Protein AF-0000000086150011 (afdb_homodimer)

Secondary structure (DSSP, 8-state):
-----------SS--HHHHHTT------SSS-HHHHHTT------------------------TT-EE-HHHHHHHHS----------------TT--S----TTT----TTSHHHHHHHHHHT-TT---------------------SS---TTTTTTTGGGS-HHHHHHHHHHTHHHH---S-HHHHHHHHTTSSPPTTTHHHHHHHHHHHHHHHHHH-SS--SHHHHHHHHHHTT--GGGGGEE-HHHHHHHHHHHHHHHHTT-HHHHHHHHHHHHHHHHHTTTTB--TT----HHHHHHHHHHHHHHHHHHHHHHHHHTPPP-S-SSS-B-PPPP---GGGS-TT-SSPPPPPSS--TTHHHHHHHHHHHHHHHHHHHHTSSSPPPHHHHHHHIIIIIHHHHHHHHHT-S---GGGHHHHHHHHHHHHHHHHHHHHHHHHHHHHHHHHH-------HHHHHHHHHHHHHHHHHHHHHHHHHHHS---HHHHHHHHHHHHHHHHHHHHHHHH-TTSTTHHHHHHHHHHHHHHHHHHTTT-HHHHHHHHHHHHHHHHHHS--TTS-GGG-------HHHHHHHHHHHHSTT--STTHHHHTTSTHHHHHHT--TT--------GGG-/--------PPPSS--HHHHHTT------SSS-HHHHHTT------------------------TT-EE-HHHHHHHHS---S------------TT--S----TTT----TTSHHHHHHHHHHT-TT---------------------SS---TTTTTTTGGGS-HHHHHHHHHHTHHHH---S-HHHHHHHHTTSSPPTTTHHHHHHHHHHHHHHHHHH-SS--SHHHHHHHHHHTT--GGGGGEE-HHHHHHHHHHHHHHHHTT-HHHHHHHHHHHHHHHHHTTTTB--TT----HHHHHHHHHHHHHHHHHHHHHHHHHTPPP-S-SSS-B-PPPP---GGGS-TT-SSPPPPPSS--TTHHHHHHHHHHHHHHHHHHHHTSSSPPPHHHHHHHIIIIIHHHHHHHHHS-S---GGGHHHHHHHHHHHHHHHHHHHHHHHHHHHHHHHHH-------HHHHHHHHHHHHHHHHHHHHHHHHHHHS---HHHHHHHHHHHHHHHHHHHHHHHH-TTSTTHHHHHHHHHHHHHHHHHHTTT-HHHHHHHHHHHHHHHHHHS--TTS-GGG-------HHHHHHHHHHHHSTT--STTHHHHTTSTHHHHHHT--TT--------GGG-

Nearest PDB structures (foldseek):
  6y3o-assembly1_A-2  TM=3.328E-01  e=9.537E+00  Homo sapiens
  5k3h-assembly1_A  TM=1.588E-01  e=3.510E+00  Caenorhabditis elegans
  5k3j-assembly1_A  TM=1.550E-01  e=3.957E+00  Caenorhabditis elegans
  5k3j-assembly1_A  TM=1.527E-01  e=5.441E+00  Caenorhabditis elegans
  5k3h-assembly1_A  TM=1.619E-01  e=7.469E+00  Caenorhabditis elegans

Organism: NCBI:txid717836

InterPro domains:
  IPR001138 Zn(2)Cys(6) fungal-type DNA-binding domain [PF00172] (13-49)
  IPR001138 Zn(2)Cys(6) fungal-type DNA-binding domain [PS00463] (14-42)
  IPR001138 Zn(2)Cys(6) fungal-type DNA-binding domain [PS50048] (14-44)
  IPR001138 Zn(2)Cys(6) fungal-type DNA-binding domain [SM00066] (9-53)
  IPR001138 Zn(2)Cys(6) fungal-type DNA-binding domain [cd00067] (13-44)
  IPR007219 Xylanolytic transcriptional activator, regulatory domain [PF04082] (170-414)
  IPR007219 Xylanolytic transcriptional activator, regulatory domain [SM00906] (271-344)
  IPR036864 Zn(2)-C6 fungal-type DNA-binding domain superfamily [G3DSA:4.10.240.10] (9-60)
  IPR036864 Zn(2)-C6 fungal-type DNA-binding domain superfamily [SSF57701] (12-48)
  IPR051127 Fungal secondary metabolite regulators [PTHR47424] (10-601)

Sequence (1258 aa):
MDQQLPLPAPTDQACNECKRRKGRCDKLIPECTSCAKNKRHCLYERHAKTPLTRKHLTMPPADDFSWNEQAVMRSQLRPHHLGGGDERSSTVIDGMASLSVVDAGTGYLGVASGASMLKLILNGDADGNPFKPRPGVPRNTRVHSEQRGWVPTPVYWEKNIGMIDLDAAIDAYFSCYHLAYPILHEPTFRAQYSQVVERPDGSSWNALAYIVGAIGIFSTATSPIAQDLDLFEAARSNISIASLESGNLTLVQTLTLMSNYLQKKDLPNSGYNYLGLALHMAISLGLHKEFSNWRIAPLAMEVRRRTWWTLYIFFSGAMITFGRPVTWPSHGVEVALPLNIDDRDLTHASTTLPPPKRSLTPYSAVASQARFHLAANDIYARVISSDFPSARELLQLDEERIASWHSIWSDETVEIPERYRLPRMIMDWRYRNFRIIMFRFHLIKHVLRSREIGPQPISDPAMQEVIDRCLSEAEASIASIHAYWQTAEHTVMASWYGLYFIFQASMIPTIMLRNNPNASQADTWRAQLQLVLNVLESMHSINAASKECHELIIRLCGRFIMPNTGIEEASLHPVEESPETQLSGLQEMMWPGVHGTENDTFMQDNNWLAFLNMEPGSLDLQFHHDQLDMDQQLPLPAPTDQACNECKRRKGRCDKLIPECTSCAKNKRHCLYERHAKTPLTRKHLTMPPADDFSWNEQAVMRSQLRPHHLGGGDERSSTVIDGMASLSVVDAGTGYLGVASGASMLKLILNGDADGNPFKPRPGVPRNTRVHSEQRGWVPTPVYWEKNIGMIDLDAAIDAYFSCYHLAYPILHEPTFRAQYSQVVERPDGSSWNALAYIVGAIGIFSTATSPIAQDLDLFEAARSNISIASLESGNLTLVQTLTLMSNYLQKKDLPNSGYNYLGLALHMAISLGLHKEFSNWRIAPLAMEVRRRTWWTLYIFFSGAMITFGRPVTWPSHGVEVALPLNIDDRDLTHASTTLPPPKRSLTPYSAVASQARFHLAANDIYARVISSDFPSARELLQLDEERIASWHSIWSDETVEIPERYRLPRMIMDWRYRNFRIIMFRFHLIKHVLRSREIGPQPISDPAMQEVIDRCLSEAEASIASIHAYWQTAEHTVMASWYGLYFIFQASMIPTIMLRNNPNASQADTWRAQLQLVLNVLESMHSINAASKECHELIIRLCGRFIMPNTGIEEASLHPVEESPETQLSGLQEMMWPGVHGTENDTFMQDNNWLAFLNMEPGSLDLQFHHDQLD

Foldseek 3Di:
DPPPDPQQDQDPDFFLVCVLVVHDFPSGPPATPVCVVVVHPGHDDPPPVPVPCVDPVVVFPPLQLWAACLVVVVVVVDPPPPDDPPPPPCCPCPPLNQRNLASGRQFDDDCPRNSVVVVVVVVPVVPDDPPPRPPHPPQCCCVVPPPPSALDFPCCPVLVVVVDPLVQLLVLLCLAVLLQQVLDLVVVLVCCRSPVDPQGNRLLSSLLSLLSSLCSCQFFDQFDDCVSVSSNVRSVRSDDPSNLNIADLSNLQSLLSNLVVCVLVVNNVSSLVSLVSSVVSLVRSVLQDDDPPDSGAPVVLLSSQSSNLSSVLSNLVSCLLVVHADPDDPPDGDHDHHAQDESVQGDSPDRDDDHGDLAHDSRLNSRLSSLQSNLQNVLSNQCLDPQHDDLVVLVVSCVVRLVVSVVVVVVSDDDDPQSNVLSVLLSLLVSLLSLLSNQVVLLLLQLLVCLAPNRDDDPDPSSVVSNVSNLVSLLVSLVSLLVCLVPHDNHSNSLSSSLSSNLSSLVSLLSCCLSCLPDPCNVVSLVSVVSLLVSLVVCVRHDVVSVVSNVVSCVSCVCSNCVPPPDPSVPDDRPPDNSLVVVVVVCLVSVVPDDPDVSPVVVVDCVSVVVSVVDRPPCPVCPVPPVVD/DPPPDPQQDQDPDFFLVCVLVVHDFPSGPPATPVCVVVVHPGHDDDPPPPVVPVPCPVVFPALQLWAACLVVVVVVVDPPPPDDPPPPPCCPCPPLNQRNLASARQFDDDCPGNSVVVVVVVVPVVVDDPPPRPPHDPQCCCVVPPPPSALDFPCCPVLVVVVDPLVQLLVLLCLAVCLQQVLDLVVVLVCCRSPVDPQGNRLLSSLLSLLSSLCSCQFFDQFDDCVSVSSNVRSVRSDDPSNLNIADLSNLQSLLSNLVVCVLVVNNVSSLVSLVSSVVSLVRSVLQDDDPPDSGAPVVLLSSQSSVLSSVLSNLVSCLLVVHADPDDPPDGDHDHHAQDESVQGDSPDRDDDHGDLAHDSRNNSRLSSLQSNLQNVLSNQCLDPQHDDLVVLVVSCVVGLVVSVVVVVVRYDDDPQSNVLSVLLSLLVSLLSLLSNQVVLLLLQLLVCLAPNRDDDPDVSSVVSNVSNLVSLLVSLVSLLVCLVPHDNHSNSCSSSLSSNLSSLVSLLSVCLSCLPDPCNVVSLVSVVSLLVSLVVCVRHDVVSVVSNVVSCVSCVCSNCVPVPDPSVPDDRPPDNSLVVVVVVCCVSVVPDDPDVSPPVVVDCVSVVVSVVDRPPCPVCPVPVVVD

Structure (mmCIF, N/CA/C/O backbone):
data_AF-0000000086150011-model_v1
#
loop_
_entity.id
_entity.type
_entity.pdbx_description
1 polymer 'Zn(2)-C6 fungal-type domain-containing protein'
#
loop_
_atom_site.group_PDB
_atom_site.id
_atom_site.type_symbol
_atom_site.label_atom_id
_atom_site.label_alt_id
_atom_site.label_comp_id
_atom_site.label_asym_id
_atom_site.label_entity_id
_atom_site.label_seq_id
_atom_site.pdbx_PDB_ins_code
_atom_site.Cartn_x
_atom_site.Cartn_y
_atom_site.Cartn_z
_atom_site.occupancy
_atom_site.B_iso_or_equiv
_atom_site.auth_seq_id
_atom_site.auth_comp_id
_atom_site.auth_asym_id
_atom_site.auth_atom_id
_atom_site.pdbx_PDB_model_num
ATOM 1 N N . MET A 1 1 ? -61.344 -28.469 -37.938 1 26.56 1 MET A N 1
ATOM 2 C CA . MET A 1 1 ? -61.094 -27.062 -38.25 1 26.56 1 MET A CA 1
ATOM 3 C C . MET A 1 1 ? -59.75 -26.594 -37.688 1 26.56 1 MET A C 1
ATOM 5 O O . MET A 1 1 ? -59.531 -26.641 -36.5 1 26.56 1 MET A O 1
ATOM 9 N N . ASP A 1 2 ? -58.719 -26.734 -38.531 1 28.66 2 ASP A N 1
ATOM 10 C CA . ASP A 1 2 ? -57.281 -26.594 -38.344 1 28.66 2 ASP A CA 1
ATOM 11 C C . ASP A 1 2 ? -56.906 -25.156 -37.938 1 28.66 2 ASP A C 1
ATOM 13 O O . ASP A 1 2 ? -57.062 -24.234 -38.719 1 28.66 2 ASP A O 1
ATOM 17 N N . GLN A 1 3 ? -57.25 -24.75 -36.75 1 30.42 3 GLN A N 1
ATOM 18 C CA . GLN A 1 3 ? -57.031 -23.406 -36.25 1 30.42 3 GLN A CA 1
ATOM 19 C C . GLN A 1 3 ? -55.562 -22.984 -36.469 1 30.42 3 GLN A C 1
ATOM 21 O O . GLN A 1 3 ? -54.656 -23.609 -35.938 1 30.42 3 GLN A O 1
ATOM 26 N N . GLN A 1 4 ? -55.312 -22.469 -37.656 1 30.44 4 GLN A N 1
ATOM 27 C CA . GLN A 1 4 ? -54.031 -21.891 -38.094 1 30.44 4 GLN A CA 1
ATOM 28 C C . GLN A 1 4 ? -53.469 -20.938 -37.062 1 30.44 4 GLN A C 1
ATOM 30 O O . GLN A 1 4 ? -54.156 -20 -36.625 1 30.44 4 GLN A O 1
ATOM 35 N N . LEU A 1 5 ? -52.625 -21.438 -36.25 1 37.59 5 LEU A N 1
ATOM 36 C CA . LEU A 1 5 ? -51.906 -20.625 -35.25 1 37.59 5 LEU A CA 1
ATOM 37 C C . LEU A 1 5 ? -51.375 -19.344 -35.875 1 37.59 5 LEU A C 1
ATOM 39 O O . LEU A 1 5 ? -50.812 -19.375 -36.969 1 37.59 5 LEU A O 1
ATOM 43 N N . PRO A 1 6 ? -51.938 -18.172 -35.625 1 36.69 6 PRO A N 1
ATOM 44 C CA . PRO A 1 6 ? -51.531 -16.906 -36.219 1 36.69 6 PRO A CA 1
ATOM 45 C C . PRO A 1 6 ? -50 -16.734 -36.25 1 36.69 6 PRO A C 1
ATOM 47 O O . PRO A 1 6 ? -49.312 -17.297 -35.406 1 36.69 6 PRO A O 1
ATOM 50 N N . LEU A 1 7 ? -49.375 -16.594 -37.438 1 41.56 7 LEU A N 1
ATOM 51 C CA . LEU A 1 7 ? -48 -16.297 -37.719 1 41.56 7 LEU A CA 1
ATOM 52 C C . LEU A 1 7 ? -47.469 -15.203 -36.812 1 41.56 7 LEU A C 1
ATOM 54 O O . LEU A 1 7 ? -48.125 -14.18 -36.625 1 41.56 7 LEU A O 1
ATOM 58 N N . PRO A 1 8 ? -46.562 -15.531 -35.906 1 43.72 8 PRO A N 1
ATOM 59 C CA . PRO A 1 8 ? -46.062 -14.531 -34.969 1 43.72 8 PRO A CA 1
ATOM 60 C C . PRO A 1 8 ? -45.625 -13.234 -35.656 1 43.72 8 PRO A C 1
ATOM 62 O O . PRO A 1 8 ? -45.094 -13.273 -36.75 1 43.72 8 PRO A O 1
ATOM 65 N N . ALA A 1 9 ? -46.406 -12.188 -35.625 1 47.66 9 ALA A N 1
ATOM 66 C CA . ALA A 1 9 ? -46.219 -10.859 -36.188 1 47.66 9 ALA A CA 1
ATOM 67 C C . ALA A 1 9 ? -44.812 -10.32 -35.875 1 47.66 9 ALA A C 1
ATOM 69 O O . ALA A 1 9 ? -44.312 -10.461 -34.781 1 47.66 9 ALA A O 1
ATOM 70 N N . PRO A 1 10 ? -43.969 -10.125 -36.938 1 51.44 10 PRO A N 1
ATOM 71 C CA . PRO A 1 10 ? -42.625 -9.547 -36.812 1 51.44 10 PRO A CA 1
ATOM 72 C C . PRO A 1 10 ? -42.625 -8.234 -36.031 1 51.44 10 PRO A C 1
ATOM 74 O O . PRO A 1 10 ? -43.594 -7.492 -36.062 1 51.44 10 PRO A O 1
ATOM 77 N N . THR A 1 11 ? -42 -8.219 -35 1 59.12 11 THR A N 1
ATOM 78 C CA . THR A 1 11 ? -41.844 -6.941 -34.312 1 59.12 11 THR A CA 1
ATOM 79 C C . THR A 1 11 ? -41.031 -5.961 -35.156 1 59.12 11 THR A C 1
ATOM 81 O O . THR A 1 11 ? -40.344 -6.359 -36.094 1 59.12 11 THR A O 1
ATOM 84 N N . ASP A 1 12 ? -41.219 -4.68 -35.156 1 65.75 12 ASP A N 1
ATOM 85 C CA . ASP A 1 12 ? -40.625 -3.633 -35.969 1 65.75 12 ASP A CA 1
ATOM 86 C C . ASP A 1 12 ? -39.156 -3.453 -35.625 1 65.75 12 ASP A C 1
ATOM 88 O O . ASP A 1 12 ? -38.406 -2.756 -36.344 1 65.75 12 ASP A O 1
ATOM 92 N N . GLN A 1 13 ? -38.688 -4.039 -34.5 1 68 13 GLN A N 1
ATOM 93 C CA . GLN A 1 13 ? -37.281 -3.758 -34.125 1 68 13 GLN A CA 1
ATOM 94 C C . GLN A 1 13 ? -36.469 -5.039 -34.062 1 68 13 GLN A C 1
ATOM 96 O O . GLN A 1 13 ? -37 -6.109 -33.781 1 68 13 GLN A O 1
ATOM 101 N N . ALA A 1 14 ? -35.219 -4.969 -34.438 1 75.06 14 ALA A N 1
ATOM 102 C CA . ALA A 1 14 ? -34.281 -6.082 -34.344 1 75.06 14 ALA A CA 1
ATOM 103 C C . ALA A 1 14 ? -34 -6.434 -32.875 1 75.06 14 ALA A C 1
ATOM 105 O O . ALA A 1 14 ? -34.125 -5.574 -32 1 75.06 14 ALA A O 1
ATOM 106 N N . CYS A 1 15 ? -33.781 -7.68 -32.531 1 71.44 15 CYS A N 1
ATOM 107 C CA . CYS A 1 15 ? -33.469 -8.109 -31.172 1 71.44 15 CYS A CA 1
ATOM 108 C C . CYS A 1 15 ? -32.125 -7.527 -30.719 1 71.44 15 CYS A C 1
ATOM 110 O O . CYS A 1 15 ? -31.281 -7.184 -31.531 1 71.44 15 CYS A O 1
ATOM 112 N N . ASN A 1 16 ? -31.875 -7.332 -29.422 1 68.31 16 ASN A N 1
ATOM 113 C CA . ASN A 1 16 ? -30.688 -6.699 -28.859 1 68.31 16 ASN A CA 1
ATOM 114 C C . ASN A 1 16 ? -29.406 -7.445 -29.25 1 68.31 16 ASN A C 1
ATOM 116 O O . ASN A 1 16 ? -28.375 -6.828 -29.469 1 68.31 16 ASN A O 1
ATOM 120 N N . GLU A 1 17 ? -29.5 -8.711 -29.406 1 71.81 17 GLU A N 1
ATOM 121 C CA . GLU A 1 17 ? -28.359 -9.539 -29.766 1 71.81 17 GLU A CA 1
ATOM 122 C C . GLU A 1 17 ? -27.953 -9.312 -31.219 1 71.81 17 GLU A C 1
ATOM 124 O O . GLU A 1 17 ? -26.766 -9.188 -31.531 1 71.81 17 GLU A O 1
ATOM 129 N N . CYS A 1 18 ? -28.859 -9.281 -32.062 1 72.44 18 CYS A N 1
ATOM 130 C CA . CYS A 1 18 ? -28.625 -9.07 -33.5 1 72.44 18 CYS A CA 1
ATOM 131 C C . CYS A 1 18 ? -28.203 -7.629 -33.75 1 72.44 18 CYS A C 1
ATOM 133 O O . CYS A 1 18 ? -27.359 -7.375 -34.625 1 72.44 18 CYS A O 1
ATOM 135 N N . LYS A 1 19 ? -28.609 -6.719 -32.906 1 70.31 19 LYS A N 1
ATOM 136 C CA . LYS A 1 19 ? -28.172 -5.328 -32.969 1 70.31 19 LYS A CA 1
ATOM 137 C C . LYS A 1 19 ? -26.703 -5.195 -32.594 1 70.31 19 LYS A C 1
ATOM 139 O O . LYS A 1 19 ? -25.938 -4.508 -33.25 1 70.31 19 LYS A O 1
ATOM 144 N N . ARG A 1 20 ? -26.391 -5.824 -31.547 1 66.62 20 ARG A N 1
ATOM 145 C CA . ARG A 1 20 ? -25.031 -5.766 -31 1 66.62 20 ARG A CA 1
ATOM 146 C C . ARG A 1 20 ? -24.016 -6.355 -31.953 1 66.62 20 ARG A C 1
ATOM 148 O O . ARG A 1 20 ? -22.906 -5.836 -32.094 1 66.62 20 ARG A O 1
ATOM 155 N N . ARG A 1 21 ? -24.531 -7.355 -32.688 1 65.25 21 ARG A N 1
ATOM 156 C CA . ARG A 1 21 ? -23.625 -8.078 -33.562 1 65.25 21 ARG A CA 1
ATOM 157 C C . ARG A 1 21 ? -23.766 -7.598 -35 1 65.25 21 ARG A C 1
ATOM 159 O O . ARG A 1 21 ? -23.188 -8.188 -35.938 1 65.25 21 ARG A O 1
ATOM 166 N N . LYS A 1 22 ? -24.547 -6.609 -35.188 1 66.5 22 LYS A N 1
ATOM 167 C CA . LYS A 1 22 ? -24.875 -6.07 -36.5 1 66.5 22 LYS A CA 1
ATOM 168 C C . LYS A 1 22 ? -25.25 -7.184 -37.469 1 66.5 22 LYS A C 1
ATOM 170 O O . LYS A 1 22 ? -24.828 -7.164 -38.625 1 66.5 22 LYS A O 1
ATOM 175 N N . GLY A 1 23 ? -25.906 -8.258 -36.938 1 67.81 23 GLY A N 1
ATOM 176 C CA . GLY A 1 23 ? -26.375 -9.352 -37.781 1 67.81 23 GLY A CA 1
ATOM 177 C C . GLY A 1 23 ? -27.766 -9.117 -38.344 1 67.81 23 GLY A C 1
ATOM 178 O O . GLY A 1 23 ? -28.453 -8.164 -37.969 1 67.81 23 GLY A O 1
ATOM 179 N N . ARG A 1 24 ? -28.188 -9.906 -39.375 1 73.69 24 ARG A N 1
ATOM 180 C CA . ARG A 1 24 ? -29.516 -9.844 -39.969 1 73.69 24 ARG A CA 1
ATOM 181 C C . ARG A 1 24 ? -30.547 -10.5 -39.094 1 73.69 24 ARG A C 1
ATOM 183 O O . ARG A 1 24 ? -30.453 -11.688 -38.781 1 73.69 24 ARG A O 1
ATOM 190 N N . CYS A 1 25 ? -31.391 -9.703 -38.406 1 73.44 25 CYS A N 1
ATOM 191 C CA . CYS A 1 25 ? -32.5 -10.164 -37.562 1 73.44 25 CYS A CA 1
ATOM 192 C C . CYS A 1 25 ? -33.781 -10.25 -38.375 1 73.44 25 CYS A C 1
ATOM 194 O O . CYS A 1 25 ? -34.156 -9.312 -39.094 1 73.44 25 CYS A O 1
ATOM 196 N N . ASP A 1 26 ? -34.531 -11.32 -38.469 1 76.62 26 ASP A N 1
ATOM 197 C CA . ASP A 1 26 ? -35.781 -11.438 -39.188 1 76.62 26 ASP A CA 1
ATOM 198 C C . ASP A 1 26 ? -36.969 -10.984 -38.375 1 76.62 26 ASP A C 1
ATOM 200 O O . ASP A 1 26 ? -38.125 -11.141 -38.781 1 76.62 26 ASP A O 1
ATOM 204 N N . LYS A 1 27 ? -36.719 -10.391 -37.031 1 73.38 27 LYS A N 1
ATOM 205 C CA . LYS A 1 27 ? -37.688 -9.742 -36.125 1 73.38 27 LYS A CA 1
ATOM 206 C C . LYS A 1 27 ? -38.812 -10.688 -35.75 1 73.38 27 LYS A C 1
ATOM 208 O O . LYS A 1 27 ? -39.938 -10.242 -35.438 1 73.38 27 LYS A O 1
ATOM 213 N N . LEU A 1 28 ? -38.5 -12.008 -35.844 1 75.12 28 LEU A N 1
ATOM 214 C CA . LEU A 1 28 ? -39.531 -12.969 -35.438 1 75.12 28 LEU A CA 1
ATOM 215 C C . LEU A 1 28 ? -39.594 -13.125 -33.938 1 75.12 28 LEU A C 1
ATOM 217 O O . LEU A 1 28 ? -38.562 -13.109 -33.25 1 75.12 28 LEU A O 1
ATOM 221 N N . ILE A 1 29 ? -40.719 -13.055 -33.188 1 72.44 29 ILE A N 1
ATOM 222 C CA . ILE A 1 29 ? -40.969 -13.336 -31.766 1 72.44 29 ILE A CA 1
ATOM 223 C C . ILE A 1 29 ? -41.375 -14.797 -31.578 1 72.44 29 ILE A C 1
ATOM 225 O O . ILE A 1 29 ? -42.094 -15.352 -32.406 1 72.44 29 ILE A O 1
ATOM 229 N N . PRO A 1 30 ? -40.844 -15.414 -30.453 1 72.38 30 PRO A N 1
ATOM 230 C CA . PRO A 1 30 ? -40.062 -14.883 -29.328 1 72.38 30 PRO A CA 1
ATOM 231 C C . PRO A 1 30 ? -38.562 -14.875 -29.609 1 72.38 30 PRO A C 1
ATOM 233 O O . PRO A 1 30 ? -37.812 -14.188 -28.906 1 72.38 30 PRO A O 1
ATOM 236 N N . GLU A 1 31 ? -38.125 -15.555 -30.625 1 75.56 31 GLU A N 1
ATOM 237 C CA . GLU A 1 31 ? -36.719 -15.695 -30.953 1 75.56 31 GLU A CA 1
ATOM 238 C C . GLU A 1 31 ? -36.469 -15.586 -32.469 1 75.56 31 GLU A C 1
ATOM 240 O O . GLU A 1 31 ? -37.188 -16.203 -33.25 1 75.56 31 GLU A O 1
ATOM 245 N N . CYS A 1 32 ? -35.531 -14.68 -32.719 1 75.62 32 CYS A N 1
ATOM 246 C CA . CYS A 1 32 ? -35.25 -14.555 -34.156 1 75.62 32 CYS A CA 1
ATOM 247 C C . CYS A 1 32 ? -34.469 -15.75 -34.656 1 75.62 32 CYS A C 1
ATOM 249 O O . CYS A 1 32 ? -33.812 -16.453 -33.906 1 75.62 32 CYS A O 1
ATOM 251 N N . THR A 1 33 ? -34.656 -16.078 -35.938 1 78 33 THR A N 1
ATOM 252 C CA . THR A 1 33 ? -34.062 -17.25 -36.562 1 78 33 THR A CA 1
ATOM 253 C C . THR A 1 33 ? -32.531 -17.219 -36.406 1 78 33 THR A C 1
ATOM 255 O O . THR A 1 33 ? -31.906 -18.266 -36.219 1 78 33 THR A O 1
ATOM 258 N N . SER A 1 34 ? -31.953 -16.031 -36.438 1 74.94 34 SER A N 1
ATOM 259 C CA . SER A 1 34 ? -30.5 -15.883 -36.344 1 74.94 34 SER A CA 1
ATOM 260 C C . SER A 1 34 ? -30.031 -16.203 -34.906 1 74.94 34 SER A C 1
ATOM 262 O O . SER A 1 34 ? -29.047 -16.922 -34.719 1 74.94 34 SER A O 1
ATOM 264 N N . CYS A 1 35 ? -30.688 -15.781 -33.969 1 73.5 35 CYS A N 1
ATOM 265 C CA . CYS A 1 35 ? -30.375 -16.062 -32.562 1 73.5 35 CYS A CA 1
ATOM 266 C C . CYS A 1 35 ? -30.625 -17.531 -32.25 1 73.5 35 CYS A C 1
ATOM 268 O O . CYS A 1 35 ? -29.828 -18.156 -31.531 1 73.5 35 CYS A O 1
ATOM 270 N N . ALA A 1 36 ? -31.688 -18.125 -32.719 1 73.62 36 ALA A N 1
ATOM 271 C CA . ALA A 1 36 ? -32.062 -19.531 -32.5 1 73.62 36 ALA A CA 1
ATOM 272 C C . ALA A 1 36 ? -31 -20.453 -33.094 1 73.62 36 ALA A C 1
ATOM 274 O O . ALA A 1 36 ? -30.609 -21.453 -32.5 1 73.62 36 ALA A O 1
ATOM 275 N N . LYS A 1 37 ? -30.609 -20.141 -34.25 1 72.88 37 LYS A N 1
ATOM 276 C CA . LYS A 1 37 ? -29.641 -20.969 -34.969 1 72.88 37 LYS A CA 1
ATOM 277 C C . LYS A 1 37 ? -28.297 -20.953 -34.25 1 72.88 37 LYS A C 1
ATOM 279 O O . LYS A 1 37 ? -27.594 -21.969 -34.188 1 72.88 37 LYS A O 1
ATOM 284 N N . ASN A 1 38 ? -28.016 -19.812 -33.719 1 68.88 38 ASN A N 1
ATOM 285 C CA . ASN A 1 38 ? -26.703 -19.641 -33.125 1 68.88 38 ASN A CA 1
ATOM 286 C C . ASN A 1 38 ? -26.734 -19.766 -31.609 1 68.88 38 ASN A C 1
ATOM 288 O O . ASN A 1 38 ? -25.766 -19.438 -30.922 1 68.88 38 ASN A O 1
ATOM 292 N N . LYS A 1 39 ? -27.922 -20.203 -30.969 1 65.69 39 LYS A N 1
ATOM 293 C CA . LYS A 1 39 ? -28.188 -20.453 -29.562 1 65.69 39 LYS A CA 1
ATOM 294 C C . LYS A 1 39 ? -27.828 -19.234 -28.703 1 65.69 39 LYS A C 1
ATOM 296 O O . LYS A 1 39 ? -27.141 -19.359 -27.688 1 65.69 39 LYS A O 1
ATOM 301 N N . ARG A 1 40 ? -28.297 -18.141 -29.266 1 64 40 ARG A N 1
ATOM 302 C CA . ARG A 1 40 ? -28.016 -16.891 -28.578 1 64 40 ARG A CA 1
ATOM 303 C C . ARG A 1 40 ? -29.266 -16.375 -27.859 1 64 40 ARG A C 1
ATOM 305 O O . ARG A 1 40 ? -30.375 -16.797 -28.156 1 64 40 ARG A O 1
ATOM 312 N N . HIS A 1 41 ? -29.078 -15.625 -26.844 1 61.53 41 HIS A N 1
ATOM 313 C CA . HIS A 1 41 ? -30.203 -15.047 -26.109 1 61.53 41 HIS A CA 1
ATOM 314 C C . HIS A 1 41 ? -30.859 -13.938 -26.922 1 61.53 41 HIS A C 1
ATOM 316 O O . HIS A 1 41 ? -30.406 -12.789 -26.906 1 61.53 41 HIS A O 1
ATOM 322 N N . CYS A 1 42 ? -31.906 -14.289 -27.578 1 64.94 42 CYS A N 1
ATOM 323 C CA . CYS A 1 42 ? -32.688 -13.367 -28.406 1 64.94 42 CYS A CA 1
ATOM 324 C C . CYS A 1 42 ? -33.625 -12.516 -27.547 1 64.94 42 CYS A C 1
ATOM 326 O O . CYS A 1 42 ? -34.5 -13.039 -26.875 1 64.94 42 CYS A O 1
ATOM 328 N N . LEU A 1 43 ? -33.312 -11.273 -27.281 1 63.34 43 LEU A N 1
ATOM 329 C CA . LEU A 1 43 ? -34.188 -10.398 -26.5 1 63.34 43 LEU A CA 1
ATOM 330 C C . LEU A 1 43 ? -34.75 -9.273 -27.375 1 63.34 43 LEU A C 1
ATOM 332 O O . LEU A 1 43 ? -34 -8.609 -28.094 1 63.34 43 LEU A O 1
ATOM 336 N N . TYR A 1 44 ? -36.125 -9.281 -27.672 1 63.62 44 TYR A N 1
ATOM 337 C CA . TYR A 1 44 ? -36.812 -8.188 -28.375 1 63.62 44 TYR A CA 1
ATOM 338 C C . TYR A 1 44 ? -37.219 -7.102 -27.391 1 63.62 44 TYR A C 1
ATOM 340 O O . TYR A 1 44 ? -37.656 -7.402 -26.266 1 63.62 44 TYR A O 1
ATOM 348 N N . GLU A 1 45 ? -37.031 -5.781 -27.766 1 49.38 45 GLU A N 1
ATOM 349 C CA . GLU A 1 45 ? -37.562 -4.691 -26.953 1 49.38 45 GLU A CA 1
ATOM 350 C C . GLU A 1 45 ? -39.062 -4.504 -27.188 1 49.38 45 GLU A C 1
ATOM 352 O O . GLU A 1 45 ? -39.5 -4.305 -28.328 1 49.38 45 GLU A O 1
ATOM 357 N N . ARG A 1 46 ? -40.062 -5.141 -26.594 1 42.47 46 ARG A N 1
ATOM 358 C CA . ARG A 1 46 ? -41.469 -4.676 -26.625 1 42.47 46 ARG A CA 1
ATOM 359 C C . ARG A 1 46 ? -41.562 -3.223 -26.172 1 42.47 46 ARG A C 1
ATOM 361 O O . ARG A 1 46 ? -41 -2.846 -25.141 1 42.47 46 ARG A O 1
ATOM 368 N N . HIS A 1 47 ? -42.031 -2.27 -27.078 1 34.28 47 HIS A N 1
ATOM 369 C CA . HIS A 1 47 ? -42.469 -0.95 -26.641 1 34.28 47 HIS A CA 1
ATOM 370 C C . HIS A 1 47 ? -43.719 -1.05 -25.766 1 34.28 47 HIS A C 1
ATOM 372 O O . HIS A 1 47 ? -44.438 -0.069 -25.594 1 34.28 47 HIS A O 1
ATOM 378 N N . ALA A 1 48 ? -44.469 -2.064 -25.359 1 30.19 48 ALA A N 1
ATOM 379 C CA . ALA A 1 48 ? -45.625 -1.691 -24.562 1 30.19 48 ALA A CA 1
ATOM 380 C C . ALA A 1 48 ? -45.281 -0.558 -23.594 1 30.19 48 ALA A C 1
ATOM 382 O O . ALA A 1 48 ? -44.188 -0.545 -23 1 30.19 48 ALA A O 1
ATOM 383 N N . LYS A 1 49 ? -46.062 0.61 -23.766 1 30.78 49 LYS A N 1
ATOM 384 C CA . LYS A 1 49 ? -46.25 1.576 -22.688 1 30.78 49 LYS A CA 1
ATOM 385 C C . LYS A 1 49 ? -46.531 0.874 -21.359 1 30.78 49 LYS A C 1
ATOM 387 O O . LYS A 1 49 ? -47.688 0.684 -20.984 1 30.78 49 LYS A O 1
ATOM 392 N N . THR A 1 50 ? -46.5 -0.381 -21.25 1 28.06 50 THR A N 1
ATOM 393 C CA . THR A 1 50 ? -46.906 -0.706 -19.891 1 28.06 50 THR A CA 1
ATOM 394 C C . THR A 1 50 ? -46.375 0.327 -18.906 1 28.06 50 THR A C 1
ATOM 396 O O . THR A 1 50 ? -45.25 0.807 -19.047 1 28.06 50 THR A O 1
ATOM 399 N N . PRO A 1 51 ? -47.438 1.045 -18.172 1 25.86 51 PRO A N 1
ATOM 400 C CA . PRO A 1 51 ? -46.938 1.996 -17.188 1 25.86 51 PRO A CA 1
ATOM 401 C C . PRO A 1 51 ? -45.625 1.529 -16.516 1 25.86 51 PRO A C 1
ATOM 403 O O . PRO A 1 51 ? -45.562 0.409 -16 1 25.86 51 PRO A O 1
ATOM 406 N N . LEU A 1 52 ? -44.688 1.57 -17.234 1 27.14 52 LEU A N 1
ATOM 407 C CA . LEU A 1 52 ? -43.344 1.397 -16.734 1 27.14 52 LEU A CA 1
ATOM 408 C C . LEU A 1 52 ? -43.25 1.8 -15.266 1 27.14 52 LEU A C 1
ATOM 410 O O . LEU A 1 52 ? -43.344 2.986 -14.938 1 27.14 52 LEU A O 1
ATOM 414 N N . THR A 1 53 ? -44.188 1.176 -14.477 1 25.02 53 THR A N 1
ATOM 415 C CA . THR A 1 53 ? -43.969 1.424 -13.055 1 25.02 53 THR A CA 1
ATOM 416 C C . THR A 1 53 ? -42.469 1.577 -12.75 1 25.02 53 THR A C 1
ATOM 418 O O . THR A 1 53 ? -41.719 0.612 -12.844 1 25.02 53 THR A O 1
ATOM 421 N N . ARG A 1 54 ? -41.781 2.42 -13.195 1 27.91 54 ARG A N 1
ATOM 422 C CA . ARG A 1 54 ? -40.656 3.301 -13.016 1 27.91 54 ARG A CA 1
ATOM 423 C C . ARG A 1 54 ? -40.094 3.188 -11.602 1 27.91 54 ARG A C 1
ATOM 425 O O . ARG A 1 54 ? -39.344 4.066 -11.148 1 27.91 54 ARG A O 1
ATOM 432 N N . LYS A 1 55 ? -41 2.582 -10.797 1 25.66 55 LYS A N 1
ATOM 433 C CA . LYS A 1 55 ? -40.656 2.863 -9.398 1 25.66 55 LYS A CA 1
ATOM 434 C C . LYS A 1 55 ? -39.188 2.666 -9.141 1 25.66 55 LYS A C 1
ATOM 436 O O . LYS A 1 55 ? -38.469 2.107 -9.977 1 25.66 55 LYS A O 1
ATOM 441 N N . HIS A 1 56 ? -38.938 2.162 -7.879 1 24.83 56 HIS A N 1
ATOM 442 C CA . HIS A 1 56 ? -37.812 2.25 -6.941 1 24.83 56 HIS A CA 1
ATOM 443 C C . HIS A 1 56 ? -36.656 1.354 -7.367 1 24.83 56 HIS A C 1
ATOM 445 O O . HIS A 1 56 ? -36.375 0.334 -6.73 1 24.83 56 HIS A O 1
ATOM 451 N N . LEU A 1 57 ? -36.812 0.891 -8.539 1 29.09 57 LEU A N 1
ATOM 452 C CA . LEU A 1 57 ? -35.531 0.22 -8.531 1 29.09 57 LEU A CA 1
ATOM 453 C C . LEU A 1 57 ? -34.438 1.165 -8.055 1 29.09 57 LEU A C 1
ATOM 455 O O . LEU A 1 57 ? -33.875 1.929 -8.852 1 29.09 57 LEU A O 1
ATOM 459 N N . THR A 1 58 ? -34.75 1.842 -7.09 1 30.16 58 THR A N 1
ATOM 460 C CA . THR A 1 58 ? -33.688 2.523 -6.348 1 30.16 58 THR A CA 1
ATOM 461 C C . THR A 1 58 ? -32.375 1.811 -6.527 1 30.16 58 THR A C 1
ATOM 463 O O . THR A 1 58 ? -32.25 0.615 -6.25 1 30.16 58 THR A O 1
ATOM 466 N N . MET A 1 59 ? -31.859 2.027 -7.703 1 33.12 59 MET A N 1
ATOM 467 C CA . MET A 1 59 ? -30.453 1.648 -7.688 1 33.12 59 MET A CA 1
ATOM 468 C C . MET A 1 59 ? -29.953 1.498 -6.254 1 33.12 59 MET A C 1
ATOM 470 O O . MET A 1 59 ? -30.188 2.369 -5.414 1 33.12 59 MET A O 1
ATOM 474 N N . PRO A 1 60 ? -29.938 0.203 -5.91 1 35.66 60 PRO A N 1
ATOM 475 C CA . PRO A 1 60 ? -29.422 0.155 -4.535 1 35.66 60 PRO A CA 1
ATOM 476 C C . PRO A 1 60 ? -28.484 1.312 -4.211 1 35.66 60 PRO A C 1
ATOM 478 O O . PRO A 1 60 ? -27.859 1.877 -5.117 1 35.66 60 PRO A O 1
ATOM 481 N N . PRO A 1 61 ? -28.719 2.02 -3.232 1 35.22 61 PRO A N 1
ATOM 482 C CA . PRO A 1 61 ? -27.781 3.072 -2.811 1 35.22 61 PRO A CA 1
ATOM 483 C C . PRO A 1 61 ? -26.344 2.801 -3.25 1 35.22 61 PRO A C 1
ATOM 485 O O . PRO A 1 61 ? -25.859 1.675 -3.117 1 35.22 61 PRO A O 1
ATOM 488 N N . ALA A 1 62 ? -26 3.256 -4.492 1 38.44 62 ALA A N 1
ATOM 489 C CA . ALA A 1 62 ? -24.625 3.367 -5.012 1 38.44 62 ALA A CA 1
ATOM 490 C C . ALA A 1 62 ? -23.609 3.246 -3.891 1 38.44 62 ALA A C 1
ATOM 492 O O . ALA A 1 62 ? -23.875 3.641 -2.752 1 38.44 62 ALA A O 1
ATOM 493 N N . ASP A 1 63 ? -22.703 2.375 -4.113 1 48.91 63 ASP A N 1
ATOM 494 C CA . ASP A 1 63 ? -21.531 2.168 -3.27 1 48.91 63 ASP A CA 1
ATOM 495 C C . ASP A 1 63 ? -20.984 3.494 -2.74 1 48.91 63 ASP A C 1
ATOM 497 O O . ASP A 1 63 ? -20.453 4.305 -3.504 1 48.91 63 ASP A O 1
ATOM 501 N N . ASP A 1 64 ? -21.438 3.977 -1.656 1 59.75 64 ASP A N 1
ATOM 502 C CA . ASP A 1 64 ? -21.438 5.227 -0.905 1 59.75 64 ASP A CA 1
ATOM 503 C C . ASP A 1 64 ? -20.016 5.742 -0.692 1 59.75 64 ASP A C 1
ATOM 505 O O . ASP A 1 64 ? -19.797 6.949 -0.584 1 59.75 64 ASP A O 1
ATOM 509 N N . PHE A 1 65 ? -18.953 4.895 -1.225 1 69.69 65 PHE A N 1
ATOM 510 C CA . PHE A 1 65 ? -17.656 5.469 -0.865 1 69.69 65 PHE A CA 1
ATOM 511 C C . PHE A 1 65 ? -16.859 5.82 -2.111 1 69.69 65 PHE A C 1
ATOM 513 O O . PHE A 1 65 ? -15.68 6.195 -2.018 1 69.69 65 PHE A O 1
ATOM 520 N N . SER A 1 66 ? -17.578 5.727 -3.324 1 73.25 66 SER A N 1
ATOM 521 C CA . SER A 1 66 ? -16.891 6.133 -4.539 1 73.25 66 SER A CA 1
ATOM 522 C C . SER A 1 66 ? -16.547 7.621 -4.52 1 73.25 66 SER A C 1
ATOM 524 O O . SER A 1 66 ? -17.234 8.406 -3.859 1 73.25 66 SER A O 1
ATOM 526 N N . TRP A 1 67 ? -15.469 7.992 -5.121 1 72.88 67 TRP A N 1
ATOM 527 C CA . TRP A 1 67 ? -15.023 9.383 -5.125 1 72.88 67 TRP A CA 1
ATOM 528 C C . TRP A 1 67 ? -14.312 9.719 -6.43 1 72.88 67 TRP A C 1
ATOM 530 O O . TRP A 1 67 ? -13.828 8.828 -7.133 1 72.88 67 TRP A O 1
ATOM 540 N N . ASN A 1 68 ? -14.414 10.953 -6.871 1 72.38 68 ASN A N 1
ATOM 541 C CA . ASN A 1 68 ? -13.734 11.516 -8.031 1 72.38 68 ASN A CA 1
ATOM 542 C C . ASN A 1 68 ? -13.148 12.891 -7.73 1 72.38 68 ASN A C 1
ATOM 544 O O . ASN A 1 68 ? -13.891 13.867 -7.594 1 72.38 68 ASN A O 1
ATOM 548 N N . GLU A 1 69 ? -11.953 13.07 -7.543 1 79.31 69 GLU A N 1
ATOM 549 C CA . GLU A 1 69 ? -11.289 14.312 -7.156 1 79.31 69 GLU A CA 1
ATOM 550 C C . GLU A 1 69 ? -10.711 15.031 -8.375 1 79.31 69 GLU A C 1
ATOM 552 O O . GLU A 1 69 ? -10.055 16.062 -8.234 1 79.31 69 GLU A O 1
ATOM 557 N N . GLN A 1 70 ? -10.953 14.508 -9.578 1 74.31 70 GLN A N 1
ATOM 558 C CA . GLN A 1 70 ? -10.492 15.148 -10.805 1 74.31 70 GLN A CA 1
ATOM 559 C C . GLN A 1 70 ? -11.18 16.5 -11.016 1 74.31 70 GLN A C 1
ATOM 561 O O . GLN A 1 70 ? -10.555 17.453 -11.461 1 74.31 70 GLN A O 1
ATOM 566 N N . ALA A 1 71 ? -12.383 16.453 -10.602 1 64.69 71 ALA A N 1
ATOM 567 C CA . ALA A 1 71 ? -13.172 17.672 -10.789 1 64.69 71 ALA A CA 1
ATOM 568 C C . ALA A 1 71 ? -12.727 18.766 -9.836 1 64.69 71 ALA A C 1
ATOM 570 O O . ALA A 1 71 ? -12.742 19.953 -10.195 1 64.69 71 ALA A O 1
ATOM 571 N N . VAL A 1 72 ? -12.328 18.406 -8.719 1 64.44 72 VAL A N 1
ATOM 572 C CA . VAL A 1 72 ? -11.883 19.359 -7.727 1 64.44 72 VAL A CA 1
ATOM 573 C C . VAL A 1 72 ? -10.625 20.078 -8.227 1 64.44 72 VAL A C 1
ATOM 575 O O . VAL A 1 72 ? -10.523 21.297 -8.133 1 64.44 72 VAL A O 1
ATOM 578 N N . MET A 1 73 ? -9.781 19.344 -8.773 1 63.22 73 MET A N 1
ATOM 579 C CA . MET A 1 73 ? -8.531 19.891 -9.289 1 63.22 73 MET A CA 1
ATOM 580 C C . MET A 1 73 ? -8.797 20.859 -10.445 1 63.22 73 MET A C 1
ATOM 582 O O . MET A 1 73 ? -8.164 21.922 -10.523 1 63.22 73 MET A O 1
ATOM 586 N N . ARG A 1 74 ? -9.719 20.562 -11.227 1 61.97 74 ARG A N 1
ATOM 587 C CA . ARG A 1 74 ? -10.062 21.406 -12.375 1 61.97 74 ARG A CA 1
ATOM 588 C C . ARG A 1 74 ? -10.695 22.719 -11.93 1 61.97 74 ARG A C 1
ATOM 590 O O . ARG A 1 74 ? -10.453 23.766 -12.531 1 61.97 74 ARG A O 1
ATOM 597 N N . SER A 1 75 ? -11.5 22.516 -10.875 1 60.56 75 SER A N 1
ATOM 598 C CA . SER A 1 75 ? -12.156 23.703 -10.336 1 60.56 75 SER A CA 1
ATOM 599 C C . SER A 1 75 ? -11.141 24.688 -9.734 1 60.56 75 SER A C 1
ATOM 601 O O . SER A 1 75 ? -11.305 25.891 -9.844 1 60.56 75 SER A O 1
ATOM 603 N N . GLN A 1 76 ? -10.133 24.141 -9.281 1 59.94 76 GLN A N 1
ATOM 604 C CA . GLN A 1 76 ? -9.094 24.969 -8.68 1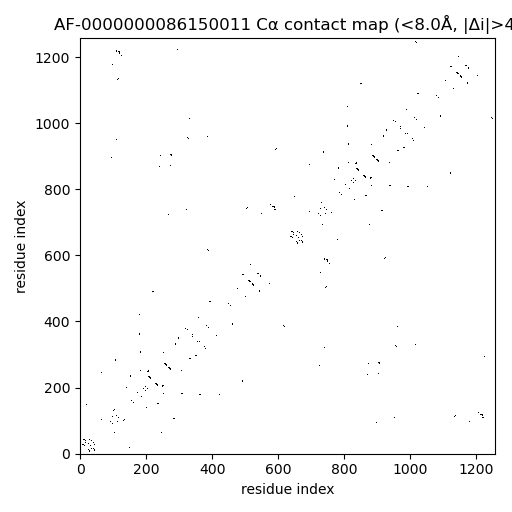 59.94 76 GLN A CA 1
ATOM 605 C C . GLN A 1 76 ? -8.242 25.641 -9.758 1 59.94 76 GLN A C 1
ATOM 607 O O . GLN A 1 76 ? -7.648 26.688 -9.516 1 59.94 76 GLN A O 1
ATOM 612 N N . LEU A 1 77 ? -8.258 24.969 -10.875 1 53.25 77 LEU A N 1
ATOM 613 C CA . LEU A 1 77 ? -7.465 25.484 -11.992 1 53.25 77 LEU A CA 1
ATOM 614 C C . LEU A 1 77 ? -8.242 26.531 -12.766 1 53.25 77 LEU A C 1
ATOM 616 O O . LEU A 1 77 ? -7.66 27.281 -13.562 1 53.25 77 LEU A O 1
ATOM 620 N N . ARG A 1 78 ? -9.672 26.578 -12.648 1 48.41 78 ARG A N 1
ATOM 621 C CA . ARG A 1 78 ? -10.461 27.578 -13.352 1 48.41 78 ARG A CA 1
ATOM 622 C C . ARG A 1 78 ? -10.258 28.969 -12.742 1 48.41 78 ARG A C 1
ATOM 624 O O . ARG A 1 78 ? -10.258 29.109 -11.516 1 48.41 78 ARG A O 1
ATOM 631 N N . PRO A 1 79 ? -9.852 29.844 -13.656 1 43.25 79 PRO A N 1
ATOM 632 C CA . PRO A 1 79 ? -9.773 31.219 -13.148 1 43.25 79 PRO A CA 1
ATOM 633 C C . PRO A 1 79 ? -11.055 31.656 -12.43 1 43.25 79 PRO A C 1
ATOM 635 O O . PRO A 1 79 ? -12.148 31.219 -12.805 1 43.25 79 PRO A O 1
ATOM 638 N N . HIS A 1 80 ? -10.977 32.125 -11.188 1 37.56 80 HIS A N 1
ATOM 639 C CA . HIS A 1 80 ? -12.078 32.812 -10.523 1 37.56 80 HIS A CA 1
ATOM 640 C C . HIS A 1 80 ? -12.75 33.812 -11.461 1 37.56 80 HIS A C 1
ATOM 642 O O . HIS A 1 80 ? -12.258 34.938 -11.641 1 37.56 80 HIS A O 1
ATOM 648 N N . HIS A 1 81 ? -13.328 33.688 -12.578 1 31.83 81 HIS A N 1
ATOM 649 C CA . HIS A 1 81 ? -14.273 34.719 -12.977 1 31.83 81 HIS A CA 1
ATOM 650 C C . HIS A 1 81 ? -15.156 35.125 -11.805 1 31.83 81 HIS A C 1
ATOM 652 O O . HIS A 1 81 ? -15.594 34.281 -11.023 1 31.83 81 HIS A O 1
ATOM 658 N N . LEU A 1 82 ? -15.203 36.562 -11.438 1 33.44 82 LEU A N 1
ATOM 659 C CA . LEU A 1 82 ? -15.969 37.375 -10.492 1 33.44 82 LEU A CA 1
ATOM 660 C C . LEU A 1 82 ? -17.438 36.938 -10.477 1 33.44 82 LEU A C 1
ATOM 662 O O . LEU A 1 82 ? -18.266 37.594 -9.828 1 33.44 82 LEU A O 1
ATOM 666 N N . GLY A 1 83 ? -18.125 36.656 -11.656 1 31.98 83 GLY A N 1
ATOM 667 C CA . GLY A 1 83 ? -19.562 36.906 -11.586 1 31.98 83 GLY A CA 1
ATOM 668 C C . GLY A 1 83 ? -20.234 36.156 -10.445 1 31.98 83 GLY A C 1
ATOM 669 O O . GLY A 1 83 ? -20.344 36.688 -9.336 1 31.98 83 GLY A O 1
ATOM 670 N N . GLY A 1 84 ? -21.375 35.312 -10.891 1 31.8 84 GLY A N 1
ATOM 671 C CA . GLY A 1 84 ? -22.594 35.031 -10.133 1 31.8 84 GLY A CA 1
ATOM 672 C C . GLY A 1 84 ? -22.328 34.312 -8.828 1 31.8 84 GLY A C 1
ATOM 673 O O . GLY A 1 84 ? -21.281 33.719 -8.648 1 31.8 84 GLY A O 1
ATOM 674 N N . GLY A 1 85 ? -23.125 34.719 -7.699 1 31.94 85 GLY A N 1
ATOM 675 C CA . GLY A 1 85 ? -23.547 34.469 -6.332 1 31.94 85 GLY A CA 1
ATOM 676 C C . GLY A 1 85 ? -23.734 33 -6.031 1 31.94 85 GLY A C 1
ATOM 677 O O . GLY A 1 85 ? -24.391 32.625 -5.062 1 31.94 85 GLY A O 1
ATOM 678 N N . ASP A 1 86 ? -23.969 32.188 -7.055 1 34.19 86 ASP A N 1
ATOM 679 C CA . ASP A 1 86 ? -24.453 31.031 -6.324 1 34.19 86 ASP A CA 1
ATOM 680 C C . ASP A 1 86 ? -23.438 30.578 -5.281 1 34.19 86 ASP A C 1
ATOM 682 O O . ASP A 1 86 ? -22.328 30.172 -5.625 1 34.19 86 ASP A O 1
ATOM 686 N N . GLU A 1 87 ? -23.438 31.172 -4.121 1 34.84 87 GLU A N 1
ATOM 687 C CA . GLU A 1 87 ? -22.984 30.812 -2.777 1 34.84 87 GLU A CA 1
ATOM 688 C C . GLU A 1 87 ? -22.969 29.297 -2.586 1 34.84 87 GLU A C 1
ATOM 690 O O . GLU A 1 87 ? -23.859 28.734 -1.946 1 34.84 87 GLU A O 1
ATOM 695 N N . ARG A 1 88 ? -23.016 28.547 -3.59 1 34.47 88 ARG A N 1
ATOM 696 C CA . ARG A 1 88 ? -22.969 27.156 -3.168 1 34.47 88 ARG A CA 1
ATOM 697 C C . ARG A 1 88 ? -21.875 26.938 -2.129 1 34.47 88 ARG A C 1
ATOM 699 O O . ARG A 1 88 ? -20.75 27.406 -2.295 1 34.47 88 ARG A O 1
ATOM 706 N N . SER A 1 89 ? -22.312 26.828 -0.933 1 34.31 89 SER A N 1
ATOM 707 C CA . SER A 1 89 ? -21.641 26.375 0.279 1 34.31 89 SER A CA 1
ATOM 708 C C . SER A 1 89 ? -20.594 25.312 -0.04 1 34.31 89 SER A C 1
ATOM 710 O O . SER A 1 89 ? -20.906 24.25 -0.558 1 34.31 89 SER A O 1
ATOM 712 N N . SER A 1 90 ? -19.547 25.688 -0.646 1 36.53 90 SER A N 1
ATOM 713 C CA . SER A 1 90 ? -18.328 24.891 -0.757 1 36.53 90 SER A CA 1
ATOM 714 C C . SER A 1 90 ? -18.156 23.984 0.457 1 36.53 90 SER A C 1
ATOM 716 O O . SER A 1 90 ? -17.938 24.469 1.57 1 36.53 90 SER A O 1
ATOM 718 N N . THR A 1 91 ? -19 23.047 0.555 1 39.09 91 THR A N 1
ATOM 719 C CA . THR A 1 91 ? -18.609 22.016 1.499 1 39.09 91 THR A CA 1
ATOM 720 C C . THR A 1 91 ? -17.125 21.719 1.401 1 39.09 91 THR A C 1
ATOM 722 O O . THR A 1 91 ? -16.641 21.203 0.386 1 39.09 91 THR A O 1
ATOM 725 N N . VAL A 1 92 ? -16.344 22.656 1.626 1 39.94 92 VAL A N 1
ATOM 726 C CA . VAL A 1 92 ? -14.891 22.688 1.555 1 39.94 92 VAL A CA 1
ATOM 727 C C . VAL A 1 92 ? -14.312 21.406 2.143 1 39.94 92 VAL A C 1
ATOM 729 O O . VAL A 1 92 ? -14.531 21.109 3.318 1 39.94 92 VAL A O 1
ATOM 732 N N . ILE A 1 93 ? -14.164 20.359 1.418 1 43.22 93 ILE A N 1
ATOM 733 C CA . ILE A 1 93 ? -13.328 19.188 1.667 1 43.22 93 ILE A CA 1
ATOM 734 C C . ILE A 1 93 ? -11.898 19.625 1.96 1 43.22 93 ILE A C 1
ATOM 736 O O . ILE A 1 93 ? -11.219 20.188 1.093 1 43.22 93 ILE A O 1
ATOM 740 N N . ASP A 1 94 ? -11.57 20.172 3.041 1 44.22 94 ASP A N 1
ATOM 741 C CA . ASP A 1 94 ? -10.172 20.484 3.328 1 44.22 94 ASP A CA 1
ATOM 742 C C . ASP A 1 94 ? -9.289 19.234 3.203 1 44.22 94 ASP A C 1
ATOM 744 O O . ASP A 1 94 ? -9.781 18.109 3.322 1 44.22 94 ASP A O 1
ATOM 748 N N . GLY A 1 95 ? -8.477 19.266 2.408 1 46.56 95 GLY A N 1
ATOM 749 C CA . GLY A 1 95 ? -7.383 18.328 2.234 1 46.56 95 GLY A CA 1
ATOM 750 C C . GLY A 1 95 ? -6.977 17.641 3.523 1 46.56 95 GLY A C 1
ATOM 751 O O . GLY A 1 95 ? -6.137 16.734 3.516 1 46.56 95 GLY A O 1
ATOM 752 N N . MET A 1 96 ? -7.5 18.25 4.582 1 53.62 96 MET A N 1
ATOM 753 C CA . MET A 1 96 ? -7.312 17.703 5.922 1 53.62 96 MET A CA 1
ATOM 754 C C . MET A 1 96 ? -8.508 16.844 6.324 1 53.62 96 MET A C 1
ATOM 756 O O . MET A 1 96 ? -8.625 16.453 7.488 1 53.62 96 MET A O 1
ATOM 760 N N . ALA A 1 97 ? -9.422 16.438 5.191 1 47.62 97 ALA A N 1
ATOM 761 C CA . ALA A 1 97 ? -10.641 15.648 5.336 1 47.62 97 ALA A CA 1
ATOM 762 C C . ALA A 1 97 ? -11.383 16.016 6.621 1 47.62 97 ALA A C 1
ATOM 764 O O . ALA A 1 97 ? -12.227 15.25 7.098 1 47.62 97 ALA A O 1
ATOM 765 N N . SER A 1 98 ? -11 17.062 7.305 1 45.19 98 SER A N 1
ATOM 766 C CA . SER A 1 98 ? -11.5 17.375 8.641 1 45.19 98 SER A CA 1
ATOM 767 C C . SER A 1 98 ? -12.977 17.766 8.602 1 45.19 98 SER A C 1
ATOM 769 O O . SER A 1 98 ? -13.742 17.391 9.5 1 45.19 98 SER A O 1
ATOM 771 N N . LEU A 1 99 ? -13.43 18.578 7.504 1 47.94 99 LEU A N 1
ATOM 772 C CA . LEU A 1 99 ? -14.742 19.188 7.727 1 47.94 99 LEU A CA 1
ATOM 773 C C . LEU A 1 99 ? -15.789 18.547 6.82 1 47.94 99 LEU A C 1
ATOM 775 O O . LEU A 1 99 ? -16.953 18.938 6.852 1 47.94 99 LEU A O 1
ATOM 779 N N . SER A 1 100 ? -15.336 17.609 5.902 1 47.75 100 SER A N 1
ATOM 780 C CA . SER A 1 100 ? -16.422 17.125 5.059 1 47.75 100 SER A CA 1
ATOM 781 C C . SER A 1 100 ? -17.312 16.141 5.816 1 47.75 100 SER A C 1
ATOM 783 O O . SER A 1 100 ? -16.859 15.086 6.234 1 47.75 100 SER A O 1
ATOM 785 N N . VAL A 1 101 ? -18.359 16.688 6.309 1 49.19 101 VAL A N 1
ATOM 786 C CA . VAL A 1 101 ? -19.328 15.891 7.047 1 49.19 101 VAL A CA 1
ATOM 787 C C . VAL A 1 101 ? -20.188 15.078 6.066 1 49.19 101 VAL A C 1
ATOM 789 O O . VAL A 1 101 ? -20.922 14.172 6.473 1 49.19 101 VAL A O 1
ATOM 792 N N . VAL A 1 102 ? -19.953 15.43 4.711 1 43.81 102 VAL A N 1
ATOM 793 C CA . VAL A 1 102 ? -20.781 14.68 3.77 1 43.81 102 VAL A CA 1
ATOM 794 C C . VAL A 1 102 ? -20.031 13.445 3.289 1 43.81 102 VAL A C 1
ATOM 796 O O . VAL A 1 102 ? -18.891 13.547 2.816 1 43.81 102 VAL A O 1
ATOM 799 N N . ASP A 1 103 ? -20.562 12.305 3.604 1 51.28 103 ASP A N 1
ATOM 800 C CA . ASP A 1 103 ? -19.953 11.016 3.283 1 51.28 103 ASP A CA 1
ATOM 801 C C . ASP A 1 103 ? -19.844 10.82 1.772 1 51.28 103 ASP A C 1
ATOM 803 O O . ASP A 1 103 ? -18.828 10.305 1.279 1 51.28 103 ASP A O 1
ATOM 807 N N . ALA A 1 104 ? -20.812 11.367 1.107 1 49.44 104 ALA A N 1
ATOM 808 C CA . ALA A 1 104 ? -20.891 10.945 -0.29 1 49.44 104 ALA A CA 1
ATOM 809 C C . ALA A 1 104 ? -19.766 11.578 -1.111 1 49.44 104 ALA A C 1
ATOM 811 O O . ALA A 1 104 ? -19.562 12.797 -1.055 1 49.44 104 ALA A O 1
ATOM 812 N N . GLY A 1 105 ? -18.906 10.766 -1.609 1 61.03 105 GLY A N 1
ATOM 813 C CA . GLY A 1 105 ? -17.906 11.211 -2.57 1 61.03 105 GLY A CA 1
ATOM 814 C C . GLY A 1 105 ? -16.578 11.578 -1.928 1 61.03 105 GLY A C 1
ATOM 815 O O . GLY A 1 105 ? -15.664 12.055 -2.605 1 61.03 105 GLY A O 1
ATOM 816 N N . THR A 1 106 ? -16.531 11.359 -0.55 1 67.19 106 THR A N 1
ATOM 817 C CA . THR A 1 106 ? -15.328 11.828 0.115 1 67.19 106 THR A CA 1
ATOM 818 C C . THR A 1 106 ? -14.406 10.656 0.457 1 67.19 106 THR A C 1
ATOM 820 O O . THR A 1 106 ? -13.289 10.859 0.934 1 67.19 106 THR A O 1
ATOM 823 N N . GLY A 1 107 ? -14.797 9.453 0.076 1 75.62 107 GLY A N 1
ATOM 824 C CA . GLY A 1 107 ? -13.977 8.312 0.454 1 75.62 107 GLY A CA 1
ATOM 825 C C . GLY A 1 107 ? -14.133 7.922 1.913 1 75.62 107 GLY A C 1
ATOM 826 O O . GLY A 1 107 ? -14.836 8.594 2.668 1 75.62 107 GLY A O 1
ATOM 827 N N . TYR A 1 108 ? -13.508 6.922 2.373 1 77.62 108 TYR A N 1
ATOM 828 C CA . TYR A 1 108 ? -13.617 6.395 3.729 1 77.62 108 TYR A CA 1
ATOM 829 C C . TYR A 1 108 ? -12.758 7.191 4.699 1 77.62 108 TYR A C 1
ATOM 831 O O . TYR A 1 108 ? -11.57 7.406 4.449 1 77.62 108 TYR A O 1
ATOM 839 N N . LEU A 1 109 ? -13.32 7.602 5.73 1 72.06 109 LEU A N 1
ATOM 840 C CA . LEU A 1 109 ? -12.664 8.203 6.883 1 72.06 109 LEU A CA 1
ATOM 841 C C . LEU A 1 109 ? -12.961 7.418 8.156 1 72.06 109 LEU A C 1
ATOM 843 O O . LEU A 1 109 ? -14.125 7.176 8.484 1 72.06 109 LEU A O 1
ATOM 847 N N . GLY A 1 110 ? -11.953 7.039 8.961 1 76.06 110 GLY A N 1
ATOM 848 C CA . GLY A 1 110 ? -12.109 6.141 10.094 1 76.06 110 GLY A CA 1
ATOM 849 C C . GLY A 1 110 ? -12.375 6.867 11.398 1 76.06 110 GLY A C 1
ATOM 850 O O . GLY A 1 110 ? -12.367 8.102 11.438 1 76.06 110 GLY A O 1
ATOM 851 N N . VAL A 1 111 ? -12.492 6.137 12.391 1 70.38 111 VAL A N 1
ATOM 852 C CA . VAL A 1 111 ? -12.969 6.598 13.695 1 70.38 111 VAL A CA 1
ATOM 853 C C . VAL A 1 111 ? -11.945 7.547 14.312 1 70.38 111 VAL A C 1
ATOM 855 O O . VAL A 1 111 ? -12.305 8.445 15.078 1 70.38 111 VAL A O 1
ATOM 858 N N . ALA A 1 112 ? -10.773 7.402 13.938 1 74.31 112 ALA A N 1
ATOM 859 C CA . ALA A 1 112 ? -9.727 8.219 14.562 1 74.31 112 ALA A CA 1
ATOM 860 C C . ALA A 1 112 ? -9.594 9.562 13.859 1 74.31 112 ALA A C 1
ATOM 862 O O . ALA A 1 112 ? -8.898 10.461 14.344 1 74.31 112 ALA A O 1
ATOM 863 N N . SER A 1 113 ? -10.328 9.703 12.742 1 72.81 113 SER A N 1
ATOM 864 C CA . SER A 1 113 ? -10.195 10.93 11.969 1 72.81 113 SER A CA 1
ATOM 865 C C . SER A 1 113 ? -10.93 12.086 12.633 1 72.81 113 SER A C 1
ATOM 867 O O . SER A 1 113 ? -11.844 11.875 13.438 1 72.81 113 SER A O 1
ATOM 869 N N . GLY A 1 114 ? -10.461 13.289 12.336 1 75.75 114 GLY A N 1
ATOM 870 C CA . GLY A 1 114 ? -11.148 14.477 12.812 1 75.75 114 GLY A CA 1
ATOM 871 C C . GLY A 1 114 ? -12.547 14.617 12.242 1 75.75 114 GLY A C 1
ATOM 872 O O . GLY A 1 114 ? -13.453 15.102 12.922 1 75.75 114 GLY A O 1
ATOM 873 N N . ALA A 1 115 ? -12.695 14.109 11.047 1 73.44 115 ALA A N 1
ATOM 874 C CA . ALA A 1 115 ? -14 14.172 10.398 1 73.44 115 ALA A CA 1
ATOM 875 C C . ALA A 1 115 ? -15.023 13.328 11.156 1 73.44 115 ALA A C 1
ATOM 877 O O . ALA A 1 115 ? -16.188 13.711 11.281 1 73.44 115 ALA A O 1
ATOM 878 N N . SER A 1 116 ? -14.594 12.234 11.602 1 73.88 116 SER A N 1
ATOM 879 C CA . SER A 1 116 ? -15.484 11.367 12.367 1 73.88 116 SER A CA 1
ATOM 880 C C . SER A 1 116 ? -15.898 12.023 13.68 1 73.88 116 SER A C 1
ATOM 882 O O . SER A 1 116 ? -17.047 11.891 14.109 1 73.88 116 SER A O 1
ATOM 884 N N . MET A 1 117 ? -15 12.766 14.227 1 75.12 117 MET A N 1
ATOM 885 C CA . MET A 1 117 ? -15.289 13.492 15.453 1 75.12 117 MET A CA 1
ATOM 886 C C . MET A 1 117 ? -16.297 14.617 15.195 1 75.12 117 MET A C 1
ATOM 888 O O . MET A 1 117 ? -17.219 14.82 15.984 1 75.12 117 MET A O 1
ATOM 892 N N . LEU A 1 118 ? -16.016 15.242 14.18 1 75.25 118 LEU A N 1
ATOM 893 C CA . LEU A 1 118 ? -16.922 16.328 13.82 1 75.25 118 LEU A CA 1
ATOM 894 C C . LEU A 1 118 ? -18.328 15.812 13.57 1 75.25 118 LEU A C 1
ATOM 896 O O . LEU A 1 118 ? -19.312 16.453 13.984 1 75.25 118 LEU A O 1
ATOM 900 N N . LYS A 1 119 ? -18.391 14.711 12.898 1 70.12 119 LYS A N 1
ATOM 901 C CA . LYS A 1 119 ? -19.703 14.109 12.641 1 70.12 119 LYS A CA 1
ATOM 902 C C . LYS A 1 119 ? -20.422 13.781 13.945 1 70.12 119 LYS A C 1
ATOM 904 O O . LYS A 1 119 ? -21.641 13.945 14.047 1 70.12 119 LYS A O 1
ATOM 909 N N . LEU A 1 120 ? -19.688 13.422 14.891 1 67.62 120 LEU A N 1
ATOM 910 C CA . LEU A 1 120 ? -20.25 13.109 16.203 1 67.62 120 LEU A CA 1
ATOM 911 C C . LEU A 1 120 ? -20.828 14.359 16.859 1 67.62 120 LEU A C 1
ATOM 913 O O . LEU A 1 120 ? -21.906 14.305 17.469 1 67.62 120 LEU A O 1
ATOM 917 N N . ILE A 1 121 ? -20.141 15.438 16.688 1 70.38 121 ILE A N 1
ATOM 918 C CA . ILE A 1 121 ? -20.547 16.688 17.312 1 70.38 121 ILE A CA 1
ATOM 919 C C . ILE A 1 121 ? -21.781 17.234 16.578 1 70.38 121 ILE A C 1
ATOM 921 O O . ILE A 1 121 ? -22.719 17.719 17.219 1 70.38 121 ILE A O 1
ATOM 925 N N . LEU A 1 122 ? -21.734 17.062 15.258 1 66.88 122 LEU A N 1
ATOM 926 C CA . LEU A 1 122 ? -22.797 17.641 14.438 1 66.88 122 LEU A CA 1
ATOM 927 C C . LEU A 1 122 ? -24.078 16.828 14.555 1 66.88 122 LEU A C 1
ATOM 929 O O . LEU A 1 122 ? -25.188 17.375 14.461 1 66.88 122 LEU A O 1
ATOM 933 N N . ASN A 1 123 ? -23.922 15.555 14.523 1 60.19 123 ASN A N 1
ATOM 934 C CA . ASN A 1 123 ? -25.094 14.719 14.695 1 60.19 123 ASN A CA 1
ATOM 935 C C . ASN A 1 123 ? -25.828 15.023 16 1 60.19 123 ASN A C 1
ATOM 937 O O . ASN A 1 123 ? -27.031 14.82 16.109 1 60.19 123 ASN A O 1
ATOM 941 N N . GLY A 1 124 ? -25.188 15.602 16.906 1 51.72 124 GLY A N 1
ATOM 942 C CA . GLY A 1 124 ? -25.797 16.031 18.156 1 51.72 124 GLY A CA 1
ATOM 943 C C . GLY A 1 124 ? -26.469 17.391 18.047 1 51.72 124 GLY A C 1
ATOM 944 O O . GLY A 1 124 ? -27.219 17.797 18.938 1 51.72 124 GLY A O 1
ATOM 945 N N . ASP A 1 125 ? -26.234 18.078 16.969 1 52.81 125 ASP A N 1
ATOM 946 C CA . ASP A 1 125 ? -26.781 19.406 16.797 1 52.81 125 ASP A CA 1
ATOM 947 C C . ASP A 1 125 ? -28.172 19.359 16.156 1 52.81 125 ASP A C 1
ATOM 949 O O . ASP A 1 125 ? -28.328 18.797 15.07 1 52.81 125 ASP A O 1
ATOM 953 N N . ALA A 1 126 ? -29.312 19.219 16.859 1 45.75 126 ALA A N 1
ATOM 954 C CA . ALA A 1 126 ? -30.719 19.156 16.469 1 45.75 126 ALA A CA 1
ATOM 955 C C . ALA A 1 126 ? -31.016 20.062 15.281 1 45.75 126 ALA A C 1
ATOM 957 O O . ALA A 1 126 ? -31.891 19.766 14.469 1 45.75 126 ALA A O 1
ATOM 958 N N . ASP A 1 127 ? -30.656 21.25 15.305 1 41.62 127 ASP A N 1
ATOM 959 C CA . ASP A 1 127 ? -31.109 22.266 14.359 1 41.62 127 ASP A CA 1
ATOM 960 C C . ASP A 1 127 ? -30.484 22.062 12.984 1 41.62 127 ASP A C 1
ATOM 962 O O . ASP A 1 127 ? -30.656 22.891 12.086 1 41.62 127 ASP A O 1
ATOM 966 N N . GLY A 1 128 ? -29.531 21.188 12.859 1 41.78 128 GLY A N 1
ATOM 967 C CA . GLY A 1 128 ? -28.719 21.328 11.656 1 41.78 128 GLY A CA 1
ATOM 968 C C . GLY A 1 128 ? -29.312 20.641 10.445 1 41.78 128 GLY A C 1
ATOM 969 O O . GLY A 1 128 ? -30.047 19.641 10.586 1 41.78 128 GLY A O 1
ATOM 970 N N . ASN A 1 129 ? -29.734 21.375 9.531 1 38.56 129 ASN A N 1
ATOM 971 C CA . ASN A 1 129 ? -30.016 20.969 8.164 1 38.56 129 ASN A CA 1
ATOM 972 C C . ASN A 1 129 ? -29.156 19.766 7.742 1 38.56 129 ASN A C 1
ATOM 974 O O . ASN A 1 129 ? -27.938 19.797 7.891 1 38.56 129 ASN A O 1
ATOM 978 N N . PRO A 1 130 ? -29.859 18.688 7.719 1 40.69 130 PRO A N 1
ATOM 979 C CA . PRO A 1 130 ? -29.094 17.562 7.203 1 40.69 130 PRO A CA 1
ATOM 980 C C . PRO A 1 130 ? -28.078 17.969 6.137 1 40.69 130 PRO A C 1
ATOM 982 O O . PRO A 1 130 ? -28.406 18.781 5.258 1 40.69 130 PRO A O 1
ATOM 985 N N . PHE A 1 131 ? -26.938 18.172 6.527 1 40.38 131 PHE A N 1
ATOM 986 C CA . PHE A 1 131 ? -25.938 18.438 5.496 1 40.38 131 PHE A CA 1
ATOM 987 C C . PHE A 1 131 ? -26.281 17.703 4.203 1 40.38 131 PHE A C 1
ATOM 989 O O . PHE A 1 131 ? -26.672 16.531 4.227 1 40.38 131 PHE A O 1
ATOM 996 N N . LYS A 1 132 ? -26.812 18.469 3.322 1 37.41 132 LYS A N 1
ATOM 997 C CA . LYS A 1 132 ? -27.188 17.953 2.01 1 37.41 132 LYS A CA 1
ATOM 998 C C . LYS A 1 132 ? -26.125 16.984 1.489 1 37.41 132 LYS A C 1
ATOM 1000 O O . LYS A 1 132 ? -24.938 17.312 1.478 1 37.41 132 LYS A O 1
ATOM 1005 N N . PRO A 1 133 ? -26.422 15.789 1.373 1 37.56 133 PRO A N 1
ATOM 1006 C CA . PRO A 1 133 ? -25.5 14.883 0.696 1 37.56 133 PRO A CA 1
ATOM 1007 C C . PRO A 1 133 ? -24.891 15.5 -0.561 1 37.56 133 PRO A C 1
ATOM 1009 O O . PRO A 1 133 ? -25.547 16.25 -1.271 1 37.56 133 PRO A O 1
ATOM 1012 N N . ARG A 1 134 ? -23.578 15.836 -0.656 1 35.84 134 ARG A N 1
ATOM 1013 C CA . ARG A 1 134 ? -23.031 16.203 -1.956 1 35.84 134 ARG A CA 1
ATOM 1014 C C . ARG A 1 134 ? -23.609 15.32 -3.062 1 35.84 134 ARG A C 1
ATOM 1016 O O . ARG A 1 134 ? -23.859 14.133 -2.846 1 35.84 134 ARG A O 1
ATOM 1023 N N . PRO A 1 135 ? -24.078 15.938 -4.09 1 37.72 135 PRO A N 1
ATOM 1024 C CA . PRO A 1 135 ? -24.406 15.047 -5.199 1 37.72 135 PRO A CA 1
ATOM 1025 C C . PRO A 1 135 ? -23.297 14.055 -5.516 1 37.72 135 PRO A C 1
ATOM 1027 O O . PRO A 1 135 ? -22.109 14.375 -5.332 1 37.72 135 PRO A O 1
ATOM 1030 N N . GLY A 1 136 ? -23.531 12.852 -5.18 1 40.03 136 GLY A N 1
ATOM 1031 C CA . GLY A 1 136 ? -22.609 11.797 -5.594 1 40.03 136 GLY A CA 1
ATOM 1032 C C . GLY A 1 136 ? -21.766 12.188 -6.793 1 40.03 136 GLY A C 1
ATOM 1033 O O . GLY A 1 136 ? -22.109 13.109 -7.535 1 40.03 136 GLY A O 1
ATOM 1034 N N . VAL A 1 137 ? -20.422 12.141 -6.699 1 44.09 137 VAL A N 1
ATOM 1035 C CA . VAL A 1 137 ? -19.547 12.344 -7.852 1 44.09 137 VAL A CA 1
ATOM 1036 C C . VAL A 1 137 ? -20.281 11.984 -9.133 1 44.09 137 VAL A C 1
ATOM 1038 O O . VAL A 1 137 ? -20.875 10.898 -9.234 1 44.09 137 VAL A O 1
ATOM 1041 N N . PRO A 1 138 ? -20.578 13.039 -9.945 1 40.69 138 PRO A N 1
ATOM 1042 C CA . PRO A 1 138 ? -21.125 12.586 -11.219 1 40.69 138 PRO A CA 1
ATOM 1043 C C . PRO A 1 138 ? -20.391 11.383 -11.789 1 40.69 138 PRO A C 1
ATOM 1045 O O . PRO A 1 138 ? -19.156 11.367 -11.844 1 40.69 138 PRO A O 1
ATOM 1048 N N . ARG A 1 139 ? -20.922 10.312 -11.547 1 41.34 139 ARG A N 1
ATOM 1049 C CA . ARG A 1 139 ? -20.406 9.188 -12.312 1 41.34 139 ARG A CA 1
ATOM 1050 C C . ARG A 1 139 ? -20.031 9.609 -13.727 1 41.34 139 ARG A C 1
ATOM 1052 O O . ARG A 1 139 ? -20.844 10.188 -14.445 1 41.34 139 ARG A O 1
ATOM 1059 N N . ASN A 1 140 ? -18.812 10.156 -13.914 1 38.84 140 ASN A N 1
ATOM 1060 C CA . ASN A 1 140 ? -18.453 10.406 -15.305 1 38.84 140 ASN A CA 1
ATOM 1061 C C . ASN A 1 140 ? -19.125 9.406 -16.25 1 38.84 140 ASN A C 1
ATOM 1063 O O . ASN A 1 140 ? -18.562 8.336 -16.516 1 38.84 140 ASN A O 1
ATOM 1067 N N . THR A 1 141 ? -20.344 9.391 -16.141 1 37.75 141 THR A N 1
ATOM 1068 C CA . THR A 1 141 ? -21.047 8.641 -17.172 1 37.75 141 THR A CA 1
ATOM 1069 C C . THR A 1 141 ? -20.844 9.273 -18.547 1 37.75 141 THR A C 1
ATOM 1071 O O . THR A 1 141 ? -21.797 9.719 -19.172 1 37.75 141 THR A O 1
ATOM 1074 N N . ARG A 1 142 ? -19.812 10.109 -18.641 1 35.44 142 ARG A N 1
ATOM 1075 C CA . ARG A 1 142 ? -19.797 10.453 -20.062 1 35.44 142 ARG A CA 1
ATOM 1076 C C . ARG A 1 142 ? -19.859 9.203 -20.938 1 35.44 142 ARG A C 1
ATOM 1078 O O . ARG A 1 142 ? -18.859 8.477 -21.047 1 35.44 142 ARG A O 1
ATOM 1085 N N . VAL A 1 143 ? -20.953 8.633 -20.922 1 37.81 143 VAL A N 1
ATOM 1086 C CA . VAL A 1 143 ? -21.234 7.707 -22.031 1 37.81 143 VAL A CA 1
ATOM 1087 C C . VAL A 1 143 ? -20.797 8.328 -23.344 1 37.81 143 VAL A C 1
ATOM 1089 O O . VAL A 1 143 ? -21.359 9.328 -23.797 1 37.81 143 VAL A O 1
ATOM 1092 N N . HIS A 1 144 ? -19.594 8.656 -23.531 1 39.09 144 HIS A N 1
ATOM 1093 C CA . HIS A 1 144 ? -19.438 8.914 -24.953 1 39.09 144 HIS A CA 1
ATOM 1094 C C . HIS A 1 144 ? -20.391 8.062 -25.781 1 39.09 144 HIS A C 1
ATOM 1096 O O . HIS A 1 144 ? -20.344 6.832 -25.703 1 39.09 144 HIS A O 1
ATOM 1102 N N . SER A 1 145 ? -21.531 8.539 -25.922 1 39.38 145 SER A N 1
ATOM 1103 C CA . SER A 1 145 ? -22.688 8.102 -26.703 1 39.38 145 SER A CA 1
ATOM 1104 C C . SER A 1 145 ? -22.25 7.34 -27.953 1 39.38 145 SER A C 1
ATOM 1106 O O . SER A 1 145 ? -23.078 6.941 -28.766 1 39.38 145 SER A O 1
ATOM 1108 N N . GLU A 1 146 ? -21.109 7.691 -28.547 1 41.5 146 GLU A N 1
ATOM 1109 C CA . GLU A 1 146 ? -21.281 7.02 -29.844 1 41.5 146 GLU A CA 1
ATOM 1110 C C . GLU A 1 146 ? -21.453 5.516 -29.656 1 41.5 146 GLU A C 1
ATOM 1112 O O . GLU A 1 146 ? -20.609 4.852 -29.062 1 41.5 146 GLU A O 1
ATOM 1117 N N . GLN A 1 147 ? -22.656 5.086 -29.375 1 46.78 147 GLN A N 1
ATOM 1118 C CA . GLN A 1 147 ? -23.188 3.729 -29.328 1 46.78 147 GLN A CA 1
ATOM 1119 C C . GLN A 1 147 ? -22.391 2.799 -30.234 1 46.78 147 GLN A C 1
ATOM 1121 O O . GLN A 1 147 ? -22.734 2.594 -31.406 1 46.78 147 GLN A O 1
ATOM 1126 N N . ARG A 1 148 ? -21.109 2.816 -30.109 1 50.84 148 ARG A N 1
ATOM 1127 C CA . ARG A 1 148 ? -20.438 1.845 -30.953 1 50.84 148 ARG A CA 1
ATOM 1128 C C . ARG A 1 148 ? -20.641 0.425 -30.438 1 50.84 148 ARG A C 1
ATOM 1130 O O . ARG A 1 148 ? -20.797 0.213 -29.234 1 50.84 148 ARG A O 1
ATOM 1137 N N . GLY A 1 149 ? -21.5 -0.394 -30.984 1 57.94 149 GLY A N 1
ATOM 1138 C CA . GLY A 1 149 ? -21.766 -1.8 -30.719 1 57.94 149 GLY A CA 1
ATOM 1139 C C . GLY A 1 149 ? -20.625 -2.502 -30.016 1 57.94 149 GLY A C 1
ATOM 1140 O O . GLY A 1 149 ? -20.812 -3.562 -29.422 1 57.94 149 GLY A O 1
ATOM 1141 N N . TRP A 1 150 ? -19.406 -1.877 -29.922 1 80.5 150 TRP A N 1
ATOM 1142 C CA . TRP A 1 150 ? -18.25 -2.543 -29.328 1 80.5 150 TRP A CA 1
ATOM 1143 C C . TRP A 1 150 ? -17.766 -1.797 -28.094 1 80.5 150 TRP A C 1
ATOM 1145 O O . TRP A 1 150 ? -18.062 -0.612 -27.922 1 80.5 150 TRP A O 1
ATOM 1155 N N . VAL A 1 151 ? -17.109 -2.479 -27.125 1 90.62 151 VAL A N 1
ATOM 1156 C CA . VAL A 1 151 ? -16.484 -1.869 -25.969 1 90.62 151 VAL A CA 1
ATOM 1157 C C . VAL A 1 151 ? -15.375 -0.917 -26.406 1 90.62 151 VAL A C 1
ATOM 1159 O O . VAL A 1 151 ? -14.453 -1.317 -27.125 1 90.62 151 VAL A O 1
ATOM 1162 N N . PRO A 1 152 ? -15.445 0.363 -26.109 1 92 152 PRO A N 1
ATOM 1163 C CA . PRO A 1 152 ? -14.492 1.354 -26.609 1 92 152 PRO A CA 1
ATOM 1164 C C . PRO A 1 152 ? -13.086 1.155 -26.031 1 92 152 PRO A C 1
ATOM 1166 O O . PRO A 1 152 ? -12.938 0.736 -24.891 1 92 152 PRO A O 1
ATOM 1169 N N . THR A 1 153 ? -12.023 1.44 -26.859 1 94.75 153 THR A N 1
ATOM 1170 C CA . THR A 1 153 ? -10.625 1.521 -26.484 1 94.75 153 THR A CA 1
ATOM 1171 C C . THR A 1 153 ? -9.828 2.354 -27.484 1 94.75 153 THR A C 1
ATOM 1173 O O . THR A 1 153 ? -10.094 2.295 -28.688 1 94.75 153 THR A O 1
ATOM 1176 N N . PRO A 1 154 ? -8.883 3.15 -27 1 91.88 154 PRO A N 1
ATOM 1177 C CA . PRO A 1 154 ? -8.078 3.998 -27.875 1 91.88 154 PRO A CA 1
ATOM 1178 C C . PRO A 1 154 ? -7.262 3.193 -28.891 1 91.88 154 PRO A C 1
ATOM 1180 O O . PRO A 1 154 ? -6.902 3.709 -29.953 1 91.88 154 PRO A O 1
ATOM 1183 N N . VAL A 1 155 ? -7.023 1.928 -28.656 1 94 155 VAL A N 1
ATOM 1184 C CA . VAL A 1 155 ? -6.109 1.161 -29.5 1 94 155 VAL A CA 1
ATOM 1185 C C . VAL A 1 155 ? -6.898 0.154 -30.344 1 94 155 VAL A C 1
ATOM 1187 O O . VAL A 1 155 ? -6.355 -0.865 -30.766 1 94 155 VAL A O 1
ATOM 1190 N N . TYR A 1 156 ? -8.156 0.374 -30.547 1 93.12 156 TYR A N 1
ATOM 1191 C CA . TYR A 1 156 ? -9.062 -0.565 -31.203 1 93.12 156 TYR A CA 1
ATOM 1192 C C . TYR A 1 156 ? -8.531 -0.951 -32.594 1 93.12 156 TYR A C 1
ATOM 1194 O O . TYR A 1 156 ? -8.492 -2.133 -32.938 1 93.12 156 TYR A O 1
ATOM 1202 N N . TRP A 1 157 ? -8.109 0.003 -33.344 1 92.56 157 TRP A N 1
ATOM 1203 C CA . TRP A 1 157 ? -7.656 -0.241 -34.719 1 92.56 157 TRP A CA 1
ATOM 1204 C C . TRP A 1 157 ? -6.195 -0.67 -34.75 1 92.56 157 TRP A C 1
ATOM 1206 O O . TRP A 1 157 ? -5.828 -1.601 -35.469 1 92.56 157 TRP A O 1
ATOM 1216 N N . GLU A 1 158 ? -5.41 -0.018 -33.906 1 92.38 158 GLU A N 1
ATOM 1217 C CA . GLU A 1 158 ? -3.975 -0.286 -33.875 1 92.38 158 GLU A CA 1
ATOM 1218 C C . GLU A 1 158 ? -3.697 -1.749 -33.531 1 92.38 158 GLU A C 1
ATOM 1220 O O . GLU A 1 158 ? -2.764 -2.348 -34.062 1 92.38 158 GLU A O 1
ATOM 1225 N N . LYS A 1 159 ? -4.5 -2.334 -32.625 1 92 159 LYS A N 1
ATOM 1226 C CA . LYS A 1 159 ? -4.254 -3.693 -32.156 1 92 159 LYS A CA 1
ATOM 1227 C C . LYS A 1 159 ? -5.242 -4.68 -32.781 1 92 159 LYS A C 1
ATOM 1229 O O . LYS A 1 159 ? -5.332 -5.828 -32.344 1 92 159 LYS A O 1
ATOM 1234 N N . ASN A 1 160 ? -6.016 -4.25 -33.75 1 91.5 160 ASN A N 1
ATOM 1235 C CA . ASN A 1 160 ? -6.988 -5.082 -34.438 1 91.5 160 ASN A CA 1
ATOM 1236 C C . ASN A 1 160 ? -7.914 -5.801 -33.469 1 91.5 160 ASN A C 1
ATOM 1238 O O . ASN A 1 160 ? -8.078 -7.02 -33.531 1 91.5 160 ASN A O 1
ATOM 1242 N N . ILE A 1 161 ? -8.453 -5.102 -32.5 1 94.12 161 ILE A N 1
ATOM 1243 C CA . ILE A 1 161 ? -9.297 -5.645 -31.453 1 94.12 161 ILE A CA 1
ATOM 1244 C C . ILE A 1 161 ? -10.555 -6.254 -32.062 1 94.12 161 ILE A C 1
ATOM 1246 O O . ILE A 1 161 ? -11.086 -7.242 -31.531 1 94.12 161 ILE A O 1
ATOM 1250 N N . GLY A 1 162 ? -11.008 -5.773 -33.156 1 91.75 162 GLY A N 1
ATOM 1251 C CA . GLY A 1 162 ? -12.211 -6.258 -33.812 1 91.75 162 GLY A CA 1
ATOM 1252 C C . GLY A 1 162 ? -12.086 -7.691 -34.312 1 91.75 162 GLY A C 1
ATOM 1253 O O . GLY A 1 162 ? -13.094 -8.367 -34.531 1 91.75 162 GLY A O 1
ATOM 1254 N N . MET A 1 163 ? -10.922 -8.188 -34.438 1 93.06 163 MET A N 1
ATOM 1255 C CA . MET A 1 163 ? -10.688 -9.539 -34.938 1 93.06 163 MET A CA 1
ATOM 1256 C C . MET A 1 163 ? -10.719 -10.547 -33.812 1 93.06 163 MET A C 1
ATOM 1258 O O . MET A 1 163 ? -10.742 -11.758 -34.031 1 93.06 163 MET A O 1
ATOM 1262 N N . ILE A 1 164 ? -10.711 -10.023 -32.594 1 94.69 164 ILE A N 1
ATOM 1263 C CA . ILE A 1 164 ? -10.727 -10.906 -31.438 1 94.69 164 ILE A CA 1
ATOM 1264 C C . ILE A 1 164 ? -12.164 -11.156 -31 1 94.69 164 ILE A C 1
ATOM 1266 O O . ILE A 1 164 ? -12.945 -10.211 -30.844 1 94.69 164 ILE A O 1
ATOM 1270 N N . ASP A 1 165 ? -12.555 -12.398 -30.891 1 95.06 165 ASP A N 1
ATOM 1271 C CA . ASP A 1 165 ? -13.867 -12.766 -30.359 1 95.06 165 ASP A CA 1
ATOM 1272 C C . ASP A 1 165 ? -13.945 -12.523 -28.859 1 95.06 165 ASP A C 1
ATOM 1274 O O . ASP A 1 165 ? -13.734 -13.445 -28.062 1 95.06 165 ASP A O 1
ATOM 1278 N N . LEU A 1 166 ? -14.305 -11.312 -28.453 1 96.31 166 LEU A N 1
ATOM 1279 C CA . LEU A 1 166 ? -14.32 -10.906 -27.062 1 96.31 166 LEU A CA 1
ATOM 1280 C C . LEU A 1 166 ? -15.359 -11.703 -26.266 1 96.31 166 LEU A C 1
ATOM 1282 O O . LEU A 1 166 ? -15.164 -11.984 -25.094 1 96.31 166 LEU A O 1
ATOM 1286 N N . ASP A 1 167 ? -16.5 -12.172 -26.938 1 95.44 167 ASP A N 1
ATOM 1287 C CA . ASP A 1 167 ? -17.5 -13 -26.266 1 95.44 167 ASP A CA 1
ATOM 1288 C C . ASP A 1 167 ? -16.906 -14.336 -25.828 1 95.44 167 ASP A C 1
ATOM 1290 O O . ASP A 1 167 ? -17.109 -14.766 -24.688 1 95.44 167 ASP A O 1
ATOM 1294 N N . ALA A 1 168 ? -16.281 -14.914 -26.75 1 97.06 168 ALA A N 1
ATOM 1295 C CA . ALA A 1 168 ? -15.648 -16.188 -26.438 1 97.06 168 ALA A CA 1
ATOM 1296 C C . ALA A 1 168 ? -14.586 -16.031 -25.344 1 97.06 168 ALA A C 1
ATOM 1298 O O . ALA A 1 168 ? -14.414 -16.922 -24.5 1 97.06 168 ALA A O 1
ATOM 1299 N N . ALA A 1 169 ? -13.836 -14.945 -25.438 1 98 169 ALA A N 1
ATOM 1300 C CA . ALA A 1 169 ? -12.812 -14.672 -24.422 1 98 169 ALA A CA 1
ATOM 1301 C C . ALA A 1 169 ? -13.43 -14.523 -23.047 1 98 169 ALA A C 1
ATOM 1303 O O . ALA A 1 169 ? -12.891 -15.031 -22.062 1 98 169 ALA A O 1
ATOM 1304 N N . ILE A 1 170 ? -14.516 -13.82 -22.938 1 98.25 170 ILE A N 1
ATOM 1305 C CA . ILE A 1 170 ? -15.219 -13.609 -21.688 1 98.25 170 ILE A CA 1
ATOM 1306 C C . ILE A 1 170 ? -15.773 -14.93 -21.172 1 98.25 170 ILE A C 1
ATOM 1308 O O . ILE A 1 170 ? -15.688 -15.227 -19.969 1 98.25 170 ILE A O 1
ATOM 1312 N N . ASP A 1 171 ? -16.328 -15.75 -22.062 1 98.25 171 ASP A N 1
ATOM 1313 C CA . ASP A 1 171 ? -16.797 -17.078 -21.688 1 98.25 171 ASP A CA 1
ATOM 1314 C C . ASP A 1 171 ? -15.664 -17.922 -21.109 1 98.25 171 ASP A C 1
ATOM 1316 O O . ASP A 1 171 ? -15.859 -18.641 -20.125 1 98.25 171 ASP A O 1
ATOM 1320 N N . ALA A 1 172 ? -14.562 -17.797 -21.75 1 98.31 172 ALA A N 1
ATOM 1321 C CA . ALA A 1 172 ? -13.391 -18.547 -21.297 1 98.31 172 ALA A CA 1
ATOM 1322 C C . ALA A 1 172 ? -12.977 -18.109 -19.891 1 98.31 172 ALA A C 1
ATOM 1324 O O . ALA A 1 172 ? -12.625 -18.953 -19.062 1 98.31 172 ALA A O 1
ATOM 1325 N N . TYR A 1 173 ? -13 -16.844 -19.656 1 98.62 173 TYR A N 1
ATOM 1326 C CA . TYR A 1 173 ? -12.68 -16.312 -18.328 1 98.62 173 TYR A CA 1
ATOM 1327 C C . TYR A 1 173 ? -13.547 -16.938 -17.266 1 98.62 173 TYR A C 1
ATOM 1329 O O . TYR A 1 173 ? -13.047 -17.422 -16.25 1 98.62 173 TYR A O 1
ATOM 1337 N N . PHE A 1 174 ? -14.852 -16.938 -17.438 1 98.38 174 PHE A N 1
ATOM 1338 C CA . PHE A 1 174 ? -15.797 -17.375 -16.422 1 98.38 174 PHE A CA 1
ATOM 1339 C C . PHE A 1 174 ? -15.797 -18.891 -16.297 1 98.38 174 PHE A C 1
ATOM 1341 O O . PHE A 1 174 ? -16.188 -19.438 -15.266 1 98.38 174 PHE A O 1
ATOM 1348 N N . SER A 1 175 ? -15.266 -19.625 -17.281 1 97.44 175 SER A N 1
ATOM 1349 C CA . SER A 1 175 ? -15.258 -21.078 -17.25 1 97.44 175 SER A CA 1
ATOM 1350 C C . SER A 1 175 ? -14.016 -21.625 -16.562 1 97.44 175 SER A C 1
ATOM 1352 O O . SER A 1 175 ? -13.969 -22.797 -16.172 1 97.44 175 SER A O 1
ATOM 1354 N N . CYS A 1 176 ? -13.055 -20.734 -16.375 1 97.69 176 CYS A N 1
ATOM 1355 C CA . CYS A 1 176 ? -11.781 -21.25 -15.867 1 97.69 176 CYS A CA 1
ATOM 1356 C C . CYS A 1 176 ? -11.242 -20.375 -14.75 1 97.69 176 CYS A C 1
ATOM 1358 O O . CYS A 1 176 ? -11.367 -20.703 -13.57 1 97.69 176 CYS A O 1
ATOM 1360 N N . TYR A 1 177 ? -10.758 -19.172 -15.109 1 98.56 177 TYR A N 1
ATOM 1361 C CA . TYR A 1 177 ? -10.094 -18.281 -14.164 1 98.56 177 TYR A CA 1
ATOM 1362 C C . TYR A 1 177 ? -11.031 -17.906 -13.023 1 98.56 177 TYR A C 1
ATOM 1364 O O . TYR A 1 177 ? -10.625 -17.906 -11.859 1 98.56 177 TYR A O 1
ATOM 1372 N N . HIS A 1 178 ? -12.227 -17.594 -13.344 1 98.56 178 HIS A N 1
ATOM 1373 C CA . HIS A 1 178 ? -13.25 -17.156 -12.398 1 98.56 178 HIS A CA 1
ATOM 1374 C C . HIS A 1 178 ? -13.492 -18.203 -11.32 1 98.56 178 HIS A C 1
ATOM 1376 O O . HIS A 1 178 ? -13.812 -17.859 -10.18 1 98.56 178 HIS A O 1
ATOM 1382 N N . LEU A 1 179 ? -13.281 -19.406 -11.625 1 97.69 179 LEU A N 1
ATOM 1383 C CA . LEU A 1 179 ? -13.57 -20.484 -10.688 1 97.69 179 LEU A CA 1
ATOM 1384 C C . LEU A 1 179 ? -12.523 -20.531 -9.578 1 97.69 179 LEU A C 1
ATOM 1386 O O . LEU A 1 179 ? -12.781 -21.094 -8.508 1 97.69 179 LEU A O 1
ATOM 1390 N N . ALA A 1 180 ? -11.359 -19.938 -9.844 1 97.94 180 ALA A N 1
ATOM 1391 C CA . ALA A 1 180 ? -10.312 -19.859 -8.828 1 97.94 180 ALA A CA 1
ATOM 1392 C C . ALA A 1 180 ? -10.367 -18.516 -8.102 1 97.94 180 ALA A C 1
ATOM 1394 O O . ALA A 1 180 ? -10.07 -18.438 -6.906 1 97.94 180 ALA A O 1
ATOM 1395 N N . TYR A 1 181 ? -10.734 -17.484 -8.844 1 98.56 181 TYR A N 1
ATOM 1396 C CA . TYR A 1 181 ? -10.688 -16.125 -8.312 1 98.56 181 TYR A CA 1
ATOM 1397 C C . TYR A 1 181 ? -11.906 -15.32 -8.766 1 98.56 181 TYR A C 1
ATOM 1399 O O . TYR A 1 181 ? -11.781 -14.391 -9.562 1 98.56 181 TYR A O 1
ATOM 1407 N N . PRO A 1 182 ? -13 -15.586 -8.172 1 98.44 182 PRO A N 1
ATOM 1408 C CA . PRO A 1 182 ? -14.258 -14.969 -8.594 1 98.44 182 PRO A CA 1
ATOM 1409 C C . PRO A 1 182 ? -14.445 -13.562 -8.031 1 98.44 182 PRO A C 1
ATOM 1411 O O . PRO A 1 182 ? -15.336 -13.336 -7.207 1 98.44 182 PRO A O 1
ATOM 1414 N N . ILE A 1 183 ? -13.703 -12.633 -8.555 1 98.69 183 ILE A N 1
ATOM 1415 C CA . ILE A 1 183 ? -13.773 -11.242 -8.094 1 98.69 183 ILE A CA 1
ATOM 1416 C C . ILE A 1 183 ? -15.008 -10.562 -8.68 1 98.69 183 ILE A C 1
ATOM 1418 O O . ILE A 1 183 ? -15.555 -9.633 -8.078 1 98.69 183 ILE A O 1
ATOM 1422 N N . LEU A 1 184 ? -15.57 -11.086 -9.797 1 98.38 184 LEU A N 1
ATOM 1423 C CA . LEU A 1 184 ? -16.719 -10.492 -10.484 1 98.38 184 LEU A CA 1
ATOM 1424 C C . LEU A 1 184 ? -17.984 -11.312 -10.258 1 98.38 184 LEU A C 1
ATOM 1426 O O . LEU A 1 184 ? -17.906 -12.539 -10.109 1 98.38 184 LEU A O 1
ATOM 1430 N N . HIS A 1 185 ? -19.047 -10.633 -10.141 1 97.62 185 HIS A N 1
ATOM 1431 C CA . HIS A 1 185 ? -20.359 -11.266 -10.258 1 97.62 185 HIS A CA 1
ATOM 1432 C C . HIS A 1 185 ? -20.75 -11.453 -11.719 1 97.62 185 HIS A C 1
ATOM 1434 O O . HIS A 1 185 ? -21.047 -10.484 -12.414 1 97.62 185 HIS A O 1
ATOM 1440 N N . GLU A 1 186 ? -20.812 -12.664 -12.18 1 97.94 186 GLU A N 1
ATOM 1441 C CA . GLU A 1 186 ? -20.922 -12.969 -13.602 1 97.94 186 GLU A CA 1
ATOM 1442 C C . GLU A 1 186 ? -22.234 -12.43 -14.18 1 97.94 186 GLU A C 1
ATOM 1444 O O . GLU A 1 186 ? -22.234 -11.766 -15.219 1 97.94 186 GLU A O 1
ATOM 1449 N N . PRO A 1 187 ? -23.391 -12.648 -13.516 1 96.25 187 PRO A N 1
ATOM 1450 C CA . PRO A 1 187 ? -24.625 -12.156 -14.117 1 96.25 187 PRO A CA 1
ATOM 1451 C C . PRO A 1 187 ? -24.625 -10.641 -14.297 1 96.25 187 PRO A C 1
ATOM 1453 O O . PRO A 1 187 ? -25.078 -10.133 -15.328 1 96.25 187 PRO A O 1
ATOM 1456 N N . THR A 1 188 ? -24.094 -9.938 -13.32 1 95.94 188 THR A N 1
ATOM 1457 C CA . THR A 1 188 ? -24.047 -8.484 -13.43 1 95.94 188 THR A CA 1
ATOM 1458 C C . THR A 1 188 ? -23.109 -8.055 -14.555 1 95.94 188 THR A C 1
ATOM 1460 O O . THR A 1 188 ? -23.453 -7.16 -15.336 1 95.94 188 THR A O 1
ATOM 1463 N N . PHE A 1 189 ? -21.984 -8.68 -14.672 1 97.56 189 PHE A N 1
ATOM 1464 C CA . PHE A 1 189 ? -21 -8.352 -15.695 1 97.56 189 PHE A CA 1
ATOM 1465 C C . PHE A 1 189 ? -21.578 -8.562 -17.094 1 97.56 189 PHE A C 1
ATOM 1467 O O . PHE A 1 189 ? -21.438 -7.711 -17.969 1 97.56 189 PHE A O 1
ATOM 1474 N N . ARG A 1 190 ? -22.188 -9.711 -17.234 1 96 190 ARG A N 1
ATOM 1475 C CA . ARG A 1 190 ? -22.75 -10.055 -18.547 1 96 190 ARG A CA 1
ATOM 1476 C C . ARG A 1 190 ? -23.906 -9.125 -18.906 1 96 190 ARG A C 1
ATOM 1478 O O . ARG A 1 190 ? -24.062 -8.766 -20.078 1 96 190 ARG A O 1
ATOM 1485 N N . ALA A 1 191 ? -24.703 -8.742 -17.906 1 94.19 191 ALA A N 1
ATOM 1486 C CA . ALA A 1 191 ? -25.781 -7.789 -18.156 1 94.19 191 ALA A CA 1
ATOM 1487 C C . ALA A 1 191 ? -25.234 -6.434 -18.578 1 94.19 191 ALA A C 1
ATOM 1489 O O . ALA A 1 191 ? -25.797 -5.77 -19.453 1 94.19 191 ALA A O 1
ATOM 1490 N N . GLN A 1 192 ? -24.141 -6.031 -17.969 1 93.25 192 GLN A N 1
ATOM 1491 C CA . GLN A 1 192 ? -23.484 -4.777 -18.328 1 93.25 192 GLN A CA 1
ATOM 1492 C C . GLN A 1 192 ? -22.828 -4.871 -19.703 1 93.25 192 GLN A C 1
ATOM 1494 O O . GLN A 1 192 ? -22.922 -3.941 -20.516 1 93.25 192 GLN A O 1
ATOM 1499 N N . TYR A 1 193 ? -22.219 -6.023 -19.984 1 94.5 193 TYR A N 1
ATOM 1500 C CA . TYR A 1 193 ? -21.531 -6.246 -21.25 1 94.5 193 TYR A CA 1
ATOM 1501 C C . TYR A 1 193 ? -22.516 -6.195 -22.422 1 94.5 193 TYR A C 1
ATOM 1503 O O . TYR A 1 193 ? -22.203 -5.633 -23.469 1 94.5 193 TYR A O 1
ATOM 1511 N N . SER A 1 194 ? -23.703 -6.734 -22.156 1 91.06 194 SER A N 1
ATOM 1512 C CA . SER A 1 194 ? -24.734 -6.766 -23.188 1 91.06 194 SER A CA 1
ATOM 1513 C C . SER A 1 194 ? -25.547 -5.473 -23.203 1 91.06 194 SER A C 1
ATOM 1515 O O . SER A 1 194 ? -26.438 -5.301 -24.047 1 91.06 194 SER A O 1
ATOM 1517 N N . GLN A 1 195 ? -25.281 -4.598 -22.219 1 87.25 195 GLN A N 1
ATOM 1518 C CA . GLN A 1 195 ? -25.906 -3.291 -22.094 1 87.25 195 GLN A CA 1
ATOM 1519 C C . GLN A 1 195 ? -27.391 -3.432 -21.766 1 87.25 195 GLN A C 1
ATOM 1521 O O . GLN A 1 195 ? -28.219 -2.617 -22.219 1 87.25 195 GLN A O 1
ATOM 1526 N N . VAL A 1 196 ? -27.688 -4.555 -21.172 1 84.44 196 VAL A N 1
ATOM 1527 C CA . VAL A 1 196 ? -29 -4.684 -20.562 1 84.44 196 VAL A CA 1
ATOM 1528 C C . VAL A 1 196 ? -29.109 -3.746 -19.359 1 84.44 196 VAL A C 1
ATOM 1530 O O . VAL A 1 196 ? -30.172 -3.203 -19.078 1 84.44 196 VAL A O 1
ATOM 1533 N N . VAL A 1 197 ? -28.016 -3.699 -18.625 1 86.5 197 VAL A N 1
ATOM 1534 C CA . VAL A 1 197 ? -27.844 -2.711 -17.562 1 86.5 197 VAL A CA 1
ATOM 1535 C C . VAL A 1 197 ? -26.688 -1.767 -17.922 1 86.5 197 VAL A C 1
ATOM 1537 O O . VAL A 1 197 ? -25.797 -2.125 -18.688 1 86.5 197 VAL A O 1
ATOM 1540 N N . GLU A 1 198 ? -26.703 -0.62 -17.438 1 87.75 198 GLU A N 1
ATOM 1541 C CA . GLU A 1 198 ? -25.719 0.402 -17.734 1 87.75 198 GLU A CA 1
ATOM 1542 C C . GLU A 1 198 ? -24.328 -0.018 -17.266 1 87.75 198 GLU A C 1
ATOM 1544 O O . GLU A 1 198 ? -24.188 -0.604 -16.188 1 87.75 198 GLU A O 1
ATOM 1549 N N . ARG A 1 199 ? -23.359 0.282 -18.109 1 89.5 199 ARG A N 1
ATOM 1550 C CA . ARG A 1 199 ? -21.969 0.085 -17.719 1 89.5 199 ARG A CA 1
ATOM 1551 C C . ARG A 1 199 ? -21.516 1.163 -16.734 1 89.5 199 ARG A C 1
ATOM 1553 O O . ARG A 1 199 ? -21.594 2.355 -17.031 1 89.5 199 ARG A O 1
ATOM 1560 N N . PRO A 1 200 ? -21.031 0.74 -15.664 1 87.31 200 PRO A N 1
ATOM 1561 C CA . PRO A 1 200 ? -20.625 1.754 -14.688 1 87.31 200 PRO A CA 1
ATOM 1562 C C . PRO A 1 200 ? -19.25 2.334 -14.977 1 87.31 200 PRO A C 1
ATOM 1564 O O . PRO A 1 200 ? -18.484 1.752 -15.742 1 87.31 200 PRO A O 1
ATOM 1567 N N . ASP A 1 201 ? -18.891 3.559 -14.539 1 85.75 201 ASP A N 1
ATOM 1568 C CA . ASP A 1 201 ? -17.578 4.145 -14.344 1 85.75 201 ASP A CA 1
ATOM 1569 C C . ASP A 1 201 ? -16.844 4.32 -15.68 1 85.75 201 ASP A C 1
ATOM 1571 O O . ASP A 1 201 ? -15.617 4.285 -15.734 1 85.75 201 ASP A O 1
ATOM 1575 N N . GLY A 1 202 ? -17.469 4.25 -16.766 1 87.94 202 GLY A N 1
ATOM 1576 C CA . GLY A 1 202 ? -16.938 4.652 -18.062 1 87.94 202 GLY A CA 1
ATOM 1577 C C . GLY A 1 202 ? -15.75 3.822 -18.5 1 87.94 202 GLY A C 1
ATOM 1578 O O . GLY A 1 202 ? -15.852 2.602 -18.625 1 87.94 202 GLY A O 1
ATOM 1579 N N . SER A 1 203 ? -14.602 4.508 -18.578 1 91.5 203 SER A N 1
ATOM 1580 C CA . SER A 1 203 ? -13.391 3.889 -19.109 1 91.5 203 SER A CA 1
ATOM 1581 C C . SER A 1 203 ? -12.891 2.775 -18.188 1 91.5 203 SER A C 1
ATOM 1583 O O . SER A 1 203 ? -12.266 1.821 -18.656 1 91.5 203 SER A O 1
ATOM 1585 N N . SER A 1 204 ? -13.164 2.889 -16.938 1 92.75 204 SER A N 1
ATOM 1586 C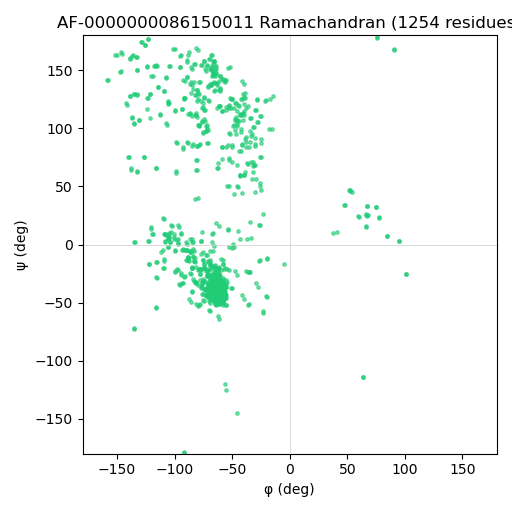 CA . SER A 1 204 ? -12.766 1.829 -16.016 1 92.75 204 SER A CA 1
ATOM 1587 C C . SER A 1 204 ? -13.461 0.512 -16.359 1 92.75 204 SER A C 1
ATOM 1589 O O . SER A 1 204 ? -12.844 -0.554 -16.281 1 92.75 204 SER A O 1
ATOM 1591 N N . TRP A 1 205 ? -14.719 0.602 -16.703 1 96.06 205 TRP A N 1
ATOM 1592 C CA . TRP A 1 205 ? -15.438 -0.618 -17.062 1 96.06 205 TRP A CA 1
ATOM 1593 C C . TRP A 1 205 ? -14.938 -1.171 -18.391 1 96.06 205 TRP A C 1
ATOM 1595 O O . TRP A 1 205 ? -14.859 -2.387 -18.578 1 96.06 205 TRP A O 1
ATOM 1605 N N . ASN A 1 206 ? -14.648 -0.258 -19.312 1 96.62 206 ASN A N 1
ATOM 1606 C CA . ASN A 1 206 ? -14.062 -0.717 -20.578 1 96.62 206 ASN A CA 1
ATOM 1607 C C . ASN A 1 206 ? -12.773 -1.5 -20.328 1 96.62 206 ASN A C 1
ATOM 1609 O O . ASN A 1 206 ? -12.562 -2.553 -20.938 1 96.62 206 ASN A O 1
ATOM 1613 N N . ALA A 1 207 ? -11.945 -0.906 -19.453 1 97.88 207 ALA A N 1
ATOM 1614 C CA . ALA A 1 207 ? -10.703 -1.592 -19.094 1 97.88 207 ALA A CA 1
ATOM 1615 C C . ALA A 1 207 ? -10.992 -2.961 -18.484 1 97.88 207 ALA A C 1
ATOM 1617 O O . ALA A 1 207 ? -10.305 -3.938 -18.781 1 97.88 207 ALA A O 1
ATOM 1618 N N . LEU A 1 208 ? -11.992 -3.037 -17.672 1 98.5 208 LEU A N 1
ATOM 1619 C CA . LEU A 1 208 ? -12.375 -4.285 -17.016 1 98.5 208 LEU A CA 1
ATOM 1620 C C . LEU A 1 208 ? -12.758 -5.344 -18.047 1 98.5 208 LEU A C 1
ATOM 1622 O O . LEU A 1 208 ? -12.32 -6.492 -17.953 1 98.5 208 LEU A O 1
ATOM 1626 N N . ALA A 1 209 ? -13.562 -4.965 -19 1 98.38 209 ALA A N 1
ATOM 1627 C CA . ALA A 1 209 ? -14.008 -5.906 -20.031 1 98.38 209 ALA A CA 1
ATOM 1628 C C . ALA A 1 209 ? -12.828 -6.5 -20.781 1 98.38 209 ALA A C 1
ATOM 1630 O O . ALA A 1 209 ? -12.781 -7.707 -21.031 1 98.38 209 ALA A O 1
ATOM 1631 N N . TYR A 1 210 ? -11.922 -5.703 -21.094 1 98.5 210 TYR A N 1
ATOM 1632 C CA . TYR A 1 210 ? -10.789 -6.152 -21.906 1 98.5 210 TYR A CA 1
ATOM 1633 C C . TYR A 1 210 ? -9.836 -7.008 -21.078 1 98.5 210 TYR A C 1
ATOM 1635 O O . TYR A 1 210 ? -9.266 -7.977 -21.578 1 98.5 210 TYR A O 1
ATOM 1643 N N . ILE A 1 211 ? -9.609 -6.652 -19.797 1 98.81 211 ILE A N 1
ATOM 1644 C CA . ILE A 1 211 ? -8.711 -7.473 -19 1 98.81 211 ILE A CA 1
ATOM 1645 C C . ILE A 1 211 ? -9.359 -8.828 -18.719 1 98.81 211 ILE A C 1
ATOM 1647 O O . ILE A 1 211 ? -8.672 -9.852 -18.641 1 98.81 211 ILE A O 1
ATOM 1651 N N . VAL A 1 212 ? -10.688 -8.836 -18.562 1 98.81 212 VAL A N 1
ATOM 1652 C CA . VAL A 1 212 ? -11.414 -10.094 -18.422 1 98.81 212 VAL A CA 1
ATOM 1653 C C . VAL A 1 212 ? -11.203 -10.961 -19.656 1 98.81 212 VAL A C 1
ATOM 1655 O O . VAL A 1 212 ? -10.922 -12.156 -19.562 1 98.81 212 VAL A O 1
ATOM 1658 N N . GLY A 1 213 ? -11.344 -10.344 -20.828 1 98.69 213 GLY A N 1
ATOM 1659 C CA . GLY A 1 213 ? -11.07 -11.062 -22.062 1 98.69 213 GLY A CA 1
ATOM 1660 C C . GLY A 1 213 ? -9.648 -11.57 -22.156 1 98.69 213 GLY A C 1
ATOM 1661 O O . GLY A 1 213 ? -9.414 -12.711 -22.562 1 98.69 213 GLY A O 1
ATOM 1662 N N . ALA A 1 214 ? -8.672 -10.711 -21.781 1 98.5 214 ALA A N 1
ATOM 1663 C CA . ALA A 1 214 ? -7.262 -11.086 -21.844 1 98.5 214 ALA A CA 1
ATOM 1664 C C . ALA A 1 214 ? -6.984 -12.305 -20.969 1 98.5 214 ALA A C 1
ATOM 1666 O O . ALA A 1 214 ? -6.336 -13.258 -21.406 1 98.5 214 ALA A O 1
ATOM 1667 N N . ILE A 1 215 ? -7.488 -12.305 -19.797 1 98.69 215 ILE A N 1
ATOM 1668 C CA . ILE A 1 215 ? -7.266 -13.398 -18.844 1 98.69 215 ILE A CA 1
ATOM 1669 C C . ILE A 1 215 ? -7.988 -14.656 -19.328 1 98.69 215 ILE A C 1
ATOM 1671 O O . ILE A 1 215 ? -7.484 -15.766 -19.172 1 98.69 215 ILE A O 1
ATOM 1675 N N . GLY A 1 216 ? -9.211 -14.445 -19.938 1 98.69 216 GLY A N 1
ATOM 1676 C CA . GLY A 1 216 ? -9.93 -15.578 -20.484 1 98.69 216 GLY A CA 1
ATOM 1677 C C . GLY A 1 216 ? -9.141 -16.344 -21.531 1 98.69 216 GLY A C 1
ATOM 1678 O O . GLY A 1 216 ? -8.984 -17.562 -21.453 1 98.69 216 GLY A O 1
ATOM 1679 N N . ILE A 1 217 ? -8.594 -15.609 -22.453 1 97.81 217 ILE A N 1
ATOM 1680 C CA . ILE A 1 217 ? -7.801 -16.219 -23.516 1 97.81 217 ILE A CA 1
ATOM 1681 C C . ILE A 1 217 ? -6.547 -16.859 -22.922 1 97.81 217 ILE A C 1
ATOM 1683 O O . ILE A 1 217 ? -6.23 -18.016 -23.219 1 97.81 217 ILE A O 1
ATOM 1687 N N . PHE A 1 218 ? -5.902 -16.172 -22.094 1 96.56 218 PHE A N 1
ATOM 1688 C CA . PHE A 1 218 ? -4.652 -16.625 -21.5 1 96.56 218 PHE A CA 1
ATOM 1689 C C . PHE A 1 218 ? -4.867 -17.906 -20.688 1 96.56 218 PHE A C 1
ATOM 1691 O O . PHE A 1 218 ? -4.121 -18.875 -20.844 1 96.56 218 PHE A O 1
ATOM 1698 N N . SER A 1 219 ? -5.844 -17.938 -19.859 1 97.06 219 SER A N 1
ATOM 1699 C CA . SER A 1 219 ? -6.008 -19 -18.875 1 97.06 219 SER A CA 1
ATOM 1700 C C . SER A 1 219 ? -6.43 -20.312 -19.531 1 97.06 219 SER A C 1
ATOM 1702 O O . SER A 1 219 ? -6.105 -21.391 -19.031 1 97.06 219 SER A O 1
ATOM 1704 N N . THR A 1 220 ? -7.121 -20.25 -20.703 1 96.94 220 THR A N 1
ATOM 1705 C CA . THR A 1 220 ? -7.672 -21.469 -21.297 1 96.94 220 THR A CA 1
ATOM 1706 C C . THR A 1 220 ? -6.844 -21.891 -22.5 1 96.94 220 THR A C 1
ATOM 1708 O O . THR A 1 220 ? -7.086 -22.953 -23.094 1 96.94 220 THR A O 1
ATOM 1711 N N . ALA A 1 221 ? -5.859 -21.125 -22.828 1 95.25 221 ALA A N 1
ATOM 1712 C CA . ALA A 1 221 ? -5.047 -21.453 -23.984 1 95.25 221 ALA A CA 1
ATOM 1713 C C . ALA A 1 221 ? -4.301 -22.766 -23.781 1 95.25 221 ALA A C 1
ATOM 1715 O O . ALA A 1 221 ? -3.949 -23.125 -22.656 1 95.25 221 ALA A O 1
ATOM 1716 N N . THR A 1 222 ? -4.043 -23.453 -24.859 1 93.5 222 THR A N 1
ATOM 1717 C CA . THR A 1 222 ? -3.283 -24.703 -24.844 1 93.5 222 THR A CA 1
ATOM 1718 C C . THR A 1 222 ? -2.072 -24.609 -25.766 1 93.5 222 THR A C 1
ATOM 1720 O O . THR A 1 222 ? -1.399 -25.609 -26.031 1 93.5 222 THR A O 1
ATOM 1723 N N . SER A 1 223 ? -1.911 -23.469 -26.312 1 88.38 223 SER A N 1
ATOM 1724 C CA . SER A 1 223 ? -0.771 -23.094 -27.141 1 88.38 223 SER A CA 1
ATOM 1725 C C . SER A 1 223 ? -0.409 -21.625 -26.969 1 88.38 223 SER A C 1
ATOM 1727 O O . SER A 1 223 ? -1.17 -20.859 -26.375 1 88.38 223 SER A O 1
ATOM 1729 N N . PRO A 1 224 ? 0.724 -21.234 -27.406 1 80.12 224 PRO A N 1
ATOM 1730 C CA . PRO A 1 224 ? 1.083 -19.812 -27.266 1 80.12 224 PRO A CA 1
ATOM 1731 C C . PRO A 1 224 ? 0.132 -18.891 -28.016 1 80.12 224 PRO A C 1
ATOM 1733 O O . PRO A 1 224 ? -0.277 -19.203 -29.141 1 80.12 224 PRO A O 1
ATOM 1736 N N . ILE A 1 225 ? -0.28 -17.875 -27.344 1 81.62 225 ILE A N 1
ATOM 1737 C CA . ILE A 1 225 ? -1.241 -16.953 -27.922 1 81.62 225 ILE A CA 1
ATOM 1738 C C . ILE A 1 225 ? -0.773 -15.516 -27.703 1 81.62 225 ILE A C 1
ATOM 1740 O O . ILE A 1 225 ? -0.118 -15.219 -26.703 1 81.62 225 ILE A O 1
ATOM 1744 N N . ALA A 1 226 ? -1.139 -14.664 -28.625 1 85.94 226 ALA A N 1
ATOM 1745 C CA . ALA A 1 226 ? -0.716 -13.273 -28.531 1 85.94 226 ALA A CA 1
ATOM 1746 C C . ALA A 1 226 ? -1.916 -12.344 -28.344 1 85.94 226 ALA A C 1
ATOM 1748 O O . ALA A 1 226 ? -1.766 -11.211 -27.891 1 85.94 226 ALA A O 1
ATOM 1749 N N . GLN A 1 227 ? -3.074 -12.867 -28.609 1 93.19 227 GLN A N 1
ATOM 1750 C CA . GLN A 1 227 ? -4.27 -12.039 -28.578 1 93.19 227 GLN A CA 1
ATOM 1751 C C . GLN A 1 227 ? -4.551 -11.539 -27.156 1 93.19 227 GLN A C 1
ATOM 1753 O O . GLN A 1 227 ? -5.172 -10.492 -26.969 1 93.19 227 GLN A O 1
ATOM 1758 N N . ASP A 1 228 ? -4.148 -12.297 -26.172 1 95.62 228 ASP A N 1
ATOM 1759 C CA . ASP A 1 228 ? -4.328 -11.859 -24.797 1 95.62 228 ASP A CA 1
ATOM 1760 C C . ASP A 1 228 ? -3.572 -10.555 -24.531 1 95.62 228 ASP A C 1
ATOM 1762 O O . ASP A 1 228 ? -4.07 -9.672 -23.828 1 95.62 228 ASP A O 1
ATOM 1766 N N . LEU A 1 229 ? -2.41 -10.352 -25.156 1 94.06 229 LEU A N 1
ATOM 1767 C CA . LEU A 1 229 ? -1.611 -9.148 -24.984 1 94.06 229 LEU A CA 1
ATOM 1768 C C . LEU A 1 229 ? -2.297 -7.949 -25.641 1 94.06 229 LEU A C 1
ATOM 1770 O O . LEU A 1 229 ? -2.244 -6.836 -25.109 1 94.06 229 LEU A O 1
ATOM 1774 N N . ASP A 1 230 ? -2.875 -8.227 -26.781 1 95 230 ASP A N 1
ATOM 1775 C CA . ASP A 1 230 ? -3.613 -7.16 -27.453 1 95 230 ASP A CA 1
ATOM 1776 C C . ASP A 1 230 ? -4.781 -6.676 -26.594 1 95 230 ASP A C 1
ATOM 1778 O O . ASP A 1 230 ? -5.027 -5.469 -26.5 1 95 230 ASP A O 1
ATOM 1782 N N . LEU A 1 231 ? -5.488 -7.59 -26.016 1 97.38 231 LEU A N 1
ATOM 1783 C CA . LEU A 1 231 ? -6.609 -7.223 -25.156 1 97.38 231 LEU A CA 1
ATOM 1784 C C . LEU A 1 231 ? -6.117 -6.52 -23.906 1 97.38 231 LEU A C 1
ATOM 1786 O O . LEU A 1 231 ? -6.789 -5.629 -23.375 1 97.38 231 LEU A O 1
ATOM 1790 N N . PHE A 1 232 ? -4.961 -6.926 -23.453 1 96.5 232 PHE A N 1
ATOM 1791 C CA . PHE A 1 232 ? -4.391 -6.223 -22.312 1 96.5 232 PHE A CA 1
ATOM 1792 C C . PHE A 1 232 ? -4.059 -4.781 -22.672 1 96.5 232 PHE A C 1
ATOM 1794 O O . PHE A 1 232 ? -4.316 -3.863 -21.891 1 96.5 232 PHE A O 1
ATOM 1801 N N . GLU A 1 233 ? -3.488 -4.578 -23.766 1 95.06 233 GLU A N 1
ATOM 1802 C CA . GLU A 1 233 ? -3.193 -3.223 -24.219 1 95.06 233 GLU A CA 1
ATOM 1803 C C . GLU A 1 233 ? -4.469 -2.395 -24.344 1 95.06 233 GLU A C 1
ATOM 1805 O O . GLU A 1 233 ? -4.465 -1.193 -24.062 1 95.06 233 GLU A O 1
ATOM 1810 N N . ALA A 1 234 ? -5.453 -3.055 -24.797 1 96.5 234 ALA A N 1
ATOM 1811 C CA . ALA A 1 234 ? -6.746 -2.383 -24.875 1 96.5 234 ALA A CA 1
ATOM 1812 C C . ALA A 1 234 ? -7.23 -1.96 -23.484 1 96.5 234 ALA A C 1
ATOM 1814 O O . ALA A 1 234 ? -7.785 -0.872 -23.312 1 96.5 234 ALA A O 1
ATOM 1815 N N . ALA A 1 235 ? -7.078 -2.838 -22.484 1 97.31 235 ALA A N 1
ATOM 1816 C CA . ALA A 1 235 ? -7.43 -2.51 -21.109 1 97.31 235 ALA A CA 1
ATOM 1817 C C . ALA A 1 235 ? -6.566 -1.366 -20.578 1 97.31 235 ALA A C 1
ATOM 1819 O O . ALA A 1 235 ? -7.086 -0.387 -20.031 1 97.31 235 ALA A O 1
ATOM 1820 N N . ARG A 1 236 ? -5.285 -1.473 -20.797 1 95.5 236 ARG A N 1
ATOM 1821 C CA . ARG A 1 236 ? -4.301 -0.515 -20.297 1 95.5 236 ARG A CA 1
ATOM 1822 C C . ARG A 1 236 ? -4.547 0.872 -20.875 1 95.5 236 ARG A C 1
ATOM 1824 O O . ARG A 1 236 ? -4.391 1.88 -20.188 1 95.5 236 ARG A O 1
ATOM 1831 N N . SER A 1 237 ? -4.926 0.954 -22.094 1 94.44 237 SER A N 1
ATOM 1832 C CA . SER A 1 237 ? -5.137 2.219 -22.781 1 94.44 237 SER A CA 1
ATOM 1833 C C . SER A 1 237 ? -6.371 2.941 -22.266 1 94.44 237 SER A C 1
ATOM 1835 O O . SER A 1 237 ? -6.559 4.133 -22.516 1 94.44 237 SER A O 1
ATOM 1837 N N . ASN A 1 238 ? -7.195 2.219 -21.531 1 94.81 238 ASN A N 1
ATOM 1838 C CA . ASN A 1 238 ? -8.375 2.83 -20.938 1 94.81 238 ASN A CA 1
ATOM 1839 C C . ASN A 1 238 ? -8.07 3.395 -19.547 1 94.81 238 ASN A C 1
ATOM 1841 O O . ASN A 1 238 ? -8.922 4.031 -18.938 1 94.81 238 ASN A O 1
ATOM 1845 N N . ILE A 1 239 ? -6.867 3.182 -19.047 1 93.62 239 ILE A N 1
ATOM 1846 C CA . ILE A 1 239 ? -6.453 3.68 -17.734 1 93.62 239 ILE A CA 1
ATOM 1847 C C . ILE A 1 239 ? -5.438 4.805 -17.922 1 93.62 239 ILE A C 1
ATOM 1849 O O . ILE A 1 239 ? -4.516 4.699 -18.734 1 93.62 239 ILE A O 1
ATOM 1853 N N . SER A 1 240 ? -5.633 5.898 -17.234 1 89.44 240 SER A N 1
ATOM 1854 C CA . SER A 1 240 ? -4.738 7.051 -17.281 1 89.44 240 SER A CA 1
ATOM 1855 C C . SER A 1 240 ? -4.324 7.492 -15.891 1 89.44 240 SER A C 1
ATOM 1857 O O . SER A 1 240 ? -4.809 6.949 -14.891 1 89.44 240 SER A O 1
ATOM 1859 N N . ILE A 1 241 ? -3.443 8.43 -15.781 1 87.12 241 ILE A N 1
ATOM 1860 C CA . ILE A 1 241 ? -3.014 8.977 -14.5 1 87.12 241 ILE A CA 1
ATOM 1861 C C . ILE A 1 241 ? -4.203 9.625 -13.789 1 87.12 241 ILE A C 1
ATOM 1863 O O . ILE A 1 241 ? -4.285 9.602 -12.555 1 87.12 241 ILE A O 1
ATOM 1867 N N . ALA A 1 242 ? -5.102 10.125 -14.594 1 86.62 242 ALA A N 1
ATOM 1868 C CA . ALA A 1 242 ? -6.32 10.703 -14.031 1 86.62 242 ALA A CA 1
ATOM 1869 C C . ALA A 1 242 ? -7.137 9.641 -13.289 1 86.62 242 ALA A C 1
ATOM 1871 O O . ALA A 1 242 ? -7.824 9.945 -12.32 1 86.62 242 ALA A O 1
ATOM 1872 N N . SER A 1 243 ? -7 8.398 -13.703 1 88.75 243 SER A N 1
ATOM 1873 C CA . SER A 1 243 ? -7.715 7.301 -13.047 1 88.75 243 SER A CA 1
ATOM 1874 C C . SER A 1 243 ? -7.25 7.121 -11.609 1 88.75 243 SER A C 1
ATOM 1876 O O . SER A 1 243 ? -8.016 6.664 -10.758 1 88.75 243 SER A O 1
ATOM 1878 N N . LEU A 1 244 ? -6.035 7.555 -11.328 1 90.44 244 LEU A N 1
ATOM 1879 C CA . LEU A 1 244 ? -5.5 7.422 -9.977 1 90.44 244 LEU A CA 1
ATOM 1880 C C . LEU A 1 244 ? -6.125 8.453 -9.039 1 90.44 244 LEU A C 1
ATOM 1882 O O . LEU A 1 244 ? -6.012 8.336 -7.816 1 90.44 244 LEU A O 1
A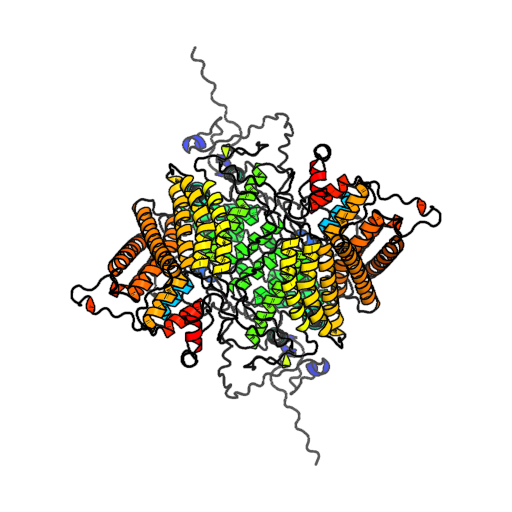TOM 1886 N N . GLU A 1 245 ? -6.777 9.398 -9.602 1 90 245 GLU A N 1
ATOM 1887 C CA . GLU A 1 245 ? -7.383 10.469 -8.82 1 90 245 GLU A CA 1
ATOM 1888 C C . GLU A 1 245 ? -8.891 10.266 -8.672 1 90 245 GLU A C 1
ATOM 1890 O O . GLU A 1 245 ? -9.617 11.203 -8.352 1 90 245 GLU A O 1
ATOM 1895 N N . SER A 1 246 ? -9.328 9.055 -8.961 1 87.62 246 SER A N 1
ATOM 1896 C CA . SER A 1 246 ? -10.68 8.586 -8.68 1 87.62 246 SER A CA 1
ATOM 1897 C C . SER A 1 246 ? -10.664 7.211 -8.016 1 87.62 246 SER A C 1
ATOM 1899 O O . SER A 1 246 ? -9.641 6.527 -8.016 1 87.62 246 SER A O 1
ATOM 1901 N N . GLY A 1 247 ? -11.758 6.902 -7.398 1 90.31 247 GLY A N 1
ATOM 1902 C CA . GLY A 1 247 ? -11.867 5.613 -6.734 1 90.31 247 GLY A CA 1
ATOM 1903 C C . GLY A 1 247 ? -13.242 4.988 -6.871 1 90.31 247 GLY A C 1
ATOM 1904 O O . GLY A 1 247 ? -14.25 5.609 -6.527 1 90.31 247 GLY A O 1
ATOM 1905 N N . ASN A 1 248 ? -13.281 3.869 -7.438 1 91.75 248 ASN A N 1
ATOM 1906 C CA . ASN A 1 248 ? -14.516 3.1 -7.582 1 91.75 248 ASN A CA 1
ATOM 1907 C C . ASN A 1 248 ? -14.234 1.6 -7.609 1 91.75 248 ASN A C 1
ATOM 1909 O O . ASN A 1 248 ? -13.109 1.177 -7.852 1 91.75 248 ASN A O 1
ATOM 1913 N N . LEU A 1 249 ? -15.242 0.85 -7.395 1 94.81 249 LEU A N 1
ATOM 1914 C CA . LEU A 1 249 ? -15.125 -0.598 -7.254 1 94.81 249 LEU A CA 1
ATOM 1915 C C . LEU A 1 249 ? -14.625 -1.23 -8.547 1 94.81 249 LEU A C 1
ATOM 1917 O O . LEU A 1 249 ? -13.805 -2.15 -8.523 1 94.81 249 LEU A O 1
ATOM 1921 N N . THR A 1 250 ? -15.117 -0.783 -9.664 1 96.5 250 THR A N 1
ATOM 1922 C CA . THR A 1 250 ? -14.742 -1.316 -10.969 1 96.5 250 THR A CA 1
ATOM 1923 C C . THR A 1 250 ? -13.242 -1.18 -11.203 1 96.5 250 THR A C 1
ATOM 1925 O O . THR A 1 250 ? -12.594 -2.113 -11.68 1 96.5 250 THR A O 1
ATOM 1928 N N . LEU A 1 251 ? -12.773 -0.024 -10.859 1 96.69 251 LEU A N 1
ATOM 1929 C CA . LEU A 1 251 ? -11.344 0.214 -11.055 1 96.69 251 LEU A CA 1
ATOM 1930 C C . LEU A 1 251 ? -10.516 -0.684 -10.141 1 96.69 251 LEU A C 1
ATOM 1932 O O . LEU A 1 251 ? -9.469 -1.192 -10.547 1 96.69 251 LEU A O 1
ATOM 1936 N N . VAL A 1 252 ? -10.914 -0.864 -8.875 1 98 252 VAL A N 1
ATOM 1937 C CA . VAL A 1 252 ? -10.219 -1.771 -7.969 1 98 252 VAL A CA 1
ATOM 1938 C C . VAL A 1 252 ? -10.188 -3.176 -8.57 1 98 252 VAL A C 1
ATOM 1940 O O . VAL A 1 252 ? -9.141 -3.832 -8.57 1 98 252 VAL A O 1
ATOM 1943 N N . GLN A 1 253 ? -11.312 -3.664 -9.078 1 98.56 253 GLN A N 1
ATOM 1944 C CA . GLN A 1 253 ? -11.391 -4.984 -9.688 1 98.56 253 GLN A CA 1
ATOM 1945 C C . GLN A 1 253 ? -10.484 -5.086 -10.914 1 98.56 253 GLN A C 1
ATOM 1947 O O . GLN A 1 253 ? -9.797 -6.09 -11.094 1 98.56 253 GLN A O 1
ATOM 1952 N N . THR A 1 254 ? -10.508 -4.02 -11.664 1 98.44 254 THR A N 1
ATOM 1953 C CA . THR A 1 254 ? -9.703 -3.979 -12.883 1 98.44 254 THR A CA 1
ATOM 1954 C C . THR A 1 254 ? -8.211 -4.055 -12.539 1 98.44 254 THR A C 1
ATOM 1956 O O . THR A 1 254 ? -7.484 -4.875 -13.102 1 98.44 254 THR A O 1
ATOM 1959 N N . LEU A 1 255 ? -7.758 -3.219 -11.625 1 98.06 255 LEU A N 1
ATOM 1960 C CA . LEU A 1 255 ? -6.355 -3.184 -11.227 1 98.06 255 LEU A CA 1
ATOM 1961 C C . LEU A 1 255 ? -5.93 -4.512 -10.609 1 98.06 255 LEU A C 1
ATOM 1963 O O . LEU A 1 255 ? -4.809 -4.973 -10.828 1 98.06 255 LEU A O 1
ATOM 1967 N N . THR A 1 256 ? -6.781 -5.105 -9.859 1 98.75 256 THR A N 1
ATOM 1968 C CA . THR A 1 256 ? -6.504 -6.391 -9.234 1 98.75 256 THR A CA 1
ATOM 1969 C C . THR A 1 256 ? -6.27 -7.469 -10.289 1 98.75 256 THR A C 1
ATOM 1971 O O . THR A 1 256 ? -5.293 -8.219 -10.219 1 98.75 256 THR A O 1
ATOM 1974 N N . LEU A 1 257 ? -7.148 -7.488 -11.25 1 98.81 257 LEU A N 1
ATOM 1975 C CA . LEU A 1 257 ? -7.02 -8.469 -12.32 1 98.81 257 LEU A CA 1
ATOM 1976 C C . LEU A 1 257 ? -5.781 -8.195 -13.164 1 98.81 257 LEU A C 1
ATOM 1978 O O . LEU A 1 257 ? -5.055 -9.125 -13.531 1 98.81 257 LEU A O 1
ATOM 1982 N N . MET A 1 258 ? -5.547 -6.941 -13.453 1 97.88 258 MET A N 1
ATOM 1983 C CA . MET A 1 258 ? -4.363 -6.582 -14.234 1 97.88 258 MET A CA 1
ATOM 1984 C C . MET A 1 258 ? -3.09 -6.988 -13.5 1 97.88 258 MET A C 1
ATOM 1986 O O . MET A 1 258 ? -2.129 -7.441 -14.125 1 97.88 258 MET A O 1
ATOM 1990 N N . SER A 1 259 ? -3.064 -6.828 -12.211 1 97.5 259 SER A N 1
ATOM 1991 C CA . SER A 1 259 ? -1.887 -7.176 -11.422 1 97.5 259 SER A CA 1
ATOM 1992 C C . SER A 1 259 ? -1.549 -8.656 -11.562 1 97.5 259 SER A C 1
ATOM 1994 O O . SER A 1 259 ? -0.39 -9.016 -11.773 1 97.5 259 SER A O 1
ATOM 1996 N N . ASN A 1 260 ? -2.549 -9.484 -11.438 1 97.31 260 ASN A N 1
ATOM 1997 C CA . ASN A 1 260 ? -2.314 -10.922 -11.516 1 97.31 260 ASN A CA 1
ATOM 1998 C C . ASN A 1 260 ? -1.89 -11.336 -12.922 1 97.31 260 ASN A C 1
ATOM 2000 O O . ASN A 1 260 ? -1.057 -12.234 -13.086 1 97.31 260 ASN A O 1
ATOM 2004 N N . TYR A 1 261 ? -2.566 -10.734 -13.922 1 96.56 261 TYR A N 1
ATOM 2005 C CA . TYR A 1 261 ? -2.188 -11 -15.305 1 96.56 261 TYR A CA 1
ATOM 2006 C C . TYR A 1 261 ? -0.728 -10.641 -15.555 1 96.56 261 TYR A C 1
ATOM 2008 O O . TYR A 1 261 ? 0.015 -11.414 -16.156 1 96.56 261 TYR A O 1
ATOM 2016 N N . LEU A 1 262 ? -0.299 -9.5 -15.047 1 93.25 262 LEU A N 1
ATOM 2017 C CA . LEU A 1 262 ? 1.067 -9.023 -15.242 1 93.25 262 LEU A CA 1
ATOM 2018 C C . LEU A 1 262 ? 2.066 -9.961 -14.562 1 93.25 262 LEU A C 1
ATOM 2020 O O . LEU A 1 262 ? 3.125 -10.25 -15.125 1 93.25 262 LEU A O 1
ATOM 2024 N N . GLN A 1 263 ? 1.752 -10.367 -13.383 1 91.5 263 GLN A N 1
ATOM 2025 C CA . GLN A 1 263 ? 2.617 -11.328 -12.703 1 91.5 263 GLN A CA 1
ATOM 2026 C C . GLN A 1 263 ? 2.795 -12.594 -13.547 1 91.5 263 GLN A C 1
ATOM 2028 O O . GLN A 1 263 ? 3.9 -13.133 -13.641 1 91.5 263 GLN A O 1
ATOM 2033 N N . LYS A 1 264 ? 1.732 -13.039 -14.203 1 91.31 264 LYS A N 1
ATOM 2034 C CA . LYS A 1 264 ? 1.779 -14.273 -14.984 1 91.31 264 LYS A CA 1
ATOM 2035 C C . LYS A 1 264 ? 2.52 -14.055 -16.297 1 91.31 264 LYS A C 1
ATOM 2037 O O . LYS A 1 264 ? 2.992 -15.016 -16.922 1 91.31 264 LYS A O 1
ATOM 2042 N N . LYS A 1 265 ? 2.586 -12.758 -16.672 1 88.06 265 LYS A N 1
ATOM 2043 C CA . LYS A 1 265 ? 3.318 -12.414 -17.891 1 88.06 265 LYS A CA 1
ATOM 2044 C C . LYS A 1 265 ? 4.758 -12.016 -17.562 1 88.06 265 LYS A C 1
ATOM 2046 O O . LYS A 1 265 ? 5.422 -11.375 -18.375 1 88.06 265 LYS A O 1
ATOM 2051 N N . ASP A 1 266 ? 5.188 -12.234 -16.312 1 81.31 266 ASP A N 1
ATOM 2052 C CA . ASP A 1 266 ? 6.562 -12.047 -15.852 1 81.31 266 ASP A CA 1
ATOM 2053 C C . ASP A 1 266 ? 6.887 -10.562 -15.695 1 81.31 266 ASP A C 1
ATOM 2055 O O . ASP A 1 266 ? 7.969 -10.117 -16.078 1 81.31 266 ASP A O 1
ATOM 2059 N N . LEU A 1 267 ? 5.953 -9.859 -15.359 1 87.94 267 LEU A N 1
ATOM 2060 C CA . LEU A 1 267 ? 6.105 -8.469 -14.961 1 87.94 267 LEU A CA 1
ATOM 2061 C C . LEU A 1 267 ? 5.707 -8.281 -13.5 1 87.94 267 LEU A C 1
ATOM 2063 O O . LEU A 1 267 ? 4.762 -7.547 -13.195 1 87.94 267 LEU A O 1
ATOM 2067 N N . PRO A 1 268 ? 6.48 -8.891 -12.609 1 87.19 268 PRO A N 1
ATOM 2068 C CA . PRO A 1 268 ? 6.074 -8.977 -11.203 1 87.19 268 PRO A CA 1
ATOM 2069 C C . PRO A 1 268 ? 6.066 -7.617 -10.508 1 87.19 268 PRO A C 1
ATOM 2071 O O . PRO A 1 268 ? 5.199 -7.352 -9.672 1 87.19 268 PRO A O 1
ATOM 2074 N N . ASN A 1 269 ? 7.047 -6.715 -10.805 1 89.38 269 ASN A N 1
ATOM 2075 C CA . ASN A 1 269 ? 7.105 -5.414 -10.148 1 89.38 269 ASN A CA 1
ATOM 2076 C C . ASN A 1 269 ? 5.926 -4.531 -10.547 1 89.38 269 ASN A C 1
ATOM 2078 O O . ASN A 1 269 ? 5.344 -3.848 -9.703 1 89.38 269 ASN A O 1
ATOM 2082 N N . SER A 1 270 ? 5.641 -4.598 -11.883 1 92.06 270 SER A N 1
ATOM 2083 C CA . SER A 1 270 ? 4.48 -3.85 -12.359 1 92.06 270 SER A CA 1
ATOM 2084 C C . SER A 1 270 ? 3.199 -4.332 -11.688 1 92.06 270 SER A C 1
ATOM 2086 O O . SER A 1 270 ? 2.377 -3.521 -11.25 1 92.06 270 SER A O 1
ATOM 2088 N N . GLY A 1 271 ? 3.066 -5.676 -11.695 1 94.62 271 GLY A N 1
ATOM 2089 C CA . GLY A 1 271 ? 1.909 -6.23 -11.008 1 94.62 271 GLY A CA 1
ATOM 2090 C C . GLY A 1 271 ? 1.828 -5.828 -9.547 1 94.62 271 GLY A C 1
ATOM 2091 O O . GLY A 1 271 ? 0.75 -5.508 -9.047 1 94.62 271 GLY A O 1
ATOM 2092 N N . TYR A 1 272 ? 2.953 -5.828 -8.875 1 94.5 272 TYR A N 1
ATOM 2093 C CA . TYR A 1 272 ? 3.021 -5.465 -7.465 1 94.5 272 TYR A CA 1
ATOM 2094 C C . TYR A 1 272 ? 2.648 -4.004 -7.254 1 94.5 272 TYR A C 1
ATOM 2096 O O . TYR A 1 272 ? 1.97 -3.66 -6.285 1 94.5 272 TYR A O 1
ATOM 2104 N N . ASN A 1 273 ? 3.092 -3.105 -8.156 1 96 273 ASN A N 1
ATOM 2105 C CA . ASN A 1 273 ? 2.693 -1.702 -8.109 1 96 273 ASN A CA 1
ATOM 2106 C C . ASN A 1 273 ? 1.18 -1.546 -8.219 1 96 273 ASN A C 1
ATOM 2108 O O . ASN A 1 273 ? 0.579 -0.759 -7.484 1 96 273 ASN A O 1
ATOM 2112 N N . TYR A 1 274 ? 0.585 -2.303 -9.164 1 96.81 274 TYR A N 1
ATOM 2113 C CA . TYR A 1 274 ? -0.861 -2.24 -9.344 1 96.81 274 TYR A CA 1
ATOM 2114 C C . TYR A 1 274 ? -1.587 -2.713 -8.094 1 96.81 274 TYR A C 1
ATOM 2116 O O . TYR A 1 274 ? -2.639 -2.176 -7.738 1 96.81 274 TYR A O 1
ATOM 2124 N N . LEU A 1 275 ? -1.057 -3.693 -7.414 1 97.88 275 LEU A N 1
ATOM 2125 C CA . LEU A 1 275 ? -1.656 -4.172 -6.172 1 97.88 275 LEU A CA 1
ATOM 2126 C C . LEU A 1 275 ? -1.623 -3.09 -5.102 1 97.88 275 LEU A C 1
ATOM 2128 O O . LEU A 1 275 ? -2.598 -2.906 -4.367 1 97.88 275 LEU A O 1
ATOM 2132 N N . GLY A 1 276 ? -0.458 -2.436 -5.012 1 97.5 276 GLY A N 1
ATOM 2133 C CA . GLY A 1 276 ? -0.365 -1.349 -4.051 1 97.5 276 GLY A CA 1
ATOM 2134 C C . GLY A 1 276 ? -1.401 -0.264 -4.273 1 97.5 276 GLY A C 1
ATOM 2135 O O . GLY A 1 276 ? -2.029 0.207 -3.322 1 97.5 276 GLY A O 1
ATOM 2136 N N . LEU A 1 277 ? -1.518 0.105 -5.531 1 96.88 277 LEU A N 1
ATOM 2137 C CA . LEU A 1 277 ? -2.518 1.104 -5.891 1 96.88 277 LEU A CA 1
ATOM 2138 C C . LEU A 1 277 ? -3.924 0.601 -5.586 1 96.88 277 LEU A C 1
ATOM 2140 O O . LEU A 1 277 ? -4.738 1.327 -5.008 1 96.88 277 LEU A O 1
ATOM 2144 N N . ALA A 1 278 ? -4.238 -0.64 -5.938 1 97.94 278 ALA A N 1
ATOM 2145 C CA . ALA A 1 278 ? -5.559 -1.229 -5.727 1 97.94 278 ALA A CA 1
ATOM 2146 C C . ALA A 1 278 ? -5.902 -1.287 -4.238 1 97.94 278 ALA A C 1
ATOM 2148 O O . ALA A 1 278 ? -7.035 -1.002 -3.846 1 97.94 278 ALA A O 1
ATOM 2149 N N . LEU A 1 279 ? -4.961 -1.665 -3.41 1 98.25 279 LEU A N 1
ATOM 2150 C CA . LEU A 1 279 ? -5.199 -1.781 -1.975 1 98.25 279 LEU A CA 1
ATOM 2151 C C . LEU A 1 279 ? -5.609 -0.438 -1.381 1 98.25 279 LEU A C 1
ATOM 2153 O O . LEU A 1 279 ? -6.594 -0.355 -0.644 1 98.25 279 LEU A O 1
ATOM 2157 N N . HIS A 1 280 ? -4.918 0.576 -1.668 1 97.69 280 HIS A N 1
ATOM 2158 C CA . HIS A 1 280 ? -5.172 1.859 -1.025 1 97.69 280 HIS A CA 1
ATOM 2159 C C . HIS A 1 280 ? -6.426 2.521 -1.593 1 97.69 280 HIS A C 1
ATOM 2161 O O . HIS A 1 280 ? -7.145 3.217 -0.873 1 97.69 280 HIS A O 1
ATOM 2167 N N . MET A 1 281 ? -6.688 2.268 -2.857 1 96.19 281 MET A N 1
ATOM 2168 C CA . MET A 1 281 ? -7.984 2.678 -3.391 1 96.19 281 MET A CA 1
ATOM 2169 C C . MET A 1 281 ? -9.117 1.939 -2.688 1 96.19 281 MET A C 1
ATOM 2171 O O . MET A 1 281 ? -10.148 2.537 -2.363 1 96.19 281 MET A O 1
ATOM 2175 N N . ALA A 1 282 ? -8.953 0.626 -2.475 1 97.5 282 ALA A N 1
ATOM 2176 C CA . ALA A 1 282 ? -9.961 -0.171 -1.78 1 97.5 282 ALA A CA 1
ATOM 2177 C C . ALA A 1 282 ? -10.203 0.364 -0.373 1 97.5 282 ALA A C 1
ATOM 2179 O O . ALA A 1 282 ? -11.352 0.441 0.074 1 97.5 282 ALA A O 1
ATOM 2180 N N . ILE A 1 283 ? -9.156 0.744 0.331 1 95.56 283 ILE A N 1
ATOM 2181 C CA . ILE A 1 283 ? -9.281 1.286 1.68 1 95.56 283 ILE A CA 1
ATOM 2182 C C . ILE A 1 283 ? -10.023 2.621 1.634 1 95.56 283 ILE A C 1
ATOM 2184 O O . ILE A 1 283 ? -10.898 2.883 2.463 1 95.56 283 ILE A O 1
ATOM 2188 N N . SER A 1 284 ? -9.664 3.441 0.611 1 92.19 284 SER A N 1
ATOM 2189 C CA . SER A 1 284 ? -10.328 4.738 0.472 1 92.19 284 SER A CA 1
ATOM 2190 C C . SER A 1 284 ? -11.805 4.57 0.153 1 92.19 284 SER A C 1
ATOM 2192 O O . SER A 1 284 ? -12.602 5.488 0.377 1 92.19 284 SER A O 1
ATOM 2194 N N . LEU A 1 285 ? -12.164 3.381 -0.348 1 91.25 285 LEU A N 1
ATOM 2195 C CA . LEU A 1 285 ? -13.555 3.088 -0.666 1 91.25 285 LEU A CA 1
ATOM 2196 C C . LEU A 1 285 ? -14.25 2.408 0.511 1 91.25 285 LEU A C 1
ATOM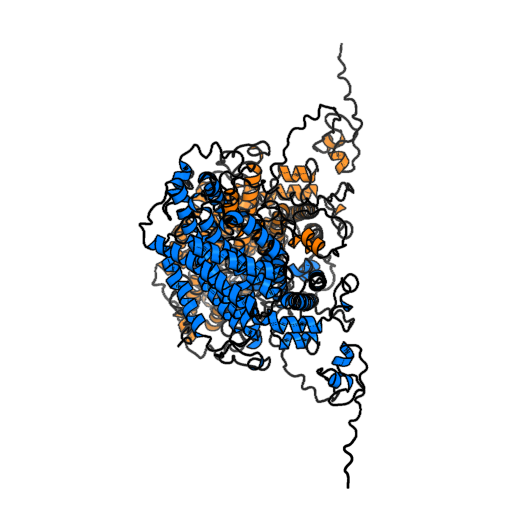 2198 O O . LEU A 1 285 ? -15.453 2.15 0.462 1 91.25 285 LEU A O 1
ATOM 2202 N N . GLY A 1 286 ? -13.508 2.111 1.532 1 90.81 286 GLY A N 1
ATOM 2203 C CA . GLY A 1 286 ? -14.078 1.487 2.715 1 90.81 286 GLY A CA 1
ATOM 2204 C C . GLY A 1 286 ? -14.344 0.003 2.543 1 90.81 286 GLY A C 1
ATOM 2205 O O . GLY A 1 286 ? -15.172 -0.573 3.244 1 90.81 286 GLY A O 1
ATOM 2206 N N . LEU A 1 287 ? -13.648 -0.711 1.614 1 95.25 287 LEU A N 1
ATOM 2207 C CA . LEU A 1 287 ? -13.883 -2.129 1.361 1 95.25 287 LEU A CA 1
ATOM 2208 C C . LEU A 1 287 ? -13.43 -2.975 2.545 1 95.25 287 LEU A C 1
ATOM 2210 O O . LEU A 1 287 ? -13.812 -4.141 2.664 1 95.25 287 LEU A O 1
ATOM 2214 N N . HIS A 1 288 ? -12.609 -2.475 3.443 1 93.81 288 HIS A N 1
ATOM 2215 C CA . HIS A 1 288 ? -12.078 -3.217 4.582 1 93.81 288 HIS A CA 1
ATOM 2216 C C . HIS A 1 288 ? -13.055 -3.191 5.754 1 93.81 288 HIS A C 1
ATOM 2218 O O . HIS A 1 288 ? -12.766 -3.746 6.82 1 93.81 288 HIS A O 1
ATOM 2224 N N . LYS A 1 289 ? -14.188 -2.572 5.527 1 87.62 289 LYS A N 1
ATOM 2225 C CA . LYS A 1 289 ? -15.094 -2.375 6.656 1 87.62 289 LYS A CA 1
ATOM 2226 C C . LYS A 1 289 ? -16.531 -2.711 6.273 1 87.62 289 LYS A C 1
ATOM 2228 O O . LYS A 1 289 ? -16.984 -2.373 5.18 1 87.62 289 LYS A O 1
ATOM 2233 N N . GLU A 1 290 ? -17.188 -3.533 7.074 1 84.25 290 GLU A N 1
ATOM 2234 C CA . GLU A 1 290 ? -18.641 -3.691 7.066 1 84.25 290 GLU A CA 1
ATOM 2235 C C . GLU A 1 290 ? -19.281 -3.012 8.273 1 84.25 290 GLU A C 1
ATOM 2237 O O . GLU A 1 290 ? -18.844 -3.215 9.406 1 84.25 290 GLU A O 1
ATOM 2242 N N . PHE A 1 291 ? -20.125 -2.178 7.969 1 71.62 291 PHE A N 1
ATOM 2243 C CA . PHE A 1 291 ? -20.719 -1.354 9.023 1 71.62 291 PHE A CA 1
ATOM 2244 C C . PHE A 1 291 ? -21.953 -2.016 9.602 1 71.62 291 PHE A C 1
ATOM 2246 O O . PHE A 1 291 ? -22.672 -2.727 8.898 1 71.62 291 PHE A O 1
ATOM 2253 N N . SER A 1 292 ? -22.078 -1.82 10.805 1 65 292 SER A N 1
ATOM 2254 C CA . SER A 1 292 ? -23.297 -2.314 11.445 1 65 292 SER A CA 1
ATOM 2255 C C . SER A 1 292 ? -24.531 -1.591 10.922 1 65 292 SER A C 1
ATOM 2257 O O . SER A 1 292 ? -24.5 -0.375 10.719 1 65 292 SER A O 1
ATOM 2259 N N . ASN A 1 293 ? -25.531 -2.229 10.586 1 60.97 293 ASN A N 1
ATOM 2260 C CA . ASN A 1 293 ? -26.812 -1.695 10.109 1 60.97 293 ASN A CA 1
ATOM 2261 C C . ASN A 1 293 ? -26.656 -1.004 8.758 1 60.97 293 ASN A C 1
ATOM 2263 O O . ASN A 1 293 ? -27.344 -0.025 8.477 1 60.97 293 ASN A O 1
ATOM 2267 N N . TRP A 1 294 ? -25.719 -1.412 8.117 1 73.75 294 TRP A N 1
ATOM 2268 C CA . TRP A 1 294 ? -25.469 -0.896 6.773 1 73.75 294 TRP A CA 1
ATOM 2269 C C . TRP A 1 294 ? -26.641 -1.193 5.844 1 73.75 294 TRP A C 1
ATOM 2271 O O . TRP A 1 294 ? -27.047 -2.348 5.703 1 73.75 294 TRP A O 1
ATOM 2281 N N . ARG A 1 295 ? -27.281 -0.121 5.281 1 75.94 295 ARG A N 1
ATOM 2282 C CA . ARG A 1 295 ? -28.359 -0.323 4.316 1 75.94 295 ARG A CA 1
ATOM 2283 C C . ARG A 1 295 ? -27.797 -0.602 2.924 1 75.94 295 ARG A C 1
ATOM 2285 O O . ARG A 1 295 ? -27.906 0.238 2.027 1 75.94 295 ARG A O 1
ATOM 2292 N N . ILE A 1 296 ? -27.172 -1.631 2.855 1 85.25 296 ILE A N 1
ATOM 2293 C CA . ILE A 1 296 ? -26.578 -2.068 1.593 1 85.25 296 ILE A CA 1
ATOM 2294 C C . ILE A 1 296 ? -27.25 -3.359 1.133 1 85.25 296 ILE A C 1
ATOM 2296 O O . ILE A 1 296 ? -27.578 -4.223 1.951 1 85.25 296 ILE A O 1
ATOM 2300 N N . ALA A 1 297 ? -27.562 -3.395 -0.132 1 90.5 297 ALA A N 1
ATOM 2301 C CA . ALA A 1 297 ? -28.109 -4.629 -0.681 1 90.5 297 ALA A CA 1
ATOM 2302 C C . ALA A 1 297 ? -27.188 -5.812 -0.427 1 90.5 297 ALA A C 1
ATOM 2304 O O . ALA A 1 297 ? -25.953 -5.68 -0.524 1 90.5 297 ALA A O 1
ATOM 2305 N N . PRO A 1 298 ? -27.766 -6.938 -0.143 1 93.38 298 PRO A N 1
ATOM 2306 C CA . PRO A 1 298 ? -26.938 -8.109 0.161 1 93.38 298 PRO A CA 1
ATOM 2307 C C . PRO A 1 298 ? -25.953 -8.453 -0.958 1 93.38 298 PRO A C 1
ATOM 2309 O O . PRO A 1 298 ? -24.797 -8.781 -0.69 1 93.38 298 PRO A O 1
ATOM 2312 N N . LEU A 1 299 ? -26.406 -8.383 -2.146 1 95.56 299 LEU A N 1
ATOM 2313 C CA . LEU A 1 299 ? -25.516 -8.695 -3.262 1 95.56 299 LEU A CA 1
ATOM 2314 C C . LEU A 1 299 ? -24.359 -7.715 -3.332 1 95.56 299 LEU A C 1
ATOM 2316 O O . LEU A 1 299 ? -23.219 -8.109 -3.59 1 95.56 299 LEU A O 1
ATOM 2320 N N . ALA A 1 300 ? -24.672 -6.445 -3.139 1 93.81 300 ALA A N 1
ATOM 2321 C CA . ALA A 1 300 ? -23.625 -5.426 -3.152 1 93.81 300 ALA A CA 1
ATOM 2322 C C . ALA A 1 300 ? -22.594 -5.688 -2.059 1 93.81 300 ALA A C 1
ATOM 2324 O O . ALA A 1 300 ? -21.391 -5.516 -2.275 1 93.81 300 ALA A O 1
ATOM 2325 N N . MET A 1 301 ? -23.031 -6.078 -0.938 1 94.38 301 MET A N 1
ATOM 2326 C CA . MET A 1 301 ? -22.141 -6.414 0.168 1 94.38 301 MET A CA 1
ATOM 2327 C C . MET A 1 301 ? -21.234 -7.59 -0.198 1 94.38 301 MET A C 1
ATOM 2329 O O . MET A 1 301 ? -20.031 -7.555 0.054 1 94.38 301 MET A O 1
ATOM 2333 N N . GLU A 1 302 ? -21.828 -8.594 -0.801 1 96.69 302 GLU A N 1
ATOM 2334 C CA . GLU A 1 302 ? -21.062 -9.789 -1.18 1 96.69 302 GLU A CA 1
ATOM 2335 C C . GLU A 1 302 ? -20.016 -9.461 -2.234 1 96.69 302 GLU A C 1
ATOM 2337 O O . GLU A 1 302 ? -18.906 -10.016 -2.207 1 96.69 302 GLU A O 1
ATOM 2342 N N . VAL A 1 303 ? -20.391 -8.602 -3.164 1 97.19 303 VAL A N 1
ATOM 2343 C CA . VAL A 1 303 ? -19.438 -8.211 -4.199 1 97.19 303 VAL A CA 1
ATOM 2344 C C . VAL A 1 303 ? -18.25 -7.48 -3.564 1 97.19 303 VAL A C 1
ATOM 2346 O O . VAL A 1 303 ? -17.109 -7.676 -3.967 1 97.19 303 VAL A O 1
ATOM 2349 N N . ARG A 1 304 ? -18.5 -6.613 -2.57 1 96.56 304 ARG A N 1
ATOM 2350 C CA . ARG A 1 304 ? -17.438 -5.934 -1.824 1 96.56 304 ARG A CA 1
ATOM 2351 C C . ARG A 1 304 ? -16.531 -6.938 -1.13 1 96.56 304 ARG A C 1
ATOM 2353 O O . ARG A 1 304 ? -15.305 -6.809 -1.176 1 96.56 304 ARG A O 1
ATOM 2360 N N . ARG A 1 305 ? -17.156 -7.98 -0.529 1 97.56 305 ARG A N 1
ATOM 2361 C CA . ARG A 1 305 ? -16.391 -9.023 0.156 1 97.56 305 ARG A CA 1
ATOM 2362 C C . ARG A 1 305 ? -15.484 -9.766 -0.814 1 97.56 305 ARG A C 1
ATOM 2364 O O . ARG A 1 305 ? -14.297 -9.953 -0.542 1 97.56 305 ARG A O 1
ATOM 2371 N N . ARG A 1 306 ? -16.062 -10.156 -1.916 1 98.44 306 ARG A N 1
ATOM 2372 C CA . ARG A 1 306 ? -15.32 -10.914 -2.918 1 98.44 306 ARG A CA 1
ATOM 2373 C C . ARG A 1 306 ? -14.148 -10.102 -3.461 1 98.44 306 ARG A C 1
ATOM 2375 O O . ARG A 1 306 ? -13.055 -10.641 -3.674 1 98.44 306 ARG A O 1
ATOM 2382 N N . THR A 1 307 ? -14.383 -8.82 -3.678 1 98.5 307 THR A N 1
ATOM 2383 C CA . THR A 1 307 ? -13.336 -7.941 -4.188 1 98.5 307 THR A CA 1
ATOM 2384 C C . THR A 1 307 ? -12.211 -7.801 -3.166 1 98.5 307 THR A C 1
ATOM 2386 O O . THR A 1 307 ? -11.039 -7.969 -3.502 1 98.5 307 THR A O 1
ATOM 2389 N N . TRP A 1 308 ? -12.523 -7.516 -1.889 1 98.5 308 TRP A N 1
ATOM 2390 C CA . TRP A 1 308 ? -11.539 -7.324 -0.828 1 98.5 308 TRP A CA 1
ATOM 2391 C C . TRP A 1 308 ? -10.68 -8.578 -0.645 1 98.5 308 TRP A C 1
ATOM 2393 O O . TRP A 1 308 ? -9.453 -8.492 -0.606 1 98.5 308 TRP A O 1
ATOM 2403 N N . TRP A 1 309 ? -11.312 -9.711 -0.64 1 98.56 309 TRP A N 1
ATOM 2404 C CA . TRP A 1 309 ? -10.594 -10.93 -0.289 1 98.56 309 TRP A CA 1
ATOM 2405 C C . TRP A 1 309 ? -9.812 -11.461 -1.484 1 98.56 309 TRP A C 1
ATOM 2407 O O . TRP A 1 309 ? -8.742 -12.062 -1.318 1 98.56 309 TRP A O 1
ATOM 2417 N N . THR A 1 310 ? -10.328 -11.281 -2.746 1 98.81 310 THR A N 1
ATOM 2418 C CA . THR A 1 310 ? -9.516 -11.633 -3.902 1 98.81 310 THR A CA 1
ATOM 2419 C C . THR A 1 310 ? -8.25 -10.781 -3.957 1 98.81 310 THR A C 1
ATOM 2421 O O . THR A 1 310 ? -7.164 -11.289 -4.227 1 98.81 310 THR A O 1
ATOM 2424 N N . LEU A 1 311 ? -8.43 -9.469 -3.686 1 98.75 311 LEU A N 1
ATOM 2425 C CA . LEU A 1 311 ? -7.273 -8.578 -3.6 1 98.75 311 LEU A CA 1
ATOM 2426 C C . LEU A 1 311 ? -6.293 -9.062 -2.533 1 98.75 311 LEU A C 1
ATOM 2428 O O . LEU A 1 311 ? -5.082 -9.062 -2.754 1 98.75 311 LEU A O 1
ATOM 2432 N N . TYR A 1 312 ? -6.836 -9.484 -1.381 1 98.5 312 TYR A N 1
ATOM 2433 C CA . TYR A 1 312 ? -6.027 -10.008 -0.282 1 98.5 312 TYR A CA 1
ATOM 2434 C C . TYR A 1 312 ? -5.234 -11.227 -0.719 1 98.5 312 TYR A C 1
ATOM 2436 O O . TYR A 1 312 ? -4.047 -11.352 -0.4 1 98.5 312 TYR A O 1
ATOM 2444 N N . ILE A 1 313 ? -5.848 -12.078 -1.431 1 98.62 313 ILE A N 1
ATOM 2445 C CA . ILE A 1 313 ? -5.223 -13.312 -1.886 1 98.62 313 ILE A CA 1
ATOM 2446 C C . ILE A 1 313 ? -4.074 -12.992 -2.836 1 98.62 313 ILE A C 1
ATOM 2448 O O . ILE A 1 313 ? -2.971 -13.523 -2.691 1 98.62 313 ILE A O 1
ATOM 2452 N N . PHE A 1 314 ? -4.344 -12.148 -3.801 1 98.38 314 PHE A N 1
ATOM 2453 C CA . PHE A 1 314 ? -3.309 -11.781 -4.762 1 98.38 314 PHE A CA 1
ATOM 2454 C C . PHE A 1 314 ? -2.156 -11.062 -4.07 1 98.38 314 PHE A C 1
ATOM 2456 O O . PHE A 1 314 ? -0.989 -11.312 -4.383 1 98.38 314 PHE A O 1
ATOM 2463 N N . PHE A 1 315 ? -2.537 -10.195 -3.186 1 97.25 315 PHE A N 1
ATOM 2464 C CA . PHE A 1 315 ? -1.536 -9.414 -2.469 1 97.25 315 PHE A CA 1
ATOM 2465 C C . PHE A 1 315 ? -0.651 -10.312 -1.618 1 97.25 315 PHE A C 1
ATOM 2467 O O . PHE A 1 315 ? 0.575 -10.195 -1.646 1 97.25 315 PHE A O 1
ATOM 2474 N N . SER A 1 316 ? -1.222 -11.227 -0.882 1 97.12 316 SER A N 1
ATOM 2475 C CA . SER A 1 316 ? -0.494 -12.18 -0.053 1 97.12 316 SER A CA 1
ATOM 2476 C C . SER A 1 316 ? 0.397 -13.086 -0.9 1 97.12 316 SER A C 1
ATOM 2478 O O . SER A 1 316 ? 1.561 -13.312 -0.562 1 97.12 316 SER A O 1
ATOM 2480 N N . GLY A 1 317 ? -0.233 -13.562 -1.973 1 95.81 317 GLY A N 1
ATOM 2481 C CA . GLY A 1 317 ? 0.55 -14.391 -2.875 1 95.81 317 GLY A CA 1
ATOM 2482 C C . GLY A 1 317 ? 1.784 -13.695 -3.408 1 95.81 317 GLY A C 1
ATOM 2483 O O . GLY A 1 317 ? 2.863 -14.281 -3.471 1 95.81 317 GLY A O 1
ATOM 2484 N N . ALA A 1 318 ? 1.667 -12.461 -3.795 1 93.69 318 ALA A N 1
ATOM 2485 C CA . ALA A 1 318 ? 2.785 -11.695 -4.34 1 93.69 318 ALA A CA 1
ATOM 2486 C C . ALA A 1 318 ? 3.863 -11.469 -3.281 1 93.69 318 ALA A C 1
ATOM 2488 O O . ALA A 1 318 ? 5.055 -11.633 -3.559 1 93.69 318 ALA A O 1
ATOM 2489 N N . MET A 1 319 ? 3.473 -11.055 -2.051 1 93.69 319 MET A N 1
ATOM 2490 C CA . MET A 1 319 ? 4.434 -10.82 -0.974 1 93.69 319 MET A CA 1
ATOM 2491 C C . MET A 1 319 ? 5.25 -12.078 -0.698 1 93.69 319 MET A C 1
ATOM 2493 O O . MET A 1 319 ? 6.48 -12.023 -0.638 1 93.69 319 MET A O 1
ATOM 2497 N N . ILE A 1 320 ? 4.613 -13.195 -0.65 1 92.69 320 ILE A N 1
ATOM 2498 C CA . ILE A 1 320 ? 5.266 -14.461 -0.327 1 92.69 320 ILE A CA 1
ATOM 2499 C C . ILE A 1 320 ? 6.164 -14.883 -1.486 1 92.69 320 ILE A C 1
ATOM 2501 O O . ILE A 1 320 ? 7.309 -15.297 -1.276 1 92.69 320 ILE A O 1
ATOM 2505 N N . THR A 1 321 ? 5.621 -14.75 -2.676 1 90.25 321 THR A N 1
ATOM 2506 C CA . THR A 1 321 ? 6.367 -15.164 -3.861 1 90.25 321 THR A CA 1
ATOM 2507 C C . THR A 1 321 ? 7.637 -14.328 -4.016 1 90.25 321 THR A C 1
ATOM 2509 O O . THR A 1 321 ? 8.695 -14.867 -4.355 1 90.25 321 THR A O 1
ATOM 2512 N N . PHE A 1 322 ? 7.586 -13.047 -3.686 1 86.38 322 PHE A N 1
ATOM 2513 C CA . PHE A 1 322 ? 8.703 -12.156 -3.951 1 86.38 322 PHE A CA 1
ATOM 2514 C C . PHE A 1 322 ? 9.539 -11.945 -2.693 1 86.38 322 PHE A C 1
ATOM 2516 O O . PHE A 1 322 ? 10.617 -11.352 -2.75 1 86.38 322 PHE A O 1
ATOM 2523 N N . GLY A 1 323 ? 9.078 -12.492 -1.585 1 88.88 323 GLY A N 1
ATOM 2524 C CA . GLY A 1 323 ? 9.781 -12.289 -0.331 1 88.88 323 GLY A CA 1
ATOM 2525 C C . GLY A 1 323 ? 9.742 -10.844 0.147 1 88.88 323 GLY A C 1
ATOM 2526 O O . GLY A 1 323 ? 10.727 -10.336 0.685 1 88.88 323 GLY A O 1
ATOM 2527 N N . ARG A 1 324 ? 8.672 -10.156 -0.126 1 91.19 324 ARG A N 1
ATOM 2528 C CA . ARG A 1 324 ? 8.508 -8.758 0.251 1 91.19 324 ARG A CA 1
ATOM 2529 C C . ARG A 1 324 ? 7.754 -8.625 1.568 1 91.19 324 ARG A C 1
ATOM 2531 O O . ARG A 1 324 ? 6.984 -9.516 1.938 1 91.19 324 ARG A O 1
ATOM 2538 N N . PRO A 1 325 ? 7.945 -7.582 2.338 1 93.88 325 PRO A N 1
ATOM 2539 C CA . PRO A 1 325 ? 7.332 -7.457 3.664 1 93.88 325 PRO A CA 1
ATOM 2540 C C . PRO A 1 325 ? 5.812 -7.355 3.607 1 93.88 325 PRO A C 1
ATOM 2542 O O . PRO A 1 325 ? 5.25 -7 2.566 1 93.88 325 PRO A O 1
ATOM 2545 N N . VAL A 1 326 ? 5.215 -7.699 4.723 1 95.25 326 VAL A N 1
ATOM 2546 C CA . VAL A 1 326 ? 3.756 -7.691 4.801 1 95.25 326 VAL A CA 1
ATOM 2547 C C . VAL A 1 326 ? 3.254 -6.254 4.918 1 95.25 326 VAL A C 1
ATOM 2549 O O . VAL A 1 326 ? 3.592 -5.547 5.871 1 95.25 326 VAL A O 1
ATOM 2552 N N . THR A 1 327 ? 2.482 -5.809 3.951 1 95.81 327 THR A N 1
ATOM 2553 C CA . THR A 1 327 ? 1.942 -4.453 3.961 1 95.81 327 THR A CA 1
ATOM 2554 C C . THR A 1 327 ? 0.417 -4.48 3.939 1 95.81 327 THR A C 1
ATOM 2556 O O . THR A 1 327 ? -0.222 -3.492 3.572 1 95.81 327 THR A O 1
ATOM 2559 N N . TRP A 1 328 ? -0.196 -5.605 4.207 1 95.81 328 TRP A N 1
ATOM 2560 C CA . TRP A 1 328 ? -1.637 -5.711 4.41 1 95.81 328 TRP A CA 1
ATOM 2561 C C . TRP A 1 328 ? -2.006 -5.41 5.859 1 95.81 328 TRP A C 1
ATOM 2563 O O . TRP A 1 328 ? -1.293 -5.812 6.785 1 95.81 328 TRP A O 1
ATOM 2573 N N . PRO A 1 329 ? -3.111 -4.688 6.113 1 92.75 329 PRO A N 1
ATOM 2574 C CA . PRO A 1 329 ? -3.434 -4.316 7.492 1 92.75 329 PRO A CA 1
ATOM 2575 C C . PRO A 1 329 ? -3.83 -5.516 8.352 1 92.75 329 PRO A C 1
ATOM 2577 O O . PRO A 1 329 ? -4.605 -6.367 7.906 1 92.75 329 PRO A O 1
ATOM 2580 N N . SER A 1 330 ? -3.361 -5.574 9.531 1 85.25 330 SER A N 1
ATOM 2581 C CA . SER A 1 330 ? -3.682 -6.645 10.469 1 85.25 330 SER A CA 1
ATOM 2582 C C . SER A 1 330 ? -4.797 -6.227 11.422 1 85.25 330 SER A C 1
ATOM 2584 O O . SER A 1 330 ? -5.457 -7.078 12.023 1 85.25 330 SER A O 1
ATOM 2586 N N . HIS A 1 331 ? -4.973 -4.934 11.578 1 84.31 331 HIS A N 1
ATOM 2587 C CA . HIS A 1 331 ? -6.004 -4.402 12.461 1 84.31 331 HIS A CA 1
ATOM 2588 C C . HIS A 1 331 ? -6.93 -3.451 11.719 1 84.31 331 HIS A C 1
ATOM 2590 O O . HIS A 1 331 ? -6.559 -2.898 10.68 1 84.31 331 HIS A O 1
ATOM 2596 N N . GLY A 1 332 ? -8.094 -3.359 12.219 1 83.44 332 GLY A N 1
ATOM 2597 C CA . GLY A 1 332 ? -9.031 -2.41 11.648 1 83.44 332 GLY A CA 1
ATOM 2598 C C . GLY A 1 332 ? -9.781 -2.957 10.445 1 83.44 332 GLY A C 1
ATOM 2599 O O . GLY A 1 332 ? -10.367 -2.195 9.672 1 83.44 332 GLY A O 1
ATOM 2600 N N . VAL A 1 333 ? -9.633 -4.25 10.141 1 90.19 333 VAL A N 1
ATOM 2601 C CA . VAL A 1 333 ? -10.328 -4.898 9.031 1 90.19 333 VAL A CA 1
ATOM 2602 C C . VAL A 1 333 ? -11.539 -5.668 9.562 1 90.19 333 VAL A C 1
ATOM 2604 O O . VAL A 1 333 ? -11.383 -6.57 10.391 1 90.19 333 VAL A O 1
ATOM 2607 N N . GLU A 1 334 ? -12.68 -5.305 9.211 1 88.38 334 GLU A N 1
ATOM 2608 C CA . GLU A 1 334 ? -13.93 -5.938 9.633 1 88.38 334 GLU A CA 1
ATOM 2609 C C . GLU A 1 334 ? -14.781 -6.32 8.43 1 88.38 334 GLU A C 1
ATOM 2611 O O . GLU A 1 334 ? -15.773 -5.648 8.125 1 88.38 334 GLU A O 1
ATOM 2616 N N . VAL A 1 335 ? -14.383 -7.355 7.781 1 93.12 335 VAL A N 1
ATOM 2617 C CA . VAL A 1 335 ? -15.07 -7.836 6.586 1 93.12 335 VAL A CA 1
ATOM 2618 C C . VAL A 1 335 ? -15.281 -9.344 6.684 1 93.12 335 VAL A C 1
ATOM 2620 O O . VAL A 1 335 ? -14.344 -10.094 6.992 1 93.12 335 VAL A O 1
ATOM 2623 N N . ALA A 1 336 ? -16.484 -9.758 6.469 1 94.38 336 ALA A N 1
ATOM 2624 C CA . ALA A 1 336 ? -16.766 -11.195 6.469 1 94.38 336 ALA A CA 1
ATOM 2625 C C . ALA A 1 336 ? -16.188 -11.867 5.223 1 94.38 336 ALA A C 1
ATOM 2627 O O . ALA A 1 336 ? -15.977 -11.211 4.203 1 94.38 336 ALA A O 1
ATOM 2628 N N . LEU A 1 337 ? -15.891 -13.164 5.27 1 96.56 337 LEU A N 1
ATOM 2629 C CA . LEU A 1 337 ? -15.461 -13.938 4.109 1 96.56 337 LEU A CA 1
ATOM 2630 C C . LEU A 1 337 ? -16.594 -14.078 3.104 1 96.56 337 LEU A C 1
ATOM 2632 O O . LEU A 1 337 ? -17.781 -14.023 3.475 1 96.56 337 LEU A O 1
ATOM 2636 N N . PRO A 1 338 ? -16.25 -14.25 1.827 1 96.88 338 PRO A N 1
ATOM 2637 C CA . PRO A 1 338 ? -17.297 -14.5 0.841 1 96.88 338 PRO A CA 1
ATOM 2638 C C . PRO A 1 338 ? -18.094 -15.766 1.141 1 96.88 338 PRO A C 1
ATOM 2640 O O . PRO A 1 338 ? -17.531 -16.766 1.577 1 96.88 338 PRO A O 1
ATOM 2643 N N . LEU A 1 339 ? -19.359 -15.68 0.82 1 96.75 339 LEU A N 1
ATOM 2644 C CA . LEU A 1 339 ? -20.25 -16.812 1.058 1 96.75 339 LEU A CA 1
ATOM 2645 C C . LEU A 1 339 ? -20.094 -17.875 -0.026 1 96.75 339 LEU A C 1
ATOM 2647 O O . LEU A 1 339 ? -19.938 -17.547 -1.204 1 96.75 339 LEU A O 1
ATOM 2651 N N . ASN A 1 340 ? -20.125 -19.109 0.408 1 95.56 340 ASN A N 1
ATOM 2652 C CA . ASN A 1 340 ? -20.141 -20.234 -0.537 1 95.56 340 ASN A CA 1
ATOM 2653 C C . ASN A 1 340 ? -21.531 -20.484 -1.092 1 95.56 340 ASN A C 1
ATOM 2655 O O . ASN A 1 340 ? -22.25 -21.344 -0.604 1 95.56 340 ASN A O 1
ATOM 2659 N N . ILE A 1 341 ? -21.906 -19.75 -2.145 1 96.94 341 ILE A N 1
ATOM 2660 C CA . ILE A 1 341 ? -23.25 -19.781 -2.693 1 96.94 341 ILE A CA 1
ATOM 2661 C C . ILE A 1 341 ? -23.188 -19.766 -4.219 1 96.94 341 ILE A C 1
ATOM 2663 O O . ILE A 1 341 ? -22.172 -19.391 -4.801 1 96.94 341 ILE A O 1
ATOM 2667 N N . ASP A 1 342 ? -24.25 -20.203 -4.812 1 95.19 342 ASP A N 1
ATOM 2668 C CA . ASP A 1 342 ? -24.406 -20.016 -6.254 1 95.19 342 ASP A CA 1
ATOM 2669 C C . ASP A 1 342 ? -25 -18.641 -6.57 1 95.19 342 ASP A C 1
ATOM 2671 O O . ASP A 1 342 ? -25.797 -18.109 -5.789 1 95.19 342 ASP A O 1
ATOM 2675 N N . ASP A 1 343 ? -24.656 -18.141 -7.727 1 95 343 ASP A N 1
ATOM 2676 C CA . ASP A 1 343 ? -25.125 -16.812 -8.117 1 95 343 ASP A CA 1
ATOM 2677 C C . ASP A 1 343 ? -26.656 -16.781 -8.188 1 95 343 ASP A C 1
ATOM 2679 O O . ASP A 1 343 ? -27.266 -15.727 -7.973 1 95 343 ASP A O 1
ATOM 2683 N N . ARG A 1 344 ? -27.281 -17.859 -8.398 1 94.12 344 ARG A N 1
ATOM 2684 C CA . ARG A 1 344 ? -28.734 -17.922 -8.5 1 94.12 344 ARG A CA 1
ATOM 2685 C C . ARG A 1 344 ? -29.391 -17.719 -7.141 1 94.12 344 ARG A C 1
ATOM 2687 O O . ARG A 1 344 ? -30.547 -17.312 -7.059 1 94.12 344 ARG A O 1
ATOM 2694 N N . ASP A 1 345 ? -28.625 -17.969 -6.086 1 95.06 345 ASP A N 1
ATOM 2695 C CA . ASP A 1 345 ? -29.172 -17.891 -4.734 1 95.06 345 ASP A CA 1
ATOM 2696 C C . ASP A 1 345 ? -29.125 -16.453 -4.211 1 95.06 345 ASP A C 1
ATOM 2698 O O . ASP A 1 345 ? -29.797 -16.125 -3.236 1 95.06 345 ASP A O 1
ATOM 2702 N N . LEU A 1 346 ? -28.328 -15.656 -4.781 1 95.75 346 LEU A N 1
ATOM 2703 C CA . LEU A 1 346 ? -28.172 -14.258 -4.383 1 95.75 346 LEU A CA 1
ATOM 2704 C C . LEU A 1 346 ? -28.25 -13.336 -5.594 1 95.75 346 LEU A C 1
ATOM 2706 O O . LEU A 1 346 ? -27.297 -13.25 -6.371 1 95.75 346 LEU A O 1
ATOM 2710 N N . THR A 1 347 ? -29.312 -12.664 -5.68 1 93.88 347 THR A N 1
ATOM 2711 C CA . THR A 1 347 ? -29.578 -11.805 -6.832 1 93.88 347 THR A CA 1
ATOM 2712 C C . THR A 1 347 ? -29.828 -10.367 -6.387 1 93.88 347 THR A C 1
ATOM 2714 O O . THR A 1 347 ? -29.797 -10.062 -5.195 1 93.88 347 THR A O 1
ATOM 2717 N N . HIS A 1 348 ? -30.016 -9.5 -7.363 1 90.19 348 HIS A N 1
ATOM 2718 C CA . HIS A 1 348 ? -30.281 -8.094 -7.074 1 90.19 348 HIS A CA 1
ATOM 2719 C C . HIS A 1 348 ? -31.578 -7.926 -6.293 1 90.19 348 HIS A C 1
ATOM 2721 O O . HIS A 1 348 ? -31.766 -6.926 -5.594 1 90.19 348 HIS A O 1
ATOM 2727 N N . ALA A 1 349 ? -32.438 -8.852 -6.355 1 91.38 349 ALA A N 1
ATOM 2728 C CA . ALA A 1 349 ? -33.719 -8.797 -5.703 1 91.38 349 ALA A CA 1
ATOM 2729 C C . ALA A 1 349 ? -33.656 -9.336 -4.277 1 91.38 349 ALA A C 1
ATOM 2731 O O . ALA A 1 349 ? -34.562 -9.125 -3.477 1 91.38 349 ALA A O 1
ATOM 2732 N N . SER A 1 350 ? -32.531 -9.961 -3.939 1 92.94 350 SER A N 1
ATOM 2733 C CA . SER A 1 350 ? -32.406 -10.57 -2.619 1 92.94 350 SER A CA 1
ATOM 2734 C C . SER A 1 350 ? -32.344 -9.516 -1.523 1 92.94 350 SER A C 1
ATOM 2736 O O . SER A 1 350 ? -31.703 -8.477 -1.678 1 92.94 350 SER A O 1
ATOM 2738 N N . THR A 1 351 ? -33.031 -9.711 -0.369 1 91.5 351 THR A N 1
ATOM 2739 C CA . THR A 1 351 ? -33.062 -8.766 0.738 1 91.5 351 THR A CA 1
ATOM 2740 C C . THR A 1 351 ? -32.281 -9.297 1.94 1 91.5 351 THR A C 1
ATOM 2742 O O . THR A 1 351 ? -31.984 -8.555 2.873 1 91.5 351 THR A O 1
ATOM 2745 N N . THR A 1 352 ? -32 -10.562 1.878 1 90.5 352 THR A N 1
ATOM 2746 C CA . THR A 1 352 ? -31.188 -11.18 2.926 1 90.5 352 THR A CA 1
ATOM 2747 C C . THR A 1 352 ? -30.141 -12.102 2.324 1 90.5 352 THR A C 1
ATOM 2749 O O . THR A 1 352 ? -30.25 -12.508 1.165 1 90.5 352 THR A O 1
ATOM 2752 N N . LEU A 1 353 ? -29.188 -12.43 3.082 1 92.5 353 LEU A N 1
ATOM 2753 C CA . LEU A 1 353 ? -28.156 -13.344 2.629 1 92.5 353 LEU A CA 1
ATOM 2754 C C . LEU A 1 353 ? -28.625 -14.789 2.717 1 92.5 353 LEU A C 1
ATOM 2756 O O . LEU A 1 353 ? -29.219 -15.195 3.723 1 92.5 353 LEU A O 1
ATOM 2760 N N . PRO A 1 354 ? -28.422 -15.547 1.694 1 95.06 354 PRO A N 1
ATOM 2761 C CA . PRO A 1 354 ? -28.766 -16.969 1.751 1 95.06 354 PRO A CA 1
ATOM 2762 C C . PRO A 1 354 ? -27.781 -17.781 2.596 1 95.06 354 PRO A C 1
ATOM 2764 O O . PRO A 1 354 ? -26.656 -17.328 2.84 1 95.06 354 PRO A O 1
ATOM 2767 N N . PRO A 1 355 ? -28.219 -18.906 3.055 1 93.81 355 PRO A N 1
ATOM 2768 C CA . PRO A 1 355 ? -27.266 -19.766 3.764 1 93.81 355 PRO A CA 1
ATOM 2769 C C . PRO A 1 355 ? -26.188 -20.328 2.846 1 93.81 355 PRO A C 1
ATOM 2771 O O . PRO A 1 355 ? -26.453 -20.609 1.673 1 93.81 355 PRO A O 1
ATOM 2774 N N . PRO A 1 356 ? -25.047 -20.562 3.357 1 94 356 PRO A N 1
ATOM 2775 C CA . PRO A 1 356 ? -23.969 -21.141 2.547 1 94 356 PRO A CA 1
ATOM 2776 C C . PRO A 1 356 ? -24.25 -22.578 2.141 1 94 356 PRO A C 1
ATOM 2778 O O . PRO A 1 356 ? -24.891 -23.328 2.889 1 94 356 PRO A O 1
ATOM 2781 N N . LYS A 1 357 ? -23.734 -22.938 1.074 1 91.94 357 LYS A N 1
ATOM 2782 C CA . LYS A 1 357 ? -23.844 -24.312 0.594 1 91.94 357 LYS A CA 1
ATOM 2783 C C . LYS A 1 357 ? -22.703 -25.172 1.126 1 91.94 357 LYS A C 1
ATOM 2785 O O . LYS A 1 357 ? -21.609 -24.672 1.403 1 91.94 357 LYS A O 1
ATOM 2790 N N . ARG A 1 358 ? -22.984 -26.469 1.11 1 86.5 358 ARG A N 1
ATOM 2791 C CA . ARG A 1 358 ? -21.969 -27.406 1.553 1 86.5 358 ARG A CA 1
ATOM 2792 C C . ARG A 1 358 ? -21.109 -27.891 0.38 1 86.5 358 ARG A C 1
ATOM 2794 O O . ARG A 1 358 ? -19.953 -28.234 0.557 1 86.5 358 ARG A O 1
ATOM 2801 N N . SER A 1 359 ? -21.75 -27.875 -0.752 1 89.12 359 SER A N 1
ATOM 2802 C CA . SER A 1 359 ? -21.031 -28.297 -1.95 1 89.12 359 SER A CA 1
ATOM 2803 C C . SER A 1 359 ? -20.141 -27.172 -2.48 1 89.12 359 SER A C 1
ATOM 2805 O O . SER A 1 359 ? -20.25 -26.031 -2.049 1 89.12 359 SER A O 1
ATOM 2807 N N . LEU A 1 360 ? -19.266 -27.562 -3.404 1 92.88 360 LEU A N 1
ATOM 2808 C CA . LEU A 1 360 ? -18.391 -26.562 -4.004 1 92.88 360 LEU A CA 1
ATOM 2809 C C . LEU A 1 360 ? -19.156 -25.625 -4.922 1 92.88 360 LEU A C 1
ATOM 2811 O O . LEU A 1 360 ? -20.078 -26.062 -5.617 1 92.88 360 LEU A O 1
ATOM 2815 N N . THR A 1 361 ? -18.906 -24.422 -4.836 1 94.94 361 THR A N 1
ATOM 2816 C CA . THR A 1 361 ? -19.406 -23.375 -5.727 1 94.94 361 THR A CA 1
ATOM 2817 C C . THR A 1 361 ? -18.25 -22.562 -6.312 1 94.94 361 THR A C 1
ATOM 2819 O O . THR A 1 361 ? -17.094 -22.766 -5.926 1 94.94 361 THR A O 1
ATOM 2822 N N . PRO A 1 362 ? -18.453 -21.703 -7.242 1 95.69 362 PRO A N 1
ATOM 2823 C CA . PRO A 1 362 ? -17.391 -20.875 -7.789 1 95.69 362 PRO A CA 1
ATOM 2824 C C . PRO A 1 362 ? -16.703 -20.016 -6.727 1 95.69 362 PRO A C 1
ATOM 2826 O O . PRO A 1 362 ? -15.617 -19.484 -6.965 1 95.69 362 PRO A O 1
ATOM 2829 N N . TYR A 1 363 ? -17.297 -19.922 -5.57 1 96.81 363 TYR A N 1
ATOM 2830 C CA . TYR A 1 363 ? -16.766 -19.016 -4.562 1 96.81 363 TYR A CA 1
ATOM 2831 C C . TYR A 1 363 ? -16.109 -19.781 -3.426 1 96.81 363 TYR A C 1
ATOM 2833 O O . TYR A 1 363 ? -15.625 -19.188 -2.457 1 96.81 363 TYR A O 1
ATOM 2841 N N . SER A 1 364 ? -16.047 -21.109 -3.527 1 94.88 364 SER A N 1
ATOM 2842 C CA . SER A 1 364 ? -15.406 -21.938 -2.51 1 94.88 364 SER A CA 1
ATOM 2843 C C . SER A 1 364 ? -13.906 -21.672 -2.438 1 94.88 364 SER A C 1
ATOM 2845 O O . SER A 1 364 ? -13.336 -21.594 -1.348 1 94.88 364 SER A O 1
ATOM 2847 N N . ALA A 1 365 ? -13.344 -21.484 -3.611 1 96.06 365 ALA A N 1
ATOM 2848 C CA . ALA A 1 365 ? -11.891 -21.344 -3.68 1 96.06 365 ALA A CA 1
ATOM 2849 C C . ALA A 1 365 ? -11.438 -20.031 -3.033 1 96.06 365 ALA A C 1
ATOM 2851 O O . ALA A 1 365 ? -10.438 -20.016 -2.309 1 96.06 365 ALA A O 1
ATOM 2852 N N . VAL A 1 366 ? -12.141 -18.969 -3.285 1 97.25 366 VAL A N 1
ATOM 2853 C CA . VAL A 1 366 ? -11.734 -17.672 -2.762 1 97.25 366 VAL A CA 1
ATOM 2854 C C . VAL A 1 366 ? -11.844 -17.672 -1.239 1 97.25 366 VAL A C 1
ATOM 2856 O O . VAL A 1 366 ? -10.984 -17.125 -0.548 1 97.25 366 VAL A O 1
ATOM 2859 N N . ALA A 1 367 ? -12.859 -18.219 -0.696 1 95.5 367 ALA A N 1
ATOM 2860 C CA . ALA A 1 367 ? -13.023 -18.297 0.753 1 95.5 367 ALA A CA 1
ATOM 2861 C C . ALA A 1 367 ? -11.914 -19.125 1.397 1 95.5 367 ALA A C 1
ATOM 2863 O O . ALA A 1 367 ? -11.359 -18.719 2.424 1 95.5 367 ALA A O 1
ATOM 2864 N N . SER A 1 368 ? -11.617 -20.25 0.818 1 95.25 368 SER A N 1
ATOM 2865 C CA . SER A 1 368 ? -10.586 -21.125 1.363 1 95.25 368 SER A CA 1
ATOM 2866 C C . SER A 1 368 ? -9.211 -20.469 1.293 1 95.25 368 SER A C 1
ATOM 2868 O O . SER A 1 368 ? -8.414 -20.578 2.23 1 95.25 368 SER A O 1
ATOM 2870 N N . GLN A 1 369 ? -8.938 -19.859 0.169 1 97.62 369 GLN A N 1
ATOM 2871 C CA . GLN A 1 369 ? -7.648 -19.203 0.006 1 97.62 369 GLN A CA 1
ATOM 2872 C C . GLN A 1 369 ? -7.508 -18.031 0.971 1 97.62 369 GLN A C 1
ATOM 2874 O O . GLN A 1 369 ? -6.426 -17.797 1.519 1 97.62 369 GLN A O 1
ATOM 2879 N N . ALA A 1 370 ? -8.562 -17.266 1.12 1 97.5 370 ALA A N 1
ATOM 2880 C CA . ALA A 1 370 ? -8.539 -16.156 2.08 1 97.5 370 ALA A CA 1
ATOM 2881 C C . ALA A 1 370 ? -8.25 -16.672 3.49 1 97.5 370 ALA A C 1
ATOM 2883 O O . ALA A 1 370 ? -7.402 -16.109 4.195 1 97.5 370 ALA A O 1
ATOM 2884 N N . ARG A 1 371 ? -8.898 -17.719 3.906 1 96.44 371 ARG A N 1
ATOM 2885 C CA . ARG A 1 371 ? -8.664 -18.312 5.219 1 96.44 371 ARG A CA 1
ATOM 2886 C C . ARG A 1 371 ? -7.223 -18.797 5.359 1 96.44 371 ARG A C 1
ATOM 2888 O O . ARG A 1 371 ? -6.617 -18.656 6.426 1 96.44 371 ARG A O 1
ATOM 2895 N N . PHE A 1 372 ? -6.762 -19.359 4.34 1 98.12 372 PHE A N 1
ATOM 2896 C CA . PHE A 1 372 ? -5.387 -19.844 4.352 1 98.12 372 PHE A CA 1
ATOM 2897 C C . PHE A 1 372 ? -4.414 -18.703 4.629 1 98.12 372 PHE A C 1
ATOM 2899 O O . PHE A 1 372 ? -3.531 -18.828 5.48 1 98.12 372 PHE A O 1
ATOM 2906 N N . HIS A 1 373 ? -4.566 -17.609 3.885 1 97.75 373 HIS A N 1
ATOM 2907 C CA . HIS A 1 373 ? -3.631 -16.5 4.023 1 97.75 373 HIS A CA 1
ATOM 2908 C C . HIS A 1 373 ? -3.795 -15.812 5.375 1 97.75 373 HIS A C 1
ATOM 2910 O O . HIS A 1 373 ? -2.828 -15.281 5.926 1 97.75 373 HIS A O 1
ATOM 2916 N N . LEU A 1 374 ? -5.008 -15.812 5.918 1 95.88 374 LEU A N 1
ATOM 2917 C CA . LEU A 1 374 ? -5.203 -15.305 7.273 1 95.88 374 LEU A CA 1
ATOM 2918 C C . LEU A 1 374 ? -4.395 -16.109 8.281 1 95.88 374 LEU A C 1
ATOM 2920 O O . LEU A 1 374 ? -3.922 -15.578 9.281 1 95.88 374 LEU A O 1
ATOM 2924 N N . ALA A 1 375 ? -4.203 -17.359 7.98 1 95.75 375 ALA A N 1
ATOM 2925 C CA . ALA A 1 375 ? -3.41 -18.234 8.844 1 95.75 375 ALA A CA 1
ATOM 2926 C C . ALA A 1 375 ? -1.919 -18.094 8.547 1 95.75 375 ALA A C 1
ATOM 2928 O O . ALA A 1 375 ? -1.088 -18.203 9.453 1 95.75 375 ALA A O 1
ATOM 2929 N N . ALA A 1 376 ? -1.584 -17.781 7.332 1 97.25 376 ALA A N 1
ATOM 2930 C CA . ALA A 1 376 ? -0.21 -17.922 6.855 1 97.25 376 ALA A CA 1
ATOM 2931 C C . ALA A 1 376 ? 0.558 -16.609 7.008 1 97.25 376 ALA A C 1
ATOM 2933 O O . ALA A 1 376 ? 1.771 -16.625 7.23 1 97.25 376 ALA A O 1
ATOM 2934 N N . ASN A 1 377 ? -0.093 -15.477 6.867 1 95.62 377 ASN A N 1
ATOM 2935 C CA . ASN A 1 377 ? 0.61 -14.203 6.73 1 95.62 377 ASN A CA 1
ATOM 2936 C C . ASN A 1 377 ? 1.371 -13.844 8 1 95.62 377 ASN A C 1
ATOM 2938 O O . ASN A 1 377 ? 2.447 -13.242 7.938 1 95.62 377 ASN A O 1
ATOM 2942 N N . ASP A 1 378 ? 0.84 -14.148 9.156 1 92.5 378 ASP A N 1
ATOM 2943 C CA . ASP A 1 378 ? 1.566 -13.883 10.391 1 92.5 378 ASP A CA 1
ATOM 2944 C C . ASP A 1 378 ? 2.824 -14.742 10.484 1 92.5 378 ASP A C 1
ATOM 2946 O O . ASP A 1 378 ? 3.855 -14.297 10.992 1 92.5 378 ASP A O 1
ATOM 2950 N N . ILE A 1 379 ? 2.695 -15.961 10.078 1 96.25 379 ILE A N 1
ATOM 2951 C CA . ILE A 1 379 ? 3.852 -16.844 10.055 1 96.25 379 ILE A CA 1
ATOM 2952 C C . ILE A 1 379 ? 4.891 -16.312 9.07 1 96.25 379 ILE A C 1
ATOM 2954 O O . ILE A 1 379 ? 6.086 -16.297 9.375 1 96.25 379 ILE A O 1
ATOM 2958 N N . TYR A 1 380 ? 4.367 -15.875 7.934 1 95.12 380 TYR A N 1
ATOM 2959 C CA . TYR A 1 380 ? 5.262 -15.328 6.918 1 95.12 380 TYR A CA 1
ATOM 2960 C C . TYR A 1 380 ? 6.027 -14.125 7.461 1 95.12 380 TYR A C 1
ATOM 2962 O O . TYR A 1 380 ? 7.238 -14.008 7.246 1 95.12 380 TYR A O 1
ATOM 2970 N N . ALA A 1 381 ? 5.344 -13.258 8.141 1 92.19 381 ALA A N 1
ATOM 2971 C CA . ALA A 1 381 ? 5.996 -12.102 8.75 1 92.19 381 ALA A CA 1
ATOM 2972 C C . ALA A 1 381 ? 7.113 -12.531 9.695 1 92.19 381 ALA A C 1
ATOM 2974 O O . ALA A 1 381 ? 8.172 -11.898 9.742 1 92.19 381 ALA A O 1
ATOM 2975 N N . ARG A 1 382 ? 6.906 -13.594 10.391 1 91.69 382 ARG A N 1
ATOM 2976 C CA . ARG A 1 382 ? 7.898 -14.125 11.328 1 91.69 382 ARG A CA 1
ATOM 2977 C C . ARG A 1 382 ? 9.086 -14.727 10.578 1 91.69 382 ARG A C 1
ATOM 2979 O O . ARG A 1 382 ? 10.234 -14.578 11.008 1 91.69 382 ARG A O 1
ATOM 2986 N N . VAL A 1 383 ? 8.789 -15.352 9.508 1 90 383 VAL A N 1
ATOM 2987 C CA . VAL A 1 383 ? 9.797 -16.047 8.727 1 90 383 VAL A CA 1
ATOM 2988 C C . VAL A 1 383 ? 10.758 -15.047 8.094 1 90 383 VAL A C 1
ATOM 2990 O O . VAL A 1 383 ? 11.953 -15.312 7.965 1 90 383 VAL A O 1
ATOM 2993 N N . ILE A 1 384 ? 10.273 -13.828 7.738 1 86.38 384 ILE A N 1
ATOM 2994 C CA . ILE A 1 384 ? 11.125 -12.875 7.02 1 86.38 384 ILE A CA 1
ATOM 2995 C C . ILE A 1 384 ? 11.742 -11.891 8.008 1 86.38 384 ILE A C 1
ATOM 2997 O O . ILE A 1 384 ? 12.461 -10.977 7.609 1 86.38 384 ILE A O 1
ATOM 3001 N N . SER A 1 385 ? 11.43 -12.062 9.281 1 81.5 385 SER A N 1
ATOM 3002 C CA . SER A 1 385 ? 12 -11.188 10.297 1 81.5 385 SER A CA 1
ATOM 3003 C C . SER A 1 385 ? 13.492 -11.438 10.477 1 81.5 385 SER A C 1
ATOM 3005 O O . SER A 1 385 ? 14 -12.484 10.062 1 81.5 385 SER A O 1
ATOM 3007 N N . SER A 1 386 ? 14.141 -10.5 11.008 1 73.44 386 SER A N 1
ATOM 3008 C CA . SER A 1 386 ? 15.578 -10.602 11.203 1 73.44 386 SER A CA 1
ATOM 3009 C C . SER A 1 386 ? 15.93 -11.727 12.172 1 73.44 386 SER A C 1
ATOM 3011 O O . SER A 1 386 ? 17 -12.32 12.078 1 73.44 386 SER A O 1
ATOM 3013 N N . ASP A 1 387 ? 15.055 -11.914 13.055 1 79.81 387 ASP A N 1
ATOM 3014 C CA . ASP A 1 387 ? 15.227 -13.031 13.977 1 79.81 387 ASP A CA 1
ATOM 3015 C C . ASP A 1 387 ? 14.398 -14.242 13.531 1 79.81 387 ASP A C 1
ATOM 3017 O O . ASP A 1 387 ? 13.281 -14.445 14.016 1 79.81 387 ASP A O 1
ATOM 3021 N N . PHE A 1 388 ? 14.984 -15.102 12.656 1 81.81 388 PHE A N 1
ATOM 3022 C CA . PHE A 1 388 ? 14.281 -16.25 12.086 1 81.81 388 PHE A CA 1
ATOM 3023 C C . PHE A 1 388 ? 13.742 -17.156 13.195 1 81.81 388 PHE A C 1
ATOM 3025 O O . PHE A 1 388 ? 14.422 -17.375 14.203 1 81.81 388 PHE A O 1
ATOM 3032 N N . PRO A 1 389 ? 12.609 -17.656 13.039 1 90.38 389 PRO A N 1
ATOM 3033 C CA . PRO A 1 389 ? 12.016 -18.5 14.078 1 90.38 389 PRO A CA 1
ATOM 3034 C C . PRO A 1 389 ? 12.773 -19.797 14.281 1 90.38 389 PRO A C 1
ATOM 3036 O O . PRO A 1 389 ? 13.32 -20.359 13.328 1 90.38 389 PRO A O 1
ATOM 3039 N N . SER A 1 390 ? 12.805 -20.266 15.5 1 93.5 390 SER A N 1
ATOM 3040 C CA . SER A 1 390 ? 13.391 -21.578 15.805 1 93.5 390 SER A CA 1
ATOM 3041 C C . SER A 1 390 ? 12.562 -22.703 15.211 1 93.5 390 SER A C 1
ATOM 3043 O O . SER A 1 390 ? 11.406 -22.5 14.828 1 93.5 390 SER A O 1
ATOM 3045 N N . ALA A 1 391 ? 13.195 -23.875 15.133 1 95.69 391 ALA A N 1
ATOM 3046 C CA . ALA A 1 391 ? 12.477 -25.062 14.648 1 95.69 391 ALA A CA 1
ATOM 3047 C C . ALA A 1 391 ? 11.234 -25.328 15.484 1 95.69 391 ALA A C 1
ATOM 3049 O O . ALA A 1 391 ? 10.164 -25.641 14.953 1 95.69 391 ALA A O 1
ATOM 3050 N N . ARG A 1 392 ? 11.367 -25.156 16.781 1 97.31 392 ARG A N 1
ATOM 3051 C CA . ARG A 1 392 ? 10.258 -25.406 17.703 1 97.31 392 ARG A CA 1
ATOM 3052 C C . ARG A 1 392 ? 9.133 -24.406 17.469 1 97.31 392 ARG A C 1
ATOM 3054 O O . ARG A 1 392 ? 7.953 -24.781 17.484 1 97.31 392 ARG A O 1
ATOM 3061 N N . GLU A 1 393 ? 9.477 -23.188 17.281 1 97.06 393 GLU A N 1
ATOM 3062 C CA . GLU A 1 393 ? 8.477 -22.156 17.031 1 97.06 393 GLU A CA 1
ATOM 3063 C C . GLU A 1 393 ? 7.727 -22.422 15.734 1 97.06 393 GLU A C 1
ATOM 3065 O O . GLU A 1 393 ? 6.504 -22.25 15.672 1 97.06 393 GLU A O 1
ATOM 3070 N N . LEU A 1 394 ? 8.43 -22.828 14.711 1 97.44 394 LEU A N 1
ATOM 3071 C CA . LEU A 1 394 ? 7.82 -23.094 13.414 1 97.44 394 LEU A CA 1
ATOM 3072 C C . LEU A 1 394 ? 6.844 -24.266 13.508 1 97.44 394 LEU A C 1
ATOM 3074 O O . LEU A 1 394 ? 5.77 -24.234 12.906 1 97.44 394 LEU A O 1
ATOM 3078 N N . LEU A 1 395 ? 7.277 -25.297 14.227 1 98.06 395 LEU A N 1
ATOM 3079 C CA . LEU A 1 395 ? 6.398 -26.453 14.391 1 98.06 395 LEU A CA 1
ATOM 3080 C C . LEU A 1 395 ? 5.125 -26.062 15.133 1 98.06 395 LEU A C 1
ATOM 3082 O O . LEU A 1 395 ? 4.035 -26.531 14.789 1 98.06 395 LEU A O 1
ATOM 3086 N N . GLN A 1 396 ? 5.301 -25.203 16.125 1 97.94 396 GLN A N 1
ATOM 3087 C CA . GLN A 1 396 ? 4.145 -24.75 16.891 1 97.94 396 GLN A CA 1
ATOM 3088 C C . GLN A 1 396 ? 3.205 -23.922 16.016 1 97.94 396 GLN A C 1
ATOM 3090 O O . GLN A 1 396 ? 1.988 -24.109 16.047 1 97.94 396 GLN A O 1
ATOM 3095 N N . LEU A 1 397 ? 3.73 -23.031 15.25 1 97.75 397 LEU A N 1
ATOM 3096 C CA . LEU A 1 397 ? 2.936 -22.203 14.352 1 97.75 397 LEU A CA 1
ATOM 3097 C C . LEU A 1 397 ? 2.244 -23.047 13.289 1 97.75 397 LEU A C 1
ATOM 3099 O O . LEU A 1 397 ? 1.087 -22.812 12.945 1 97.75 397 LEU A O 1
ATOM 3103 N N . ASP A 1 398 ? 2.947 -24.016 12.75 1 98 398 ASP A N 1
ATOM 3104 C CA . ASP A 1 398 ? 2.385 -24.922 11.766 1 98 398 ASP A CA 1
ATOM 3105 C C . ASP A 1 398 ? 1.189 -25.688 12.328 1 98 398 ASP A C 1
ATOM 3107 O O . ASP A 1 398 ? 0.146 -25.781 11.68 1 98 398 ASP A O 1
ATOM 3111 N N . GLU A 1 399 ? 1.352 -26.156 13.523 1 97.19 399 GLU A N 1
ATOM 3112 C CA . GLU A 1 399 ? 0.301 -26.953 14.164 1 97.19 399 GLU A CA 1
ATOM 3113 C C . GLU A 1 399 ? -0.91 -26.078 14.5 1 97.19 399 GLU A C 1
ATOM 3115 O O . GLU A 1 399 ? -2.051 -26.484 14.242 1 97.19 399 GLU A O 1
ATOM 3120 N N . GLU A 1 400 ? -0.662 -24.938 14.969 1 97 400 GLU A N 1
ATOM 3121 C CA . GLU A 1 400 ? -1.729 -24.078 15.477 1 97 400 GLU A CA 1
ATOM 3122 C C . GLU A 1 400 ? -2.514 -23.438 14.336 1 97 400 GLU A C 1
ATOM 3124 O O . GLU A 1 400 ? -3.725 -23.234 14.445 1 97 400 GLU A O 1
ATOM 3129 N N . ARG A 1 401 ? -1.84 -23.156 13.289 1 97.44 401 ARG A N 1
ATOM 3130 C CA . ARG A 1 401 ? -2.486 -22.312 12.281 1 97.44 401 ARG A CA 1
ATOM 3131 C C . ARG A 1 401 ? -2.664 -23.078 10.977 1 97.44 401 ARG A C 1
ATOM 3133 O O . ARG A 1 401 ? -3.783 -23.219 10.477 1 97.44 401 ARG A O 1
ATOM 3140 N N . ILE A 1 402 ? -1.604 -23.641 10.414 1 97.69 402 ILE A N 1
ATOM 3141 C CA . ILE A 1 402 ? -1.637 -24.234 9.086 1 97.69 402 ILE A CA 1
ATOM 3142 C C . ILE A 1 402 ? -2.365 -25.578 9.133 1 97.69 402 ILE A C 1
ATOM 3144 O O . ILE A 1 402 ? -3.246 -25.844 8.305 1 97.69 402 ILE A O 1
ATOM 3148 N N . ALA A 1 403 ? -1.985 -26.375 10.078 1 95.5 403 ALA A N 1
ATOM 3149 C CA . ALA A 1 403 ? -2.629 -27.688 10.203 1 95.5 403 ALA A CA 1
ATOM 3150 C C . ALA A 1 403 ? -4.109 -27.547 10.547 1 95.5 403 ALA A C 1
ATOM 3152 O O . ALA A 1 403 ? -4.941 -28.328 10.078 1 95.5 403 ALA A O 1
ATOM 3153 N N . SER A 1 404 ? -4.387 -26.578 11.375 1 94.62 404 SER A N 1
ATOM 3154 C CA . SER A 1 404 ? -5.781 -26.297 11.711 1 94.62 404 SER A CA 1
ATOM 3155 C C . SER A 1 404 ? -6.578 -25.906 10.469 1 94.62 404 SER A C 1
ATOM 3157 O O . SER A 1 404 ? -7.68 -26.406 10.242 1 94.62 404 SER A O 1
ATOM 3159 N N . TRP A 1 405 ? -6.062 -25.047 9.656 1 96.19 405 TRP A N 1
ATOM 3160 C CA . TRP A 1 405 ? -6.703 -24.672 8.398 1 96.19 405 TRP A CA 1
ATOM 3161 C C . TRP A 1 405 ? -6.879 -25.875 7.492 1 96.19 405 TRP A C 1
ATOM 3163 O O . TRP A 1 405 ? -7.945 -26.078 6.902 1 96.19 405 TRP A O 1
ATOM 3173 N N . HIS A 1 406 ? -5.859 -26.688 7.344 1 95.62 406 HIS A N 1
ATOM 3174 C CA . HIS A 1 406 ? -5.871 -27.812 6.422 1 95.62 406 HIS A CA 1
ATOM 3175 C C . HIS A 1 406 ? -6.93 -28.828 6.816 1 95.62 406 HIS A C 1
ATOM 3177 O O . HIS A 1 406 ? -7.562 -29.453 5.953 1 95.62 406 HIS A O 1
ATOM 3183 N N . SER A 1 407 ? -7.082 -29 8.141 1 92.44 407 SER A N 1
ATOM 3184 C CA . SER A 1 407 ? -8.078 -29.953 8.625 1 92.44 407 SER A CA 1
ATOM 3185 C C . SER A 1 407 ? -9.484 -29.547 8.203 1 92.44 407 SER A C 1
ATOM 3187 O O . SER A 1 407 ? -10.273 -30.375 7.766 1 92.44 407 SER A O 1
ATOM 3189 N N . ILE A 1 408 ? -9.734 -28.281 8.25 1 87.81 408 ILE A N 1
ATOM 3190 C CA . ILE A 1 408 ? -11.047 -27.766 7.871 1 87.81 408 ILE A CA 1
ATOM 3191 C C . ILE A 1 408 ? -11.211 -27.859 6.355 1 87.81 408 ILE A C 1
ATOM 3193 O O . ILE A 1 408 ? -12.258 -28.281 5.863 1 87.81 408 ILE A O 1
ATOM 3197 N N . TRP A 1 409 ? -10.227 -27.516 5.633 1 91.31 409 TRP A N 1
ATOM 3198 C CA . TRP A 1 409 ? -10.258 -27.484 4.176 1 91.31 409 TRP A CA 1
ATOM 3199 C C . TRP A 1 409 ? -10.414 -28.891 3.605 1 91.31 409 TRP A C 1
ATOM 3201 O O . TRP A 1 409 ? -11.156 -29.094 2.645 1 91.31 409 TRP A O 1
ATOM 3211 N N . SER A 1 410 ? -9.758 -29.844 4.164 1 85.5 410 SER A N 1
ATOM 3212 C CA . SER A 1 410 ? -9.797 -31.219 3.678 1 85.5 410 SER A CA 1
ATOM 3213 C C . SER A 1 410 ? -11.156 -31.875 3.938 1 85.5 410 SER A C 1
ATOM 3215 O O . SER A 1 410 ? -11.57 -32.781 3.205 1 85.5 410 SER A O 1
ATOM 3217 N N . ASP A 1 411 ? -11.836 -31.422 4.906 1 76.25 411 ASP A N 1
ATOM 3218 C CA . ASP A 1 411 ? -13.133 -31.969 5.277 1 76.25 411 ASP A CA 1
ATOM 3219 C C . ASP A 1 411 ? -14.242 -31.453 4.363 1 76.25 411 ASP A C 1
ATOM 3221 O O . ASP A 1 411 ? -15.305 -32.062 4.258 1 76.25 411 ASP A O 1
ATOM 3225 N N . GLU A 1 412 ? -14.031 -30.406 3.764 1 67.81 412 GLU A N 1
ATOM 3226 C CA . GLU A 1 412 ? -15.039 -29.781 2.922 1 67.81 412 GLU A CA 1
ATOM 3227 C C . GLU A 1 412 ? -15.391 -30.656 1.725 1 67.81 412 GLU A C 1
ATOM 3229 O O . GLU A 1 412 ? -16.484 -30.531 1.164 1 67.81 412 GLU A O 1
ATOM 3234 N N . THR A 1 413 ? -14.531 -31.422 1.211 1 63.19 413 THR A N 1
ATOM 3235 C CA . THR A 1 413 ? -14.828 -31.891 -0.138 1 63.19 413 THR A CA 1
ATOM 3236 C C . THR A 1 413 ? -14.891 -33.406 -0.18 1 63.19 413 THR A C 1
ATOM 3238 O O . THR A 1 413 ? -13.914 -34.094 0.153 1 63.19 413 THR A O 1
ATOM 3241 N N . VAL A 1 414 ? -16.078 -33.812 -0.347 1 65.31 414 VAL A N 1
ATOM 3242 C CA . VAL A 1 414 ? -16.234 -35.219 -0.563 1 65.31 414 VAL A CA 1
ATOM 3243 C C . VAL A 1 414 ? -16.062 -35.562 -2.047 1 65.31 414 VAL A C 1
ATOM 3245 O O . VAL A 1 414 ? -15.273 -36.406 -2.42 1 65.31 414 VAL A O 1
ATOM 3248 N N . GLU A 1 415 ? -16.766 -34.844 -3.029 1 83.19 415 GLU A N 1
ATOM 3249 C CA . GLU A 1 415 ? -16.672 -35 -4.477 1 83.19 415 GLU A CA 1
ATOM 3250 C C . GLU A 1 415 ? -16.297 -33.688 -5.16 1 83.19 415 GLU A C 1
ATOM 3252 O O . GLU A 1 415 ? -16.938 -32.656 -4.926 1 83.19 415 GLU A O 1
ATOM 3257 N N . ILE A 1 416 ? -15.25 -33.75 -5.953 1 91.19 416 ILE A N 1
ATOM 3258 C CA . ILE A 1 416 ? -14.781 -32.531 -6.625 1 91.19 416 ILE A CA 1
ATOM 3259 C C . ILE A 1 416 ? -15.133 -32.625 -8.109 1 91.19 416 ILE A C 1
ATOM 3261 O O . ILE A 1 416 ? -14.484 -33.312 -8.875 1 91.19 416 ILE A O 1
ATOM 3265 N N . PRO A 1 417 ? -16.203 -31.844 -8.461 1 92.44 417 PRO A N 1
ATOM 3266 C CA . PRO A 1 417 ? -16.469 -31.766 -9.906 1 92.44 417 PRO A CA 1
ATOM 3267 C C . PRO A 1 417 ? -15.242 -31.328 -10.711 1 92.44 417 PRO A C 1
ATOM 3269 O O . PRO A 1 417 ? -14.422 -30.547 -10.219 1 92.44 417 PRO A O 1
ATOM 3272 N N . GLU A 1 418 ? -15.18 -31.75 -11.953 1 93.75 418 GLU A N 1
ATOM 3273 C CA . GLU A 1 418 ? -14.016 -31.531 -12.805 1 93.75 418 GLU A CA 1
ATOM 3274 C C . GLU A 1 418 ? -13.719 -30.047 -12.969 1 93.75 418 GLU A C 1
ATOM 3276 O O . GLU A 1 418 ? -12.555 -29.641 -13.016 1 93.75 418 GLU A O 1
ATOM 3281 N N . ARG A 1 419 ? -14.703 -29.266 -13.047 1 94.12 419 ARG A N 1
ATOM 3282 C CA . ARG A 1 419 ? -14.516 -27.828 -13.289 1 94.12 419 ARG A CA 1
ATOM 3283 C C . ARG A 1 419 ? -13.805 -27.156 -12.117 1 94.12 419 ARG A C 1
ATOM 3285 O O . ARG A 1 419 ? -13.219 -26.094 -12.273 1 94.12 419 ARG A O 1
ATOM 3292 N N . TYR A 1 420 ? -13.812 -27.797 -10.93 1 95.06 420 TYR A N 1
ATOM 3293 C CA . TYR A 1 420 ? -13.195 -27.203 -9.75 1 95.06 420 TYR A CA 1
ATOM 3294 C C . TYR A 1 420 ? -11.883 -27.891 -9.406 1 95.06 420 TYR A C 1
ATOM 3296 O O . TYR A 1 420 ? -11.266 -27.594 -8.383 1 95.06 420 TYR A O 1
ATOM 3304 N N . ARG A 1 421 ? -11.453 -28.812 -10.266 1 95.62 421 ARG A N 1
ATOM 3305 C CA . ARG A 1 421 ? -10.242 -29.594 -9.984 1 95.62 421 ARG A CA 1
ATOM 3306 C C . ARG A 1 421 ? -9.016 -28.688 -9.922 1 95.62 421 ARG A C 1
ATOM 3308 O O . ARG A 1 421 ? -8.219 -28.766 -8.992 1 95.62 421 ARG A O 1
ATOM 3315 N N . LEU A 1 422 ? -8.867 -27.797 -10.922 1 96.94 422 LEU A N 1
ATOM 3316 C CA . LEU A 1 422 ? -7.688 -26.938 -10.969 1 96.94 422 LEU A CA 1
ATOM 3317 C C . LEU A 1 422 ? -7.648 -26 -9.766 1 96.94 422 LEU A C 1
ATOM 3319 O O . LEU A 1 422 ? -6.629 -25.906 -9.078 1 96.94 422 LEU A O 1
ATOM 3323 N N . PRO A 1 423 ? -8.711 -25.25 -9.406 1 96.38 423 PRO A N 1
ATOM 3324 C CA . PRO A 1 423 ? -8.68 -24.406 -8.211 1 96.38 423 PRO A CA 1
ATOM 3325 C C . PRO A 1 423 ? -8.328 -25.188 -6.949 1 96.38 423 PRO A C 1
ATOM 3327 O O . PRO A 1 423 ? -7.613 -24.672 -6.082 1 96.38 423 PRO A O 1
ATOM 3330 N N . ARG A 1 424 ? -8.789 -26.359 -6.867 1 95.25 424 ARG A N 1
ATOM 3331 C CA . ARG A 1 424 ? -8.5 -27.203 -5.707 1 95.25 424 ARG A CA 1
ATOM 3332 C C . ARG A 1 424 ? -7.023 -27.562 -5.656 1 95.25 424 ARG A C 1
ATOM 3334 O O . ARG A 1 424 ? -6.406 -27.547 -4.586 1 95.25 424 ARG A O 1
ATOM 3341 N N . MET A 1 425 ? -6.492 -27.953 -6.801 1 96.44 425 MET A N 1
ATOM 3342 C CA . MET A 1 425 ? -5.086 -28.328 -6.859 1 96.44 425 MET A CA 1
ATOM 3343 C C . MET A 1 425 ? -4.18 -27.141 -6.586 1 96.44 425 MET A C 1
ATOM 3345 O O . MET A 1 425 ? -3.162 -27.266 -5.906 1 96.44 425 MET A O 1
ATOM 3349 N N . ILE A 1 426 ? -4.555 -25.953 -7.113 1 96.75 426 ILE A N 1
ATOM 3350 C CA . ILE A 1 426 ? -3.789 -24.75 -6.859 1 96.75 426 ILE A CA 1
ATOM 3351 C C . ILE A 1 426 ? -3.693 -24.5 -5.355 1 96.75 426 ILE A C 1
ATOM 3353 O O . ILE A 1 426 ? -2.625 -24.172 -4.84 1 96.75 426 ILE A O 1
ATOM 3357 N N . MET A 1 427 ? -4.773 -24.656 -4.633 1 96.56 427 MET A N 1
ATOM 3358 C CA . MET A 1 427 ? -4.781 -24.453 -3.189 1 96.56 427 MET A CA 1
ATOM 3359 C C . MET A 1 427 ? -3.889 -25.469 -2.486 1 96.56 427 MET A C 1
ATOM 3361 O O . MET A 1 427 ? -3.176 -25.125 -1.542 1 96.56 427 MET A O 1
ATOM 3365 N N . ASP A 1 428 ? -3.924 -26.688 -2.967 1 96.38 428 ASP A N 1
ATOM 3366 C CA . ASP A 1 428 ? -3.078 -27.734 -2.393 1 96.38 428 ASP A CA 1
ATOM 3367 C C . ASP A 1 428 ? -1.599 -27.406 -2.592 1 96.38 428 ASP A C 1
ATOM 3369 O O . ASP A 1 428 ? -0.798 -27.531 -1.662 1 96.38 428 ASP A O 1
ATOM 3373 N N . TRP A 1 429 ? -1.266 -27.078 -3.787 1 97.81 429 TRP A N 1
ATOM 3374 C CA . TRP A 1 429 ? 0.12 -26.75 -4.109 1 97.81 429 TRP A CA 1
ATOM 3375 C C . TRP A 1 429 ? 0.59 -25.531 -3.322 1 97.81 429 TRP A C 1
ATOM 3377 O O . TRP A 1 429 ? 1.735 -25.484 -2.869 1 97.81 429 TRP A O 1
ATOM 3387 N N . ARG A 1 430 ? -0.266 -24.531 -3.191 1 97.69 430 ARG A N 1
ATOM 3388 C CA . ARG A 1 430 ? 0.055 -23.328 -2.438 1 97.69 430 ARG A CA 1
ATOM 3389 C C . ARG A 1 430 ? 0.316 -23.641 -0.971 1 97.69 430 ARG A C 1
ATOM 3391 O O . ARG A 1 430 ? 1.255 -23.125 -0.371 1 97.69 430 ARG A O 1
ATOM 3398 N N . TYR A 1 431 ? -0.522 -24.453 -0.45 1 97.44 431 TYR A N 1
ATOM 3399 C CA . TYR A 1 431 ? -0.398 -24.906 0.93 1 97.44 431 TYR A CA 1
ATOM 3400 C C . TYR A 1 431 ? 0.933 -25.609 1.153 1 97.44 431 TYR A C 1
ATOM 3402 O O . TYR A 1 431 ? 1.648 -25.312 2.113 1 97.44 431 TYR A O 1
ATOM 3410 N N . ARG A 1 432 ? 1.306 -26.516 0.334 1 97.94 432 ARG A N 1
ATOM 3411 C CA . ARG A 1 432 ? 2.541 -27.281 0.459 1 97.94 432 ARG A CA 1
ATOM 3412 C C . ARG A 1 432 ? 3.762 -26.391 0.248 1 97.94 432 ARG A C 1
ATOM 3414 O O . ARG A 1 432 ? 4.766 -26.531 0.949 1 97.94 432 ARG A O 1
ATOM 3421 N N . ASN A 1 433 ? 3.648 -25.516 -0.725 1 96.88 433 ASN A N 1
ATOM 3422 C CA . ASN A 1 433 ? 4.742 -24.578 -0.985 1 96.88 433 ASN A CA 1
ATOM 3423 C C . ASN A 1 433 ? 5.027 -23.703 0.226 1 96.88 433 ASN A C 1
ATOM 3425 O O . ASN A 1 433 ? 6.184 -23.422 0.533 1 96.88 433 ASN A O 1
ATOM 3429 N N . PHE A 1 434 ? 3.99 -23.234 0.861 1 98 434 PHE A N 1
ATOM 3430 C CA . PHE A 1 434 ? 4.184 -22.375 2.02 1 98 434 PHE A CA 1
ATOM 3431 C C . PHE A 1 434 ? 4.906 -23.109 3.135 1 98 434 PHE A C 1
ATOM 3433 O O . PHE A 1 434 ? 5.77 -22.547 3.807 1 98 434 PHE A O 1
ATOM 3440 N N . ARG A 1 435 ? 4.57 -24.344 3.305 1 97.94 435 ARG A N 1
ATOM 3441 C CA . ARG A 1 435 ? 5.246 -25.141 4.324 1 97.94 435 ARG A CA 1
ATOM 3442 C C . ARG A 1 435 ? 6.711 -25.359 3.963 1 97.94 435 ARG A C 1
ATOM 3444 O O . ARG A 1 435 ? 7.574 -25.375 4.84 1 97.94 435 ARG A O 1
ATOM 3451 N N . ILE A 1 436 ? 7.027 -25.516 2.715 1 96.44 436 ILE A N 1
ATOM 3452 C CA . ILE A 1 436 ? 8.422 -25.594 2.285 1 96.44 436 ILE A CA 1
ATOM 3453 C C . ILE A 1 436 ? 9.148 -24.312 2.668 1 96.44 436 ILE A C 1
ATOM 3455 O O . ILE A 1 436 ? 10.25 -24.344 3.221 1 96.44 436 ILE A O 1
ATOM 3459 N N . ILE A 1 437 ? 8.516 -23.172 2.393 1 93.75 437 ILE A N 1
ATOM 3460 C CA . ILE A 1 437 ? 9.102 -21.859 2.701 1 93.75 437 ILE A CA 1
ATOM 3461 C C . ILE A 1 437 ? 9.336 -21.75 4.203 1 93.75 437 ILE A C 1
ATOM 3463 O O . ILE A 1 437 ? 10.359 -21.219 4.637 1 93.75 437 ILE A O 1
ATOM 3467 N N . MET A 1 438 ? 8.453 -22.281 5.016 1 96 438 MET A N 1
ATOM 3468 C CA . MET A 1 438 ? 8.562 -22.234 6.473 1 96 438 MET A CA 1
ATOM 3469 C C . MET A 1 438 ? 9.797 -23 6.949 1 96 438 MET A C 1
ATOM 3471 O O . MET A 1 438 ? 10.492 -22.547 7.859 1 96 438 MET A O 1
ATOM 3475 N N . PHE A 1 439 ? 10.094 -24.078 6.262 1 95.94 439 PHE A N 1
ATOM 3476 C CA . PHE A 1 439 ? 11 -25.047 6.879 1 95.94 439 PHE A CA 1
ATOM 3477 C C . PHE A 1 439 ? 12.352 -25.062 6.172 1 95.94 439 PHE A C 1
ATOM 3479 O O . PHE A 1 439 ? 13.344 -25.531 6.73 1 95.94 439 PHE A O 1
ATOM 3486 N N . ARG A 1 440 ? 12.438 -24.609 5.012 1 91.69 440 ARG A N 1
ATOM 3487 C CA . ARG A 1 440 ? 13.602 -24.844 4.16 1 91.69 440 ARG A CA 1
ATOM 3488 C C . ARG A 1 440 ? 14.844 -24.156 4.727 1 91.69 440 ARG A C 1
ATOM 3490 O O . ARG A 1 440 ? 15.969 -24.609 4.5 1 91.69 440 ARG A O 1
ATOM 3497 N N . PHE A 1 441 ? 14.617 -23.094 5.449 1 85.06 441 PHE A N 1
ATOM 3498 C CA . PHE A 1 441 ? 15.773 -22.422 6.023 1 85.06 441 PHE A CA 1
ATOM 3499 C C . PHE A 1 441 ? 16.562 -23.375 6.922 1 85.06 441 PHE A C 1
ATOM 3501 O O . PHE A 1 441 ? 17.797 -23.438 6.848 1 85.06 441 PHE A O 1
ATOM 3508 N N . HIS A 1 442 ? 15.93 -24.094 7.781 1 89.5 442 HIS A N 1
ATOM 3509 C CA . HIS A 1 442 ? 16.578 -25.031 8.703 1 89.5 442 HIS A CA 1
ATOM 3510 C C . HIS A 1 442 ? 17.219 -26.188 7.949 1 89.5 442 HIS A C 1
ATOM 3512 O O . HIS A 1 442 ? 18.266 -26.688 8.352 1 89.5 442 HIS A O 1
ATOM 3518 N N . LEU A 1 443 ? 16.578 -26.594 6.922 1 90.62 443 LEU A N 1
ATOM 3519 C CA . LEU A 1 443 ? 17.141 -27.656 6.09 1 90.62 443 LEU A CA 1
ATOM 3520 C C . LEU A 1 443 ? 18.438 -27.203 5.441 1 90.62 443 LEU A C 1
ATOM 3522 O O . LEU A 1 443 ? 19.453 -27.922 5.504 1 90.62 443 LEU A O 1
ATOM 3526 N N . ILE A 1 444 ? 18.422 -26.078 4.867 1 83.44 444 ILE A N 1
ATOM 3527 C CA . ILE A 1 444 ? 19.594 -25.562 4.164 1 83.44 444 ILE A CA 1
ATOM 3528 C C . ILE A 1 444 ? 20.734 -25.328 5.152 1 83.44 444 ILE A C 1
ATOM 3530 O O . ILE A 1 444 ? 21.891 -25.641 4.863 1 83.44 444 ILE A O 1
ATOM 3534 N N . LYS A 1 445 ? 20.328 -24.75 6.246 1 80.25 445 LYS A N 1
ATOM 3535 C CA . LYS A 1 445 ? 21.328 -24.531 7.289 1 80.25 445 LYS A CA 1
ATOM 3536 C C . LYS A 1 445 ? 22 -25.828 7.703 1 80.25 445 LYS A C 1
ATOM 3538 O O . LYS A 1 445 ? 23.219 -25.875 7.871 1 80.25 445 LYS A O 1
ATOM 3543 N N . HIS A 1 446 ? 21.281 -26.812 7.867 1 84.69 446 HIS A N 1
ATOM 3544 C CA . HIS A 1 446 ? 21.812 -28.109 8.266 1 84.69 446 HIS A CA 1
ATOM 3545 C C . HIS A 1 446 ? 22.719 -28.688 7.191 1 84.69 446 HIS A C 1
ATOM 3547 O O . HIS A 1 446 ? 23.797 -29.203 7.496 1 84.69 446 HIS A O 1
ATOM 3553 N N . VAL A 1 447 ? 22.297 -28.641 5.973 1 83.06 447 VAL A N 1
ATOM 3554 C CA . VAL A 1 447 ? 23.062 -29.203 4.852 1 83.06 447 VAL A CA 1
ATOM 3555 C C . VAL A 1 447 ? 24.391 -28.469 4.715 1 83.06 447 VAL A C 1
ATOM 3557 O O . VAL A 1 447 ? 25.438 -29.094 4.52 1 83.06 447 VAL A O 1
ATOM 3560 N N . LEU A 1 448 ? 24.328 -27.219 4.867 1 73.75 448 LEU A N 1
ATOM 3561 C CA . LEU A 1 448 ? 25.547 -26.422 4.715 1 73.75 448 LEU A CA 1
ATOM 3562 C C . LEU A 1 448 ? 26.484 -26.641 5.887 1 73.75 448 LEU A C 1
ATOM 3564 O O . LEU A 1 448 ? 27.719 -26.672 5.707 1 73.75 448 LEU A O 1
ATOM 3568 N N . ARG A 1 449 ? 25.891 -26.766 7.051 1 76.44 449 ARG A N 1
ATOM 3569 C CA . ARG A 1 449 ? 26.719 -27.047 8.227 1 76.44 449 ARG A CA 1
ATOM 3570 C C . ARG A 1 449 ? 27.391 -28.406 8.102 1 76.44 449 ARG A C 1
ATOM 3572 O O . ARG A 1 449 ? 28.547 -28.578 8.477 1 76.44 449 ARG A O 1
ATOM 3579 N N . SER A 1 450 ? 26.656 -29.344 7.695 1 78.81 450 SER A N 1
ATOM 3580 C CA . SER A 1 450 ? 27.188 -30.703 7.523 1 78.81 450 SER A CA 1
ATOM 3581 C C . SER A 1 450 ? 28.297 -30.734 6.48 1 78.81 450 SER A C 1
ATOM 3583 O O . SER A 1 450 ? 29.234 -31.531 6.586 1 78.81 450 SER A O 1
ATOM 3585 N N . ARG A 1 451 ? 28.219 -29.984 5.586 1 72.5 451 ARG A N 1
ATOM 3586 C CA . ARG A 1 451 ? 29.234 -29.906 4.555 1 72.5 451 ARG A CA 1
ATOM 3587 C C . ARG A 1 451 ? 30.516 -29.281 5.105 1 72.5 451 ARG A C 1
ATOM 3589 O O . ARG A 1 451 ? 31.625 -29.688 4.723 1 72.5 451 ARG A O 1
ATOM 3596 N N . GLU A 1 452 ? 30.281 -28.422 5.957 1 67.94 452 GLU A N 1
ATOM 3597 C CA . GLU A 1 452 ? 31.422 -27.688 6.504 1 67.94 452 GLU A CA 1
ATOM 3598 C C . GLU A 1 452 ? 32.156 -28.531 7.559 1 67.94 452 GLU A C 1
ATOM 3600 O O . GLU A 1 452 ? 33.406 -28.562 7.582 1 67.94 452 GLU A O 1
ATOM 3605 N N . ILE A 1 453 ? 31.422 -29 8.469 1 73.31 453 ILE A N 1
ATOM 3606 C CA . ILE A 1 453 ? 32.062 -29.625 9.609 1 73.31 453 ILE A CA 1
ATOM 3607 C C . ILE A 1 453 ? 31.875 -31.141 9.562 1 73.31 453 ILE A C 1
ATOM 3609 O O . ILE A 1 453 ? 32.344 -31.875 10.438 1 73.31 453 ILE A O 1
ATOM 3613 N N . GLY A 1 454 ? 31.328 -31.562 8.43 1 73.12 454 GLY A N 1
ATOM 3614 C CA . GLY A 1 454 ? 31.047 -32.969 8.336 1 73.12 454 GLY A CA 1
ATOM 3615 C C . GLY A 1 454 ? 29.656 -33.344 8.812 1 73.12 454 GLY A C 1
ATOM 3616 O O . GLY A 1 454 ? 28.969 -32.531 9.414 1 73.12 454 GLY A O 1
ATOM 3617 N N . PRO A 1 455 ? 29.297 -34.531 8.508 1 73.31 455 PRO A N 1
ATOM 3618 C CA . PRO A 1 455 ? 27.953 -34.938 8.891 1 73.31 455 PRO A CA 1
ATOM 3619 C C . PRO A 1 455 ? 27.703 -34.844 10.391 1 73.31 455 PRO A C 1
ATOM 3621 O O . PRO A 1 455 ? 28.516 -35.312 11.188 1 73.31 455 PRO A O 1
ATOM 3624 N N . GLN A 1 456 ? 26.781 -33.938 10.742 1 72.06 456 GLN A N 1
ATOM 3625 C CA . GLN A 1 456 ? 26.422 -33.75 12.148 1 72.06 456 GLN A CA 1
ATOM 3626 C C . GLN A 1 456 ? 25.062 -34.375 12.438 1 72.06 456 GLN A C 1
ATOM 3628 O O . GLN A 1 456 ? 24.094 -34.125 11.719 1 72.06 456 GLN A O 1
ATOM 3633 N N . PRO A 1 457 ? 25.109 -35.281 13.359 1 77.19 457 PRO A N 1
ATOM 3634 C CA . PRO A 1 457 ? 23.781 -35.781 13.734 1 77.19 457 PRO A CA 1
ATOM 3635 C C . PRO A 1 457 ? 22.875 -34.688 14.289 1 77.19 457 PRO A C 1
ATOM 3637 O O . PRO A 1 457 ? 23.344 -33.781 14.984 1 77.19 457 PRO A O 1
ATOM 3640 N N . ILE A 1 458 ? 21.688 -34.688 13.828 1 80.25 458 ILE A N 1
ATOM 3641 C CA . ILE A 1 458 ? 20.703 -33.719 14.344 1 80.25 458 ILE A CA 1
ATOM 3642 C C . ILE A 1 458 ? 20.25 -34.156 15.727 1 80.25 458 ILE A C 1
ATOM 3644 O O . ILE A 1 458 ? 19.609 -35.219 15.883 1 80.25 458 ILE A O 1
ATOM 3648 N N . SER A 1 459 ? 20.672 -33.469 16.734 1 81.12 459 SER A N 1
ATOM 3649 C CA . SER A 1 459 ? 20.359 -33.844 18.109 1 81.12 459 SER A CA 1
ATOM 3650 C C . SER A 1 459 ? 19.016 -33.25 18.547 1 81.12 459 SER A C 1
ATOM 3652 O O . SER A 1 459 ? 18.328 -33.844 19.391 1 81.12 459 SER A O 1
ATOM 3654 N N . ASP A 1 460 ? 18.562 -32.219 18 1 89.62 460 ASP A N 1
ATOM 3655 C CA . ASP A 1 460 ? 17.312 -31.562 18.359 1 89.62 460 ASP A CA 1
ATOM 3656 C C . ASP A 1 460 ? 16.141 -32.156 17.578 1 89.62 460 ASP A C 1
ATOM 3658 O O . ASP A 1 460 ? 16.062 -32.031 16.344 1 89.62 460 ASP A O 1
ATOM 3662 N N . PRO A 1 461 ? 15.234 -32.844 18.266 1 94 461 PRO A N 1
ATOM 3663 C CA . PRO A 1 461 ? 14.102 -33.469 17.594 1 94 461 PRO A CA 1
ATOM 3664 C C . PRO A 1 461 ? 13.273 -32.5 16.781 1 94 461 PRO A C 1
ATOM 3666 O O . PRO A 1 461 ? 12.719 -32.875 15.734 1 94 461 PRO A O 1
ATOM 3669 N N . ALA A 1 462 ? 13.156 -31.312 17.281 1 95.19 462 ALA A N 1
ATOM 3670 C CA . ALA A 1 462 ? 12.406 -30.297 16.547 1 95.19 462 ALA A CA 1
ATOM 3671 C C . ALA A 1 462 ? 13.07 -30 15.195 1 95.19 462 ALA A C 1
ATOM 3673 O O . ALA A 1 462 ? 12.383 -29.828 14.188 1 95.19 462 ALA A O 1
ATOM 3674 N N . MET A 1 463 ? 14.328 -30 15.227 1 93.75 463 MET A N 1
ATOM 3675 C CA . MET A 1 463 ? 15.086 -29.75 14.008 1 93.75 463 MET A CA 1
ATOM 3676 C C . MET A 1 463 ? 14.898 -30.891 13.008 1 93.75 463 MET A C 1
ATOM 3678 O O . MET A 1 463 ? 14.695 -30.656 11.82 1 93.75 463 MET A O 1
ATOM 3682 N N . GLN A 1 464 ? 14.953 -32.062 13.5 1 95.12 464 GLN A N 1
ATOM 3683 C CA . GLN A 1 464 ? 14.742 -33.219 12.633 1 95.12 464 GLN A CA 1
ATOM 3684 C C . GLN A 1 464 ? 13.352 -33.188 12.016 1 95.12 464 GLN A C 1
ATOM 3686 O O . GLN A 1 464 ? 13.188 -33.438 10.82 1 95.12 464 GLN A O 1
ATOM 3691 N N . GLU A 1 465 ? 12.406 -32.812 12.844 1 97.44 465 GLU A N 1
ATOM 3692 C CA . GLU A 1 465 ? 11.031 -32.812 12.367 1 97.44 465 GLU A CA 1
ATOM 3693 C C . GLU A 1 465 ? 10.82 -31.75 11.289 1 97.44 465 GLU A C 1
ATOM 3695 O O . GLU A 1 465 ? 10.133 -32 10.297 1 97.44 465 GLU A O 1
ATOM 3700 N N . VAL A 1 466 ? 11.344 -30.562 11.508 1 97.38 466 VAL A N 1
ATOM 3701 C CA . VAL A 1 466 ? 11.219 -29.484 10.547 1 97.38 466 VAL A CA 1
ATOM 3702 C C . VAL A 1 466 ? 11.852 -29.891 9.219 1 97.38 466 VAL A C 1
ATOM 3704 O O . VAL A 1 466 ? 11.289 -29.625 8.148 1 97.38 466 VAL A O 1
ATOM 3707 N N . ILE A 1 467 ? 12.984 -30.531 9.234 1 96 467 ILE A N 1
ATOM 3708 C CA . ILE A 1 467 ? 13.68 -30.969 8.031 1 96 467 ILE A CA 1
ATOM 3709 C C . ILE A 1 467 ? 12.859 -32.062 7.332 1 96 467 ILE A C 1
ATOM 3711 O O . ILE A 1 467 ? 12.664 -32 6.113 1 96 467 ILE A O 1
ATOM 3715 N N . ASP A 1 468 ? 1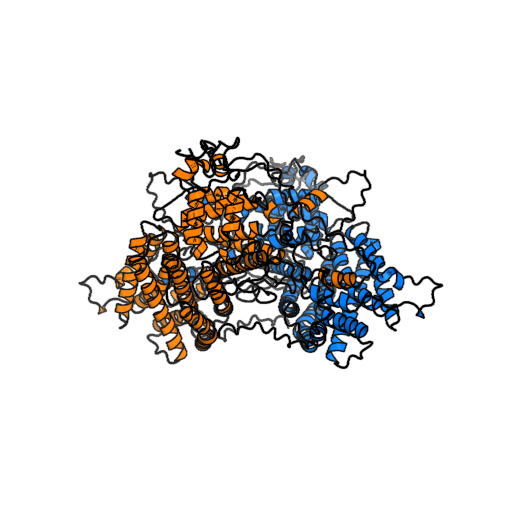2.352 -32.969 8.109 1 97.12 468 ASP A N 1
ATOM 3716 C CA . ASP A 1 468 ? 11.555 -34.031 7.547 1 97.12 468 ASP A CA 1
ATOM 3717 C C . ASP A 1 468 ? 10.289 -33.5 6.871 1 97.12 468 ASP A C 1
ATOM 3719 O O . ASP A 1 468 ? 9.898 -34 5.805 1 97.12 468 ASP A O 1
ATOM 3723 N N . ARG A 1 469 ? 9.672 -32.562 7.492 1 97.94 469 ARG A N 1
ATOM 3724 C CA . ARG A 1 469 ? 8.469 -31.969 6.922 1 97.94 469 ARG A CA 1
ATOM 3725 C C . ARG A 1 469 ? 8.781 -31.25 5.613 1 97.94 469 ARG A C 1
ATOM 3727 O O . ARG A 1 469 ? 7.988 -31.297 4.668 1 97.94 469 ARG A O 1
ATOM 3734 N N . CYS A 1 470 ? 9.867 -30.578 5.625 1 97.62 470 CYS A N 1
ATOM 3735 C CA . CYS A 1 470 ? 10.273 -29.875 4.406 1 97.62 470 CYS A CA 1
ATOM 3736 C C . CYS A 1 470 ? 10.461 -30.859 3.254 1 97.62 470 CYS A C 1
ATOM 3738 O O . CYS A 1 470 ? 9.953 -30.625 2.152 1 97.62 470 CYS A O 1
ATOM 3740 N N . LEU A 1 471 ? 11.172 -31.984 3.514 1 98.12 471 LEU A N 1
ATOM 3741 C CA . LEU A 1 471 ? 11.422 -33 2.512 1 98.12 471 LEU A CA 1
ATOM 3742 C C . LEU A 1 471 ? 10.117 -33.656 2.055 1 98.12 471 LEU A C 1
ATOM 3744 O O . LEU A 1 471 ? 9.906 -33.844 0.857 1 98.12 471 LEU A O 1
ATOM 3748 N N . SER A 1 472 ? 9.305 -33.875 3.002 1 98.31 472 SER A N 1
ATOM 3749 C CA . SER A 1 472 ? 8.039 -34.531 2.703 1 98.31 472 SER A CA 1
ATOM 3750 C C . SER A 1 472 ? 7.137 -33.625 1.859 1 98.31 472 SER A C 1
ATOM 3752 O O . SER A 1 472 ? 6.477 -34.125 0.934 1 98.31 472 SER A O 1
ATOM 3754 N N . GLU A 1 473 ? 7.051 -32.344 2.203 1 98.5 473 GLU A N 1
ATOM 3755 C CA . GLU A 1 473 ? 6.211 -31.422 1.459 1 98.5 473 GLU A CA 1
ATOM 3756 C C . GLU A 1 473 ? 6.715 -31.234 0.03 1 98.5 473 GLU A C 1
ATOM 3758 O O . GLU A 1 473 ? 5.918 -31.109 -0.903 1 98.5 473 GLU A O 1
ATOM 3763 N N . ALA A 1 474 ? 8.008 -31.188 -0.156 1 98.19 474 ALA A N 1
ATOM 3764 C CA . ALA A 1 474 ? 8.57 -31.078 -1.498 1 98.19 474 ALA A CA 1
ATOM 3765 C C . ALA A 1 474 ? 8.211 -32.312 -2.342 1 98.19 474 ALA A C 1
ATOM 3767 O O . ALA A 1 474 ? 7.781 -32.156 -3.488 1 98.19 474 ALA A O 1
ATOM 3768 N N . GLU A 1 475 ? 8.391 -33.438 -1.742 1 98.75 475 GLU A N 1
ATOM 3769 C CA . GLU A 1 475 ? 8.078 -34.688 -2.434 1 98.75 475 GLU A CA 1
ATOM 3770 C C . GLU A 1 475 ? 6.602 -34.75 -2.807 1 98.75 475 GLU A C 1
ATOM 3772 O O . GLU A 1 475 ? 6.254 -35.125 -3.93 1 98.75 475 GLU A O 1
ATOM 3777 N N . ALA A 1 476 ? 5.773 -34.406 -1.855 1 98.56 476 ALA A N 1
ATOM 3778 C CA . ALA A 1 476 ? 4.332 -34.469 -2.076 1 98.56 476 ALA A CA 1
ATOM 3779 C C . ALA A 1 476 ? 3.906 -33.469 -3.154 1 98.56 476 ALA A C 1
ATOM 3781 O O . ALA A 1 476 ? 3.014 -33.75 -3.955 1 98.56 476 ALA A O 1
ATOM 3782 N N . SER A 1 477 ? 4.449 -32.281 -3.162 1 98.5 477 SER A N 1
ATOM 3783 C CA . SER A 1 477 ? 4.141 -31.266 -4.164 1 98.5 477 SER A CA 1
ATOM 3784 C C . SER A 1 477 ? 4.496 -31.734 -5.566 1 98.5 477 SER A C 1
ATOM 3786 O O . SER A 1 477 ? 3.703 -31.594 -6.496 1 98.5 477 SER A O 1
ATOM 3788 N N . ILE A 1 478 ? 5.68 -32.344 -5.715 1 98.62 478 ILE A N 1
ATOM 3789 C CA . ILE A 1 478 ? 6.152 -32.844 -7 1 98.62 478 ILE A CA 1
ATOM 3790 C C . ILE A 1 478 ? 5.234 -33.938 -7.492 1 98.62 478 ILE A C 1
ATOM 3792 O O . ILE A 1 478 ? 4.797 -33.938 -8.648 1 98.62 478 ILE A O 1
ATOM 3796 N N . ALA A 1 479 ? 4.93 -34.844 -6.594 1 98.69 479 ALA A N 1
ATOM 3797 C CA . ALA A 1 479 ? 4.066 -35.938 -6.957 1 98.69 479 ALA A CA 1
ATOM 3798 C C . ALA A 1 479 ? 2.674 -35.469 -7.352 1 98.69 479 ALA A C 1
ATOM 3800 O O . ALA A 1 479 ? 2.082 -35.969 -8.312 1 98.69 479 ALA A O 1
ATOM 3801 N N . SER A 1 480 ? 2.146 -34.562 -6.59 1 98.19 480 SER A N 1
ATOM 3802 C CA . SER A 1 480 ? 0.807 -34.031 -6.828 1 98.19 480 SER A CA 1
ATOM 3803 C C . SER A 1 480 ? 0.723 -33.312 -8.188 1 98.19 480 SER A C 1
ATOM 3805 O O . SER A 1 480 ? -0.228 -33.531 -8.938 1 98.19 480 SER A O 1
ATOM 3807 N N . ILE A 1 481 ? 1.625 -32.5 -8.508 1 98.38 481 ILE A N 1
ATOM 3808 C CA . ILE A 1 481 ? 1.618 -31.766 -9.758 1 98.38 481 ILE A CA 1
ATOM 3809 C C . ILE A 1 481 ? 1.823 -32.719 -10.93 1 98.38 481 ILE A C 1
ATOM 3811 O O . ILE A 1 481 ? 1.172 -32.594 -11.969 1 98.38 481 ILE A O 1
ATOM 3815 N N . HIS A 1 482 ? 2.754 -33.688 -10.75 1 98.38 482 HIS A N 1
ATOM 3816 C CA . HIS A 1 482 ? 2.969 -34.688 -11.789 1 98.38 482 HIS A CA 1
ATOM 3817 C C . HIS A 1 482 ? 1.689 -35.469 -12.078 1 98.38 482 HIS A C 1
ATOM 3819 O O . HIS A 1 482 ? 1.325 -35.656 -13.242 1 98.38 482 HIS A O 1
ATOM 3825 N N . ALA A 1 483 ? 1.028 -35.906 -11.039 1 97.88 483 ALA A N 1
ATOM 3826 C CA . ALA A 1 483 ? -0.209 -36.656 -11.203 1 97.88 483 ALA A CA 1
ATOM 3827 C C . ALA A 1 483 ? -1.281 -35.812 -11.891 1 97.88 483 ALA A C 1
ATOM 3829 O O . ALA A 1 483 ? -1.997 -36.312 -12.766 1 97.88 483 ALA A O 1
ATOM 3830 N N . TYR A 1 484 ? -1.437 -34.594 -11.523 1 97.38 484 TYR A N 1
ATOM 3831 C CA . TYR A 1 484 ? -2.404 -33.719 -12.164 1 97.38 484 TYR A CA 1
ATOM 3832 C C . TYR A 1 484 ? -2.096 -33.531 -13.641 1 97.38 484 TYR A C 1
ATOM 3834 O O . TYR A 1 484 ? -2.998 -33.594 -14.484 1 97.38 484 TYR A O 1
ATOM 3842 N N . TRP A 1 485 ? -0.835 -33.25 -13.953 1 96.88 485 TRP A N 1
ATOM 3843 C CA . TRP A 1 485 ? -0.435 -32.969 -15.32 1 96.88 485 TRP A CA 1
ATOM 3844 C C . TRP A 1 485 ? -0.647 -34.156 -16.234 1 96.88 485 TRP A C 1
ATOM 3846 O O . TRP A 1 485 ? -0.915 -34.031 -17.422 1 96.88 485 TRP A O 1
ATOM 3856 N N . GLN A 1 486 ? -0.632 -35.344 -15.695 1 95.69 486 GLN A N 1
ATOM 3857 C CA . GLN A 1 486 ? -0.804 -36.594 -16.469 1 95.69 486 GLN A CA 1
ATOM 3858 C C . GLN A 1 486 ? -2.27 -36.812 -16.828 1 95.69 486 GLN A C 1
ATOM 3860 O O . GLN A 1 486 ? -2.576 -37.438 -17.844 1 95.69 486 GLN A O 1
ATOM 3865 N N . THR A 1 487 ? -3.139 -36.188 -16.062 1 94.62 487 THR A N 1
ATOM 3866 C CA . THR A 1 487 ? -4.527 -36.594 -16.219 1 94.62 487 THR A CA 1
ATOM 3867 C C . THR A 1 487 ? -5.41 -35.406 -16.594 1 94.62 487 THR A C 1
ATOM 3869 O O . THR A 1 487 ? -6.527 -35.594 -17.078 1 94.62 487 THR A O 1
ATOM 3872 N N . ALA A 1 488 ? -4.93 -34.281 -16.391 1 93.38 488 ALA A N 1
ATOM 3873 C CA . ALA A 1 488 ? -5.777 -33.125 -16.578 1 93.38 488 ALA A CA 1
ATOM 3874 C C . ALA A 1 488 ? -5.477 -32.438 -17.922 1 93.38 488 ALA A C 1
ATOM 3876 O O . ALA A 1 488 ? -4.5 -32.781 -18.594 1 93.38 488 ALA A O 1
ATOM 3877 N N . GLU A 1 489 ? -6.402 -31.516 -18.266 1 91.94 489 GLU A N 1
ATOM 3878 C CA . GLU A 1 489 ? -6.16 -30.688 -19.438 1 91.94 489 GLU A CA 1
ATOM 3879 C C . GLU A 1 489 ? -4.973 -29.75 -19.234 1 91.94 489 GLU A C 1
ATOM 3881 O O . GLU A 1 489 ? -4.809 -29.188 -18.141 1 91.94 489 GLU A O 1
ATOM 3886 N N . HIS A 1 490 ? -4.156 -29.594 -20.266 1 95.25 490 HIS A N 1
ATOM 3887 C CA . HIS A 1 490 ? -2.951 -28.781 -20.188 1 95.25 490 HIS A CA 1
ATOM 3888 C C . HIS A 1 490 ? -3.23 -27.344 -20.641 1 95.25 490 HIS A C 1
ATOM 3890 O O . HIS A 1 490 ? -2.943 -26.984 -21.781 1 95.25 490 HIS A O 1
ATOM 3896 N N . THR A 1 491 ? -3.732 -26.5 -19.75 1 95.69 491 THR A N 1
ATOM 3897 C CA . THR A 1 491 ? -3.979 -25.094 -20.047 1 95.69 491 THR A CA 1
ATOM 3898 C C . THR A 1 491 ? -2.797 -24.234 -19.609 1 95.69 491 THR A C 1
ATOM 3900 O O . THR A 1 491 ? -1.963 -24.688 -18.812 1 95.69 491 THR A O 1
ATOM 3903 N N . VAL A 1 492 ? -2.719 -23.031 -20.109 1 94.69 492 VAL A N 1
ATOM 3904 C CA . VAL A 1 492 ? -1.65 -22.109 -19.734 1 94.69 492 VAL A CA 1
ATOM 3905 C C . VAL A 1 492 ? -1.745 -21.781 -18.25 1 94.69 492 VAL A C 1
ATOM 3907 O O . VAL A 1 492 ? -0.726 -21.703 -17.547 1 94.69 492 VAL A O 1
ATOM 3910 N N . MET A 1 493 ? -2.941 -21.578 -17.734 1 95.69 493 MET A N 1
ATOM 3911 C CA . MET A 1 493 ? -3.102 -21.281 -16.312 1 95.69 493 MET A CA 1
ATOM 3912 C C . MET A 1 493 ? -2.586 -22.438 -15.453 1 95.69 493 MET A C 1
ATOM 3914 O O . MET A 1 493 ? -1.866 -22.219 -14.484 1 95.69 493 MET A O 1
ATOM 3918 N N . ALA A 1 494 ? -2.951 -23.656 -15.836 1 96.56 494 ALA A N 1
ATOM 3919 C CA . ALA A 1 494 ? -2.465 -24.828 -15.102 1 96.56 494 ALA A CA 1
ATOM 3920 C C . ALA A 1 494 ? -0.944 -24.922 -15.18 1 96.56 494 ALA A C 1
ATOM 3922 O O . ALA A 1 494 ? -0.289 -25.266 -14.188 1 96.56 494 ALA A O 1
ATOM 3923 N N . SER A 1 495 ? -0.435 -24.656 -16.344 1 94.69 495 SER A N 1
ATOM 3924 C CA . SER A 1 495 ? 1.011 -24.734 -16.531 1 94.69 495 SER A CA 1
ATOM 3925 C C . SER A 1 495 ? 1.732 -23.688 -15.703 1 94.69 495 SER A C 1
ATOM 3927 O O . SER A 1 495 ? 2.824 -23.922 -15.188 1 94.69 495 SER A O 1
ATOM 3929 N N . TRP A 1 496 ? 1.155 -22.469 -15.648 1 94 496 TRP A N 1
ATOM 3930 C CA . TRP A 1 496 ? 1.782 -21.391 -14.883 1 94 496 TRP A CA 1
ATOM 3931 C C . TRP A 1 496 ? 1.905 -21.766 -13.414 1 94 496 TRP A C 1
ATOM 3933 O O . TRP A 1 496 ? 2.986 -21.672 -12.828 1 94 496 TRP A O 1
ATOM 3943 N N . TYR A 1 497 ? 0.875 -22.219 -12.766 1 95.44 497 TYR A N 1
ATOM 3944 C CA . TYR A 1 497 ? 0.883 -22.594 -11.359 1 95.44 497 TYR A CA 1
ATOM 3945 C C . TYR A 1 497 ? 1.689 -23.859 -11.133 1 95.44 497 TYR A C 1
ATOM 3947 O O . TYR A 1 497 ? 2.48 -23.953 -10.195 1 95.44 497 TYR A O 1
ATOM 3955 N N . GLY A 1 498 ? 1.453 -24.844 -12.031 1 95.5 498 GLY A N 1
ATOM 3956 C CA . GLY A 1 498 ? 2.217 -26.078 -11.914 1 95.5 498 GLY A CA 1
ATOM 3957 C C . GLY A 1 498 ? 3.717 -25.859 -11.977 1 95.5 498 GLY A C 1
ATOM 3958 O O . GLY A 1 498 ? 4.465 -26.406 -11.164 1 95.5 498 GLY A O 1
ATOM 3959 N N . LEU A 1 499 ? 4.094 -25.062 -12.914 1 94.06 499 LEU A N 1
ATOM 3960 C CA . LEU A 1 499 ? 5.512 -24.781 -13.102 1 94.06 499 LEU A CA 1
ATOM 3961 C C . LEU A 1 499 ? 6.09 -24.078 -11.875 1 94.06 499 LEU A C 1
ATOM 3963 O O . LEU A 1 499 ? 7.168 -24.438 -11.398 1 94.06 499 LEU A O 1
ATOM 3967 N N . TYR A 1 500 ? 5.438 -23.062 -11.391 1 92.44 500 TYR A N 1
ATOM 3968 C CA . TYR A 1 500 ? 5.934 -22.312 -10.242 1 92.44 500 TYR A CA 1
ATOM 3969 C C . TYR A 1 500 ? 6.129 -23.219 -9.031 1 92.44 500 TYR A C 1
ATOM 3971 O O . TYR A 1 500 ? 7.207 -23.25 -8.43 1 92.44 500 TYR A O 1
ATOM 3979 N N . PHE A 1 501 ? 5.164 -24 -8.703 1 95.25 501 PHE A N 1
ATOM 3980 C CA . PHE A 1 501 ? 5.203 -24.75 -7.465 1 95.25 501 PHE A CA 1
ATOM 3981 C C . PHE A 1 501 ? 6.125 -25.953 -7.594 1 95.25 501 PHE A C 1
ATOM 3983 O O . PHE A 1 501 ? 6.809 -26.328 -6.641 1 95.25 501 PHE A O 1
ATOM 3990 N N . ILE A 1 502 ? 6.141 -26.578 -8.789 1 96.44 502 ILE A N 1
ATOM 3991 C CA . ILE A 1 502 ? 6.992 -27.75 -8.938 1 96.44 502 ILE A CA 1
ATOM 3992 C C . ILE A 1 502 ? 8.461 -27.328 -8.938 1 96.44 502 ILE A C 1
ATOM 3994 O O . ILE A 1 502 ? 9.32 -28.047 -8.43 1 96.44 502 ILE A O 1
ATOM 3998 N N . PHE A 1 503 ? 8.711 -26.203 -9.469 1 92.38 503 PHE A N 1
ATOM 3999 C CA . PHE A 1 503 ? 10.078 -25.703 -9.461 1 92.38 503 PHE A CA 1
ATOM 4000 C C . PHE A 1 503 ? 10.531 -25.375 -8.047 1 92.38 503 PHE A C 1
ATOM 4002 O O . PHE A 1 503 ? 11.648 -25.719 -7.648 1 92.38 503 PHE A O 1
ATOM 4009 N N . GLN A 1 504 ? 9.695 -24.672 -7.289 1 91.5 504 GLN A N 1
ATOM 4010 C CA . GLN A 1 504 ? 10.016 -24.391 -5.891 1 91.5 504 GLN A CA 1
ATOM 4011 C C . GLN A 1 504 ? 10.281 -25.672 -5.117 1 91.5 504 GLN A C 1
ATOM 4013 O O . GLN A 1 504 ? 11.242 -25.75 -4.348 1 91.5 504 GLN A O 1
ATOM 4018 N N . ALA A 1 505 ? 9.461 -26.609 -5.371 1 95.81 505 ALA A N 1
ATOM 4019 C CA . ALA A 1 505 ? 9.602 -27.891 -4.672 1 95.81 505 ALA A CA 1
ATOM 4020 C C . ALA A 1 505 ? 10.883 -28.609 -5.098 1 95.81 505 ALA A C 1
ATOM 4022 O O . ALA A 1 505 ? 11.555 -29.234 -4.277 1 95.81 505 ALA A O 1
ATOM 4023 N N . SER A 1 506 ? 11.258 -28.516 -6.309 1 94.75 506 SER A N 1
ATOM 4024 C CA . SER A 1 506 ? 12.383 -29.266 -6.863 1 94.75 506 SER A CA 1
ATOM 4025 C C . SER A 1 506 ? 13.711 -28.766 -6.289 1 94.75 506 SER A C 1
ATOM 4027 O O . SER A 1 506 ? 14.711 -29.484 -6.332 1 94.75 506 SER A O 1
ATOM 4029 N N . MET A 1 507 ? 13.719 -27.562 -5.762 1 89.94 507 MET A N 1
ATOM 4030 C CA . MET A 1 507 ? 14.953 -27.016 -5.199 1 89.94 507 MET A CA 1
ATOM 4031 C C . MET A 1 507 ? 15.414 -27.844 -3.998 1 89.94 507 MET A C 1
ATOM 4033 O O . MET A 1 507 ? 16.609 -27.938 -3.734 1 89.94 507 MET A O 1
ATOM 4037 N N . ILE A 1 508 ? 14.477 -28.422 -3.338 1 94.56 508 ILE A N 1
ATOM 4038 C CA . ILE A 1 508 ? 14.797 -29.172 -2.125 1 94.56 508 ILE A CA 1
ATOM 4039 C C . ILE A 1 508 ? 15.562 -30.438 -2.484 1 94.56 508 ILE A C 1
ATOM 4041 O O . ILE A 1 508 ? 16.688 -30.641 -2.031 1 94.56 508 ILE A O 1
ATOM 4045 N N . PRO A 1 509 ? 15.023 -31.359 -3.359 1 95.56 509 PRO A N 1
ATOM 4046 C CA . PRO A 1 509 ? 15.828 -32.531 -3.742 1 95.56 509 PRO A CA 1
ATOM 4047 C C . PRO A 1 509 ? 17.094 -32.125 -4.512 1 95.56 509 PRO A C 1
ATOM 4049 O O . PRO A 1 509 ? 18.094 -32.844 -4.457 1 95.56 509 PRO A O 1
ATOM 4052 N N . THR A 1 510 ? 17.078 -30.984 -5.168 1 90.44 510 THR A N 1
ATOM 4053 C CA . THR A 1 510 ? 18.281 -30.516 -5.863 1 90.44 510 THR A CA 1
ATOM 4054 C C . THR A 1 510 ? 19.406 -30.234 -4.871 1 90.44 510 THR A C 1
ATOM 4056 O O . THR A 1 510 ? 20.531 -30.703 -5.059 1 90.44 510 THR A O 1
ATOM 4059 N N . ILE A 1 511 ? 19.094 -29.516 -3.824 1 87.5 511 ILE A N 1
ATOM 4060 C CA . ILE A 1 511 ? 20.094 -29.188 -2.811 1 87.5 511 ILE A CA 1
ATOM 4061 C C . ILE A 1 511 ? 20.578 -30.453 -2.109 1 87.5 511 ILE A C 1
ATOM 4063 O O . ILE A 1 511 ? 21.766 -30.609 -1.842 1 87.5 511 ILE A O 1
ATOM 4067 N N . MET A 1 512 ? 19.656 -31.328 -1.882 1 91.38 512 MET A N 1
ATOM 4068 C CA . MET A 1 512 ? 20 -32.562 -1.175 1 91.38 512 MET A CA 1
ATOM 4069 C C . MET A 1 512 ? 20.906 -33.438 -2.023 1 91.38 512 MET A C 1
ATOM 4071 O O . MET A 1 512 ? 21.906 -33.969 -1.53 1 91.38 512 MET A O 1
ATOM 4075 N N . LEU A 1 513 ? 20.562 -33.562 -3.254 1 90.88 513 LEU A N 1
ATOM 4076 C CA . LEU A 1 513 ? 21.312 -34.438 -4.145 1 90.88 513 LEU A CA 1
ATOM 4077 C C . LEU A 1 513 ? 22.703 -33.875 -4.422 1 90.88 513 LEU A C 1
ATOM 4079 O O . LEU A 1 513 ? 23.672 -34.625 -4.5 1 90.88 513 LEU A O 1
ATOM 4083 N N . ARG A 1 514 ? 22.812 -32.625 -4.539 1 85.44 514 ARG A N 1
ATOM 4084 C CA . ARG A 1 514 ? 24.078 -31.953 -4.824 1 85.44 514 ARG A CA 1
ATOM 4085 C C . ARG A 1 514 ? 25.031 -32.062 -3.637 1 85.44 514 ARG A C 1
ATOM 4087 O O . ARG A 1 514 ? 26.25 -32.156 -3.814 1 85.44 514 ARG A O 1
ATOM 4094 N N . ASN A 1 515 ? 24.453 -32.094 -2.477 1 84.06 515 ASN A N 1
ATOM 4095 C CA . ASN A 1 515 ? 25.297 -32.062 -1.282 1 84.06 515 ASN A CA 1
ATOM 4096 C C . ASN A 1 515 ? 25.5 -33.438 -0.697 1 84.06 515 ASN A C 1
ATOM 4098 O O . ASN A 1 515 ? 26.469 -33.688 0.02 1 84.06 515 ASN A O 1
ATOM 4102 N N . ASN A 1 516 ? 24.516 -34.375 -1.026 1 86.38 516 ASN A N 1
ATOM 4103 C CA . ASN A 1 516 ? 24.578 -35.719 -0.502 1 86.38 516 ASN A CA 1
ATOM 4104 C C . ASN A 1 516 ? 24.234 -36.75 -1.573 1 86.38 516 ASN A C 1
ATOM 4106 O O . ASN A 1 516 ? 23.297 -37.531 -1.402 1 86.38 516 ASN A O 1
ATOM 4110 N N . PRO A 1 517 ? 25.031 -36.844 -2.596 1 88.25 517 PRO A N 1
ATOM 4111 C CA . PRO A 1 517 ? 24.688 -37.719 -3.723 1 88.25 517 PRO A CA 1
ATOM 4112 C C . PRO A 1 517 ? 24.734 -39.188 -3.363 1 88.25 517 PRO A C 1
ATOM 4114 O O . PRO A 1 517 ? 24.156 -40.031 -4.066 1 88.25 517 PRO A O 1
ATOM 4117 N N . ASN A 1 518 ? 25.438 -39.469 -2.223 1 87.19 518 ASN A N 1
ATOM 4118 C CA . ASN A 1 518 ? 25.609 -40.875 -1.86 1 87.19 518 ASN A CA 1
ATOM 4119 C C . ASN A 1 518 ? 24.766 -41.219 -0.642 1 87.19 518 ASN A C 1
ATOM 4121 O O . ASN A 1 518 ? 24.922 -42.312 -0.089 1 87.19 518 ASN A O 1
ATOM 4125 N N . ALA A 1 519 ? 24 -40.375 -0.295 1 88.38 519 ALA A N 1
ATOM 4126 C CA . ALA A 1 519 ? 23.125 -40.656 0.835 1 88.38 519 ALA A CA 1
ATOM 4127 C C . ALA A 1 519 ? 22.141 -41.781 0.494 1 88.38 519 ALA A C 1
ATOM 4129 O O . ALA A 1 519 ? 21.906 -42.062 -0.682 1 88.38 519 ALA A O 1
ATOM 4130 N N . SER A 1 520 ? 21.609 -42.469 1.473 1 91.31 520 SER A N 1
ATOM 4131 C CA . SER A 1 520 ? 20.656 -43.562 1.277 1 91.31 520 SER A CA 1
ATOM 4132 C C . SER A 1 520 ? 19.391 -43.062 0.583 1 91.31 520 SER A C 1
ATOM 4134 O O . SER A 1 520 ? 18.734 -43.844 -0.134 1 91.31 520 SER A O 1
ATOM 4136 N N . GLN A 1 521 ? 19.062 -41.781 0.771 1 92.94 521 GLN A N 1
ATOM 4137 C CA . GLN A 1 521 ? 17.844 -41.188 0.21 1 92.94 521 GLN A CA 1
ATOM 4138 C C . GLN A 1 521 ? 18.094 -40.625 -1.187 1 92.94 521 GLN A C 1
ATOM 4140 O O . GLN A 1 521 ? 17.172 -40.156 -1.844 1 92.94 521 GLN A O 1
ATOM 4145 N N . ALA A 1 522 ? 19.219 -40.719 -1.711 1 93.94 522 ALA A N 1
ATOM 4146 C CA . ALA A 1 522 ? 19.609 -40.094 -2.969 1 93.94 522 ALA A CA 1
ATOM 4147 C C . ALA A 1 522 ? 18.75 -40.594 -4.121 1 93.94 522 ALA A C 1
ATOM 4149 O O . ALA A 1 522 ? 18.375 -39.844 -5.02 1 93.94 522 ALA A O 1
ATOM 4150 N N . ASP A 1 523 ? 18.469 -41.906 -4.043 1 94.44 523 ASP A N 1
ATOM 4151 C CA . ASP A 1 523 ? 17.672 -42.469 -5.109 1 94.44 523 ASP A CA 1
ATOM 4152 C C . ASP A 1 523 ? 16.266 -41.844 -5.137 1 94.44 523 ASP A C 1
ATOM 4154 O O . ASP A 1 523 ? 15.695 -41.656 -6.211 1 94.44 523 ASP A O 1
ATOM 4158 N N . THR A 1 524 ? 15.758 -41.594 -4.004 1 96.06 524 THR A N 1
ATOM 4159 C CA . THR A 1 524 ? 14.453 -40.938 -3.898 1 96.06 524 THR A CA 1
ATOM 4160 C C . THR A 1 524 ? 14.5 -39.531 -4.477 1 96.06 524 THR A C 1
ATOM 4162 O O . THR A 1 524 ? 13.57 -39.094 -5.168 1 96.06 524 THR A O 1
ATOM 4165 N N . TRP A 1 525 ? 15.547 -38.812 -4.195 1 96.69 525 TRP A N 1
ATOM 4166 C CA . TRP A 1 525 ? 15.703 -37.469 -4.727 1 96.69 525 TRP A CA 1
ATOM 4167 C C . TRP A 1 525 ? 15.844 -37.5 -6.246 1 96.69 525 TRP A C 1
ATOM 4169 O O . TRP A 1 525 ? 15.289 -36.656 -6.941 1 96.69 525 TRP A O 1
ATOM 4179 N N . ARG A 1 526 ? 16.578 -38.5 -6.766 1 96.31 526 ARG A N 1
ATOM 4180 C CA . ARG A 1 526 ? 16.719 -38.656 -8.203 1 96.31 526 ARG A CA 1
ATOM 4181 C C . ARG A 1 526 ? 15.375 -38.906 -8.867 1 96.31 526 ARG A C 1
ATOM 4183 O O . ARG A 1 526 ? 15.07 -38.344 -9.914 1 96.31 526 ARG A O 1
ATOM 4190 N N . ALA A 1 527 ? 14.641 -39.75 -8.234 1 97.12 527 ALA A N 1
ATOM 4191 C CA . ALA A 1 527 ? 13.312 -40.062 -8.766 1 97.12 527 ALA A CA 1
ATOM 4192 C C . ALA A 1 527 ? 12.422 -38.844 -8.789 1 97.12 527 ALA A C 1
ATOM 4194 O O . ALA A 1 527 ? 11.656 -38.625 -9.734 1 97.12 527 ALA A O 1
ATOM 4195 N N . GLN A 1 528 ? 12.461 -38.031 -7.738 1 97.88 528 GLN A N 1
ATOM 4196 C CA . GLN A 1 528 ? 11.703 -36.812 -7.688 1 97.88 528 GLN A CA 1
ATOM 4197 C C . GLN A 1 528 ? 12.086 -35.875 -8.844 1 97.88 528 GLN A C 1
ATOM 4199 O O . GLN A 1 528 ? 11.219 -35.312 -9.516 1 97.88 528 GLN A O 1
ATOM 4204 N N . LEU A 1 529 ? 13.336 -35.656 -9.055 1 96.81 529 LEU A N 1
ATOM 4205 C CA . LEU A 1 529 ? 13.82 -34.781 -10.094 1 96.81 529 LEU A CA 1
ATOM 4206 C C . LEU A 1 529 ? 13.469 -35.281 -11.477 1 96.81 529 LEU A C 1
ATOM 4208 O O . LEU A 1 529 ? 13.211 -34.5 -12.398 1 96.81 529 LEU A O 1
ATOM 4212 N N . GLN A 1 530 ? 13.43 -36.625 -11.617 1 96.94 530 GLN A N 1
ATOM 4213 C CA . GLN A 1 530 ? 12.992 -37.188 -12.883 1 96.94 530 GLN A CA 1
ATOM 4214 C C . GLN A 1 530 ? 11.531 -36.844 -13.172 1 96.94 530 GLN A C 1
ATOM 4216 O O . GLN A 1 530 ? 11.164 -36.562 -14.312 1 96.94 530 GLN A O 1
ATOM 4221 N N . LEU A 1 531 ? 10.695 -36.969 -12.141 1 98 531 LEU A N 1
ATOM 4222 C CA . LEU A 1 531 ? 9.305 -36.562 -12.289 1 98 531 LEU A CA 1
ATOM 4223 C C . LEU A 1 531 ? 9.203 -35.094 -12.703 1 98 531 LEU A C 1
ATOM 4225 O O . LEU A 1 531 ? 8.391 -34.75 -13.562 1 98 531 LEU A O 1
ATOM 4229 N N . VAL A 1 532 ? 9.977 -34.25 -12.07 1 97.38 532 VAL A N 1
ATOM 4230 C CA . VAL A 1 532 ? 10 -32.812 -12.375 1 97.38 532 VAL A CA 1
ATOM 4231 C C . VAL A 1 532 ? 10.367 -32.625 -13.844 1 97.38 532 VAL A C 1
ATOM 4233 O O . VAL A 1 532 ? 9.68 -31.875 -14.57 1 97.38 532 VAL A O 1
ATOM 4236 N N . LEU A 1 533 ? 11.461 -33.25 -14.266 1 96.5 533 LEU A N 1
ATOM 4237 C CA . LEU A 1 533 ? 11.945 -33.094 -15.633 1 96.5 533 LEU A CA 1
ATOM 4238 C C . LEU A 1 533 ? 10.898 -33.562 -16.641 1 96.5 533 LEU A C 1
ATOM 4240 O O . LEU A 1 533 ? 10.734 -32.969 -17.703 1 96.5 533 LEU A O 1
ATOM 4244 N N . ASN A 1 534 ? 10.203 -34.562 -16.297 1 97 534 ASN A N 1
ATOM 4245 C CA . ASN A 1 534 ? 9.133 -35.062 -17.156 1 97 534 ASN A CA 1
ATOM 4246 C C . ASN A 1 534 ? 8.031 -34.031 -17.328 1 97 534 ASN A C 1
ATOM 4248 O O . ASN A 1 534 ? 7.547 -33.812 -18.438 1 97 534 ASN A O 1
ATOM 4252 N N . VAL A 1 535 ? 7.59 -33.469 -16.266 1 97.69 535 VAL A N 1
ATOM 4253 C CA . VAL A 1 535 ? 6.535 -32.469 -16.297 1 97.69 535 VAL A CA 1
ATOM 4254 C C . VAL A 1 535 ? 7.008 -31.25 -17.094 1 97.69 535 VAL A C 1
ATOM 4256 O O . VAL A 1 535 ? 6.273 -30.719 -17.938 1 97.69 535 VAL A O 1
ATOM 4259 N N . LEU A 1 536 ? 8.234 -30.781 -16.828 1 95.5 536 LEU A N 1
ATOM 4260 C CA . LEU A 1 536 ? 8.773 -29.609 -17.5 1 95.5 536 LEU A CA 1
ATOM 4261 C C . LEU A 1 536 ? 8.867 -29.828 -19 1 95.5 536 LEU A C 1
ATOM 4263 O O . LEU A 1 536 ? 8.531 -28.938 -19.781 1 95.5 536 LEU A O 1
ATOM 4267 N N . GLU A 1 537 ? 9.32 -31 -19.359 1 95.88 537 GLU A N 1
ATOM 4268 C CA . GLU A 1 537 ? 9.422 -31.328 -20.781 1 95.88 537 GLU A CA 1
ATOM 4269 C C . GLU A 1 537 ? 8.047 -31.297 -21.453 1 95.88 537 GLU A C 1
ATOM 4271 O O . GLU A 1 537 ? 7.91 -30.812 -22.562 1 95.88 537 GLU A O 1
ATOM 4276 N N . SER A 1 538 ? 7.133 -31.828 -20.734 1 95.75 538 SER A N 1
ATOM 4277 C CA . SER A 1 538 ? 5.773 -31.859 -21.266 1 95.75 538 SER A CA 1
ATOM 4278 C C . SER A 1 538 ? 5.199 -30.453 -21.406 1 95.75 538 SER A C 1
ATOM 4280 O O . SER A 1 538 ? 4.348 -30.203 -22.266 1 95.75 538 SER A O 1
ATOM 4282 N N . MET A 1 539 ? 5.613 -29.5 -20.609 1 93.88 539 MET A N 1
ATOM 4283 C CA . MET A 1 539 ? 5.098 -28.125 -20.594 1 93.88 539 MET A CA 1
ATOM 4284 C C . MET A 1 539 ? 5.766 -27.281 -21.672 1 93.88 539 MET A C 1
ATOM 4286 O O . MET A 1 539 ? 5.328 -26.156 -21.953 1 93.88 539 MET A O 1
ATOM 4290 N N . HIS A 1 540 ? 6.77 -27.766 -22.406 1 90.25 540 HIS A N 1
ATOM 4291 C CA . HIS A 1 540 ? 7.598 -26.969 -23.312 1 90.25 540 HIS A CA 1
ATOM 4292 C C . HIS A 1 540 ? 6.75 -26.297 -24.391 1 90.25 540 HIS A C 1
ATOM 4294 O O . HIS A 1 540 ? 7.027 -25.156 -24.766 1 90.25 540 HIS A O 1
ATOM 4300 N N . SER A 1 541 ? 5.73 -26.922 -24.75 1 88.88 541 SER A N 1
ATOM 4301 C CA . SER A 1 541 ? 4.957 -26.422 -25.875 1 88.88 541 SER A CA 1
ATOM 4302 C C . SER A 1 541 ? 3.988 -25.328 -25.438 1 88.88 541 SER A C 1
ATOM 4304 O O . SER A 1 541 ? 3.504 -24.547 -26.266 1 88.88 541 SER A O 1
ATOM 4306 N N . ILE A 1 542 ? 3.801 -25.234 -24.188 1 89.25 542 ILE A N 1
ATOM 4307 C CA . ILE A 1 542 ? 2.75 -24.344 -23.719 1 89.25 542 ILE A CA 1
ATOM 4308 C C . ILE A 1 542 ? 3.367 -23.188 -22.922 1 89.25 542 ILE A C 1
ATOM 4310 O O . ILE A 1 542 ? 2.797 -22.109 -22.844 1 89.25 542 ILE A O 1
ATOM 4314 N N . ASN A 1 543 ? 4.477 -23.453 -22.312 1 86.75 543 ASN A N 1
ATOM 4315 C CA . ASN A 1 543 ? 5.125 -22.5 -21.406 1 86.75 543 ASN A CA 1
ATOM 4316 C C . ASN A 1 543 ? 6.633 -22.469 -21.641 1 86.75 543 ASN A C 1
ATOM 4318 O O . ASN A 1 543 ? 7.355 -23.375 -21.219 1 86.75 543 ASN A O 1
ATOM 4322 N N . ALA A 1 544 ? 7.09 -21.406 -22.172 1 79.62 544 ALA A N 1
ATOM 4323 C CA . ALA A 1 544 ? 8.492 -21.281 -22.547 1 79.62 544 ALA A CA 1
ATOM 4324 C C . ALA A 1 544 ? 9.391 -21.297 -21.312 1 79.62 544 ALA A C 1
ATOM 4326 O O . ALA A 1 544 ? 10.523 -21.797 -21.359 1 79.62 544 ALA A O 1
ATOM 4327 N N . ALA A 1 545 ? 8.922 -20.859 -20.203 1 81.81 545 ALA A N 1
ATOM 4328 C CA . ALA A 1 545 ? 9.703 -20.828 -18.969 1 81.81 545 ALA A CA 1
ATOM 4329 C C . ALA A 1 545 ? 10.047 -22.234 -18.5 1 81.81 545 ALA A C 1
ATOM 4331 O O . ALA A 1 545 ? 11.031 -22.438 -17.781 1 81.81 545 ALA A O 1
ATOM 4332 N N . SER A 1 546 ? 9.25 -23.203 -18.922 1 88.44 546 SER A N 1
ATOM 4333 C CA . SER A 1 546 ? 9.508 -24.578 -18.5 1 88.44 546 SER A CA 1
ATOM 4334 C C . SER A 1 546 ? 10.805 -25.109 -19.094 1 88.44 546 SER A C 1
ATOM 4336 O O . SER A 1 546 ? 11.492 -25.922 -18.469 1 88.44 546 SER A O 1
ATOM 4338 N N . LYS A 1 547 ? 11.156 -24.625 -20.219 1 85.62 547 LYS A N 1
ATOM 4339 C CA . LYS A 1 547 ? 12.406 -25.031 -20.859 1 85.62 547 LYS A CA 1
ATOM 4340 C C . LYS A 1 547 ? 13.609 -24.531 -20.062 1 85.62 547 LYS A C 1
ATOM 4342 O O . LYS A 1 547 ? 14.578 -25.266 -19.859 1 85.62 547 LYS A O 1
ATOM 4347 N N . GLU A 1 548 ? 13.484 -23.328 -19.641 1 79.75 548 GLU A N 1
ATOM 4348 C CA . GLU A 1 548 ? 14.562 -22.75 -18.859 1 79.75 548 GLU A CA 1
ATOM 4349 C C . GLU A 1 548 ? 14.734 -23.469 -17.531 1 79.75 548 GLU A C 1
ATOM 4351 O O . GLU A 1 548 ? 15.859 -23.734 -17.094 1 79.75 548 GLU A O 1
ATOM 4356 N N . CYS A 1 549 ? 13.656 -23.781 -16.906 1 85.12 549 CYS A N 1
ATOM 4357 C CA . CYS A 1 549 ? 13.695 -24.516 -15.648 1 85.12 549 CYS A CA 1
ATOM 4358 C C . CYS A 1 549 ? 14.266 -25.906 -15.844 1 85.12 549 CYS A C 1
ATOM 4360 O O . CYS A 1 549 ? 15.031 -26.391 -15.016 1 85.12 549 CYS A O 1
ATOM 4362 N N . HIS A 1 550 ? 13.867 -26.453 -16.938 1 90.06 550 HIS A N 1
ATOM 4363 C CA . HIS A 1 550 ? 14.359 -27.781 -17.297 1 90.06 550 HIS A CA 1
ATOM 4364 C C . HIS A 1 550 ? 15.875 -27.781 -17.453 1 90.06 550 HIS A C 1
ATOM 4366 O O . HIS A 1 550 ? 16.562 -28.625 -16.875 1 90.06 550 HIS A O 1
ATOM 4372 N N . GLU A 1 551 ? 16.391 -26.812 -18.125 1 82.81 551 GLU A N 1
ATOM 4373 C CA . GLU A 1 551 ? 17.828 -26.703 -18.375 1 82.81 551 GLU A CA 1
ATOM 4374 C C . GLU A 1 551 ? 18.578 -26.422 -17.078 1 82.81 551 GLU A C 1
ATOM 4376 O O . GLU A 1 551 ? 19.688 -26.922 -16.875 1 82.81 551 GLU A O 1
ATOM 4381 N N . LEU A 1 552 ? 17.984 -25.672 -16.312 1 82.19 552 LEU A N 1
ATOM 4382 C CA . LEU A 1 552 ? 18.609 -25.312 -15.039 1 82.19 552 LEU A CA 1
ATOM 4383 C C . LEU A 1 552 ? 18.75 -26.531 -14.141 1 82.19 552 LEU A C 1
ATOM 4385 O O . LEU A 1 552 ? 19.781 -26.734 -13.5 1 82.19 552 LEU A O 1
ATOM 4389 N N . ILE A 1 553 ? 17.734 -27.328 -14.047 1 86.56 553 ILE A N 1
ATOM 4390 C CA . ILE A 1 553 ? 17.766 -28.516 -13.203 1 86.56 553 ILE A CA 1
ATOM 4391 C C . ILE A 1 553 ? 18.812 -29.484 -13.727 1 86.56 553 ILE A C 1
ATOM 4393 O O . ILE A 1 553 ? 19.547 -30.094 -12.945 1 86.56 553 ILE A O 1
ATOM 4397 N N . ILE A 1 554 ? 18.906 -29.547 -15.016 1 87.25 554 ILE A N 1
ATOM 4398 C CA . ILE A 1 554 ? 19.906 -30.422 -15.625 1 87.25 554 ILE A CA 1
ATOM 4399 C C . ILE A 1 554 ? 21.297 -29.891 -15.344 1 87.25 554 ILE A C 1
ATOM 4401 O O . ILE A 1 554 ? 22.219 -30.656 -15.055 1 87.25 554 ILE A O 1
ATOM 4405 N N . ARG A 1 555 ? 21.422 -28.625 -15.422 1 80.94 555 ARG A N 1
ATOM 4406 C CA . ARG A 1 555 ? 22.719 -28.016 -15.148 1 80.94 555 ARG A CA 1
ATOM 4407 C C . ARG A 1 555 ? 23.141 -28.266 -13.711 1 80.94 555 ARG A C 1
ATOM 4409 O O . ARG A 1 555 ? 24.328 -28.531 -13.445 1 80.94 555 ARG A O 1
ATOM 4416 N N . LEU A 1 556 ? 22.219 -28.219 -12.812 1 80.5 556 LEU A N 1
ATOM 4417 C CA . LEU A 1 556 ? 22.531 -28.312 -11.391 1 80.5 556 LEU A CA 1
ATOM 4418 C C . LEU A 1 556 ? 22.703 -29.766 -10.961 1 80.5 556 LEU A C 1
ATOM 4420 O O . LEU A 1 556 ? 23.531 -30.062 -10.109 1 80.5 556 LEU A O 1
ATOM 4424 N N . CYS A 1 557 ? 21.938 -30.719 -11.617 1 86.69 557 CYS A N 1
ATOM 4425 C CA . CYS A 1 557 ? 21.906 -32.062 -11.062 1 86.69 557 CYS A CA 1
ATOM 4426 C C . CYS A 1 557 ? 22.078 -33.125 -12.156 1 86.69 557 CYS A C 1
ATOM 4428 O O . CYS A 1 557 ? 22.016 -34.312 -11.891 1 86.69 557 CYS A O 1
ATOM 4430 N N . GLY A 1 558 ? 22.266 -32.719 -13.352 1 84.88 558 GLY A N 1
ATOM 4431 C CA . GLY A 1 558 ? 22.328 -33.656 -14.461 1 84.88 558 GLY A CA 1
ATOM 4432 C C . GLY A 1 558 ? 23.297 -34.812 -14.219 1 84.88 558 GLY A C 1
ATOM 4433 O O . GLY A 1 558 ? 22.984 -35.969 -14.508 1 84.88 558 GLY A O 1
ATOM 4434 N N . ARG A 1 559 ? 24.406 -34.469 -13.57 1 82.94 559 ARG A N 1
ATOM 4435 C CA . ARG A 1 559 ? 25.453 -35.469 -13.344 1 82.94 559 ARG A CA 1
ATOM 4436 C C . ARG A 1 559 ? 25.016 -36.469 -12.281 1 82.94 559 ARG A C 1
ATOM 4438 O O . ARG A 1 559 ? 25.5 -37.594 -12.258 1 82.94 559 ARG A O 1
ATOM 4445 N N . PHE A 1 560 ? 24.125 -36.031 -11.508 1 86.12 560 PHE A N 1
ATOM 4446 C CA . PHE A 1 560 ? 23.703 -36.906 -10.398 1 86.12 560 PHE A CA 1
ATOM 4447 C C . PHE A 1 560 ? 22.484 -37.719 -10.781 1 86.12 560 PHE A C 1
ATOM 4449 O O . PHE A 1 560 ? 22.172 -38.719 -10.141 1 86.12 560 PHE A O 1
ATOM 4456 N N . ILE A 1 561 ? 21.719 -37.25 -11.703 1 83.12 561 ILE A N 1
ATOM 4457 C CA . ILE A 1 561 ? 20.453 -37.875 -12.086 1 83.12 561 ILE A CA 1
ATOM 4458 C C . ILE A 1 561 ? 20.734 -39.031 -13.047 1 83.12 561 ILE A C 1
ATOM 4460 O O . ILE A 1 561 ? 20.125 -40.125 -12.922 1 83.12 561 ILE A O 1
ATOM 4464 N N . MET A 1 562 ? 21.578 -38.875 -14.258 1 69.88 562 MET A N 1
ATOM 4465 C CA . MET A 1 562 ? 21.922 -39.906 -15.211 1 69.88 562 MET A CA 1
ATOM 4466 C C . MET A 1 562 ? 23.312 -40.469 -14.93 1 69.88 562 MET A C 1
ATOM 4468 O O . MET A 1 562 ? 24.281 -40.094 -15.586 1 69.88 562 MET A O 1
ATOM 4472 N N . PRO A 1 563 ? 23.516 -41.062 -13.773 1 55.91 563 PRO A N 1
ATOM 4473 C CA . PRO A 1 563 ? 24.891 -41.531 -13.617 1 55.91 563 PRO A CA 1
ATOM 4474 C C . PRO A 1 563 ? 25.344 -42.406 -14.789 1 55.91 563 PRO A C 1
ATOM 4476 O O . PRO A 1 563 ? 24.578 -43.219 -15.297 1 55.91 563 PRO A O 1
ATOM 4479 N N . ASN A 1 564 ? 25.984 -41.875 -15.703 1 46.41 564 ASN A N 1
ATOM 4480 C CA . ASN A 1 564 ? 26.578 -42.719 -16.734 1 46.41 564 ASN A CA 1
ATOM 4481 C C . ASN A 1 564 ? 26.953 -44.094 -16.203 1 46.41 564 ASN A C 1
ATOM 4483 O O . ASN A 1 564 ? 27.438 -44.219 -15.07 1 46.41 564 ASN A O 1
ATOM 4487 N N . THR A 1 565 ? 26.344 -45.156 -16.688 1 45.44 565 THR A N 1
ATOM 4488 C CA . THR A 1 565 ? 26.594 -46.562 -16.406 1 45.44 565 THR A CA 1
ATOM 4489 C C . THR A 1 565 ? 28.016 -46.781 -15.891 1 45.44 565 THR A C 1
ATOM 4491 O O . THR A 1 565 ? 28.297 -47.75 -15.164 1 45.44 565 THR A O 1
ATOM 4494 N N . GLY A 1 566 ? 29.078 -46.406 -16.578 1 40.38 566 GLY A N 1
ATOM 4495 C CA . GLY A 1 566 ? 30.422 -46.906 -16.328 1 40.38 566 GLY A CA 1
ATOM 4496 C C . GLY A 1 566 ? 31.062 -46.25 -15.109 1 40.38 566 GLY A C 1
ATOM 4497 O O . GLY A 1 566 ? 32.219 -46.531 -14.797 1 40.38 566 GLY A O 1
ATOM 4498 N N . ILE A 1 567 ? 30.797 -45 -14.703 1 40.62 567 ILE A N 1
ATOM 4499 C CA . ILE A 1 567 ? 31.562 -44.406 -13.617 1 40.62 567 ILE A CA 1
ATOM 4500 C C . ILE A 1 567 ? 31.016 -44.906 -12.273 1 40.62 567 ILE A C 1
ATOM 4502 O O . ILE A 1 567 ? 29.797 -44.844 -12.039 1 40.62 567 ILE A O 1
ATOM 4506 N N . GLU A 1 568 ? 31.625 -45.719 -11.484 1 40.81 568 GLU A N 1
ATOM 4507 C CA . GLU A 1 568 ? 31.391 -46.281 -10.148 1 40.81 568 GLU A CA 1
ATOM 4508 C C . GLU A 1 568 ? 30.688 -45.281 -9.242 1 40.81 568 GLU A C 1
ATOM 4510 O O . GLU A 1 568 ? 31.094 -44.125 -9.188 1 40.81 568 GLU A O 1
ATOM 4515 N N . GLU A 1 569 ? 29.391 -45.406 -8.844 1 44.91 569 GLU A N 1
ATOM 4516 C CA . GLU A 1 569 ? 28.531 -44.75 -7.867 1 44.91 569 GLU A CA 1
ATOM 4517 C C . GLU A 1 569 ? 29.344 -44.031 -6.793 1 44.91 569 GLU A C 1
ATOM 4519 O O . GLU A 1 569 ? 28.922 -43 -6.258 1 44.91 569 GLU A O 1
ATOM 4524 N N . ALA A 1 570 ? 30.375 -44.656 -6.258 1 45.22 570 ALA A N 1
ATOM 4525 C CA . ALA A 1 570 ? 31.234 -44.25 -5.148 1 45.22 570 ALA A CA 1
ATOM 4526 C C . ALA A 1 570 ? 31.891 -42.906 -5.445 1 45.22 570 ALA A C 1
ATOM 4528 O O . ALA A 1 570 ? 32.469 -42.281 -4.555 1 45.22 570 ALA A O 1
ATOM 4529 N N . SER A 1 571 ? 31.922 -42.438 -6.707 1 45.5 571 SER A N 1
ATOM 4530 C CA . SER A 1 571 ? 32.844 -41.344 -7.039 1 45.5 571 SER A CA 1
ATOM 4531 C C . SER A 1 571 ? 32.125 -40.031 -7.195 1 45.5 571 SER A C 1
ATOM 4533 O O . SER A 1 571 ? 32.656 -39.062 -7.75 1 45.5 571 SER A O 1
ATOM 4535 N N . LEU A 1 572 ? 30.828 -40 -6.898 1 49.72 572 LEU A N 1
ATOM 4536 C CA . LEU A 1 572 ? 30.234 -38.656 -7.07 1 49.72 572 LEU A CA 1
ATOM 4537 C C . LEU A 1 572 ? 30.562 -37.75 -5.887 1 49.72 572 LEU A C 1
ATOM 4539 O O . LEU A 1 572 ? 30.281 -38.125 -4.738 1 49.72 572 LEU A O 1
ATOM 4543 N N . HIS A 1 573 ? 31.484 -36.812 -5.938 1 58.03 573 HIS A N 1
ATOM 4544 C CA . HIS A 1 573 ? 31.875 -35.875 -4.895 1 58.03 573 HIS A CA 1
ATOM 4545 C C . HIS A 1 573 ? 30.906 -34.719 -4.809 1 58.03 573 HIS A C 1
ATOM 4547 O O . HIS A 1 573 ? 30.438 -34.219 -5.836 1 58.03 573 HIS A O 1
ATOM 4553 N N . PRO A 1 574 ? 30.438 -34.625 -3.541 1 54.06 574 PRO A N 1
ATOM 4554 C CA . PRO A 1 574 ? 29.641 -33.406 -3.346 1 54.06 574 PRO A CA 1
ATOM 4555 C C . PRO A 1 574 ? 30.266 -32.219 -4.031 1 54.06 574 PRO A C 1
ATOM 4557 O O . PRO A 1 574 ? 31.469 -32.188 -4.293 1 54.06 574 PRO A O 1
ATOM 4560 N N . VAL A 1 575 ? 29.531 -31.406 -4.598 1 56.97 575 VAL A N 1
ATOM 4561 C CA . VAL A 1 575 ? 30.016 -30.203 -5.262 1 56.97 575 VAL A CA 1
ATOM 4562 C C . VAL A 1 575 ? 31.031 -29.5 -4.375 1 56.97 575 VAL A C 1
ATOM 4564 O O . VAL A 1 575 ? 30.844 -29.391 -3.16 1 56.97 575 VAL A O 1
ATOM 4567 N N . GLU A 1 576 ? 32.312 -29.5 -4.633 1 49.47 576 GLU A N 1
ATOM 4568 C CA . GLU A 1 576 ? 33.469 -28.984 -3.941 1 49.47 576 GLU A CA 1
ATOM 4569 C C . GLU A 1 576 ? 33.312 -27.516 -3.605 1 49.47 576 GLU A C 1
ATOM 4571 O O . GLU A 1 576 ? 34.281 -26.828 -3.254 1 49.47 576 GLU A O 1
ATOM 4576 N N . GLU A 1 577 ? 32.125 -26.938 -3.725 1 49.38 577 GLU A N 1
ATOM 4577 C CA . GLU A 1 577 ? 32.125 -25.5 -3.475 1 49.38 577 GLU A CA 1
ATOM 4578 C C . GLU A 1 577 ? 32.188 -25.188 -1.981 1 49.38 577 GLU A C 1
ATOM 4580 O O . GLU A 1 577 ? 31.625 -25.922 -1.165 1 49.38 577 GLU A O 1
ATOM 4585 N N . SER A 1 578 ? 33.25 -24.375 -1.586 1 46.53 578 SER A N 1
ATOM 4586 C CA . SER A 1 578 ? 33.438 -24.062 -0.172 1 46.53 578 SER A CA 1
ATOM 4587 C C . SER A 1 578 ? 32.125 -23.641 0.483 1 46.53 578 SER A C 1
ATOM 4589 O O . SER A 1 578 ? 31.312 -22.922 -0.124 1 46.53 578 SER A O 1
ATOM 4591 N N . PRO A 1 579 ? 31.703 -24.328 1.492 1 43.62 579 PRO A N 1
ATOM 4592 C CA . PRO A 1 579 ? 30.562 -23.922 2.312 1 43.62 579 PRO A CA 1
ATOM 4593 C C . PRO A 1 579 ? 30.484 -22.406 2.484 1 43.62 579 PRO A C 1
ATOM 4595 O O . PRO A 1 579 ? 29.391 -21.844 2.604 1 43.62 579 PRO A O 1
ATOM 4598 N N . GLU A 1 580 ? 31.562 -21.797 2.338 1 43.84 580 GLU A N 1
ATOM 4599 C CA . GLU A 1 580 ? 31.641 -20.359 2.537 1 43.84 580 GLU A CA 1
ATOM 4600 C C . GLU A 1 580 ? 30.906 -19.609 1.434 1 43.84 580 GLU A C 1
ATOM 4602 O O . GLU A 1 580 ? 30.203 -18.641 1.704 1 43.84 580 GLU A O 1
ATOM 4607 N N . THR A 1 581 ? 31.109 -20.078 0.339 1 45.66 581 THR A N 1
ATOM 4608 C CA . THR A 1 581 ? 30.5 -19.391 -0.795 1 45.66 581 THR A CA 1
ATOM 4609 C C . THR A 1 581 ? 28.984 -19.531 -0.775 1 45.66 581 THR A C 1
ATOM 4611 O O . THR A 1 581 ? 28.25 -18.578 -1.032 1 45.66 581 THR A O 1
ATOM 4614 N N . GLN A 1 582 ? 28.594 -20.625 -0.401 1 47.53 582 GLN A N 1
ATOM 4615 C CA . GLN A 1 582 ? 27.172 -20.906 -0.337 1 47.53 582 GLN A CA 1
ATOM 4616 C C . GLN A 1 582 ? 26.516 -20.141 0.809 1 47.53 582 GLN A C 1
ATOM 4618 O O . GLN A 1 582 ? 25.406 -19.609 0.658 1 47.53 582 GLN A O 1
ATOM 4623 N N . LEU A 1 583 ? 27.234 -20.156 1.849 1 44.84 583 LEU A N 1
ATOM 4624 C CA . LEU A 1 583 ? 26.734 -19.453 3.02 1 44.84 583 LEU A CA 1
ATOM 4625 C C . LEU A 1 583 ? 26.688 -17.953 2.768 1 44.84 583 LEU A C 1
ATOM 4627 O O . LEU A 1 583 ? 25.797 -17.266 3.258 1 44.84 583 LEU A O 1
ATOM 4631 N N . SER A 1 584 ? 27.75 -17.531 2.045 1 46.19 584 SER A N 1
ATOM 4632 C CA . SER A 1 584 ? 27.703 -16.141 1.634 1 46.19 584 SER A CA 1
ATOM 4633 C C . SER A 1 584 ? 26.469 -15.836 0.806 1 46.19 584 SER A C 1
ATOM 4635 O O . SER A 1 584 ? 25.859 -14.766 0.938 1 46.19 584 SER A O 1
ATOM 4637 N N . GLY A 1 585 ? 26.141 -16.828 0.138 1 46.19 585 GLY A N 1
ATOM 4638 C CA . GLY A 1 585 ? 24.906 -16.703 -0.625 1 46.19 585 GLY A CA 1
ATOM 4639 C C . GLY A 1 585 ? 23.672 -16.656 0.246 1 46.19 585 GLY A C 1
ATOM 4640 O O . GLY A 1 585 ? 22.75 -15.883 -0.012 1 46.19 585 GLY A O 1
ATOM 4641 N N . LEU A 1 586 ? 23.75 -17.547 1.227 1 47.41 586 LEU A N 1
ATOM 4642 C CA . LEU A 1 586 ? 22.656 -17.547 2.186 1 47.41 586 LEU A CA 1
ATOM 4643 C C . LEU A 1 586 ? 22.562 -16.203 2.898 1 47.41 586 LEU A C 1
ATOM 4645 O O . LEU A 1 586 ? 21.453 -15.703 3.123 1 47.41 586 LEU A O 1
ATOM 4649 N N . GLN A 1 587 ? 23.781 -15.773 3.297 1 42.81 587 GLN A N 1
ATOM 4650 C CA . GLN A 1 587 ? 23.812 -14.438 3.895 1 42.81 587 GLN A CA 1
ATOM 4651 C C . GLN A 1 587 ? 23.234 -13.398 2.941 1 42.81 587 GLN A C 1
ATOM 4653 O O . GLN A 1 587 ? 22.469 -12.523 3.357 1 42.81 587 GLN A O 1
ATOM 4658 N N . GLU A 1 588 ? 23.672 -13.625 1.782 1 44.81 588 GLU A N 1
ATOM 4659 C CA . GLU A 1 588 ? 23.172 -12.711 0.76 1 44.81 588 GLU A CA 1
ATOM 4660 C C . GLU A 1 588 ? 21.672 -12.867 0.563 1 44.81 588 GLU A C 1
ATOM 4662 O O . GLU A 1 588 ? 20.969 -11.898 0.267 1 44.81 588 GLU A O 1
ATOM 4667 N N . MET A 1 589 ? 21.406 -14.109 0.636 1 46.47 589 MET A N 1
ATOM 4668 C CA . MET A 1 589 ? 19.969 -14.398 0.544 1 46.47 589 MET A CA 1
ATOM 4669 C C . MET A 1 589 ? 19.219 -13.766 1.7 1 46.47 589 MET A C 1
ATOM 4671 O O . MET A 1 589 ? 18.141 -13.195 1.501 1 46.47 589 MET A O 1
ATOM 4675 N N . MET A 1 590 ? 19.875 -14.156 2.85 1 41.88 590 MET A N 1
ATOM 4676 C CA . MET A 1 590 ? 19.203 -13.641 4.035 1 41.88 590 MET A CA 1
ATOM 4677 C C . MET A 1 590 ? 19.344 -12.125 4.125 1 41.88 590 MET A C 1
ATOM 4679 O O . MET A 1 590 ? 18.469 -11.445 4.668 1 41.88 590 MET A O 1
ATOM 4683 N N . TRP A 1 591 ? 20.734 -11.805 3.465 1 37.84 591 TRP A N 1
ATOM 4684 C CA . TRP A 1 591 ? 21.094 -10.391 3.412 1 37.84 591 TRP A CA 1
ATOM 4685 C C . TRP A 1 591 ? 21.594 -10.008 2.023 1 37.84 591 TRP A C 1
ATOM 4687 O O . TRP A 1 591 ? 22.812 -9.914 1.798 1 37.84 591 TRP A O 1
ATOM 4697 N N . PRO A 1 592 ? 20.953 -10.055 0.958 1 34.84 592 PRO A N 1
ATOM 4698 C CA . PRO A 1 592 ? 21.297 -10.094 -0.466 1 34.84 592 PRO A CA 1
ATOM 4699 C C . PRO A 1 592 ? 22.344 -9.047 -0.85 1 34.84 592 PRO A C 1
ATOM 4701 O O . PRO A 1 592 ? 22.922 -9.125 -1.932 1 34.84 592 PRO A O 1
ATOM 4704 N N . GLY A 1 593 ? 22.641 -8.023 -0.318 1 33.53 593 GLY A N 1
ATOM 4705 C CA . GLY A 1 593 ? 23.484 -6.945 -0.812 1 33.53 593 GLY A CA 1
ATOM 4706 C C . GLY A 1 593 ? 24.953 -7.328 -0.899 1 33.53 593 GLY A C 1
ATOM 4707 O O . GLY A 1 593 ? 25.812 -6.465 -1.084 1 33.53 593 GLY A O 1
ATOM 4708 N N . VAL A 1 594 ? 25.469 -8.445 -0.478 1 32.47 594 VAL A N 1
ATOM 4709 C CA . VAL A 1 594 ? 26.906 -8.633 -0.413 1 32.47 594 VAL A CA 1
ATOM 4710 C C . VAL A 1 594 ? 27.438 -9.07 -1.778 1 32.47 594 VAL A C 1
ATOM 4712 O O . VAL A 1 594 ? 27.062 -10.125 -2.287 1 32.47 594 VAL A O 1
ATOM 4715 N N . HIS A 1 595 ? 27.734 -8.211 -2.623 1 33.81 595 HIS A N 1
ATOM 4716 C CA . HIS A 1 595 ? 28.406 -8.547 -3.869 1 33.81 595 HIS A CA 1
ATOM 4717 C C . HIS A 1 595 ? 29.75 -9.227 -3.602 1 33.81 595 HIS A C 1
ATOM 4719 O O . HIS A 1 595 ? 30.375 -8.992 -2.562 1 33.81 595 HIS A O 1
ATOM 4725 N N . GLY A 1 596 ? 30.156 -10.195 -4.352 1 31.61 596 GLY A N 1
ATOM 4726 C CA . GLY A 1 596 ? 31.219 -11.188 -4.352 1 31.61 596 GLY A CA 1
ATOM 4727 C C . GLY A 1 596 ? 32.594 -10.578 -4.402 1 31.61 596 GLY A C 1
ATOM 4728 O O . GLY A 1 596 ? 33.594 -11.297 -4.395 1 31.61 596 GLY A O 1
ATOM 4729 N N . THR A 1 597 ? 32.906 -9.422 -4.805 1 32.75 597 THR A N 1
ATOM 4730 C CA . THR A 1 597 ? 34.344 -9.352 -5.047 1 32.75 597 THR A CA 1
ATOM 4731 C C . THR A 1 597 ? 35.125 -9.617 -3.764 1 32.75 597 THR A C 1
ATOM 4733 O O . THR A 1 597 ? 36.219 -10.188 -3.801 1 32.75 597 THR A O 1
ATOM 4736 N N . GLU A 1 598 ? 35.062 -8.805 -2.684 1 32 598 GLU A N 1
ATOM 4737 C CA . GLU A 1 598 ? 35.969 -8.914 -1.56 1 32 598 GLU A CA 1
ATOM 4738 C C . GLU A 1 598 ? 35.562 -10.039 -0.615 1 32 598 GLU A C 1
ATOM 4740 O O . GLU A 1 598 ? 35.094 -9.789 0.502 1 32 598 GLU A O 1
ATOM 4745 N N . ASN A 1 599 ? 35.156 -11.094 -1.022 1 32.56 599 ASN A N 1
ATOM 4746 C CA . ASN A 1 599 ? 34.969 -12.336 -0.293 1 32.56 599 ASN A CA 1
ATOM 4747 C C . ASN A 1 599 ? 36.219 -12.758 0.456 1 32.56 599 ASN A C 1
ATOM 4749 O O . ASN A 1 599 ? 36.188 -13.703 1.245 1 32.56 599 ASN A O 1
ATOM 4753 N N . ASP A 1 600 ? 37.375 -12.281 0.039 1 31.58 600 ASP A N 1
ATOM 4754 C CA . ASP A 1 600 ? 38.594 -12.734 0.699 1 31.58 600 ASP A CA 1
ATOM 4755 C C . ASP A 1 600 ? 38.656 -12.234 2.141 1 31.58 600 ASP A C 1
ATOM 4757 O O . ASP A 1 600 ? 39.156 -12.922 3.02 1 31.58 600 ASP A O 1
ATOM 4761 N N . THR A 1 601 ? 38.375 -10.969 2.373 1 30.22 601 THR A N 1
ATOM 4762 C CA . THR A 1 601 ? 38.625 -10.43 3.703 1 30.22 601 THR A CA 1
ATOM 4763 C C . THR A 1 601 ? 37.562 -10.859 4.688 1 30.22 601 THR A C 1
ATOM 4765 O O . THR A 1 601 ? 37.781 -10.859 5.902 1 30.22 601 THR A O 1
ATOM 4768 N N . PHE A 1 602 ? 36.312 -10.938 4.285 1 30.02 602 PHE A N 1
ATOM 4769 C CA . PHE A 1 602 ? 35.281 -11.242 5.27 1 30.02 602 PHE A CA 1
ATOM 4770 C C . PHE A 1 602 ? 35.375 -12.703 5.707 1 30.02 602 PHE A C 1
ATOM 4772 O O . PHE A 1 602 ? 34.719 -13.117 6.652 1 30.02 602 PHE A O 1
ATOM 4779 N N . MET A 1 603 ? 35.938 -13.602 5.008 1 32.12 603 MET A N 1
ATOM 4780 C CA . MET A 1 603 ? 36.344 -14.945 5.426 1 32.12 603 MET A CA 1
ATOM 4781 C C . MET A 1 603 ? 37.406 -14.883 6.527 1 32.12 603 MET A C 1
ATOM 4783 O O . MET A 1 603 ? 37.781 -15.906 7.09 1 32.12 603 MET A O 1
ATOM 4787 N N . GLN A 1 604 ? 38.125 -13.875 6.582 1 31.03 604 GLN A N 1
ATOM 4788 C CA . GLN A 1 604 ? 39.094 -13.891 7.668 1 31.03 604 GLN A CA 1
ATOM 4789 C C . GLN A 1 604 ? 38.406 -13.734 9.023 1 31.03 604 GLN A C 1
ATOM 4791 O O . GLN A 1 604 ? 38.938 -14.18 10.047 1 31.03 604 GLN A O 1
ATOM 4796 N N . ASP A 1 605 ? 37.406 -12.633 9.211 1 31.48 605 ASP A N 1
ATOM 4797 C CA . ASP A 1 605 ? 36.969 -12.516 10.594 1 31.48 605 ASP A CA 1
ATOM 4798 C C . ASP A 1 605 ? 35.812 -13.477 10.875 1 31.48 605 ASP A C 1
ATOM 4800 O O . ASP A 1 605 ? 35.031 -13.812 9.969 1 31.48 605 ASP A O 1
ATOM 4804 N N . ASN A 1 606 ? 35.75 -14.367 11.953 1 31.73 606 ASN A N 1
ATOM 4805 C CA . ASN A 1 606 ? 34.969 -15.367 12.672 1 31.73 606 ASN A CA 1
ATOM 4806 C C . ASN A 1 606 ? 33.469 -15.055 12.625 1 31.73 606 ASN A C 1
ATOM 4808 O O . ASN A 1 606 ? 32.719 -15.602 13.422 1 31.73 606 ASN A O 1
ATOM 4812 N N . ASN A 1 607 ? 33.094 -14.117 11.93 1 35.25 607 ASN A N 1
ATOM 4813 C CA . ASN A 1 607 ? 31.703 -13.703 12.055 1 35.25 607 ASN A CA 1
ATOM 4814 C C . ASN A 1 607 ? 30.75 -14.695 11.391 1 35.25 607 ASN A C 1
ATOM 4816 O O . ASN A 1 607 ? 29.594 -14.82 11.789 1 35.25 607 ASN A O 1
ATOM 4820 N N . TRP A 1 608 ? 31.094 -15.375 10.359 1 34.88 608 TRP A N 1
ATOM 4821 C CA . TRP A 1 608 ? 30.297 -16.422 9.711 1 34.88 608 TRP A CA 1
ATOM 4822 C C . TRP A 1 608 ? 30.031 -17.578 10.672 1 34.88 608 TRP A C 1
ATOM 4824 O O . TRP A 1 608 ? 28.953 -18.172 10.648 1 34.88 608 TRP A O 1
ATOM 4834 N N . LEU A 1 609 ? 31.047 -17.969 11.383 1 37.44 609 LEU A N 1
ATOM 4835 C CA . LEU A 1 609 ? 30.859 -18.906 12.484 1 37.44 609 LEU A CA 1
ATOM 4836 C C . LEU A 1 609 ? 29.828 -18.391 13.477 1 37.44 609 LEU A C 1
ATOM 4838 O O . LEU A 1 609 ? 29.078 -19.188 14.062 1 37.44 609 LEU A O 1
ATOM 4842 N N . ALA A 1 610 ? 29.797 -17.141 13.539 1 39.69 610 ALA A N 1
ATOM 4843 C CA . ALA A 1 610 ? 28.797 -16.562 14.43 1 39.69 610 ALA A CA 1
ATOM 4844 C C . ALA A 1 610 ? 27.391 -16.75 13.891 1 39.69 610 ALA A C 1
ATOM 4846 O O . ALA A 1 610 ? 26.469 -17.062 14.641 1 39.69 610 ALA A O 1
ATOM 4847 N N . PHE A 1 611 ? 27.234 -16.594 12.586 1 40.5 611 PHE A N 1
ATOM 4848 C CA . PHE A 1 611 ? 25.938 -16.812 11.992 1 40.5 611 PHE A CA 1
ATOM 4849 C C . PHE A 1 611 ? 25.516 -18.266 12.125 1 40.5 611 PHE A C 1
ATOM 4851 O O . PHE A 1 611 ? 24.375 -18.562 12.492 1 40.5 611 PHE A O 1
ATOM 4858 N N . LEU A 1 612 ? 26.375 -19.203 11.719 1 43 612 LEU A N 1
ATOM 4859 C CA . LEU A 1 612 ? 26.094 -20.625 11.828 1 43 612 LEU A CA 1
ATOM 4860 C C . LEU A 1 612 ? 25.812 -21.016 13.281 1 43 612 LEU A C 1
ATOM 4862 O O . LEU A 1 612 ? 25.078 -21.969 13.547 1 43 612 LEU A O 1
ATOM 4866 N N . ASN A 1 613 ? 26.516 -20.281 14.156 1 41.31 613 ASN A N 1
ATOM 4867 C CA . ASN A 1 613 ? 26.391 -20.547 15.586 1 41.31 613 ASN A CA 1
ATOM 4868 C C . ASN A 1 613 ? 25.297 -19.672 16.203 1 41.31 613 ASN A C 1
ATOM 4870 O O . ASN A 1 613 ? 25.078 -19.719 17.422 1 41.31 613 ASN A O 1
ATOM 4874 N N . MET A 1 614 ? 24.812 -18.844 15.352 1 40.22 614 MET A N 1
ATOM 4875 C CA . MET A 1 614 ? 23.75 -18 15.922 1 40.22 614 MET A CA 1
ATOM 4876 C C . MET A 1 614 ? 22.484 -18.812 16.172 1 40.22 614 MET A C 1
ATOM 4878 O O . MET A 1 614 ? 22.016 -19.531 15.289 1 40.22 614 MET A O 1
ATOM 4882 N N . GLU A 1 615 ? 22.375 -19.172 17.375 1 36.88 615 GLU A N 1
ATOM 4883 C CA . GLU A 1 615 ? 21.094 -19.734 17.797 1 36.88 615 GLU A CA 1
ATOM 4884 C C . GLU A 1 615 ? 19.938 -18.812 17.406 1 36.88 615 GLU A C 1
ATOM 4886 O O . GLU A 1 615 ? 20.047 -17.594 17.453 1 36.88 615 GLU A O 1
ATOM 4891 N N . PRO A 1 616 ? 19.031 -19.406 16.719 1 36.84 616 PRO A N 1
ATOM 4892 C CA . PRO A 1 616 ? 17.781 -18.672 16.484 1 36.84 616 PRO A CA 1
ATOM 4893 C C . PRO A 1 616 ? 17.328 -17.875 17.703 1 36.84 616 PRO A C 1
ATOM 4895 O O . PRO A 1 616 ? 17.375 -18.391 18.828 1 36.84 616 PRO A O 1
ATOM 4898 N N . GLY A 1 617 ? 17 -16.438 17.781 1 37.25 617 GLY A N 1
ATOM 4899 C CA . GLY A 1 617 ? 16.719 -15.5 18.844 1 37.25 617 GLY A CA 1
ATOM 4900 C C . GLY A 1 617 ? 17.906 -14.617 19.203 1 37.25 617 GLY A C 1
ATOM 4901 O O . GLY A 1 617 ? 17.781 -13.703 20.016 1 37.25 617 GLY A O 1
ATOM 4902 N N . SER A 1 618 ? 19.047 -15.141 18.922 1 33.03 618 SER A N 1
ATOM 4903 C CA . SER A 1 618 ? 20.203 -14.453 19.469 1 33.03 618 SER A CA 1
ATOM 4904 C C . SER A 1 618 ? 20.609 -13.266 18.594 1 33.03 618 SER A C 1
ATOM 4906 O O . SER A 1 618 ? 21.672 -12.68 18.797 1 33.03 618 SER A O 1
ATOM 4908 N N . LEU A 1 619 ? 20.109 -13.211 17.562 1 33.38 619 LEU A N 1
ATOM 4909 C CA . LEU A 1 619 ? 20.641 -12.039 16.859 1 33.38 619 LEU A CA 1
ATOM 4910 C C . LEU A 1 619 ? 20.281 -10.758 17.609 1 33.38 619 LEU A C 1
ATOM 4912 O O . LEU A 1 619 ? 19.141 -10.305 17.562 1 33.38 619 LEU A O 1
ATOM 4916 N N . ASP A 1 620 ? 20.828 -10.609 18.797 1 29.77 620 ASP A N 1
ATOM 4917 C CA . ASP A 1 620 ? 20.875 -9.258 19.359 1 29.77 620 ASP A CA 1
ATOM 4918 C C . ASP A 1 620 ? 21.547 -8.289 18.391 1 29.77 620 ASP A C 1
ATOM 4920 O O . ASP A 1 620 ? 22.781 -8.242 18.312 1 29.77 620 ASP A O 1
ATOM 4924 N N . LEU A 1 621 ? 21.141 -8.281 17.203 1 29.88 621 LEU A N 1
ATOM 4925 C CA . LEU A 1 621 ? 21.75 -7.105 16.578 1 29.88 621 LEU A CA 1
ATOM 4926 C C . LEU A 1 621 ? 21.781 -5.934 17.562 1 29.88 621 LEU A C 1
ATOM 4928 O O . LEU A 1 621 ? 20.734 -5.527 18.078 1 29.88 621 LEU A O 1
ATOM 4932 N N . GLN A 1 622 ? 22.828 -5.777 18.281 1 26.75 622 GLN A N 1
ATOM 4933 C CA . GLN A 1 622 ? 23.156 -4.543 18.984 1 26.75 622 GLN A CA 1
ATOM 4934 C C . GLN A 1 622 ? 22.969 -3.326 18.078 1 26.75 622 GLN A C 1
ATOM 4936 O O . GLN A 1 622 ? 23.844 -3.025 17.266 1 26.75 622 GLN A O 1
ATOM 4941 N N . PHE A 1 623 ? 21.891 -3.137 17.422 1 27.75 623 PHE A N 1
ATOM 4942 C CA . PHE A 1 623 ? 21.766 -1.707 17.172 1 27.75 623 PHE A CA 1
ATOM 4943 C C . PHE A 1 623 ? 22.109 -0.904 18.422 1 27.75 623 PHE A C 1
ATOM 4945 O O . PHE A 1 623 ? 21.5 -1.076 19.469 1 27.75 623 PHE A O 1
ATOM 4952 N N . HIS A 1 624 ? 23.422 -0.69 18.719 1 25.86 624 HIS A N 1
ATOM 4953 C CA . HIS A 1 624 ? 23.859 0.299 19.688 1 25.86 624 HIS A CA 1
ATOM 4954 C C . HIS A 1 624 ? 23 1.549 19.641 1 25.86 624 HIS A C 1
ATOM 4956 O O . HIS A 1 624 ? 23.062 2.326 18.688 1 25.86 624 HIS A O 1
ATOM 4962 N N . HIS A 1 625 ? 21.891 1.471 20.031 1 26.05 625 HIS A N 1
ATOM 4963 C CA . HIS A 1 625 ? 21.203 2.645 20.547 1 26.05 625 HIS A CA 1
ATOM 4964 C C . HIS A 1 625 ? 22.062 3.387 21.562 1 26.05 625 HIS A C 1
ATOM 4966 O O . HIS A 1 625 ? 21.594 4.297 22.25 1 26.05 625 HIS A O 1
ATOM 4972 N N . ASP A 1 626 ? 23.297 2.951 21.875 1 26.81 626 ASP A N 1
ATOM 4973 C CA . ASP A 1 626 ? 24.016 3.719 22.891 1 26.81 626 ASP A CA 1
ATOM 4974 C C . ASP A 1 626 ? 24.266 5.148 22.406 1 26.81 626 ASP A C 1
ATOM 4976 O O . ASP A 1 626 ? 24.922 5.93 23.094 1 26.81 626 ASP A O 1
ATOM 4980 N N . GLN A 1 627 ? 24.328 5.445 21.203 1 24.08 627 GLN A N 1
ATOM 4981 C CA . GLN A 1 627 ? 24.859 6.805 21.188 1 24.08 627 GLN A CA 1
ATOM 4982 C C . GLN A 1 627 ? 23.859 7.781 21.812 1 24.08 627 GLN A C 1
ATOM 4984 O O . GLN A 1 627 ? 23.828 8.953 21.438 1 24.08 627 GLN A O 1
ATOM 4989 N N . LEU A 1 628 ? 22.844 7.34 22.406 1 20.95 628 LEU A N 1
ATOM 4990 C CA . LEU A 1 628 ? 22.25 8.336 23.297 1 20.95 628 LEU A CA 1
ATOM 4991 C C . LEU A 1 628 ? 23.062 8.445 24.578 1 20.95 628 LEU A C 1
ATOM 4993 O O . LEU A 1 628 ? 22.641 9.125 25.531 1 20.95 628 LEU A O 1
ATOM 4997 N N . ASP A 1 629 ? 24.25 7.727 24.797 1 21.09 629 ASP A N 1
ATOM 4998 C CA . ASP A 1 629 ? 24.938 8.469 25.844 1 21.09 629 ASP A CA 1
ATOM 4999 C C . ASP A 1 629 ? 25.594 9.727 25.297 1 21.09 629 ASP A C 1
ATOM 5001 O O . ASP A 1 629 ? 26.203 9.695 24.219 1 21.09 629 ASP A O 1
ATOM 5005 N N . MET B 1 1 ? 56.844 51.625 -13.281 1 26.33 1 MET B N 1
ATOM 5006 C CA . MET B 1 1 ? 56.312 50.938 -14.469 1 26.33 1 MET B CA 1
ATOM 5007 C C . MET B 1 1 ? 55.094 50.094 -14.133 1 26.33 1 MET B C 1
ATOM 5009 O O . MET B 1 1 ? 55.188 49.156 -13.305 1 26.33 1 MET B O 1
ATOM 5013 N N . ASP B 1 2 ? 53.906 50.656 -14.211 1 28.41 2 ASP B N 1
ATOM 5014 C CA . ASP B 1 2 ? 52.531 50.281 -13.875 1 28.41 2 ASP B CA 1
ATOM 5015 C C . ASP B 1 2 ? 52.125 49.031 -14.641 1 28.41 2 ASP B C 1
ATOM 5017 O O . ASP B 1 2 ? 52.062 49.031 -15.867 1 28.41 2 ASP B O 1
ATOM 5021 N N . GLN B 1 3 ? 52.625 47.875 -14.273 1 31.08 3 GLN B N 1
ATOM 5022 C CA . GLN B 1 3 ? 52.375 46.594 -14.922 1 31.08 3 GLN B CA 1
ATOM 5023 C C . GLN B 1 3 ? 50.875 46.344 -15.125 1 31.08 3 GLN B C 1
ATOM 5025 O O . GLN B 1 3 ? 50.125 46.281 -14.156 1 31.08 3 GLN B O 1
ATOM 5030 N N . GLN B 1 4 ? 50.344 46.906 -16.219 1 31.17 4 GLN B N 1
ATOM 5031 C CA . GLN B 1 4 ? 48.969 46.781 -16.688 1 31.17 4 GLN B CA 1
ATOM 5032 C C . GLN B 1 4 ? 48.531 45.312 -16.672 1 31.17 4 GLN B C 1
ATOM 5034 O O . GLN B 1 4 ? 49.188 44.438 -17.234 1 31.17 4 GLN B O 1
ATOM 5039 N N . LEU B 1 5 ? 47.844 44.938 -15.648 1 38.06 5 LEU B N 1
ATOM 5040 C CA . LEU B 1 5 ? 47.25 43.594 -15.523 1 38.06 5 LEU B CA 1
ATOM 5041 C C . LEU B 1 5 ? 46.531 43.219 -16.812 1 38.06 5 LEU B C 1
ATOM 5043 O O . LEU B 1 5 ? 45.812 44.031 -17.391 1 38.06 5 LEU B O 1
ATOM 5047 N N . PRO B 1 6 ? 47.031 42.281 -17.609 1 38 6 PRO B N 1
ATOM 5048 C CA . PRO B 1 6 ? 46.438 41.875 -18.891 1 38 6 PRO B CA 1
ATOM 5049 C C . PRO B 1 6 ? 44.938 41.688 -18.812 1 38 6 PRO B C 1
ATOM 5051 O O . PRO B 1 6 ? 44.406 41.375 -17.75 1 38 6 PRO B O 1
ATOM 5054 N N . LEU B 1 7 ? 44.125 42.438 -19.594 1 43.31 7 LEU B N 1
ATOM 5055 C CA . LEU B 1 7 ? 42.688 42.344 -19.781 1 43.31 7 LEU B CA 1
ATOM 5056 C C . LEU B 1 7 ? 42.219 40.906 -19.922 1 43.31 7 LEU B C 1
ATOM 5058 O O . LEU B 1 7 ? 42.844 40.125 -20.641 1 43.31 7 LEU B O 1
ATOM 5062 N N . PRO B 1 8 ? 41.469 40.375 -18.969 1 45.34 8 PRO B N 1
ATOM 5063 C CA . PRO B 1 8 ? 41.031 38.969 -19.031 1 45.34 8 PRO B CA 1
ATOM 5064 C C . PRO B 1 8 ? 40.438 38.594 -20.391 1 45.34 8 PRO B C 1
ATOM 5066 O O . PRO B 1 8 ? 39.75 39.406 -21 1 45.34 8 PRO B O 1
ATOM 5069 N N . ALA B 1 9 ? 41.125 37.906 -21.266 1 49.09 9 ALA B N 1
ATOM 5070 C CA . ALA B 1 9 ? 40.781 37.438 -22.609 1 49.09 9 ALA B CA 1
ATOM 5071 C C . ALA B 1 9 ? 39.438 36.75 -22.641 1 49.09 9 ALA B C 1
ATOM 5073 O O . ALA B 1 9 ? 39.125 35.938 -21.734 1 49.09 9 ALA B O 1
ATOM 5074 N N . PRO B 1 10 ? 38.375 37.25 -23.391 1 52.91 10 PRO B N 1
ATOM 5075 C CA . PRO B 1 10 ? 37.062 36.625 -23.562 1 52.91 10 PRO B CA 1
ATOM 5076 C C . PRO B 1 10 ? 37.125 35.188 -24.031 1 52.91 10 PRO B C 1
ATOM 5078 O O . PRO B 1 10 ? 38.094 34.812 -24.734 1 52.91 10 PRO B O 1
ATOM 5081 N N . THR B 1 11 ? 36.656 34.344 -23.328 1 60.09 11 THR B N 1
ATOM 5082 C CA . THR B 1 11 ? 36.594 32.969 -23.828 1 60.09 11 THR B CA 1
ATOM 5083 C C . THR B 1 11 ? 35.562 32.875 -24.984 1 60.09 11 THR B C 1
ATOM 5085 O O . THR B 1 11 ? 34.781 33.781 -25.188 1 60.09 11 THR B O 1
ATOM 5088 N N . ASP B 1 12 ? 35.656 32.031 -25.938 1 66.44 12 ASP B N 1
ATOM 5089 C CA . ASP B 1 12 ? 34.844 31.875 -27.141 1 66.44 12 ASP B CA 1
ATOM 5090 C C . ASP B 1 12 ? 33.438 31.375 -26.797 1 66.44 12 ASP B C 1
ATOM 5092 O O . ASP B 1 12 ? 32.562 31.359 -27.656 1 66.44 12 ASP B O 1
ATOM 5096 N N . GLN B 1 13 ? 33.25 30.859 -25.547 1 67.56 13 GLN B N 1
ATOM 5097 C CA . GLN B 1 13 ? 31.938 30.281 -25.281 1 67.56 13 GLN B CA 1
ATOM 5098 C C . GLN B 1 13 ? 31.234 31.016 -24.141 1 67.56 13 GLN B C 1
ATOM 5100 O O . GLN B 1 13 ? 31.891 31.547 -23.25 1 67.56 13 GLN B O 1
ATOM 5105 N N . ALA B 1 14 ? 29.938 31.125 -24.234 1 75.12 14 ALA B N 1
ATOM 5106 C CA . ALA B 1 14 ? 29.125 31.703 -23.172 1 75.12 14 ALA B CA 1
ATOM 5107 C C . ALA B 1 14 ? 29.141 30.828 -21.922 1 75.12 14 ALA B C 1
ATOM 5109 O O . ALA B 1 14 ? 29.328 29.609 -22.016 1 75.12 14 ALA B O 1
ATOM 5110 N N . CYS B 1 15 ? 29.094 31.359 -20.719 1 71.88 15 CYS B N 1
ATOM 5111 C CA . CYS B 1 15 ? 29.062 30.594 -19.469 1 71.88 15 CYS B CA 1
ATOM 5112 C C . CYS B 1 15 ? 27.797 29.766 -19.375 1 71.88 15 CYS B C 1
ATOM 5114 O O . CYS B 1 15 ? 26.781 30.094 -20 1 71.88 15 CYS B O 1
ATOM 5116 N N . ASN B 1 16 ? 27.75 28.641 -18.656 1 68.19 16 ASN B N 1
ATOM 5117 C CA . ASN B 1 16 ? 26.641 27.703 -18.547 1 68.19 16 ASN B CA 1
ATOM 5118 C C . ASN B 1 16 ? 25.375 28.391 -18.016 1 68.19 16 ASN B C 1
ATOM 5120 O O . ASN B 1 16 ? 24.266 28.078 -18.438 1 68.19 16 ASN B O 1
ATOM 5124 N N . GLU B 1 17 ? 25.547 29.359 -17.172 1 71.62 17 GLU B N 1
ATOM 5125 C CA . GLU B 1 17 ? 24.422 30.078 -16.594 1 71.62 17 GLU B CA 1
ATOM 5126 C C . GLU B 1 17 ? 23.75 30.984 -17.609 1 71.62 17 GLU B C 1
ATOM 5128 O O . GLU B 1 17 ? 22.531 31.047 -17.688 1 71.62 17 GLU B O 1
ATOM 5133 N N . CYS B 1 18 ? 24.5 31.672 -18.344 1 72.44 18 CYS B N 1
ATOM 5134 C CA . CYS B 1 18 ? 23.984 32.562 -19.359 1 72.44 18 CYS B CA 1
ATOM 5135 C C . CYS B 1 18 ? 23.406 31.781 -20.547 1 72.44 18 CYS B C 1
ATOM 5137 O O . CYS B 1 18 ? 22.406 32.188 -21.141 1 72.44 18 CYS B O 1
ATOM 5139 N N . LYS B 1 19 ? 23.875 30.594 -20.766 1 70.31 19 LYS B N 1
ATOM 5140 C CA . LYS B 1 19 ? 23.312 29.688 -21.781 1 70.31 19 LYS B CA 1
ATOM 5141 C C . LYS B 1 19 ? 21.938 29.188 -21.359 1 70.31 19 LYS B C 1
ATOM 5143 O O . LYS B 1 19 ? 21 29.188 -22.172 1 70.31 19 LYS B O 1
ATOM 5148 N N . ARG B 1 20 ? 21.859 28.812 -20.172 1 66.69 20 ARG B N 1
ATOM 5149 C CA . ARG B 1 20 ? 20.641 28.25 -19.609 1 66.69 20 ARG B CA 1
ATOM 5150 C C . ARG B 1 20 ? 19.516 29.281 -19.609 1 66.69 20 ARG B C 1
ATOM 5152 O O . ARG B 1 20 ? 18.359 28.953 -19.891 1 66.69 20 ARG B O 1
ATOM 5159 N N . ARG B 1 21 ? 19.953 30.547 -19.422 1 64.94 21 ARG B N 1
ATOM 5160 C CA . ARG B 1 21 ? 18.969 31.609 -19.281 1 64.94 21 ARG B CA 1
ATOM 5161 C C . ARG B 1 21 ? 18.812 32.375 -20.578 1 64.94 21 ARG B C 1
ATOM 5163 O O . ARG B 1 21 ? 18.125 33.406 -20.625 1 64.94 21 ARG B O 1
ATOM 5170 N N . LYS B 1 22 ? 19.453 31.891 -21.562 1 66.56 22 LYS B N 1
ATOM 5171 C CA . LYS B 1 22 ? 19.484 32.531 -22.859 1 66.56 22 LYS B CA 1
ATOM 5172 C C . LYS B 1 22 ? 19.766 34.031 -22.734 1 66.56 22 LYS B C 1
ATOM 5174 O O . LYS B 1 22 ? 19.141 34.844 -23.422 1 66.56 22 LYS B O 1
ATOM 5179 N N . GLY B 1 23 ? 20.594 34.406 -21.719 1 67.75 23 GLY B N 1
ATOM 5180 C CA . GLY B 1 23 ? 21 35.812 -21.516 1 67.75 23 GLY B CA 1
ATOM 5181 C C . GLY B 1 23 ? 22.25 36.188 -22.297 1 67.75 23 GLY B C 1
ATOM 5182 O O . GLY B 1 23 ? 22.906 35.312 -22.891 1 67.75 23 GLY B O 1
ATOM 5183 N N . ARG B 1 24 ? 22.516 37.5 -22.469 1 73.56 24 ARG B N 1
ATOM 5184 C CA . ARG B 1 24 ? 23.703 38 -23.156 1 73.56 24 ARG B CA 1
ATOM 5185 C C . ARG B 1 24 ? 24.938 37.875 -22.266 1 73.56 24 ARG B C 1
ATOM 5187 O O . ARG B 1 24 ? 25.016 38.438 -21.188 1 73.56 24 ARG B O 1
ATOM 5194 N N . CYS B 1 25 ? 25.844 36.906 -22.547 1 73.69 25 CYS B N 1
ATOM 5195 C CA . CYS B 1 25 ? 27.109 36.656 -21.859 1 73.69 25 CYS B CA 1
ATOM 5196 C C . CYS B 1 25 ? 28.234 37.438 -22.547 1 73.69 25 CYS B C 1
ATOM 5198 O O . CYS B 1 25 ? 28.375 37.375 -23.766 1 73.69 25 CYS B O 1
ATOM 5200 N N . ASP B 1 26 ? 29.031 38.25 -21.938 1 76.56 26 ASP B N 1
ATOM 5201 C CA . ASP B 1 26 ? 30.125 39 -22.547 1 76.56 26 ASP B CA 1
ATOM 5202 C C . ASP B 1 26 ? 31.406 38.156 -22.562 1 76.56 26 ASP B C 1
ATOM 5204 O O . ASP B 1 26 ? 32.469 38.688 -22.922 1 76.56 26 ASP B O 1
ATOM 5208 N N . LYS B 1 27 ? 31.375 36.781 -22.109 1 73.69 27 LYS B N 1
ATOM 5209 C CA . LYS B 1 27 ? 32.406 35.781 -22.188 1 73.69 27 LYS B CA 1
ATOM 5210 C C . LYS B 1 27 ? 33.656 36.219 -21.438 1 73.69 27 LYS B C 1
ATOM 5212 O O . LYS B 1 27 ? 34.781 35.781 -21.75 1 73.69 27 LYS B O 1
ATOM 5217 N N . LEU B 1 28 ? 33.5 37.125 -20.453 1 75.5 28 LEU B N 1
ATOM 5218 C CA . LEU B 1 28 ? 34.625 37.562 -19.656 1 75.5 28 LEU B CA 1
ATOM 5219 C C . LEU B 1 28 ? 34.969 36.531 -18.594 1 75.5 28 LEU B C 1
ATOM 5221 O O . LEU B 1 28 ? 34.094 35.906 -17.984 1 75.5 28 LEU B O 1
ATOM 5225 N N . ILE B 1 29 ? 36.219 36 -18.344 1 72.81 29 ILE B N 1
ATOM 5226 C CA . ILE B 1 29 ? 36.719 35.156 -17.266 1 72.81 29 ILE B CA 1
ATOM 5227 C C . ILE B 1 29 ? 37.312 36 -16.141 1 72.81 29 ILE B C 1
ATOM 5229 O O . ILE B 1 29 ? 37.906 37.062 -16.406 1 72.81 29 ILE B O 1
ATOM 5233 N N . PRO B 1 30 ? 37.031 35.5 -14.898 1 72.56 30 PRO B N 1
ATOM 5234 C CA . PRO B 1 30 ? 36.438 34.25 -14.445 1 72.56 30 PRO B CA 1
ATOM 5235 C C . PRO B 1 30 ? 34.906 34.312 -14.359 1 72.56 30 PRO B C 1
ATOM 5237 O O . PRO B 1 30 ? 34.219 33.281 -14.289 1 72.56 30 PRO B O 1
ATOM 5240 N N . GLU B 1 31 ? 34.344 35.531 -14.422 1 75.56 31 GLU B N 1
ATOM 5241 C CA . GLU B 1 31 ? 32.906 35.75 -14.273 1 75.56 31 GLU B CA 1
ATOM 5242 C C . GLU B 1 31 ? 32.406 36.781 -15.273 1 75.56 31 GLU B C 1
ATOM 5244 O O . GLU B 1 31 ? 33 37.844 -15.445 1 75.56 31 GLU B O 1
ATOM 5249 N N . CYS B 1 32 ? 31.359 36.312 -15.969 1 75.88 32 CYS B N 1
ATOM 5250 C CA . CYS B 1 32 ? 30.828 37.25 -16.938 1 75.88 32 CYS B CA 1
ATOM 5251 C C . CYS B 1 32 ? 30.062 38.375 -16.234 1 75.88 32 CYS B C 1
ATOM 5253 O O . CYS B 1 32 ? 29.609 38.188 -15.094 1 75.88 32 CYS B O 1
ATOM 5255 N N . THR B 1 33 ? 30.047 39.562 -16.812 1 78.12 33 THR B N 1
ATOM 5256 C CA . THR B 1 33 ? 29.438 40.75 -16.219 1 78.12 33 THR B CA 1
ATOM 5257 C C . THR B 1 33 ? 27.969 40.469 -15.883 1 78.12 33 THR B C 1
ATOM 5259 O O . THR B 1 33 ? 27.469 40.969 -14.867 1 78.12 33 THR B O 1
ATOM 5262 N N . SER B 1 34 ? 27.297 39.656 -16.688 1 75.19 34 SER B N 1
ATOM 5263 C CA . SER B 1 34 ? 25.875 39.344 -16.469 1 75.19 34 SER B CA 1
ATOM 5264 C C . SER B 1 34 ? 25.703 38.469 -15.234 1 75.19 34 SER B C 1
ATOM 5266 O O . SER B 1 34 ? 24.828 38.719 -14.414 1 75.19 34 SER B O 1
ATOM 5268 N N . CYS B 1 35 ? 26.484 37.531 -15.062 1 73.75 35 CYS B N 1
ATOM 5269 C CA . CYS B 1 35 ? 26.453 36.656 -13.898 1 73.75 35 CYS B CA 1
ATOM 5270 C C . CYS B 1 35 ? 26.891 37.406 -12.641 1 73.75 35 CYS B C 1
ATOM 5272 O O . CYS B 1 35 ? 26.297 37.219 -11.578 1 73.75 35 CYS B O 1
ATOM 5274 N N . ALA B 1 36 ? 27.906 38.25 -12.703 1 73.94 36 ALA B N 1
ATOM 5275 C CA . ALA B 1 36 ? 28.406 39.062 -11.586 1 73.94 36 ALA B CA 1
ATOM 5276 C C . ALA B 1 36 ? 27.344 40.031 -11.094 1 73.94 36 ALA B C 1
ATOM 5278 O O . ALA B 1 36 ? 27.156 40.188 -9.891 1 73.94 36 ALA B O 1
ATOM 5279 N N . LYS B 1 37 ? 26.734 40.656 -12 1 72.75 37 LYS B N 1
ATOM 5280 C CA . LYS B 1 37 ? 25.734 41.625 -11.648 1 72.75 37 LYS B CA 1
ATOM 5281 C C . LYS B 1 37 ? 24.531 41 -10.969 1 72.75 37 LYS B C 1
ATOM 5283 O O . LYS B 1 37 ? 23.953 41.562 -10.039 1 72.75 37 LYS B O 1
ATOM 5288 N N . ASN B 1 38 ? 24.266 39.781 -11.422 1 69.69 38 ASN B N 1
ATOM 5289 C CA . ASN B 1 38 ? 23.062 39.125 -10.93 1 69.69 38 ASN B CA 1
ATOM 5290 C C . ASN B 1 38 ? 23.406 38.062 -9.867 1 69.69 38 ASN B C 1
ATOM 5292 O O . ASN B 1 38 ? 22.547 37.25 -9.5 1 69.69 38 ASN B O 1
ATOM 5296 N N . LYS B 1 39 ? 24.719 38 -9.344 1 65.75 39 LYS B N 1
ATOM 5297 C CA . LYS B 1 39 ? 25.266 37.125 -8.305 1 65.75 39 LYS B CA 1
ATOM 5298 C C . LYS B 1 39 ? 24.969 35.656 -8.609 1 65.75 39 LYS B C 1
ATOM 5300 O O . LYS B 1 39 ? 24.484 34.938 -7.734 1 65.75 39 LYS B O 1
ATOM 5305 N N . ARG B 1 40 ? 25.234 35.375 -9.867 1 64.44 40 ARG B N 1
ATOM 5306 C CA . ARG B 1 40 ? 24.984 34 -10.312 1 64.44 40 ARG B CA 1
ATOM 5307 C C . ARG B 1 40 ? 26.281 33.219 -10.445 1 64.44 40 ARG B C 1
ATOM 5309 O O . ARG B 1 40 ? 27.359 33.812 -10.523 1 64.44 40 ARG B O 1
ATOM 5316 N N . HIS B 1 41 ? 26.219 31.953 -10.312 1 61.5 41 HIS B N 1
ATOM 5317 C CA . HIS B 1 41 ? 27.406 31.125 -10.477 1 61.5 41 HIS B CA 1
ATOM 5318 C C . HIS B 1 41 ? 27.812 31.031 -11.945 1 61.5 41 HIS B C 1
ATOM 5320 O O . HIS B 1 41 ? 27.266 30.219 -12.695 1 61.5 41 HIS B O 1
ATOM 5326 N N . CYS B 1 42 ? 28.75 31.844 -12.312 1 65 42 CYS B N 1
ATOM 5327 C CA . CYS B 1 42 ? 29.281 31.922 -13.664 1 65 42 CYS B CA 1
ATOM 5328 C C . CYS B 1 42 ? 30.281 30.781 -13.922 1 65 42 CYS B C 1
ATOM 5330 O O . CYS B 1 42 ? 31.328 30.719 -13.273 1 65 42 CYS B O 1
ATOM 5332 N N . LEU B 1 43 ? 29.969 29.734 -14.594 1 64.25 43 LEU B N 1
ATOM 5333 C CA . LEU B 1 43 ? 30.891 28.641 -14.906 1 64.25 43 LEU B CA 1
ATOM 5334 C C . LEU B 1 43 ? 31.172 28.594 -16.406 1 64.25 43 LEU B C 1
ATOM 5336 O O . LEU B 1 43 ? 30.25 28.625 -17.219 1 64.25 43 LEU B O 1
ATOM 5340 N N . TYR B 1 44 ? 32.469 28.922 -16.812 1 64 44 TYR B N 1
ATOM 5341 C CA . TYR B 1 44 ? 32.906 28.766 -18.203 1 64 44 TYR B CA 1
ATOM 5342 C C . TYR B 1 44 ? 33.406 27.359 -18.453 1 64 44 TYR B C 1
ATOM 5344 O O . TYR B 1 44 ? 34.062 26.75 -17.594 1 64 44 TYR B O 1
ATOM 5352 N N . GLU B 1 45 ? 33.062 26.719 -19.625 1 49.56 45 GLU B N 1
ATOM 5353 C CA . GLU B 1 45 ? 33.656 25.438 -20.016 1 49.56 45 GLU B CA 1
ATOM 5354 C C . GLU B 1 45 ? 35.062 25.625 -20.594 1 49.56 45 GLU B C 1
ATOM 5356 O O . GLU B 1 45 ? 35.25 26.359 -21.562 1 49.56 45 GLU B O 1
ATOM 5361 N N . ARG B 1 46 ? 36.188 25.688 -19.938 1 42.62 46 ARG B N 1
ATOM 5362 C CA . ARG B 1 46 ? 37.5 25.516 -20.547 1 42.62 46 ARG B CA 1
ATOM 5363 C C . ARG B 1 46 ? 37.562 24.219 -21.344 1 42.62 46 ARG B C 1
ATOM 5365 O O . ARG B 1 46 ? 37.219 23.156 -20.844 1 42.62 46 ARG B O 1
ATOM 5372 N N . HIS B 1 47 ? 37.844 24.281 -22.719 1 33.81 47 HIS B N 1
ATOM 5373 C CA . HIS B 1 47 ? 38.25 23.109 -23.484 1 33.81 47 HIS B CA 1
ATOM 5374 C C . HIS B 1 47 ? 39.656 22.625 -23.047 1 33.81 47 HIS B C 1
ATOM 5376 O O . HIS B 1 47 ? 40.625 22.766 -23.812 1 33.81 47 HIS B O 1
ATOM 5382 N N . ALA B 1 48 ? 40.5 23.016 -22.141 1 29.66 48 ALA B N 1
ATOM 5383 C CA . ALA B 1 48 ? 41.75 22.281 -22.047 1 29.66 48 ALA B CA 1
ATOM 5384 C C . ALA B 1 48 ? 41.531 20.781 -22.234 1 29.66 48 ALA B C 1
ATOM 5386 O O . ALA B 1 48 ? 40.625 20.203 -21.641 1 29.66 48 ALA B O 1
ATOM 5387 N N . LYS B 1 49 ? 42.156 20.266 -23.406 1 30.98 49 LYS B N 1
ATOM 5388 C CA . LYS B 1 49 ? 42.406 18.844 -23.578 1 30.98 49 LYS B CA 1
ATOM 5389 C C . LYS B 1 49 ? 43 18.219 -22.312 1 30.98 49 LYS B C 1
ATOM 5391 O O . LYS B 1 49 ? 44.219 18.125 -22.156 1 30.98 49 LYS B O 1
ATOM 5396 N N . THR B 1 50 ? 43.031 18.828 -21.203 1 29.05 50 THR B N 1
ATOM 5397 C CA . THR B 1 50 ? 43.719 17.984 -20.234 1 29.05 50 THR B CA 1
ATOM 5398 C C . THR B 1 50 ? 43.344 16.516 -20.438 1 29.05 50 THR B C 1
ATOM 5400 O O . THR B 1 50 ? 42.188 16.203 -20.734 1 29.05 50 THR B O 1
ATOM 5403 N N . PRO B 1 51 ? 44.438 15.656 -20.797 1 26.09 51 PRO B N 1
ATOM 5404 C CA . PRO B 1 51 ? 44.094 14.234 -20.891 1 26.09 51 PRO B CA 1
ATOM 5405 C C . PRO B 1 51 ? 42.969 13.82 -19.953 1 26.09 51 PRO B C 1
ATOM 5407 O O . PRO B 1 51 ? 42.938 14.25 -18.797 1 26.09 51 PRO B O 1
ATOM 5410 N N . LEU B 1 52 ? 41.844 13.891 -20.484 1 26.67 52 LEU B N 1
ATOM 5411 C CA . LEU B 1 52 ? 40.656 13.367 -19.859 1 26.67 52 LEU B CA 1
ATOM 5412 C C . LEU B 1 52 ? 40.969 12.172 -18.969 1 26.67 52 LEU B C 1
ATOM 5414 O O . LEU B 1 52 ? 41.25 11.086 -19.469 1 26.67 52 LEU B O 1
ATOM 5418 N N . THR B 1 53 ? 42.031 12.375 -18.188 1 26.36 53 THR B N 1
ATOM 5419 C CA . THR B 1 53 ? 42.125 11.25 -17.266 1 26.36 53 THR B CA 1
ATOM 5420 C C . THR B 1 53 ? 40.719 10.758 -16.906 1 26.36 53 THR B C 1
ATOM 5422 O O . THR B 1 53 ? 39.875 11.539 -16.484 1 26.36 53 THR B O 1
ATOM 5425 N N . ARG B 1 54 ? 40.188 9.797 -17.594 1 26.61 54 ARG B N 1
ATOM 5426 C CA . ARG B 1 54 ? 39.031 8.922 -17.469 1 26.61 54 ARG B CA 1
ATOM 5427 C C . ARG B 1 54 ? 38.594 8.805 -16.016 1 26.61 54 ARG B C 1
ATOM 5429 O O . ARG B 1 54 ? 39.031 7.91 -15.297 1 26.61 54 ARG B O 1
ATOM 5436 N N . LYS B 1 55 ? 38.906 9.797 -15.328 1 27.58 55 LYS B N 1
ATOM 5437 C CA . LYS B 1 55 ? 38.5 9.711 -13.93 1 27.58 55 LYS B CA 1
ATOM 5438 C C . LYS B 1 55 ? 37.094 9.109 -13.797 1 27.58 55 LYS B C 1
ATOM 5440 O O . LYS B 1 55 ? 36.188 9.523 -14.5 1 27.58 55 LYS B O 1
ATOM 5445 N N . HIS B 1 56 ? 37.031 7.945 -13.359 1 25.53 56 HIS B N 1
ATOM 5446 C CA . HIS B 1 56 ? 36.125 6.934 -12.852 1 25.53 56 HIS B CA 1
ATOM 5447 C C . HIS B 1 56 ? 35 7.574 -12.039 1 25.53 56 HIS B C 1
ATOM 5449 O O . HIS B 1 56 ? 35.062 7.645 -10.812 1 25.53 56 HIS B O 1
ATOM 5455 N N . LEU B 1 57 ? 34.844 8.812 -12.281 1 29.47 57 LEU B N 1
ATOM 5456 C CA . LEU B 1 57 ? 33.594 9.07 -11.586 1 29.47 57 LEU B CA 1
ATOM 5457 C C . LEU B 1 57 ? 32.594 7.93 -11.812 1 29.47 57 LEU B C 1
ATOM 5459 O O . LEU B 1 57 ? 31.891 7.891 -12.828 1 29.47 57 LEU B O 1
ATOM 5463 N N . THR B 1 58 ? 33.125 6.789 -11.703 1 29.97 58 THR B N 1
ATOM 5464 C CA . THR B 1 58 ? 32.219 5.641 -11.547 1 29.97 58 THR B CA 1
ATOM 5465 C C . THR B 1 58 ? 30.906 6.066 -10.93 1 29.97 58 THR B C 1
ATOM 5467 O O . THR B 1 58 ? 30.875 6.648 -9.836 1 29.97 58 THR B O 1
ATOM 5470 N N . MET B 1 59 ? 30.156 6.688 -11.758 1 33.53 59 MET B N 1
ATOM 5471 C CA . MET B 1 59 ? 28.781 6.75 -11.273 1 33.53 59 MET B CA 1
ATOM 5472 C C . MET B 1 59 ? 28.531 5.711 -10.188 1 33.53 59 MET B C 1
ATOM 5474 O O . MET B 1 59 ? 28.891 4.543 -10.344 1 33.53 59 MET B O 1
ATOM 5478 N N . PRO B 1 60 ? 28.594 6.258 -9 1 35.41 60 PRO B N 1
ATOM 5479 C CA . PRO B 1 60 ? 28.328 5.234 -7.988 1 35.41 60 PRO B CA 1
ATOM 5480 C C . PRO B 1 60 ? 27.422 4.113 -8.508 1 35.41 60 PRO B C 1
ATOM 5482 O O . PRO B 1 60 ? 26.656 4.324 -9.445 1 35.41 60 PRO B O 1
ATOM 5485 N N . PRO B 1 61 ? 27.828 2.914 -8.43 1 34.69 61 PRO B N 1
ATOM 5486 C CA . PRO B 1 61 ? 26.953 1.808 -8.805 1 34.69 61 PRO B CA 1
ATOM 5487 C C . PRO B 1 61 ? 25.469 2.162 -8.68 1 34.69 61 PRO B C 1
ATOM 5489 O O . PRO B 1 61 ? 25.062 2.752 -7.676 1 34.69 61 PRO B O 1
ATOM 5492 N N . ALA B 1 62 ? 24.844 2.689 -9.789 1 38.78 62 ALA B N 1
ATOM 5493 C CA . ALA B 1 62 ? 23.422 2.857 -10.008 1 38.78 62 ALA B CA 1
ATOM 5494 C C . ALA B 1 62 ? 22.609 1.998 -9.039 1 38.78 62 ALA B C 1
ATOM 5496 O O . ALA B 1 62 ? 23.047 0.915 -8.641 1 38.78 62 ALA B O 1
ATOM 5497 N N . ASP B 1 63 ? 21.781 2.691 -8.383 1 50 63 ASP B N 1
ATOM 5498 C CA . ASP B 1 63 ? 20.797 2.08 -7.488 1 50 63 ASP B CA 1
ATOM 5499 C C . ASP B 1 63 ? 20.312 0.738 -8.039 1 50 63 ASP B C 1
ATOM 5501 O O . ASP B 1 63 ? 19.625 0.69 -9.062 1 50 63 ASP B O 1
ATOM 5505 N N . ASP B 1 64 ? 20.938 -0.33 -7.754 1 59.97 64 ASP B N 1
ATOM 5506 C CA . ASP B 1 64 ? 20.984 -1.728 -8.172 1 59.97 64 ASP B CA 1
ATOM 5507 C C . ASP B 1 64 ? 19.578 -2.336 -8.195 1 59.97 64 ASP B C 1
ATOM 5509 O O . ASP B 1 64 ? 19.297 -3.252 -8.969 1 59.97 64 ASP B O 1
ATOM 5513 N N . PHE B 1 65 ? 18.516 -1.46 -7.754 1 70.06 65 PHE B N 1
ATOM 5514 C CA . PHE B 1 65 ? 17.25 -2.193 -7.734 1 70.06 65 PHE B CA 1
ATOM 5515 C C . PHE B 1 65 ? 16.234 -1.555 -8.672 1 70.06 65 PHE B C 1
ATOM 5517 O O . PHE B 1 65 ? 15.07 -1.951 -8.695 1 70.06 65 PHE B O 1
ATOM 5524 N N . SER B 1 66 ? 16.781 -0.523 -9.516 1 73.75 66 SER B N 1
ATOM 5525 C CA . SER B 1 66 ? 15.875 0.072 -10.484 1 73.75 66 SER B CA 1
ATOM 5526 C C . SER B 1 66 ? 15.445 -0.945 -11.539 1 73.75 66 SER B C 1
ATOM 5528 O O . SER B 1 66 ? 16.172 -1.899 -11.82 1 73.75 66 SER B O 1
ATOM 5530 N N . TRP B 1 67 ? 14.25 -0.811 -12.023 1 73.81 67 TRP B N 1
ATOM 5531 C CA . TRP B 1 67 ? 13.719 -1.752 -13 1 73.81 67 TRP B CA 1
ATOM 5532 C C . TRP B 1 67 ? 12.789 -1.048 -13.984 1 73.81 67 TRP B C 1
ATOM 5534 O O . TRP B 1 67 ? 12.266 0.03 -13.688 1 73.81 67 TRP B O 1
ATOM 5544 N N . ASN B 1 68 ? 12.734 -1.525 -15.203 1 73 68 ASN B N 1
ATOM 5545 C CA . ASN B 1 68 ? 11.844 -1.07 -16.266 1 73 68 ASN B CA 1
ATOM 5546 C C . ASN B 1 68 ? 11.219 -2.244 -17.016 1 73 68 ASN B C 1
ATOM 5548 O O . ASN B 1 68 ? 11.906 -2.928 -17.781 1 73 68 ASN B O 1
ATOM 5552 N N . GLU B 1 69 ? 10.055 -2.596 -16.844 1 79.81 69 GLU B N 1
ATOM 5553 C CA . GLU B 1 69 ? 9.375 -3.752 -17.422 1 79.81 69 GLU B CA 1
ATOM 5554 C C . GLU B 1 69 ? 8.562 -3.357 -18.656 1 79.81 69 GLU B C 1
ATOM 5556 O O . GLU B 1 69 ? 7.871 -4.191 -19.234 1 79.81 69 GLU B O 1
ATOM 5561 N N . GLN B 1 70 ? 8.656 -2.09 -19.078 1 74.56 70 GLN B N 1
ATOM 5562 C CA . GLN B 1 70 ? 7.965 -1.627 -20.266 1 74.56 70 GLN B CA 1
ATOM 5563 C C . GLN B 1 70 ? 8.516 -2.303 -21.516 1 74.56 70 GLN B C 1
ATOM 5565 O O . GLN B 1 70 ? 7.762 -2.65 -22.438 1 74.56 70 GLN B O 1
ATOM 5570 N N . ALA B 1 71 ? 9.766 -2.5 -21.422 1 65 71 ALA B N 1
ATOM 5571 C CA . ALA B 1 71 ? 10.43 -3.102 -22.578 1 65 71 ALA B CA 1
ATOM 5572 C C . ALA B 1 71 ? 10.047 -4.57 -22.719 1 65 71 ALA B C 1
ATOM 5574 O O . ALA B 1 71 ? 9.93 -5.082 -23.828 1 65 71 ALA B O 1
ATOM 5575 N N . VAL B 1 72 ? 9.859 -5.191 -21.656 1 65.06 72 VAL B N 1
ATOM 5576 C CA . VAL B 1 72 ? 9.5 -6.602 -21.672 1 65.06 72 VAL B CA 1
ATOM 5577 C C . VAL B 1 72 ? 8.133 -6.777 -22.328 1 65.06 72 VAL B C 1
ATOM 5579 O O . VAL B 1 72 ? 7.949 -7.656 -23.172 1 65.06 72 VAL B O 1
ATOM 5582 N N . MET B 1 73 ? 7.27 -5.949 -21.984 1 63.69 73 MET B N 1
ATOM 5583 C CA . MET B 1 73 ? 5.914 -6.004 -22.531 1 63.69 73 MET B CA 1
ATOM 5584 C C . MET B 1 73 ? 5.926 -5.754 -24.031 1 63.69 73 MET B C 1
ATOM 5586 O O . MET B 1 73 ? 5.215 -6.43 -24.781 1 63.69 73 MET B O 1
ATOM 5590 N N . ARG B 1 74 ? 6.746 -4.91 -24.484 1 62.09 74 ARG B N 1
ATOM 5591 C CA . ARG B 1 74 ? 6.844 -4.566 -25.906 1 62.09 74 ARG B CA 1
ATOM 5592 C C . ARG B 1 74 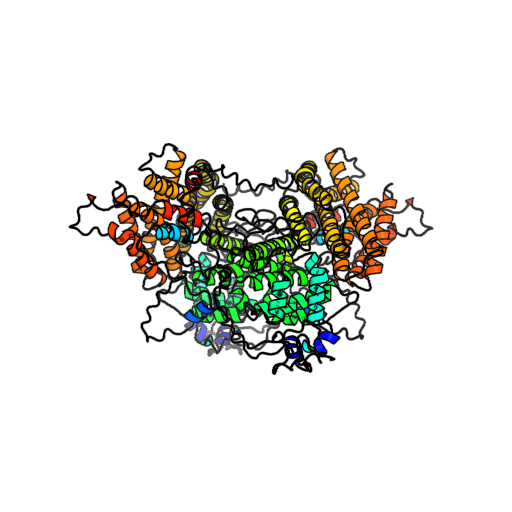? 7.434 -5.723 -26.703 1 62.09 74 ARG B C 1
ATOM 5594 O O . ARG B 1 74 ? 7.023 -5.969 -27.844 1 62.09 74 ARG B O 1
ATOM 5601 N N . SER B 1 75 ? 8.398 -6.332 -26.016 1 61.25 75 SER B N 1
ATOM 5602 C CA . SER B 1 75 ? 9.039 -7.469 -26.656 1 61.25 75 SER B CA 1
ATOM 5603 C C . SER B 1 75 ? 8.055 -8.625 -26.844 1 61.25 75 SER B C 1
ATOM 5605 O O . SER B 1 75 ? 8.102 -9.328 -27.859 1 61.25 75 SER B O 1
ATOM 5607 N N . GLN B 1 76 ? 7.176 -8.68 -25.984 1 60.97 76 GLN B N 1
ATOM 5608 C CA . GLN B 1 76 ? 6.18 -9.742 -26.047 1 60.97 76 GLN B CA 1
ATOM 5609 C C . GLN B 1 76 ? 5.121 -9.438 -27.109 1 60.97 76 GLN B C 1
ATOM 5611 O O . GLN B 1 76 ? 4.492 -10.344 -27.641 1 60.97 76 GLN B O 1
ATOM 5616 N N . LEU B 1 77 ? 5.02 -8.164 -27.328 1 53.66 77 LEU B N 1
ATOM 5617 C CA . LEU B 1 77 ? 4.027 -7.715 -28.312 1 53.66 77 LEU B CA 1
ATOM 5618 C C . LEU B 1 77 ? 4.59 -7.777 -29.719 1 53.66 77 LEU B C 1
ATOM 5620 O O . LEU B 1 77 ? 3.84 -7.711 -30.703 1 53.66 77 LEU B O 1
ATOM 5624 N N . ARG B 1 78 ? 6.023 -7.801 -29.906 1 49.06 78 ARG B N 1
ATOM 5625 C CA . ARG B 1 78 ? 6.617 -7.883 -31.234 1 49.06 78 ARG B CA 1
ATOM 5626 C C . ARG B 1 78 ? 6.391 -9.266 -31.844 1 49.06 78 ARG B C 1
ATOM 5628 O O . ARG B 1 78 ? 6.562 -10.281 -31.172 1 49.06 78 ARG B O 1
ATOM 5635 N N . PRO B 1 79 ? 5.77 -9.164 -33.031 1 43.53 79 PRO B N 1
ATOM 5636 C CA . PRO B 1 79 ? 5.652 -10.453 -33.719 1 43.53 79 PRO B CA 1
ATOM 5637 C C . PRO B 1 79 ? 6.98 -11.203 -33.781 1 43.53 79 PRO B C 1
ATOM 5639 O O . PRO B 1 79 ? 8.039 -10.578 -33.906 1 43.53 79 PRO B O 1
ATOM 5642 N N . HIS B 1 80 ? 7.062 -12.453 -33.312 1 37.56 80 HIS B N 1
ATOM 5643 C CA . HIS B 1 80 ? 8.195 -13.336 -33.594 1 37.56 80 HIS B CA 1
ATOM 5644 C C . HIS B 1 80 ? 8.609 -13.25 -35.062 1 37.56 80 HIS B C 1
ATOM 5646 O O . HIS B 1 80 ? 8 -13.891 -35.906 1 37.56 80 HIS B O 1
ATOM 5652 N N . HIS B 1 81 ? 9.008 -12.289 -35.781 1 31.81 81 HIS B N 1
ATOM 5653 C CA . HIS B 1 81 ? 9.781 -12.609 -36.969 1 31.81 81 HIS B CA 1
ATOM 5654 C C . HIS B 1 81 ? 10.789 -13.711 -36.688 1 31.81 81 HIS B C 1
ATOM 5656 O O . HIS B 1 81 ? 11.422 -13.734 -35.625 1 31.81 81 HIS B O 1
ATOM 5662 N N . LEU B 1 82 ? 10.781 -14.914 -37.531 1 33.25 82 LEU B N 1
ATOM 5663 C CA . LEU B 1 82 ? 11.602 -16.109 -37.688 1 33.25 82 LEU B CA 1
ATOM 5664 C C . LEU B 1 82 ? 13.086 -15.758 -37.562 1 33.25 82 LEU B C 1
ATOM 5666 O O . LEU B 1 82 ? 13.945 -16.625 -37.75 1 33.25 82 LEU B O 1
ATOM 5670 N N . GLY B 1 83 ? 13.633 -14.648 -38.25 1 32 83 GLY B N 1
ATOM 5671 C CA . GLY B 1 83 ? 15.031 -14.773 -38.625 1 32 83 GLY B CA 1
ATOM 5672 C C . GLY B 1 83 ? 15.945 -15.047 -37.438 1 32 83 GLY B C 1
ATOM 5673 O O . GLY B 1 83 ? 16.344 -16.188 -37.219 1 32 83 GLY B O 1
ATOM 5674 N N . GLY B 1 84 ? 16.984 -14 -37.25 1 31.95 84 GLY B N 1
ATOM 5675 C CA . GLY B 1 84 ? 18.328 -14.266 -36.75 1 31.95 84 GLY B CA 1
ATOM 5676 C C . GLY B 1 84 ? 18.344 -14.805 -35.312 1 31.95 84 GLY B C 1
ATOM 5677 O O . GLY B 1 84 ? 17.375 -14.656 -34.594 1 31.95 84 GLY B O 1
ATOM 5678 N N . GLY B 1 85 ? 19.234 -15.875 -35.062 1 32.09 85 GLY B N 1
ATOM 5679 C CA . GLY B 1 85 ? 19.891 -16.703 -34.062 1 32.09 85 GLY B CA 1
ATOM 5680 C C . GLY B 1 85 ? 20.25 -15.93 -32.781 1 32.09 85 GLY B C 1
ATOM 5681 O O . GLY B 1 85 ? 21.109 -16.359 -32.031 1 32.09 85 GLY B O 1
ATOM 5682 N N . ASP B 1 86 ? 20.375 -14.641 -32.906 1 34.16 86 ASP B N 1
ATOM 5683 C CA . ASP B 1 86 ? 21.062 -14.367 -31.641 1 34.16 86 ASP B CA 1
ATOM 5684 C C . ASP B 1 86 ? 20.281 -14.938 -30.453 1 34.16 86 ASP B C 1
ATOM 5686 O O . ASP B 1 86 ? 19.156 -14.531 -30.188 1 34.16 86 ASP B O 1
ATOM 5690 N N . GLU B 1 87 ? 20.484 -16.188 -30.125 1 34.94 87 GLU B N 1
ATOM 5691 C CA . GLU B 1 87 ? 20.297 -16.984 -28.922 1 34.94 87 GLU B CA 1
ATOM 5692 C C . GLU B 1 87 ? 20.375 -16.125 -27.672 1 34.94 87 GLU B C 1
ATOM 5694 O O . GLU B 1 87 ? 21.391 -16.109 -26.984 1 34.94 87 GLU B O 1
ATOM 5699 N N . ARG B 1 88 ? 20.266 -14.891 -27.781 1 34.44 88 ARG B N 1
ATOM 5700 C CA . ARG B 1 88 ? 20.344 -14.25 -26.469 1 34.44 88 ARG B CA 1
ATOM 5701 C C . ARG B 1 88 ? 19.469 -14.977 -25.453 1 34.44 88 ARG B C 1
ATOM 5703 O O . ARG B 1 88 ? 18.312 -15.297 -25.734 1 34.44 88 ARG B O 1
ATOM 5710 N N . SER B 1 89 ? 20.125 -15.734 -24.656 1 34.34 89 SER B N 1
ATOM 5711 C CA . SER B 1 89 ? 19.719 -16.375 -23.406 1 34.34 89 SER B CA 1
ATOM 5712 C C . SER B 1 89 ? 18.688 -15.539 -22.672 1 34.34 89 SER B C 1
ATOM 5714 O O . SER B 1 89 ? 18.969 -14.406 -22.266 1 34.34 89 SER B O 1
ATOM 5716 N N . SER B 1 90 ? 17.547 -15.43 -23.172 1 36.44 90 SER B N 1
ATOM 5717 C CA . SER B 1 90 ? 16.406 -14.914 -22.422 1 36.44 90 SER B CA 1
ATOM 5718 C C . SER B 1 90 ? 16.5 -15.258 -20.938 1 36.44 90 SER B C 1
ATOM 5720 O O . SER B 1 90 ? 16.422 -16.438 -20.562 1 36.44 90 SER B O 1
ATOM 5722 N N . THR B 1 91 ? 17.422 -14.688 -20.297 1 39.09 91 THR B N 1
ATOM 5723 C CA . THR B 1 91 ? 17.266 -14.766 -18.844 1 39.09 91 THR B CA 1
ATOM 5724 C C . THR B 1 91 ? 15.805 -14.609 -18.453 1 39.09 91 THR B C 1
ATOM 5726 O O . THR B 1 91 ? 15.219 -13.539 -18.641 1 39.09 91 THR B O 1
ATOM 5729 N N . VAL B 1 92 ? 15.023 -15.477 -18.875 1 39.69 92 VAL B N 1
ATOM 5730 C CA . VAL B 1 92 ? 13.578 -15.555 -18.688 1 39.69 92 VAL B CA 1
ATOM 5731 C C . VAL B 1 92 ? 13.219 -15.18 -17.25 1 39.69 92 VAL B C 1
ATOM 5733 O O . VAL B 1 92 ? 13.656 -15.836 -16.312 1 39.69 92 VAL B O 1
ATOM 5736 N N . ILE B 1 93 ? 13.055 -13.953 -16.906 1 43.25 93 ILE B N 1
ATOM 5737 C CA . ILE B 1 93 ? 12.375 -13.461 -15.711 1 43.25 93 ILE B CA 1
ATOM 5738 C C . ILE B 1 93 ? 10.977 -14.07 -15.625 1 43.25 93 ILE B C 1
ATOM 5740 O O . ILE B 1 93 ? 10.133 -13.828 -16.5 1 43.25 93 ILE B O 1
ATOM 5744 N N . ASP B 1 94 ? 10.812 -15.289 -15.281 1 44.31 94 ASP B N 1
ATOM 5745 C CA . ASP B 1 94 ? 9.461 -15.812 -15.109 1 44.31 94 ASP B CA 1
ATOM 5746 C C . ASP B 1 94 ? 8.672 -14.969 -14.109 1 44.31 94 ASP B C 1
ATOM 5748 O O . ASP B 1 94 ? 9.258 -14.312 -13.242 1 44.31 94 ASP B O 1
ATOM 5752 N N . GLY B 1 95 ? 7.75 -14.414 -14.531 1 46.78 95 GLY B N 1
ATOM 5753 C CA . GLY B 1 95 ? 6.73 -13.734 -13.75 1 46.78 95 GLY B CA 1
ATOM 5754 C C . GLY B 1 95 ? 6.59 -14.281 -12.344 1 46.78 95 GLY B C 1
ATOM 5755 O O . GLY B 1 95 ? 5.836 -13.742 -11.531 1 46.78 95 GLY B O 1
ATOM 5756 N N . MET B 1 96 ? 7.219 -15.445 -12.203 1 53.62 96 MET B N 1
ATOM 5757 C CA . MET B 1 96 ? 7.262 -16.078 -10.891 1 53.62 96 MET B CA 1
ATOM 5758 C C . MET B 1 96 ? 8.57 -15.773 -10.172 1 53.62 96 MET B C 1
ATOM 5760 O O . MET B 1 96 ? 8.891 -16.406 -9.164 1 53.62 96 MET B O 1
ATOM 5764 N N . ALA B 1 97 ? 9.344 -14.609 -10.734 1 47.69 97 ALA B N 1
ATOM 5765 C CA . ALA B 1 97 ? 10.617 -14.109 -10.211 1 47.69 97 ALA B CA 1
ATOM 5766 C C . ALA B 1 97 ? 11.539 -15.258 -9.82 1 47.69 97 ALA B C 1
ATOM 5768 O O . ALA B 1 97 ? 12.484 -15.07 -9.055 1 47.69 97 ALA B O 1
ATOM 5769 N N . SER B 1 98 ? 11.227 -16.5 -10.164 1 45.94 98 SER B N 1
ATOM 5770 C CA . SER B 1 98 ? 11.93 -17.672 -9.633 1 45.94 98 SER B CA 1
ATOM 5771 C C . SER B 1 98 ? 13.336 -17.781 -10.219 1 45.94 98 SER B C 1
ATOM 5773 O O . SER B 1 98 ? 14.273 -18.156 -9.516 1 45.94 98 SER B O 1
ATOM 5775 N N . LEU B 1 99 ? 13.531 -17.406 -11.617 1 48.56 99 LEU B N 1
ATOM 5776 C CA . LEU B 1 99 ? 14.797 -17.875 -12.164 1 48.56 99 LEU B CA 1
ATOM 5777 C C . LEU B 1 99 ? 15.734 -16.703 -12.445 1 48.56 99 LEU B C 1
ATOM 5779 O O . LEU B 1 99 ? 16.859 -16.906 -12.906 1 48.56 99 LEU B O 1
ATOM 5783 N N . SER B 1 100 ? 15.195 -15.43 -12.266 1 48.12 100 SER B N 1
ATOM 5784 C CA . SER B 1 100 ? 16.172 -14.398 -12.609 1 48.12 100 SER B CA 1
ATOM 5785 C C . SER B 1 100 ? 17.219 -14.25 -11.523 1 48.12 100 SER B C 1
ATOM 5787 O O . SER B 1 100 ? 16.906 -13.875 -10.398 1 48.12 100 SER B O 1
ATOM 5789 N N . VAL B 1 101 ? 18.297 -14.922 -11.75 1 49.47 101 VAL B N 1
ATOM 5790 C CA . VAL B 1 101 ? 19.422 -14.875 -10.82 1 49.47 101 VAL B CA 1
ATOM 5791 C C . VAL B 1 101 ? 20.156 -13.547 -10.969 1 49.47 101 VAL B C 1
ATOM 5793 O O . VAL B 1 101 ? 21 -13.203 -10.133 1 49.47 101 VAL B O 1
ATOM 5796 N N . VAL B 1 102 ? 19.672 -12.766 -12.055 1 44.03 102 VAL B N 1
ATOM 5797 C CA . VAL B 1 102 ? 20.391 -11.5 -12.227 1 44.03 102 VAL B CA 1
ATOM 5798 C C . VAL B 1 102 ? 19.656 -10.391 -11.469 1 44.03 102 VAL B C 1
ATOM 5800 O O . VAL B 1 102 ? 18.453 -10.188 -11.672 1 44.03 102 VAL B O 1
ATOM 5803 N N . ASP B 1 103 ? 20.312 -9.852 -10.5 1 51.28 103 ASP B N 1
ATOM 5804 C CA . ASP B 1 103 ? 19.75 -8.812 -9.641 1 51.28 103 ASP B CA 1
ATOM 5805 C C . ASP B 1 103 ? 19.422 -7.559 -10.438 1 51.28 103 ASP B C 1
ATOM 5807 O O . ASP B 1 103 ? 18.375 -6.93 -10.211 1 51.28 103 ASP B O 1
ATOM 5811 N N . ALA B 1 104 ? 20.234 -7.34 -11.438 1 49.97 104 ALA B N 1
ATOM 5812 C CA . ALA B 1 104 ? 20.109 -6.008 -12.023 1 49.97 104 ALA B CA 1
ATOM 5813 C C . ALA B 1 104 ? 18.844 -5.891 -12.852 1 49.97 104 ALA B C 1
ATOM 5815 O O . ALA B 1 104 ? 18.562 -6.742 -13.695 1 49.97 104 ALA B O 1
ATOM 5816 N N . GLY B 1 105 ? 17.969 -5.035 -12.414 1 61.34 105 GLY B N 1
ATOM 5817 C CA . GLY B 1 105 ? 16.797 -4.676 -13.203 1 61.34 105 GLY B CA 1
ATOM 5818 C C . GLY B 1 105 ? 15.578 -5.496 -12.852 1 61.34 105 GLY B C 1
ATOM 5819 O O . GLY B 1 105 ? 14.531 -5.371 -13.5 1 61.34 105 GLY B O 1
ATOM 5820 N N . THR B 1 106 ? 15.773 -6.391 -11.805 1 67.81 106 THR B N 1
ATOM 5821 C CA . THR B 1 106 ? 14.656 -7.289 -11.539 1 67.81 106 THR B CA 1
ATOM 5822 C C . THR B 1 106 ? 13.898 -6.844 -10.289 1 67.81 106 THR B C 1
ATOM 5824 O O . THR B 1 106 ? 12.859 -7.418 -9.953 1 67.81 106 THR B O 1
ATOM 5827 N N . GLY B 1 107 ? 14.305 -5.742 -9.68 1 75.69 107 GLY B N 1
ATOM 5828 C CA . GLY B 1 107 ? 13.641 -5.34 -8.453 1 75.69 107 GLY B CA 1
ATOM 5829 C C . GLY B 1 107 ? 14.055 -6.172 -7.254 1 75.69 107 GLY B C 1
ATOM 5830 O O . GLY B 1 107 ? 14.82 -7.129 -7.387 1 75.69 107 GLY B O 1
ATOM 5831 N N . TYR B 1 108 ? 13.57 -5.898 -6.105 1 77.94 108 TYR B N 1
ATOM 5832 C CA . TYR B 1 108 ? 13.938 -6.562 -4.859 1 77.94 108 TYR B CA 1
ATOM 5833 C C . TYR B 1 108 ? 13.18 -7.879 -4.699 1 77.94 108 TYR B C 1
ATOM 5835 O O . TYR B 1 108 ? 11.953 -7.922 -4.836 1 77.94 108 TYR B O 1
ATOM 5843 N N . LEU B 1 109 ? 13.891 -8.891 -4.449 1 72.94 109 LEU B N 1
ATOM 5844 C CA . LEU B 1 109 ? 13.383 -10.211 -4.066 1 72.94 109 LEU B CA 1
ATOM 5845 C C . LEU B 1 109 ? 13.938 -10.633 -2.711 1 72.94 109 LEU B C 1
ATOM 5847 O O . LEU B 1 109 ? 15.148 -10.633 -2.506 1 72.94 109 LEU B O 1
ATOM 5851 N N . GLY B 1 110 ? 13.109 -11.055 -1.762 1 76.69 110 GLY B N 1
ATOM 5852 C CA . GLY B 1 110 ? 13.5 -11.312 -0.384 1 76.69 110 GLY B CA 1
ATOM 5853 C C . GLY B 1 110 ? 13.914 -12.75 -0.137 1 76.69 110 GLY B C 1
ATOM 5854 O O . GLY B 1 110 ? 13.836 -13.586 -1.037 1 76.69 110 GLY B O 1
ATOM 5855 N N . VAL B 1 111 ? 14.242 -13 1.036 1 70.62 111 VAL B N 1
ATOM 5856 C CA . VAL B 1 111 ? 14.891 -14.242 1.45 1 70.62 111 VAL B CA 1
ATOM 5857 C C . VAL B 1 111 ? 13.906 -15.406 1.292 1 70.62 111 VAL B C 1
ATOM 5859 O O . VAL B 1 111 ? 14.32 -16.547 1.053 1 70.62 111 VAL B O 1
ATOM 5862 N N . ALA B 1 112 ? 12.703 -15.133 1.351 1 74.69 112 ALA B N 1
ATOM 5863 C CA . ALA B 1 112 ? 11.719 -16.203 1.299 1 74.69 112 ALA B CA 1
ATOM 5864 C C . ALA B 1 112 ? 11.375 -16.562 -0.144 1 74.69 112 ALA B C 1
ATOM 5866 O O . ALA B 1 112 ? 10.711 -17.578 -0.398 1 74.69 112 ALA B O 1
ATOM 5867 N N . SER B 1 113 ? 11.922 -15.773 -1.076 1 73.88 113 SER B N 1
ATOM 5868 C CA . SER B 1 113 ? 11.578 -16 -2.477 1 73.88 113 SER B CA 1
ATOM 5869 C C . SER B 1 113 ? 12.328 -17.203 -3.039 1 73.88 113 SER B C 1
ATOM 5871 O O . SER B 1 113 ? 13.367 -17.594 -2.512 1 73.88 113 SER B O 1
ATOM 5873 N N . GLY B 1 114 ? 11.727 -17.797 -4.051 1 76.19 114 GLY B N 1
ATOM 5874 C CA . GLY B 1 114 ? 12.398 -18.875 -4.754 1 76.19 114 GLY B CA 1
ATOM 5875 C C . GLY B 1 114 ? 13.672 -18.438 -5.445 1 76.19 114 GLY B C 1
ATOM 5876 O O . GLY B 1 114 ? 14.641 -19.188 -5.52 1 76.19 114 GLY B O 1
ATOM 5877 N N . ALA B 1 115 ? 13.664 -17.188 -5.848 1 73.94 115 ALA B N 1
ATOM 5878 C CA . ALA B 1 115 ? 14.844 -16.641 -6.508 1 73.94 115 ALA B CA 1
ATOM 5879 C C . ALA B 1 115 ? 16.031 -16.594 -5.551 1 73.94 115 ALA B C 1
ATOM 5881 O O . ALA B 1 115 ? 17.172 -16.859 -5.941 1 73.94 115 ALA B O 1
ATOM 5882 N N . SER B 1 116 ? 15.75 -16.234 -4.375 1 74 116 SER B N 1
ATOM 5883 C CA . SER B 1 116 ? 16.812 -16.188 -3.375 1 74 116 SER B CA 1
ATOM 5884 C C . SER B 1 116 ? 17.375 -17.578 -3.094 1 74 116 SER B C 1
ATOM 5886 O O . SER B 1 116 ? 18.578 -17.734 -2.889 1 74 116 SER B O 1
ATOM 5888 N N . MET B 1 117 ? 16.516 -18.531 -3.164 1 75.5 117 MET B N 1
ATOM 5889 C CA . MET B 1 117 ? 16.953 -19.922 -2.971 1 75.5 117 MET B CA 1
ATOM 5890 C C . MET B 1 117 ? 17.812 -20.391 -4.137 1 75.5 117 MET B C 1
ATOM 5892 O O . MET B 1 117 ? 18.844 -21.047 -3.934 1 75.5 117 MET B O 1
ATOM 5896 N N . LEU B 1 118 ? 17.344 -20.047 -5.223 1 75.56 118 LEU B N 1
ATOM 5897 C CA . LEU B 1 118 ? 18.094 -20.422 -6.414 1 75.56 118 LEU B CA 1
ATOM 5898 C C . LEU B 1 118 ? 19.484 -19.797 -6.406 1 75.56 118 LEU B C 1
ATOM 5900 O O . LEU B 1 118 ? 20.469 -20.438 -6.77 1 75.56 118 LEU B O 1
ATOM 5904 N N . LYS B 1 119 ? 19.531 -18.562 -6.012 1 70.5 119 LYS B N 1
ATOM 5905 C CA . LYS B 1 119 ? 20.812 -17.875 -5.922 1 70.5 119 LYS B CA 1
ATOM 5906 C C . LYS B 1 119 ? 21.75 -18.609 -4.957 1 70.5 119 LYS B C 1
ATOM 5908 O O . LYS B 1 119 ? 22.953 -18.688 -5.207 1 70.5 119 LYS B O 1
ATOM 5913 N N . LEU B 1 120 ? 21.203 -19.125 -3.965 1 67.5 120 LEU B N 1
ATOM 5914 C CA . LEU B 1 120 ? 21.984 -19.859 -2.979 1 67.5 120 LEU B CA 1
ATOM 5915 C C . LEU B 1 120 ? 22.562 -21.125 -3.588 1 67.5 120 LEU B C 1
ATOM 5917 O O . LEU B 1 120 ? 23.719 -21.484 -3.328 1 67.5 120 LEU B O 1
ATOM 5921 N N . ILE B 1 121 ? 21.781 -21.766 -4.395 1 70.88 121 ILE B N 1
ATOM 5922 C CA . ILE B 1 121 ? 22.203 -23.031 -5.012 1 70.88 121 ILE B CA 1
ATOM 5923 C C . ILE B 1 121 ? 23.25 -22.75 -6.078 1 70.88 121 ILE B C 1
ATOM 5925 O O . ILE B 1 121 ? 24.25 -23.484 -6.18 1 70.88 121 ILE B O 1
ATOM 5929 N N . LEU B 1 122 ? 23.016 -21.641 -6.789 1 66.94 122 LEU B N 1
ATOM 5930 C CA . LEU B 1 122 ? 23.891 -21.328 -7.91 1 66.94 122 LEU B CA 1
ATOM 5931 C C . LEU B 1 122 ? 25.234 -20.781 -7.418 1 66.94 122 LEU B C 1
ATOM 5933 O O . LEU B 1 122 ? 26.266 -21 -8.055 1 66.94 122 LEU B O 1
ATOM 5937 N N . ASN B 1 123 ? 25.156 -19.953 -6.461 1 60.16 123 ASN B N 1
ATOM 5938 C CA . ASN B 1 123 ? 26.406 -19.438 -5.906 1 60.16 123 ASN B CA 1
ATOM 5939 C C . ASN B 1 123 ? 27.297 -20.578 -5.41 1 60.16 123 ASN B C 1
ATOM 5941 O O . ASN B 1 123 ? 28.516 -20.438 -5.383 1 60.16 123 ASN B O 1
ATOM 5945 N N . GLY B 1 124 ? 26.75 -21.672 -5.156 1 52.09 124 GLY B N 1
ATOM 5946 C CA . GLY B 1 124 ? 27.531 -22.859 -4.785 1 52.09 124 GLY B CA 1
ATOM 5947 C C . GLY B 1 124 ? 28.062 -23.609 -5.984 1 52.09 124 GLY B C 1
ATOM 5948 O O . GLY B 1 124 ? 28.906 -24.5 -5.832 1 52.09 124 GLY B O 1
ATOM 5949 N N . ASP B 1 125 ? 27.625 -23.266 -7.141 1 52.88 125 ASP B N 1
ATOM 5950 C CA . ASP B 1 125 ? 28.047 -23.984 -8.344 1 52.88 125 ASP B CA 1
ATOM 5951 C C . ASP B 1 125 ? 29.312 -23.359 -8.938 1 52.88 125 ASP B C 1
ATOM 5953 O O . ASP B 1 125 ? 29.344 -22.156 -9.227 1 52.88 125 ASP B O 1
ATOM 5957 N N . ALA B 1 126 ? 30.562 -23.734 -8.562 1 45.69 126 ALA B N 1
ATOM 5958 C CA . ALA B 1 126 ? 31.891 -23.312 -8.977 1 45.69 126 ALA B CA 1
ATOM 5959 C C . ALA B 1 126 ? 31.922 -23 -10.469 1 45.69 126 ALA B C 1
ATOM 5961 O O . ALA B 1 126 ? 32.688 -22.141 -10.914 1 45.69 126 ALA B O 1
ATOM 5962 N N . ASP B 1 127 ? 31.5 -23.812 -11.289 1 41.59 127 ASP B N 1
ATOM 5963 C CA . ASP B 1 127 ? 31.734 -23.734 -12.727 1 41.59 127 ASP B CA 1
ATOM 5964 C C . ASP B 1 127 ? 30.922 -22.609 -13.359 1 41.59 127 ASP B C 1
ATOM 5966 O O . ASP B 1 127 ? 30.875 -22.484 -14.586 1 41.59 127 ASP B O 1
ATOM 5970 N N . GLY B 1 128 ? 30.031 -22 -12.648 1 41.62 128 GLY B N 1
ATOM 5971 C CA . GLY B 1 128 ? 29.016 -21.266 -13.406 1 41.62 128 GLY B CA 1
ATOM 5972 C C . GLY B 1 128 ? 29.453 -19.844 -13.758 1 41.62 128 GLY B C 1
ATOM 5973 O O . GLY B 1 128 ? 30.266 -19.25 -13.055 1 41.62 128 GLY B O 1
ATOM 5974 N N . ASN B 1 129 ? 29.656 -19.625 -14.977 1 38.5 129 ASN B N 1
ATOM 5975 C CA . ASN B 1 129 ? 29.734 -18.312 -15.602 1 38.5 129 ASN B CA 1
ATOM 5976 C C . ASN B 1 129 ? 28.891 -17.281 -14.836 1 38.5 129 ASN B C 1
ATOM 5978 O O . ASN B 1 129 ? 27.719 -17.5 -14.562 1 38.5 129 ASN B O 1
ATOM 5982 N N . PRO B 1 130 ? 29.672 -16.5 -14.156 1 40.5 130 PRO B N 1
ATOM 5983 C CA . PRO B 1 130 ? 28.906 -15.438 -13.5 1 40.5 130 PRO B CA 1
ATOM 5984 C C . PRO B 1 130 ? 27.703 -14.977 -14.336 1 40.5 130 PRO B C 1
ATOM 5986 O O . PRO B 1 130 ? 27.812 -14.844 -15.555 1 40.5 130 PRO B O 1
ATOM 5989 N N . PHE B 1 131 ? 26.609 -15.477 -14.031 1 40.53 131 PHE B N 1
ATOM 5990 C CA . PHE B 1 131 ? 25.438 -14.945 -14.727 1 40.53 131 PHE B CA 1
ATOM 5991 C C . PHE B 1 131 ? 25.641 -13.477 -15.062 1 40.53 131 PHE B C 1
ATOM 5993 O O . PHE B 1 131 ? 26.109 -12.695 -14.227 1 40.53 131 PHE B O 1
ATOM 6000 N N . LYS B 1 132 ? 25.969 -13.266 -16.297 1 37.38 132 LYS B N 1
ATOM 6001 C CA . LYS B 1 132 ? 26.156 -11.906 -16.797 1 37.38 132 LYS B CA 1
ATOM 6002 C C . LYS B 1 132 ? 25.109 -10.961 -16.234 1 37.38 132 LYS B C 1
ATOM 6004 O O . LYS B 1 132 ? 23.906 -11.242 -16.297 1 37.38 132 LYS B O 1
ATOM 6009 N N . PRO B 1 133 ? 25.484 -10.086 -15.43 1 37.75 133 PRO B N 1
ATOM 6010 C CA . PRO B 1 133 ? 24.531 -9.055 -15.031 1 37.75 133 PRO B CA 1
ATOM 6011 C C . PRO B 1 133 ? 23.688 -8.539 -16.203 1 37.75 133 PRO B C 1
ATOM 6013 O O . PRO B 1 133 ? 24.188 -8.453 -17.328 1 37.75 133 PRO B O 1
ATOM 6016 N N . ARG B 1 134 ? 22.375 -8.758 -16.312 1 36.03 134 ARG B N 1
ATOM 6017 C CA . ARG B 1 134 ? 21.609 -8.047 -17.344 1 36.03 134 ARG B CA 1
ATOM 6018 C C . ARG B 1 134 ? 22.078 -6.602 -17.453 1 36.03 134 ARG B C 1
ATOM 6020 O O . ARG B 1 134 ? 22.453 -5.977 -16.469 1 36.03 134 ARG B O 1
ATOM 6027 N N . PRO B 1 135 ? 22.359 -6.195 -18.656 1 37.62 135 PRO B N 1
ATOM 6028 C CA . PRO B 1 135 ? 22.594 -4.75 -18.75 1 37.62 135 PRO B CA 1
ATOM 6029 C C . PRO B 1 135 ? 21.516 -3.936 -18.031 1 37.62 135 PRO B C 1
ATOM 6031 O O . PRO B 1 135 ? 20.359 -4.355 -17.969 1 37.62 135 PRO B O 1
ATOM 6034 N N . GLY B 1 136 ? 21.891 -3.371 -16.938 1 40 136 GLY B N 1
ATOM 6035 C CA . GLY B 1 136 ? 21 -2.434 -16.281 1 40 136 GLY B CA 1
ATOM 6036 C C . GLY B 1 136 ? 19.953 -1.856 -17.203 1 40 136 GLY B C 1
ATOM 6037 O O . GLY B 1 136 ? 20.094 -1.892 -18.422 1 40 136 GLY B O 1
ATOM 6038 N N . VAL B 1 137 ? 18.656 -1.975 -16.875 1 44.25 137 VAL B N 1
ATOM 6039 C CA . VAL B 1 137 ? 17.594 -1.324 -17.625 1 44.25 137 VAL B CA 1
ATOM 6040 C C . VAL B 1 137 ? 18.141 -0.082 -18.328 1 44.25 137 VAL B C 1
ATOM 6042 O O . VAL B 1 137 ? 18.797 0.756 -17.703 1 44.25 137 VAL B O 1
ATOM 6045 N N . PRO B 1 138 ? 18.219 -0.185 -19.688 1 40.88 138 PRO B N 1
ATOM 6046 C CA . PRO B 1 138 ? 18.594 1.098 -20.281 1 40.88 138 PRO B CA 1
ATOM 6047 C C . PRO B 1 138 ? 17.875 2.281 -19.656 1 40.88 138 PRO B C 1
ATOM 6049 O O . PRO B 1 138 ? 16.656 2.242 -19.484 1 40.88 138 PRO B O 1
ATOM 6052 N N . ARG B 1 139 ? 18.547 2.883 -18.828 1 40.72 139 ARG B N 1
ATOM 6053 C CA . ARG B 1 139 ? 18 4.168 -18.406 1 40.72 139 ARG B CA 1
ATOM 6054 C C . ARG B 1 139 ? 17.359 4.898 -19.594 1 40.72 139 ARG B C 1
ATOM 6056 O O . ARG B 1 139 ? 18.016 5.117 -20.609 1 40.72 139 ARG B O 1
ATOM 6063 N N . ASN B 1 140 ? 16.109 4.562 -19.875 1 38.78 140 ASN B N 1
ATOM 6064 C CA . ASN B 1 140 ? 15.523 5.402 -20.922 1 38.78 140 ASN B CA 1
ATOM 6065 C C . ASN B 1 140 ? 16.062 6.828 -20.859 1 38.78 140 ASN B C 1
ATOM 6067 O O . ASN B 1 140 ? 15.531 7.68 -20.156 1 38.78 140 ASN B O 1
ATOM 6071 N N . THR B 1 141 ? 17.312 6.887 -20.938 1 38.44 141 THR B N 1
ATOM 6072 C CA . THR B 1 141 ? 17.875 8.227 -21.109 1 38.44 141 THR B CA 1
ATOM 6073 C C . THR B 1 141 ? 17.391 8.852 -22.406 1 38.44 141 THR B C 1
ATOM 6075 O O . THR B 1 141 ? 18.188 9.109 -23.312 1 38.44 141 THR B O 1
ATOM 6078 N N . ARG B 1 142 ? 16.344 8.273 -22.953 1 35.78 142 ARG B N 1
ATOM 6079 C CA . ARG B 1 142 ? 16.062 9.125 -24.109 1 35.78 142 ARG B CA 1
ATOM 6080 C C . ARG B 1 142 ? 16.109 10.602 -23.734 1 35.78 142 ARG B C 1
ATOM 6082 O O . ARG B 1 142 ? 15.172 11.109 -23.125 1 35.78 142 ARG B O 1
ATOM 6089 N N . VAL B 1 143 ? 17.203 11.047 -23.438 1 38.53 143 VAL B N 1
ATOM 6090 C CA . VAL B 1 143 ? 17.359 12.492 -23.516 1 38.53 143 VAL B CA 1
ATOM 6091 C C . VAL B 1 143 ? 16.641 13.031 -24.75 1 38.53 143 VAL B C 1
ATOM 6093 O O . VAL B 1 143 ? 17.016 12.727 -25.875 1 38.53 143 VAL B O 1
ATOM 6096 N N . HIS B 1 144 ? 15.414 12.852 -24.859 1 38.81 144 HIS B N 1
ATOM 6097 C CA . HIS B 1 144 ? 14.977 13.727 -25.938 1 38.81 144 HIS B CA 1
ATOM 6098 C C . HIS B 1 144 ? 15.844 14.977 -26.016 1 38.81 144 HIS B C 1
ATOM 6100 O O . HIS B 1 144 ? 15.953 15.727 -25.047 1 38.81 144 HIS B O 1
ATOM 6106 N N . SER B 1 145 ? 16.906 14.875 -26.703 1 39.06 145 SER B N 1
ATOM 6107 C CA . SER B 1 145 ? 17.938 15.828 -27.109 1 39.06 145 SER B CA 1
ATOM 6108 C C . SER B 1 145 ? 17.375 17.234 -27.203 1 39.06 145 SER B C 1
ATOM 6110 O O . SER B 1 145 ? 18.094 18.172 -27.547 1 39.06 145 SER B O 1
ATOM 6112 N N . GLU B 1 146 ? 16.141 17.406 -27.656 1 40.91 146 GLU B N 1
ATOM 6113 C CA . GLU B 1 146 ? 16.141 18.828 -27.984 1 40.91 146 GLU B CA 1
ATOM 6114 C C . GLU B 1 146 ? 16.453 19.688 -26.766 1 40.91 146 GLU B C 1
ATOM 6116 O O . GLU B 1 146 ? 15.758 19.609 -25.75 1 40.91 146 GLU B O 1
ATOM 6121 N N . GLN B 1 147 ? 17.719 19.859 -26.469 1 46.19 147 GLN B N 1
ATOM 6122 C CA . GLN B 1 147 ? 18.375 20.75 -25.516 1 46.19 147 GLN B CA 1
ATOM 6123 C C . GLN B 1 147 ? 17.5 21.984 -25.234 1 46.19 147 GLN B C 1
ATOM 6125 O O . GLN B 1 147 ? 17.703 23.031 -25.844 1 46.19 147 GLN B O 1
ATOM 6130 N N . ARG B 1 148 ? 16.25 21.812 -24.984 1 50.25 148 ARG B N 1
ATOM 6131 C CA . ARG B 1 148 ? 15.531 23.031 -24.688 1 50.25 148 ARG B CA 1
ATOM 6132 C C . ARG B 1 148 ? 15.914 23.578 -23.312 1 50.25 148 ARG B C 1
ATOM 6134 O O . ARG B 1 148 ? 16.266 22.797 -22.422 1 50.25 148 ARG B O 1
ATOM 6141 N N . GLY B 1 149 ? 16.734 24.594 -23.156 1 57.5 149 GLY B N 1
ATOM 6142 C CA . GLY B 1 149 ? 17.125 25.328 -21.953 1 57.5 149 GLY B CA 1
ATOM 6143 C C . GLY B 1 149 ? 16.156 25.156 -20.812 1 57.5 149 GLY B C 1
ATOM 6144 O O . GLY B 1 149 ? 16.5 25.406 -19.656 1 57.5 149 GLY B O 1
ATOM 6145 N N . TRP B 1 150 ? 14.938 24.594 -21.047 1 80.5 150 TRP B N 1
ATOM 6146 C CA . TRP B 1 150 ? 13.93 24.484 -19.984 1 80.5 150 TRP B CA 1
ATOM 6147 C C . TRP B 1 150 ? 13.602 23.031 -19.688 1 80.5 150 TRP B C 1
ATOM 6149 O O . TRP B 1 150 ? 13.844 22.141 -20.516 1 80.5 150 TRP B O 1
ATOM 6159 N N . VAL B 1 151 ? 13.148 22.688 -18.469 1 90.75 151 VAL B N 1
ATOM 6160 C CA . VAL B 1 151 ? 12.688 21.359 -18.078 1 90.75 151 VAL B CA 1
ATOM 6161 C C . VAL B 1 151 ? 11.453 20.984 -18.906 1 90.75 151 VAL B C 1
ATOM 6163 O O . VAL B 1 151 ? 10.461 21.719 -18.922 1 90.75 151 VAL B O 1
ATOM 6166 N N . PRO B 1 152 ? 11.5 19.953 -19.703 1 92.06 152 PRO B N 1
ATOM 6167 C CA . PRO B 1 152 ? 10.414 19.594 -20.625 1 92.06 152 PRO B CA 1
ATOM 6168 C C . PRO B 1 152 ? 9.133 19.203 -19.891 1 92.06 152 PRO B C 1
ATOM 6170 O O . PRO B 1 152 ? 9.195 18.594 -18.812 1 92.06 152 PRO B O 1
ATOM 6173 N N . THR B 1 153 ? 7.938 19.547 -20.469 1 94.81 153 THR B N 1
ATOM 6174 C CA . THR B 1 153 ? 6.609 19.109 -20.062 1 94.81 153 THR B CA 1
ATOM 6175 C C . THR B 1 153 ? 5.613 19.266 -21.203 1 94.81 153 THR B C 1
ATOM 6177 O O . THR B 1 153 ? 5.688 20.234 -21.969 1 94.81 153 THR B O 1
ATOM 6180 N N . PRO B 1 154 ? 4.691 18.312 -21.344 1 91.94 154 PRO B N 1
ATOM 6181 C CA . PRO B 1 154 ? 3.705 18.375 -22.422 1 91.94 154 PRO B CA 1
ATOM 6182 C C . PRO B 1 154 ? 2.801 19.609 -22.328 1 91.94 154 PRO B C 1
ATOM 6184 O O . PRO B 1 154 ? 2.24 20.047 -23.344 1 91.94 154 PRO B O 1
ATOM 6187 N N . VAL B 1 155 ? 2.689 20.25 -21.188 1 94 155 VAL B N 1
ATOM 6188 C CA . VAL B 1 155 ? 1.714 21.312 -21.016 1 94 155 VAL B CA 1
ATOM 6189 C C . VAL B 1 155 ? 2.434 22.656 -20.906 1 94 155 VAL B C 1
ATOM 6191 O O . VAL B 1 155 ? 1.903 23.609 -20.328 1 94 155 VAL B O 1
ATOM 6194 N N . TYR B 1 156 ? 3.619 22.766 -21.406 1 93.12 156 TYR B N 1
ATOM 6195 C CA . TYR B 1 156 ? 4.469 23.938 -21.25 1 93.12 156 TYR B CA 1
ATOM 6196 C C . TYR B 1 156 ? 3.766 25.188 -21.75 1 93.12 156 TYR B C 1
ATOM 6198 O O . TYR B 1 156 ? 3.754 26.219 -21.078 1 93.12 156 TYR B O 1
ATOM 6206 N N . TRP B 1 157 ? 3.15 25.109 -22.891 1 92.31 157 TRP B N 1
ATOM 6207 C CA . TRP B 1 157 ? 2.512 26.266 -23.516 1 92.31 157 TRP B CA 1
ATOM 6208 C C . TRP B 1 157 ? 1.098 26.469 -22.969 1 92.31 157 TRP B C 1
ATOM 6210 O O . TRP B 1 157 ? 0.688 27.594 -22.672 1 92.31 157 TRP B O 1
ATOM 6220 N N . GLU B 1 158 ? 0.421 25.344 -22.812 1 92.38 158 GLU B N 1
ATOM 6221 C CA . GLU B 1 158 ? -0.965 25.375 -22.359 1 92.38 158 GLU B CA 1
ATOM 6222 C C . GLU B 1 158 ? -1.082 26.062 -21 1 92.38 158 GLU B C 1
ATOM 6224 O O . GLU B 1 158 ? -2.047 26.781 -20.734 1 92.38 158 GLU B O 1
ATOM 6229 N N . LYS B 1 159 ? -0.121 25.828 -20.109 1 91.94 159 LYS B N 1
ATOM 6230 C CA . LYS B 1 159 ? -0.193 26.344 -18.75 1 91.94 159 LYS B CA 1
ATOM 6231 C C . LYS B 1 159 ? 0.756 27.531 -18.547 1 91.94 159 LYS B C 1
ATOM 6233 O O . LYS B 1 159 ? 1 27.953 -17.406 1 91.94 159 LYS B O 1
ATOM 6238 N N . ASN B 1 160 ? 1.324 28.031 -19.609 1 91.44 160 ASN B N 1
ATOM 6239 C CA . ASN B 1 160 ? 2.23 29.172 -19.578 1 91.44 160 ASN B CA 1
ATOM 6240 C C . ASN B 1 160 ? 3.354 28.984 -18.562 1 91.44 160 ASN B C 1
ATOM 6242 O O . ASN B 1 160 ? 3.594 29.844 -17.719 1 91.44 160 ASN B O 1
ATOM 6246 N N . ILE B 1 161 ? 3.977 27.828 -18.562 1 94.06 161 ILE B N 1
ATOM 6247 C CA . ILE B 1 161 ? 5.016 27.453 -17.609 1 94.06 161 ILE B CA 1
ATOM 6248 C C . ILE B 1 161 ? 6.211 28.391 -17.734 1 94.06 161 ILE B C 1
ATOM 6250 O O . ILE B 1 161 ? 6.887 28.688 -16.75 1 94.06 161 ILE B O 1
ATOM 6254 N N . GLY B 1 162 ? 6.445 28.938 -18.891 1 91.5 162 GLY B N 1
ATOM 6255 C CA . GLY B 1 162 ? 7.559 29.828 -19.141 1 91.5 162 GLY B CA 1
ATOM 6256 C C . GLY B 1 162 ? 7.469 31.125 -18.359 1 91.5 162 GLY B C 1
ATOM 6257 O O . GLY B 1 162 ? 8.477 31.812 -18.156 1 91.5 162 GLY B O 1
ATOM 6258 N N . MET B 1 163 ? 6.34 31.484 -17.875 1 92.94 163 MET B N 1
ATOM 6259 C CA . MET B 1 163 ? 6.133 32.719 -17.141 1 92.94 163 MET B CA 1
ATOM 6260 C C . MET B 1 163 ? 6.41 32.531 -15.656 1 92.94 163 MET B C 1
ATOM 6262 O O . MET B 1 163 ? 6.473 33.5 -14.906 1 92.94 163 MET B O 1
ATOM 6266 N N . ILE B 1 164 ? 6.559 31.281 -15.289 1 94.56 164 ILE B N 1
ATOM 6267 C CA . ILE B 1 164 ? 6.824 30.984 -13.883 1 94.56 164 ILE B CA 1
ATOM 6268 C C . ILE B 1 164 ? 8.336 30.922 -13.648 1 94.56 164 ILE B C 1
ATOM 6270 O O . ILE B 1 164 ? 9.055 30.25 -14.383 1 94.56 164 ILE B O 1
ATOM 6274 N N . ASP B 1 165 ? 8.82 31.703 -12.695 1 95 165 ASP B N 1
ATOM 6275 C CA . ASP B 1 165 ? 10.227 31.641 -12.297 1 95 165 ASP B CA 1
ATOM 6276 C C . ASP B 1 165 ? 10.516 30.344 -11.523 1 95 165 ASP B C 1
ATOM 6278 O O . ASP B 1 165 ? 10.508 30.328 -10.297 1 95 165 ASP B O 1
ATOM 6282 N N . LEU B 1 166 ? 10.844 29.266 -12.242 1 96.19 166 LEU B N 1
ATOM 6283 C CA . LEU B 1 166 ? 11.047 27.953 -11.656 1 96.19 166 LEU B CA 1
ATOM 6284 C C . LEU B 1 166 ? 12.25 27.953 -10.711 1 96.19 166 LEU B C 1
ATOM 6286 O O . LEU B 1 166 ? 12.266 27.234 -9.719 1 96.19 166 LEU B O 1
ATOM 6290 N N . ASP B 1 167 ? 13.312 28.844 -10.961 1 95.31 167 ASP B N 1
ATOM 6291 C CA . ASP B 1 167 ? 14.461 28.953 -10.07 1 95.31 167 ASP B CA 1
ATOM 6292 C C . ASP B 1 167 ? 14.047 29.453 -8.695 1 95.31 167 ASP B C 1
ATOM 6294 O O . ASP B 1 167 ? 14.445 28.891 -7.672 1 95.31 167 ASP B O 1
ATOM 6298 N N . ALA B 1 168 ? 13.32 30.484 -8.742 1 96.94 168 ALA B N 1
ATOM 6299 C CA . ALA B 1 168 ? 12.844 31.047 -7.484 1 96.94 168 ALA B CA 1
ATOM 6300 C C . ALA B 1 168 ? 11.953 30.047 -6.742 1 96.94 168 ALA B C 1
ATOM 6302 O O . ALA B 1 168 ? 11.984 29.984 -5.512 1 96.94 168 ALA B O 1
ATOM 6303 N N . ALA B 1 169 ? 11.133 29.328 -7.508 1 97.94 169 ALA B N 1
ATOM 6304 C CA . ALA B 1 169 ? 10.258 28.328 -6.91 1 97.94 169 ALA B CA 1
ATOM 6305 C C . ALA B 1 169 ? 11.078 27.234 -6.227 1 97.94 169 ALA B C 1
ATOM 6307 O O . ALA B 1 169 ? 10.742 26.797 -5.125 1 97.94 169 ALA B O 1
ATOM 6308 N N . ILE B 1 170 ? 12.102 26.781 -6.867 1 98.19 170 ILE B N 1
ATOM 6309 C CA . ILE B 1 170 ? 12.977 25.734 -6.332 1 98.19 170 ILE B CA 1
ATOM 6310 C C . ILE B 1 170 ? 13.703 26.266 -5.094 1 98.19 170 ILE B C 1
ATOM 6312 O O . ILE B 1 170 ? 13.828 25.547 -4.094 1 98.19 170 ILE B O 1
ATOM 6316 N N . ASP B 1 171 ? 14.18 27.516 -5.137 1 98.19 171 ASP B N 1
ATOM 6317 C CA . ASP B 1 171 ? 14.805 28.125 -3.967 1 98.19 171 ASP B CA 1
ATOM 6318 C C . ASP B 1 171 ? 13.836 28.156 -2.785 1 98.19 171 ASP B C 1
ATOM 6320 O O . ASP B 1 171 ? 14.234 27.906 -1.646 1 98.19 171 ASP B O 1
ATOM 6324 N N . ALA B 1 172 ? 12.641 28.5 -3.119 1 98.25 172 ALA B N 1
ATOM 6325 C CA . ALA B 1 172 ? 11.609 28.562 -2.082 1 98.25 172 ALA B CA 1
ATOM 6326 C C . ALA B 1 172 ? 11.398 27.188 -1.442 1 98.25 172 ALA B C 1
ATOM 6328 O O . ALA B 1 172 ? 11.234 27.094 -0.224 1 98.25 172 ALA B O 1
ATOM 6329 N N . TYR B 1 173 ? 11.359 26.172 -2.254 1 98.62 173 TYR B N 1
ATOM 6330 C CA . TYR B 1 173 ? 11.203 24.812 -1.759 1 98.62 173 TYR B CA 1
ATOM 6331 C C . TYR B 1 173 ? 12.281 24.484 -0.731 1 98.62 173 TYR B C 1
ATOM 6333 O O . TYR B 1 173 ? 11.977 24 0.363 1 98.62 173 TYR B O 1
ATOM 6341 N N . PHE B 1 174 ? 13.539 24.703 -1.052 1 98.38 174 PHE B N 1
ATOM 6342 C CA . PHE B 1 174 ? 14.664 24.281 -0.219 1 98.38 174 PHE B CA 1
ATOM 6343 C C . PHE B 1 174 ? 14.789 25.188 1.002 1 98.38 174 PHE B C 1
ATOM 6345 O O . PHE B 1 174 ? 15.375 24.797 2.012 1 98.38 174 PHE B O 1
ATOM 6352 N N . SER B 1 175 ? 14.164 26.359 1.013 1 97.38 175 SER B N 1
ATOM 6353 C CA . SER B 1 175 ? 14.273 27.297 2.129 1 97.38 175 SER B CA 1
ATOM 6354 C C . SER B 1 175 ? 13.188 27.047 3.172 1 97.38 175 SER B C 1
ATOM 6356 O O . SER B 1 175 ? 13.289 27.516 4.305 1 97.38 175 SER B O 1
ATOM 6358 N N . CYS B 1 176 ? 12.211 26.266 2.779 1 97.62 176 CYS B N 1
ATOM 6359 C CA . CYS B 1 176 ? 11.078 26.141 3.686 1 97.62 176 CYS B CA 1
ATOM 6360 C C . CYS B 1 176 ? 10.656 24.672 3.824 1 97.62 176 CYS B C 1
ATOM 6362 O O . CYS B 1 176 ? 10.984 24.016 4.816 1 97.62 176 CYS B O 1
ATOM 6364 N N . TYR B 1 177 ? 10.031 24.125 2.762 1 98.56 177 TYR B N 1
ATOM 6365 C CA . TYR B 1 177 ? 9.453 22.781 2.807 1 98.56 177 TYR B CA 1
ATOM 6366 C C . TYR B 1 177 ? 10.531 21.734 3.096 1 98.56 177 TYR B C 1
ATOM 6368 O O . TYR B 1 177 ? 10.32 20.828 3.9 1 98.56 177 TYR B O 1
ATOM 6376 N N . HIS B 1 178 ? 11.633 21.859 2.467 1 98.56 178 HIS B N 1
ATOM 6377 C CA . HIS B 1 178 ? 12.758 20.938 2.574 1 98.56 178 HIS B CA 1
ATOM 6378 C C . HIS B 1 178 ? 13.242 20.812 4.016 1 98.56 178 HIS B C 1
ATOM 6380 O O . HIS B 1 178 ? 13.711 19.766 4.434 1 98.56 178 HIS B O 1
ATOM 6386 N N . LEU B 1 179 ? 13.094 21.828 4.758 1 97.62 179 LEU B N 1
ATOM 6387 C CA . LEU B 1 179 ? 13.609 21.844 6.125 1 97.62 179 LEU B CA 1
ATOM 6388 C C . LEU B 1 179 ? 12.758 20.969 7.039 1 97.62 179 LEU B C 1
ATOM 6390 O O . LEU B 1 179 ? 13.211 20.547 8.102 1 97.62 179 LEU B O 1
ATOM 6394 N N . ALA B 1 180 ? 11.516 20.703 6.609 1 97.88 180 ALA B N 1
ATOM 6395 C CA . ALA B 1 180 ? 10.641 19.812 7.359 1 97.88 180 ALA B CA 1
ATOM 6396 C C . ALA B 1 180 ? 10.703 18.391 6.809 1 97.88 180 ALA B C 1
ATOM 6398 O O . ALA B 1 180 ? 10.586 17.422 7.562 1 97.88 180 ALA B O 1
ATOM 6399 N N . TYR B 1 181 ? 10.867 18.297 5.496 1 98.56 181 TYR B N 1
ATOM 6400 C CA . TYR B 1 181 ? 10.805 17 4.82 1 98.56 181 TYR B CA 1
ATOM 6401 C C . TYR B 1 181 ? 11.875 16.906 3.738 1 98.56 181 TYR B C 1
ATOM 6403 O O . TYR B 1 181 ? 11.562 16.891 2.547 1 98.56 181 TYR B O 1
ATOM 6411 N N . PRO B 1 182 ? 13.07 16.719 4.148 1 98.44 182 PRO B N 1
ATOM 6412 C CA . PRO B 1 182 ? 14.203 16.719 3.219 1 98.44 182 PRO B CA 1
ATOM 6413 C C . PRO B 1 182 ? 14.367 15.383 2.49 1 98.44 182 PRO B C 1
ATOM 6415 O O . PRO B 1 182 ? 15.367 14.688 2.695 1 98.44 182 PRO B O 1
ATOM 6418 N N . ILE B 1 183 ? 13.492 15.117 1.565 1 98.69 183 ILE B N 1
ATOM 6419 C CA . ILE B 1 183 ? 13.523 13.875 0.807 1 98.69 183 ILE B CA 1
ATOM 6420 C C . ILE B 1 183 ? 14.594 13.953 -0.273 1 98.69 183 ILE B C 1
ATOM 6422 O O . ILE B 1 183 ? 15.156 12.93 -0.68 1 98.69 183 ILE B O 1
ATOM 6426 N N . LEU B 1 184 ? 15.016 15.172 -0.67 1 98.31 184 LEU B N 1
ATOM 6427 C CA . LEU B 1 184 ? 15.984 15.383 -1.739 1 98.31 184 LEU B CA 1
ATOM 6428 C C . LEU B 1 184 ? 17.328 15.836 -1.173 1 98.31 184 LEU B C 1
ATOM 6430 O O . LEU B 1 184 ? 17.375 16.516 -0.146 1 98.31 184 LEU B O 1
ATOM 6434 N N . HIS B 1 185 ? 18.359 15.383 -1.793 1 97.62 185 HIS B N 1
ATOM 6435 C CA . HIS B 1 185 ? 19.672 15.984 -1.596 1 97.62 185 HIS B CA 1
ATOM 6436 C C . HIS B 1 185 ? 19.828 17.234 -2.451 1 97.62 185 HIS B C 1
ATOM 6438 O O . HIS B 1 185 ? 19.953 17.141 -3.674 1 97.62 185 HIS B O 1
ATOM 6444 N N . GLU B 1 186 ? 19.922 18.375 -1.837 1 97.94 186 GLU B N 1
ATOM 6445 C CA . GLU B 1 186 ? 19.828 19.656 -2.541 1 97.94 186 GLU B CA 1
ATOM 6446 C C . GLU B 1 186 ? 20.984 19.828 -3.52 1 97.94 186 GLU B C 1
ATOM 6448 O O . GLU B 1 186 ? 20.766 20.172 -4.684 1 97.94 186 GLU B O 1
ATOM 6453 N N . PRO B 1 187 ? 22.234 19.547 -3.098 1 96.31 187 PRO B N 1
ATOM 6454 C CA . PRO B 1 187 ? 23.328 19.766 -4.051 1 96.31 187 PRO B CA 1
ATOM 6455 C C . PRO B 1 187 ? 23.188 18.906 -5.309 1 96.31 187 PRO B C 1
ATOM 6457 O O . PRO B 1 187 ? 23.438 19.391 -6.418 1 96.31 187 PRO B O 1
ATOM 6460 N N . THR B 1 188 ? 22.781 17.688 -5.141 1 95.94 188 THR B N 1
ATOM 6461 C CA . THR B 1 188 ? 22.609 16.812 -6.297 1 95.94 188 THR B CA 1
ATOM 6462 C C . THR B 1 188 ? 21.484 17.312 -7.195 1 95.94 188 THR B C 1
ATOM 6464 O O . THR B 1 188 ? 21.625 17.344 -8.422 1 95.94 188 THR B O 1
ATOM 6467 N N . PHE B 1 189 ? 20.406 17.734 -6.613 1 97.56 189 PHE B N 1
ATOM 6468 C CA . PHE B 1 189 ? 19.25 18.203 -7.367 1 97.56 189 PHE B CA 1
ATOM 6469 C C . PHE B 1 189 ? 19.609 19.438 -8.188 1 97.56 189 PHE B C 1
ATOM 6471 O O . PHE B 1 189 ? 19.266 19.531 -9.367 1 97.56 189 PHE B O 1
ATOM 6478 N N . ARG B 1 190 ? 20.281 20.344 -7.512 1 95.94 190 ARG B N 1
ATOM 6479 C CA . ARG B 1 190 ? 20.641 21.594 -8.18 1 95.94 190 ARG B CA 1
ATOM 6480 C C . ARG B 1 190 ? 21.656 21.344 -9.297 1 95.94 190 ARG B C 1
ATOM 6482 O O . ARG B 1 190 ? 21.609 22 -10.336 1 95.94 190 ARG B O 1
ATOM 6489 N N . ALA B 1 191 ? 22.562 20.391 -9.078 1 94.25 191 ALA B N 1
ATOM 6490 C CA . ALA B 1 191 ? 23.531 20.031 -10.117 1 94.25 191 ALA B CA 1
ATOM 6491 C C . ALA B 1 191 ? 22.812 19.422 -11.328 1 94.25 191 ALA B C 1
ATOM 6493 O O . ALA B 1 191 ? 23.188 19.688 -12.469 1 94.25 191 ALA B O 1
ATOM 6494 N N . GLN B 1 192 ? 21.797 18.625 -11.07 1 93.25 192 GLN B N 1
ATOM 6495 C CA . GLN B 1 192 ? 21.016 18.016 -12.133 1 93.25 192 GLN B CA 1
ATOM 6496 C C . GLN B 1 192 ? 20.156 19.062 -12.844 1 93.25 192 GLN B C 1
ATOM 6498 O O . GLN B 1 192 ? 20.047 19.078 -14.07 1 93.25 192 GLN B O 1
ATOM 6503 N N . TYR B 1 193 ? 19.594 20 -12.039 1 94.44 193 TYR B N 1
ATOM 6504 C CA . TYR B 1 193 ? 18.734 21.047 -12.57 1 94.44 193 TYR B CA 1
ATOM 6505 C C . TYR B 1 193 ? 19.5 21.953 -13.516 1 94.44 193 TYR B C 1
ATOM 6507 O O . TYR B 1 193 ? 18.984 22.359 -14.562 1 94.44 193 TYR B O 1
ATOM 6515 N N . SER B 1 194 ? 20.766 22.203 -13.141 1 90.94 194 SER B N 1
ATOM 6516 C CA . SER B 1 194 ? 21.625 23.078 -13.945 1 90.94 194 SER B CA 1
ATOM 6517 C C . SER B 1 194 ? 22.312 22.297 -15.055 1 90.94 194 SER B C 1
ATOM 6519 O O . SER B 1 194 ? 23.047 22.875 -15.867 1 90.94 194 SER B O 1
ATOM 6521 N N . GLN B 1 195 ? 22.141 20.953 -15.039 1 87.06 195 GLN B N 1
ATOM 6522 C CA . GLN B 1 195 ? 22.688 20.047 -16.031 1 87.06 195 GLN B CA 1
ATOM 6523 C C . GLN B 1 195 ? 24.219 20.016 -15.969 1 87.06 195 GLN B C 1
ATOM 6525 O O . GLN B 1 195 ? 24.891 19.859 -17 1 87.06 195 GLN B O 1
ATOM 6530 N N . VAL B 1 196 ? 24.688 20.328 -14.789 1 84.5 196 VAL B N 1
ATOM 6531 C CA . VAL B 1 196 ? 26.094 20.047 -14.508 1 84.5 196 VAL B CA 1
ATOM 6532 C C . VAL B 1 196 ? 26.328 18.547 -14.461 1 84.5 196 VAL B C 1
ATOM 6534 O O . VAL B 1 196 ? 27.391 18.062 -14.859 1 84.5 196 VAL B O 1
ATOM 6537 N N . VAL B 1 197 ? 25.344 17.875 -13.859 1 86.5 197 VAL B N 1
ATOM 6538 C CA . VAL B 1 197 ? 25.281 16.422 -13.906 1 86.5 197 VAL B CA 1
ATOM 6539 C C . VAL B 1 197 ? 24.031 15.992 -14.656 1 86.5 197 VAL B C 1
ATOM 6541 O O . VAL B 1 197 ? 23.062 16.75 -14.75 1 86.5 197 VAL B O 1
ATOM 6544 N N . GLU B 1 198 ? 24.031 14.867 -15.211 1 87.81 198 GLU B N 1
ATOM 6545 C CA . GLU B 1 198 ? 22.938 14.359 -16.016 1 87.81 198 GLU B CA 1
ATOM 6546 C C . GLU B 1 198 ? 21.672 14.18 -15.18 1 87.81 198 GLU B C 1
ATOM 6548 O O . GLU B 1 198 ? 21.734 13.75 -14.023 1 87.81 198 GLU B O 1
ATOM 6553 N N . ARG B 1 199 ? 20.562 14.547 -15.781 1 89.56 199 ARG B N 1
ATOM 6554 C CA . ARG B 1 199 ? 19.266 14.281 -15.164 1 89.56 199 ARG B CA 1
ATOM 6555 C C . ARG B 1 199 ? 18.906 12.805 -15.273 1 89.56 199 ARG B C 1
ATOM 6557 O O . ARG B 1 199 ? 18.844 12.258 -16.375 1 89.56 199 ARG B O 1
ATOM 6564 N N . PRO B 1 200 ? 18.609 12.242 -14.195 1 87.62 200 PRO B N 1
ATOM 6565 C CA . PRO B 1 200 ? 18.297 10.812 -14.273 1 87.62 200 PRO B CA 1
ATOM 6566 C C . PRO B 1 200 ? 16.844 10.555 -14.672 1 87.62 200 PRO B C 1
ATOM 6568 O O . PRO B 1 200 ? 16.016 11.461 -14.602 1 87.62 200 PRO B O 1
ATOM 6571 N N . ASP B 1 201 ? 16.484 9.398 -15.258 1 86.06 201 ASP B N 1
ATOM 6572 C CA . ASP B 1 201 ? 15.164 8.773 -15.367 1 86.06 201 ASP B CA 1
ATOM 6573 C C . ASP B 1 201 ? 14.234 9.609 -16.234 1 86.06 201 ASP B C 1
ATOM 6575 O O . ASP B 1 201 ? 13.016 9.586 -16.047 1 86.06 201 ASP B O 1
ATOM 6579 N N . GLY B 1 202 ? 14.672 10.508 -16.984 1 88.19 202 GLY B N 1
ATOM 6580 C CA . GLY B 1 202 ? 13.922 11.18 -18.031 1 88.19 202 GLY B CA 1
ATOM 6581 C C . GLY B 1 202 ? 12.734 11.977 -17.5 1 88.19 202 GLY B C 1
ATOM 6582 O O . GLY B 1 202 ? 12.906 12.883 -16.688 1 88.19 202 GLY B O 1
ATOM 6583 N N . SER B 1 203 ? 11.547 11.5 -17.891 1 91.62 203 SER B N 1
ATOM 6584 C CA . SER B 1 203 ? 10.32 12.219 -17.578 1 91.62 203 SER B CA 1
ATOM 6585 C C . SER B 1 203 ? 10.055 12.219 -16.062 1 91.62 203 SER B C 1
ATOM 6587 O O . SER B 1 203 ? 9.422 13.148 -15.547 1 91.62 203 SER B O 1
ATOM 6589 N N . SER B 1 204 ? 10.508 11.227 -15.391 1 92.94 204 SER B N 1
ATOM 6590 C CA . SER B 1 204 ? 10.344 11.195 -13.945 1 92.94 204 SER B CA 1
ATOM 6591 C C . SER B 1 204 ? 11.062 12.367 -13.281 1 92.94 204 SER B C 1
ATOM 6593 O O . SER B 1 204 ? 10.539 12.969 -12.336 1 92.94 204 SER B O 1
ATOM 6595 N N . TRP B 1 205 ? 12.25 12.664 -13.773 1 96.06 205 TRP B N 1
ATOM 6596 C CA . TRP B 1 205 ? 12.984 13.789 -13.195 1 96.06 205 TRP B CA 1
ATOM 6597 C C . TRP B 1 205 ? 12.32 15.109 -13.547 1 96.06 205 TRP B C 1
ATOM 6599 O O . TRP B 1 205 ? 12.305 16.047 -12.742 1 96.06 205 TRP B O 1
ATOM 6609 N N . ASN B 1 206 ? 11.82 15.188 -14.773 1 96.69 206 ASN B N 1
ATOM 6610 C CA . ASN B 1 206 ? 11.07 16.391 -15.133 1 96.69 206 ASN B CA 1
ATOM 6611 C C . ASN B 1 206 ? 9.898 16.625 -14.188 1 96.69 206 ASN B C 1
ATOM 6613 O O . ASN B 1 206 ? 9.672 17.75 -13.75 1 96.69 206 ASN B O 1
ATOM 6617 N N . ALA B 1 207 ? 9.18 15.523 -13.953 1 97.88 207 ALA B N 1
ATOM 6618 C CA . ALA B 1 207 ? 8.062 15.609 -13.008 1 97.88 207 ALA B CA 1
ATOM 6619 C C . ALA B 1 207 ? 8.547 16.062 -11.633 1 97.88 207 ALA B C 1
ATOM 6621 O O . ALA B 1 207 ? 7.887 16.875 -10.984 1 97.88 207 ALA B O 1
ATOM 6622 N N . LEU B 1 208 ? 9.664 15.562 -11.211 1 98.5 208 LEU B N 1
ATOM 6623 C CA . LEU B 1 208 ? 10.234 15.914 -9.914 1 98.5 208 LEU B CA 1
ATOM 6624 C C . LEU B 1 208 ? 10.531 17.406 -9.836 1 98.5 208 LEU B C 1
ATOM 6626 O O . LEU B 1 208 ? 10.195 18.062 -8.844 1 98.5 208 LEU B O 1
ATOM 6630 N N . ALA B 1 209 ? 11.148 17.938 -10.859 1 98.31 209 ALA B N 1
ATOM 6631 C CA . ALA B 1 209 ? 11.5 19.359 -10.875 1 98.31 209 ALA B CA 1
ATOM 6632 C C . ALA B 1 209 ? 10.258 20.234 -10.727 1 98.31 209 ALA B C 1
ATOM 6634 O O . ALA B 1 209 ? 10.266 21.203 -9.977 1 98.31 209 ALA B O 1
ATOM 6635 N N . TYR B 1 210 ? 9.25 19.875 -11.383 1 98.5 210 TYR B N 1
ATOM 6636 C CA . TYR B 1 210 ? 8.047 20.703 -11.383 1 98.5 210 TYR B CA 1
ATOM 6637 C C . TYR B 1 210 ? 7.305 20.562 -10.055 1 98.5 210 TYR B C 1
ATOM 6639 O O . TYR B 1 210 ? 6.73 21.547 -9.562 1 98.5 210 TYR B O 1
ATOM 6647 N N . ILE B 1 211 ? 7.246 19.359 -9.469 1 98.81 211 ILE B N 1
ATOM 6648 C CA . ILE B 1 211 ? 6.543 19.234 -8.203 1 98.81 211 ILE B CA 1
ATOM 6649 C C . ILE B 1 211 ? 7.324 19.969 -7.105 1 98.81 211 ILE B C 1
ATOM 6651 O O . ILE B 1 211 ? 6.734 20.531 -6.184 1 98.81 211 ILE B O 1
ATOM 6655 N N . VAL B 1 212 ? 8.672 19.953 -7.211 1 98.81 212 VAL B N 1
ATOM 6656 C CA . VAL B 1 212 ? 9.5 20.719 -6.289 1 98.81 212 VAL B CA 1
ATOM 6657 C C . VAL B 1 212 ? 9.156 22.203 -6.402 1 98.81 212 VAL B C 1
ATOM 6659 O O . VAL B 1 212 ? 8.984 22.891 -5.391 1 98.81 212 VAL B O 1
ATOM 6662 N N . GLY B 1 213 ? 9.062 22.688 -7.629 1 98.69 213 GLY B N 1
ATOM 6663 C CA . GLY B 1 213 ? 8.656 24.062 -7.84 1 98.69 213 GLY B CA 1
ATOM 6664 C C . GLY B 1 213 ? 7.273 24.359 -7.297 1 98.69 213 GLY B C 1
ATOM 6665 O O . GLY B 1 213 ? 7.07 25.391 -6.652 1 98.69 213 GLY B O 1
ATOM 6666 N N . ALA B 1 214 ? 6.309 23.453 -7.539 1 98.5 214 ALA B N 1
ATOM 6667 C CA . ALA B 1 214 ? 4.941 23.641 -7.07 1 98.5 214 ALA B CA 1
ATOM 6668 C C . ALA B 1 214 ? 4.895 23.766 -5.551 1 98.5 214 ALA B C 1
ATOM 6670 O O . ALA B 1 214 ? 4.254 24.672 -5.012 1 98.5 214 ALA B O 1
ATOM 6671 N N . ILE B 1 215 ? 5.57 22.922 -4.879 1 98.69 215 ILE B N 1
ATOM 6672 C CA . ILE B 1 215 ? 5.582 22.906 -3.422 1 98.69 215 ILE B CA 1
ATOM 6673 C C . ILE B 1 215 ? 6.309 24.141 -2.898 1 98.69 215 ILE B C 1
ATOM 6675 O O . ILE B 1 215 ? 5.918 24.719 -1.877 1 98.69 215 ILE B O 1
ATOM 6679 N N . GLY B 1 216 ? 7.402 24.547 -3.627 1 98.69 216 GLY B N 1
ATOM 6680 C CA . GLY B 1 216 ? 8.109 25.75 -3.236 1 98.69 216 GLY B CA 1
ATOM 6681 C C . GLY B 1 216 ? 7.219 26.984 -3.221 1 98.69 216 GLY B C 1
ATOM 6682 O O . GLY B 1 216 ? 7.172 27.703 -2.225 1 98.69 216 GLY B O 1
ATOM 6683 N N . ILE B 1 217 ? 6.488 27.156 -4.266 1 97.81 217 ILE B N 1
ATOM 6684 C CA . ILE B 1 217 ? 5.582 28.297 -4.371 1 97.81 217 ILE B CA 1
ATOM 6685 C C . ILE B 1 217 ? 4.488 28.172 -3.311 1 97.81 217 ILE B C 1
ATOM 6687 O O . ILE B 1 217 ? 4.211 29.141 -2.592 1 97.81 217 ILE B O 1
ATOM 6691 N N . PHE B 1 218 ? 3.934 27.062 -3.189 1 96.56 218 PHE B N 1
ATOM 6692 C CA . PHE B 1 218 ? 2.83 26.812 -2.27 1 96.56 218 PHE B CA 1
ATOM 6693 C C . PHE B 1 218 ? 3.262 27.062 -0.828 1 96.56 218 PHE B C 1
ATOM 6695 O O . PHE B 1 218 ? 2.574 27.766 -0.082 1 96.56 218 PHE B O 1
ATOM 6702 N N . SER B 1 219 ? 4.355 26.531 -0.431 1 97.06 219 SER B N 1
ATOM 6703 C CA . SER B 1 219 ? 4.75 26.5 0.974 1 97.06 219 SER B CA 1
ATOM 6704 C C . SER B 1 219 ? 5.156 27.875 1.473 1 97.06 219 SER B C 1
ATOM 6706 O O . SER B 1 219 ? 4.996 28.188 2.656 1 97.06 219 SER B O 1
ATOM 6708 N N . THR B 1 220 ? 5.656 28.781 0.589 1 96.88 220 THR B N 1
ATOM 6709 C CA . THR B 1 220 ? 6.195 30.062 1.028 1 96.88 220 THR B CA 1
ATOM 6710 C C . THR B 1 220 ? 5.223 31.188 0.706 1 96.88 220 THR B C 1
ATOM 6712 O O . THR B 1 220 ? 5.445 32.344 1.099 1 96.88 220 THR B O 1
ATOM 6715 N N . ALA B 1 221 ? 4.148 30.844 0.085 1 95.12 221 ALA B N 1
ATOM 6716 C CA . ALA B 1 221 ? 3.189 31.875 -0.29 1 95.12 221 ALA B CA 1
ATOM 6717 C C . ALA B 1 221 ? 2.578 32.531 0.946 1 95.12 221 ALA B C 1
ATOM 6719 O O . ALA B 1 221 ? 2.436 31.891 1.989 1 95.12 221 ALA B O 1
ATOM 6720 N N . THR B 1 222 ? 2.207 33.781 0.83 1 93.38 222 THR B N 1
ATOM 6721 C CA . THR B 1 222 ? 1.551 34.531 1.895 1 93.38 222 THR B CA 1
ATOM 6722 C C . THR B 1 222 ? 0.202 35.062 1.424 1 93.38 222 THR B C 1
ATOM 6724 O O . THR B 1 222 ? -0.437 35.844 2.125 1 93.38 222 THR B O 1
ATOM 6727 N N . SER B 1 223 ? -0.124 34.719 0.237 1 88.19 223 SER B N 1
ATOM 6728 C CA . SER B 1 223 ? -1.406 35.031 -0.392 1 88.19 223 SER B CA 1
ATOM 6729 C C . SER B 1 223 ? -1.84 33.906 -1.329 1 88.19 223 SER B C 1
ATOM 6731 O O . SER B 1 223 ? -1.047 33.031 -1.649 1 88.19 223 SER B O 1
ATOM 6733 N N . PRO B 1 224 ? -3.059 33.875 -1.716 1 80.19 224 PRO B N 1
ATOM 6734 C CA . PRO B 1 224 ? -3.494 32.844 -2.635 1 80.19 224 PRO B CA 1
ATOM 6735 C C . PRO B 1 224 ? -2.746 32.875 -3.967 1 80.19 224 PRO B C 1
ATOM 6737 O O . PRO B 1 224 ? -2.494 33.938 -4.512 1 80.19 224 PRO B O 1
ATOM 6740 N N . ILE B 1 225 ? -2.307 31.719 -4.355 1 81.38 225 ILE B N 1
ATOM 6741 C CA . ILE B 1 225 ? -1.522 31.625 -5.582 1 81.38 225 ILE B CA 1
ATOM 6742 C C . ILE B 1 225 ? -2.055 30.484 -6.445 1 81.38 225 ILE B C 1
ATOM 6744 O O . ILE B 1 225 ? -2.561 29.484 -5.922 1 81.38 225 ILE B O 1
ATOM 6748 N N . ALA B 1 226 ? -1.898 30.641 -7.734 1 86 226 ALA B N 1
ATOM 6749 C CA . ALA B 1 226 ? -2.402 29.625 -8.648 1 86 226 ALA B CA 1
ATOM 6750 C C . ALA B 1 226 ? -1.26 28.969 -9.422 1 86 226 ALA B C 1
ATOM 6752 O O . ALA B 1 226 ? -1.421 27.875 -9.969 1 86 226 ALA B O 1
ATOM 6753 N N . GLN B 1 227 ? -0.123 29.594 -9.391 1 93.12 227 GLN B N 1
ATOM 6754 C CA . GLN B 1 227 ? 0.998 29.109 -10.188 1 93.12 227 GLN B CA 1
ATOM 6755 C C . GLN B 1 227 ? 1.465 27.734 -9.695 1 93.12 227 GLN B C 1
ATOM 6757 O O . GLN B 1 227 ? 2.035 26.969 -10.461 1 93.12 227 GLN B O 1
ATOM 6762 N N . ASP B 1 228 ? 1.277 27.469 -8.43 1 95.5 228 ASP B N 1
ATOM 6763 C CA . ASP B 1 228 ? 1.639 26.156 -7.914 1 95.5 228 ASP B CA 1
ATOM 6764 C C . ASP B 1 228 ? 0.841 25.047 -8.602 1 95.5 228 ASP B C 1
ATOM 6766 O O . ASP B 1 228 ? 1.377 23.984 -8.898 1 95.5 228 ASP B O 1
ATOM 6770 N N . LEU B 1 229 ? -0.413 25.297 -8.969 1 94.06 229 LEU B N 1
ATOM 6771 C CA . LEU B 1 229 ? -1.261 24.328 -9.641 1 94.06 229 LEU B CA 1
ATOM 6772 C C . LEU B 1 229 ? -0.777 24.078 -11.07 1 94.06 229 LEU B C 1
ATOM 6774 O O . LEU B 1 229 ? -0.828 22.953 -11.562 1 94.06 229 LEU B O 1
ATOM 6778 N N . ASP B 1 230 ? -0.375 25.156 -11.68 1 94.94 230 ASP B N 1
ATOM 6779 C CA . ASP B 1 230 ? 0.164 25.031 -13.023 1 94.94 230 ASP B CA 1
ATOM 6780 C C . ASP B 1 230 ? 1.416 24.156 -13.031 1 94.94 230 ASP B C 1
ATOM 6782 O O . ASP B 1 230 ? 1.588 23.312 -13.914 1 94.94 230 ASP B O 1
ATOM 6786 N N . LEU B 1 231 ? 2.281 24.375 -12.094 1 97.31 231 LEU B N 1
ATOM 6787 C CA . LEU B 1 231 ? 3.49 23.562 -11.992 1 97.31 231 LEU B CA 1
ATOM 6788 C C . LEU B 1 231 ? 3.154 22.125 -11.641 1 97.31 231 LEU B C 1
ATOM 6790 O O . LEU B 1 231 ? 3.832 21.188 -12.086 1 97.31 231 LEU B O 1
ATOM 6794 N N . PHE B 1 232 ? 2.107 21.969 -10.867 1 96.5 232 PHE B N 1
ATOM 6795 C CA . PHE B 1 232 ? 1.677 20.594 -10.578 1 96.5 232 PHE B CA 1
ATOM 6796 C C . PHE B 1 232 ? 1.188 19.906 -11.844 1 96.5 232 PHE B C 1
ATOM 6798 O O . PHE B 1 232 ? 1.498 18.734 -12.07 1 96.5 232 PHE B O 1
ATOM 6805 N N . GLU B 1 233 ? 0.446 20.547 -12.609 1 95 233 GLU B N 1
ATOM 6806 C CA . GLU B 1 233 ? -0.013 19.984 -13.867 1 95 233 GLU B CA 1
ATOM 6807 C C . GLU B 1 233 ? 1.163 19.625 -14.773 1 95 233 GLU B C 1
ATOM 6809 O O . GLU B 1 233 ? 1.117 18.625 -15.5 1 95 233 GLU B O 1
ATOM 6814 N N . ALA B 1 234 ? 2.102 20.469 -14.727 1 96.5 234 ALA B N 1
ATOM 6815 C CA . ALA B 1 234 ? 3.314 20.172 -15.484 1 96.5 234 ALA B CA 1
ATOM 6816 C C . ALA B 1 234 ? 3.977 18.891 -14.992 1 96.5 234 ALA B C 1
ATOM 6818 O O . ALA B 1 234 ? 4.469 18.094 -15.797 1 96.5 234 ALA B O 1
ATOM 6819 N N . ALA B 1 235 ? 4.059 18.719 -13.664 1 97.31 235 ALA B N 1
ATOM 6820 C CA . ALA B 1 235 ? 4.598 17.484 -13.078 1 97.31 235 ALA B CA 1
ATOM 6821 C C . ALA B 1 235 ? 3.748 16.281 -13.469 1 97.31 235 ALA B C 1
ATOM 6823 O O . ALA B 1 235 ? 4.273 15.266 -13.945 1 97.31 235 ALA B O 1
ATOM 6824 N N . ARG B 1 236 ? 2.459 16.406 -13.328 1 95.44 236 ARG B N 1
ATOM 6825 C CA . ARG B 1 236 ? 1.5 15.336 -13.578 1 95.44 236 ARG B CA 1
ATOM 6826 C C . ARG B 1 236 ? 1.549 14.891 -15.039 1 95.44 236 ARG B C 1
ATOM 6828 O O . ARG B 1 236 ? 1.436 13.695 -15.328 1 95.44 236 ARG B O 1
ATOM 6835 N N . SER B 1 237 ? 1.722 15.773 -15.93 1 94.44 237 SER B N 1
ATOM 6836 C CA . SER B 1 237 ? 1.726 15.484 -17.359 1 94.44 237 SER B CA 1
ATOM 6837 C C . SER B 1 237 ? 2.973 14.711 -17.766 1 94.44 237 SER B C 1
ATOM 6839 O O . SER B 1 237 ? 3.027 14.133 -18.844 1 94.44 237 SER B O 1
ATOM 6841 N N . ASN B 1 238 ? 3.951 14.703 -16.891 1 94.88 238 ASN B N 1
ATOM 6842 C CA . ASN B 1 238 ? 5.164 13.93 -17.156 1 94.88 238 ASN B CA 1
ATOM 6843 C C . ASN B 1 238 ? 5.039 12.5 -16.641 1 94.88 238 ASN B C 1
ATOM 6845 O O . ASN B 1 238 ? 5.934 11.68 -16.859 1 94.88 238 ASN B O 1
ATOM 6849 N N . ILE B 1 239 ? 3.949 12.172 -15.969 1 93.75 239 ILE B N 1
ATOM 6850 C CA . ILE B 1 239 ? 3.709 10.828 -15.438 1 93.75 239 ILE B CA 1
ATOM 6851 C C . ILE B 1 239 ? 2.604 10.156 -16.25 1 93.75 239 ILE B C 1
ATOM 6853 O O . ILE B 1 239 ? 1.576 10.766 -16.547 1 93.75 239 ILE B O 1
ATOM 6857 N N . SER B 1 240 ? 2.824 8.938 -16.656 1 89.62 240 SER B N 1
ATOM 6858 C CA . SER B 1 240 ? 1.853 8.156 -17.422 1 89.62 240 SER B CA 1
ATOM 6859 C C . SER B 1 240 ? 1.638 6.781 -16.797 1 89.62 240 SER B C 1
ATOM 6861 O O . SER B 1 240 ? 2.305 6.422 -15.82 1 89.62 240 SER B O 1
ATOM 6863 N N . ILE B 1 241 ? 0.71 6.016 -17.312 1 87.44 241 ILE B N 1
ATOM 6864 C CA . ILE B 1 241 ? 0.452 4.664 -16.844 1 87.44 241 ILE B CA 1
ATOM 6865 C C . ILE B 1 241 ? 1.689 3.795 -17.047 1 87.44 241 ILE B C 1
ATOM 6867 O O . ILE B 1 241 ? 1.966 2.889 -16.266 1 87.44 241 ILE B O 1
ATOM 6871 N N . ALA B 1 242 ? 2.424 4.145 -18.078 1 86.88 242 ALA B N 1
ATOM 6872 C CA . ALA B 1 242 ? 3.676 3.439 -18.328 1 86.88 242 ALA B CA 1
ATOM 6873 C C . ALA B 1 242 ? 4.664 3.637 -17.188 1 86.88 242 ALA B C 1
ATOM 6875 O O . ALA B 1 242 ? 5.477 2.756 -16.906 1 86.88 242 ALA B O 1
ATOM 6876 N N . SER B 1 243 ? 4.559 4.754 -16.5 1 89.06 243 SER B N 1
ATOM 6877 C CA . SER B 1 243 ? 5.438 5.031 -15.367 1 89.06 243 SER B CA 1
ATOM 6878 C C . SER B 1 243 ? 5.215 4.031 -14.234 1 89.06 243 SER B C 1
ATOM 6880 O O . SER B 1 243 ? 6.129 3.746 -13.461 1 89.06 243 SER B O 1
ATOM 6882 N N . LEU B 1 244 ? 4.027 3.443 -14.188 1 90.69 244 LEU B N 1
ATOM 6883 C CA . LEU B 1 244 ? 3.719 2.473 -13.148 1 90.69 244 LEU B CA 1
ATOM 6884 C C . LEU B 1 244 ? 4.406 1.14 -13.422 1 90.69 244 LEU B C 1
ATOM 6886 O O . LEU B 1 244 ? 4.488 0.285 -12.531 1 90.69 244 LEU B O 1
ATOM 6890 N N . GLU B 1 245 ? 4.898 0.993 -14.594 1 90.12 245 GLU B N 1
ATOM 6891 C CA . GLU B 1 245 ? 5.539 -0.255 -14.992 1 90.12 245 GLU B CA 1
ATOM 6892 C C . GLU B 1 245 ? 7.059 -0.121 -14.984 1 90.12 245 GLU B C 1
ATOM 6894 O O . GLU B 1 245 ? 7.762 -0.922 -15.602 1 90.12 245 GLU B O 1
ATOM 6899 N N . SER B 1 246 ? 7.527 0.912 -14.32 1 87.88 246 SER B N 1
ATOM 6900 C CA . SER B 1 246 ? 8.938 1.108 -14 1 87.88 246 SER B CA 1
ATOM 6901 C C . SER B 1 246 ? 9.117 1.508 -12.539 1 87.88 246 SER B C 1
ATOM 6903 O O . SER B 1 246 ? 8.156 1.881 -11.867 1 87.88 246 SER B O 1
ATOM 6905 N N . GLY B 1 247 ? 10.32 1.327 -12.086 1 90.56 247 GLY B N 1
ATOM 6906 C CA . GLY B 1 247 ? 10.625 1.686 -10.711 1 90.56 247 GLY B CA 1
ATOM 6907 C C . GLY B 1 247 ? 12.008 2.291 -10.547 1 90.56 247 GLY B C 1
ATOM 6908 O O . GLY B 1 247 ? 13.008 1.7 -10.961 1 90.56 247 GLY B O 1
ATOM 6909 N N . ASN B 1 248 ? 12.039 3.451 -10.055 1 91.94 248 ASN B N 1
ATOM 6910 C CA . ASN B 1 248 ? 13.289 4.148 -9.766 1 91.94 248 ASN B CA 1
ATOM 6911 C C . ASN B 1 248 ? 13.117 5.133 -8.609 1 91.94 248 ASN B C 1
ATOM 6913 O O . ASN B 1 248 ? 12 5.508 -8.266 1 91.94 248 ASN B O 1
ATOM 6917 N N . LEU B 1 249 ? 14.211 5.531 -8.07 1 94.81 249 LEU B N 1
ATOM 6918 C CA . LEU B 1 249 ? 14.219 6.367 -6.875 1 94.81 249 LEU B CA 1
ATOM 6919 C C . LEU B 1 249 ? 13.57 7.719 -7.148 1 94.81 249 LEU B C 1
ATOM 6921 O O . LEU B 1 249 ? 12.836 8.242 -6.309 1 94.81 249 LEU B O 1
ATOM 6925 N N . THR B 1 250 ? 13.852 8.305 -8.273 1 96.5 250 THR B N 1
ATOM 6926 C CA . THR B 1 250 ? 13.312 9.602 -8.656 1 96.5 250 THR B CA 1
ATOM 6927 C C . THR B 1 250 ? 11.789 9.578 -8.664 1 96.5 250 THR B C 1
ATOM 6929 O O . THR B 1 250 ? 11.141 10.5 -8.172 1 96.5 250 THR B O 1
ATOM 6932 N N . LEU B 1 251 ? 11.289 8.539 -9.234 1 96.69 251 LEU B N 1
ATOM 6933 C CA . LEU B 1 251 ? 9.836 8.422 -9.312 1 96.69 251 LEU B CA 1
ATOM 6934 C C . LEU B 1 251 ? 9.234 8.258 -7.926 1 96.69 251 LEU B C 1
ATOM 6936 O O . LEU B 1 251 ? 8.172 8.82 -7.637 1 96.69 251 LEU B O 1
ATOM 6940 N N . VAL B 1 252 ? 9.828 7.457 -7.043 1 98.06 252 VAL B N 1
ATOM 6941 C CA . VAL B 1 252 ? 9.352 7.316 -5.668 1 98.06 252 VAL B CA 1
ATOM 6942 C C . VAL B 1 252 ? 9.328 8.688 -4.988 1 98.06 252 VAL B C 1
ATOM 6944 O O . VAL B 1 252 ? 8.344 9.039 -4.332 1 98.06 252 VAL B O 1
ATOM 6947 N N . GLN B 1 253 ? 10.398 9.469 -5.129 1 98.56 253 GLN B N 1
ATOM 6948 C CA . GLN B 1 253 ? 10.477 10.797 -4.535 1 98.56 253 GLN B CA 1
ATOM 6949 C C . GLN B 1 253 ? 9.398 11.719 -5.102 1 98.56 253 GLN B C 1
ATOM 6951 O O . GLN B 1 253 ? 8.766 12.469 -4.355 1 98.56 253 GLN B O 1
ATOM 6956 N N . THR B 1 254 ? 9.219 11.594 -6.395 1 98.44 254 THR B N 1
ATOM 6957 C CA . THR B 1 254 ? 8.234 12.422 -7.07 1 98.44 254 THR B CA 1
ATOM 6958 C C . THR B 1 254 ? 6.824 12.109 -6.562 1 98.44 254 THR B C 1
ATOM 6960 O O . THR B 1 254 ? 6.082 13.016 -6.188 1 98.44 254 THR B O 1
ATOM 6963 N N . LEU B 1 255 ? 6.461 10.844 -6.535 1 98.06 255 LEU B N 1
ATOM 6964 C CA . LEU B 1 255 ? 5.137 10.422 -6.086 1 98.06 255 LEU B CA 1
ATOM 6965 C C . LEU B 1 255 ? 4.914 10.789 -4.625 1 98.06 255 LEU B C 1
ATOM 6967 O O . LEU B 1 255 ? 3.811 11.18 -4.238 1 98.06 255 LEU B O 1
ATOM 6971 N N . THR B 1 256 ? 5.914 10.672 -3.828 1 98.75 256 THR B N 1
ATOM 6972 C CA . THR B 1 256 ? 5.832 11.023 -2.416 1 98.75 256 THR B CA 1
ATOM 6973 C C . THR B 1 256 ? 5.516 12.508 -2.248 1 98.75 256 THR B C 1
ATOM 6975 O O . THR B 1 256 ? 4.617 12.875 -1.484 1 98.75 256 THR B O 1
ATOM 6978 N N . LEU B 1 257 ? 6.238 13.312 -2.984 1 98.81 257 LEU B N 1
ATOM 6979 C CA . LEU B 1 257 ? 6.016 14.75 -2.91 1 98.81 257 LEU B CA 1
ATOM 6980 C C . LEU B 1 257 ? 4.641 15.117 -3.459 1 98.81 257 LEU B C 1
ATOM 6982 O O . LEU B 1 257 ? 3.936 15.945 -2.877 1 98.81 257 LEU B O 1
ATOM 6986 N N . MET B 1 258 ? 4.27 14.492 -4.555 1 97.88 258 MET B N 1
ATOM 6987 C CA . MET B 1 258 ? 2.955 14.75 -5.137 1 97.88 258 MET B CA 1
ATOM 6988 C C . MET B 1 258 ? 1.843 14.375 -4.164 1 97.88 258 MET B C 1
ATOM 6990 O O . MET B 1 258 ? 0.83 15.078 -4.074 1 97.88 258 MET B O 1
ATOM 6994 N N . SER B 1 259 ? 2.004 13.305 -3.449 1 97.62 259 SER B N 1
ATOM 6995 C CA . SER B 1 259 ? 0.993 12.852 -2.498 1 97.62 259 SER B CA 1
ATOM 6996 C C . SER B 1 259 ? 0.741 13.898 -1.421 1 97.62 259 SER B C 1
ATOM 6998 O O . SER B 1 259 ? -0.41 14.219 -1.111 1 97.62 259 SER B O 1
ATOM 7000 N N . ASN B 1 260 ? 1.813 14.422 -0.873 1 97.31 260 ASN B N 1
ATOM 7001 C CA . ASN B 1 260 ? 1.67 15.414 0.191 1 97.31 260 ASN B CA 1
ATOM 7002 C C . ASN B 1 260 ? 1.063 16.719 -0.33 1 97.31 260 ASN B C 1
ATOM 7004 O O . ASN B 1 260 ? 0.282 17.359 0.367 1 97.31 260 ASN B O 1
ATOM 7008 N N . TYR B 1 261 ? 1.538 17.109 -1.527 1 96.5 261 TYR B N 1
ATOM 7009 C CA . TYR B 1 261 ? 0.97 18.297 -2.156 1 96.5 261 TYR B CA 1
ATOM 7010 C C . TYR B 1 261 ? -0.533 18.156 -2.354 1 96.5 261 TYR B C 1
ATOM 7012 O O . TYR B 1 261 ? -1.303 19.062 -2.043 1 96.5 261 TYR B O 1
ATOM 7020 N N . LEU B 1 262 ? -0.969 16.984 -2.816 1 93.38 262 LEU B N 1
ATOM 7021 C CA . LEU B 1 262 ? -2.381 16.734 -3.082 1 93.38 262 LEU B CA 1
ATOM 7022 C C . LEU B 1 262 ? -3.191 16.766 -1.79 1 93.38 262 LEU B C 1
ATOM 7024 O O . LEU B 1 262 ? -4.301 17.297 -1.761 1 93.38 262 LEU B O 1
ATOM 7028 N N . GLN B 1 263 ? -2.672 16.156 -0.775 1 91.56 263 GLN B N 1
ATOM 7029 C CA . GLN B 1 263 ? -3.35 16.219 0.516 1 91.56 263 GLN B CA 1
ATOM 7030 C C . GLN B 1 263 ? -3.562 17.672 0.952 1 91.56 263 GLN B C 1
ATOM 7032 O O . GLN B 1 263 ? -4.629 18.016 1.468 1 91.56 263 GLN B O 1
ATOM 7037 N N . LYS B 1 264 ? -2.578 18.531 0.715 1 91.31 264 LYS B N 1
ATOM 7038 C CA . LYS B 1 264 ? -2.656 19.922 1.145 1 91.31 264 LYS B CA 1
ATOM 7039 C C . LYS B 1 264 ? -3.609 20.719 0.259 1 91.31 264 LYS B C 1
ATOM 7041 O O . LYS B 1 264 ? -4.109 21.766 0.664 1 91.31 264 LYS B O 1
ATOM 7046 N N . LYS B 1 265 ? -3.824 20.141 -0.949 1 88.12 265 LYS B N 1
ATOM 7047 C CA . LYS B 1 265 ? -4.762 20.781 -1.866 1 88.12 265 LYS B CA 1
ATOM 7048 C C . LYS B 1 265 ? -6.156 20.188 -1.734 1 88.12 265 LYS B C 1
ATOM 7050 O O . LYS B 1 265 ? -6.988 20.328 -2.637 1 88.12 265 LYS B O 1
ATOM 7055 N N . ASP B 1 266 ? -6.367 19.344 -0.701 1 81.44 266 ASP B N 1
ATOM 7056 C CA . ASP B 1 266 ? -7.66 18.781 -0.34 1 81.44 266 ASP B CA 1
ATOM 7057 C C . ASP B 1 266 ? -8.07 17.672 -1.311 1 81.44 266 ASP B C 1
ATOM 7059 O O . ASP B 1 266 ? -9.227 17.594 -1.717 1 81.44 266 ASP B O 1
ATOM 7063 N N . LEU B 1 267 ? -7.148 17.031 -1.771 1 88 267 LEU B N 1
ATOM 7064 C CA . LEU B 1 267 ? -7.34 15.805 -2.539 1 88 267 LEU B CA 1
ATOM 7065 C C . LEU B 1 267 ? -6.73 14.609 -1.814 1 88 267 LEU B C 1
ATOM 7067 O O . LEU B 1 267 ? -5.805 13.969 -2.326 1 88 267 LEU B O 1
ATOM 7071 N N . PRO B 1 268 ? -7.293 14.281 -0.668 1 87.19 268 PRO B N 1
ATOM 7072 C CA . PRO B 1 268 ? -6.664 13.305 0.23 1 87.19 268 PRO B CA 1
ATOM 7073 C C . PRO B 1 268 ? -6.648 11.891 -0.345 1 87.19 268 PRO B C 1
ATOM 7075 O O . PRO B 1 268 ? -5.684 11.148 -0.147 1 87.19 268 PRO B O 1
ATOM 7078 N N . ASN B 1 269 ? -7.73 11.461 -1.06 1 89.31 269 ASN B N 1
ATOM 7079 C CA . ASN B 1 269 ? -7.781 10.109 -1.607 1 89.31 269 ASN B CA 1
ATOM 7080 C C . ASN B 1 269 ? -6.75 9.914 -2.713 1 89.31 269 ASN B C 1
ATOM 7082 O O . ASN B 1 269 ? -6.09 8.875 -2.777 1 89.31 269 ASN B O 1
ATOM 7086 N N . SER B 1 270 ? -6.68 10.977 -3.561 1 92.06 270 SER B N 1
ATOM 7087 C CA . SER B 1 270 ? -5.668 10.922 -4.609 1 92.06 270 SER B CA 1
ATOM 7088 C C . SER B 1 270 ? -4.266 10.828 -4.02 1 92.06 270 SER B C 1
ATOM 7090 O O . SER B 1 270 ? -3.445 10.031 -4.48 1 92.06 270 SER B O 1
ATOM 7092 N N . GLY B 1 271 ? -4.031 11.727 -3.035 1 94.56 271 GLY B N 1
ATOM 7093 C CA . GLY B 1 271 ? -2.742 11.656 -2.361 1 94.56 271 GLY B CA 1
ATOM 7094 C C . GLY B 1 271 ? -2.461 10.305 -1.74 1 94.56 271 GLY B C 1
ATOM 7095 O O . GLY B 1 271 ? -1.345 9.789 -1.835 1 94.56 271 GLY B O 1
ATOM 7096 N N . TYR B 1 272 ? -3.463 9.711 -1.134 1 94.44 272 TYR B N 1
ATOM 7097 C CA . TYR B 1 272 ? -3.334 8.406 -0.491 1 94.44 272 TYR B CA 1
ATOM 7098 C C . TYR B 1 272 ? -3.043 7.32 -1.517 1 94.44 272 TYR B C 1
ATOM 7100 O O . TYR B 1 272 ? -2.248 6.414 -1.26 1 94.44 272 TYR B O 1
ATOM 7108 N N . ASN B 1 273 ? -3.678 7.379 -2.689 1 95.94 273 ASN B N 1
ATOM 7109 C CA . ASN B 1 273 ? -3.383 6.457 -3.779 1 95.94 273 ASN B CA 1
ATOM 7110 C C . ASN B 1 273 ? -1.921 6.543 -4.207 1 95.94 273 ASN B C 1
ATOM 7112 O O . ASN B 1 273 ? -1.271 5.52 -4.426 1 95.94 273 ASN B O 1
ATOM 7116 N N . TYR B 1 274 ? -1.432 7.793 -4.348 1 96.81 274 TYR B N 1
ATOM 7117 C CA . TYR B 1 274 ? -0.04 7.988 -4.734 1 96.81 274 TYR B CA 1
ATOM 7118 C C . TYR B 1 274 ? 0.906 7.406 -3.691 1 96.81 274 TYR B C 1
ATOM 7120 O O . TYR B 1 274 ? 1.959 6.863 -4.035 1 96.81 274 TYR B O 1
ATOM 7128 N N . LEU B 1 275 ? 0.562 7.508 -2.432 1 97.88 275 LEU B N 1
ATOM 7129 C CA . LEU B 1 275 ? 1.381 6.934 -1.37 1 97.88 275 LEU B CA 1
ATOM 7130 C C . LEU B 1 275 ? 1.438 5.414 -1.49 1 97.88 275 LEU B C 1
ATOM 7132 O O . LEU B 1 275 ? 2.498 4.812 -1.314 1 97.88 275 LEU B O 1
ATOM 7136 N N . GLY B 1 276 ? 0.261 4.836 -1.75 1 97.5 276 GLY B N 1
ATOM 7137 C CA . GLY B 1 276 ? 0.241 3.393 -1.938 1 97.5 276 GLY B CA 1
ATOM 7138 C C . GLY B 1 276 ? 1.149 2.924 -3.059 1 97.5 276 GLY B C 1
ATOM 7139 O O . GLY B 1 276 ? 1.882 1.944 -2.904 1 97.5 276 GLY B O 1
ATOM 7140 N N . LEU B 1 277 ? 1.043 3.633 -4.152 1 96.88 277 LEU B N 1
ATOM 7141 C CA . LEU B 1 277 ? 1.898 3.32 -5.293 1 96.88 277 LEU B CA 1
ATOM 7142 C C . LEU B 1 277 ? 3.369 3.518 -4.941 1 96.88 277 LEU B C 1
ATOM 7144 O O . LEU B 1 277 ? 4.203 2.666 -5.246 1 96.88 277 LEU B O 1
ATOM 7148 N N . ALA B 1 278 ? 3.713 4.625 -4.285 1 98 278 ALA B N 1
ATOM 7149 C CA . ALA B 1 278 ? 5.09 4.941 -3.91 1 98 278 ALA B CA 1
ATOM 7150 C C . ALA B 1 278 ? 5.66 3.883 -2.971 1 98 278 ALA B C 1
ATOM 7152 O O . ALA B 1 278 ? 6.816 3.48 -3.109 1 98 278 ALA B O 1
ATOM 7153 N N . LEU B 1 279 ? 4.898 3.439 -2.012 1 98.25 279 LEU B N 1
ATOM 7154 C CA . LEU B 1 279 ? 5.359 2.451 -1.043 1 98.25 279 LEU B CA 1
ATOM 7155 C C . LEU B 1 279 ? 5.762 1.154 -1.739 1 98.25 279 LEU B C 1
ATOM 7157 O O . LEU B 1 279 ? 6.84 0.615 -1.485 1 98.25 279 LEU B O 1
ATOM 7161 N N . HIS B 1 280 ? 4.961 0.661 -2.574 1 97.69 280 HIS B N 1
ATOM 7162 C CA . HIS B 1 280 ? 5.223 -0.645 -3.17 1 97.69 280 HIS B CA 1
ATOM 7163 C C . HIS B 1 280 ? 6.32 -0.56 -4.223 1 97.69 280 HIS B C 1
ATOM 7165 O O . HIS B 1 280 ? 7.094 -1.506 -4.398 1 97.69 280 HIS B O 1
ATOM 7171 N N . MET B 1 281 ? 6.391 0.577 -4.891 1 96.31 281 MET B N 1
ATOM 7172 C CA . MET B 1 281 ? 7.555 0.805 -5.742 1 96.31 281 MET B CA 1
ATOM 7173 C C . MET B 1 281 ? 8.836 0.84 -4.918 1 96.31 281 MET B C 1
ATOM 7175 O O . MET B 1 281 ? 9.859 0.279 -5.32 1 96.31 281 MET B O 1
ATOM 7179 N N . ALA B 1 282 ? 8.789 1.527 -3.76 1 97.56 282 ALA B N 1
ATOM 7180 C CA . ALA B 1 282 ? 9.953 1.601 -2.873 1 97.56 282 ALA B CA 1
ATOM 7181 C C . ALA B 1 282 ? 10.383 0.209 -2.416 1 97.56 282 ALA B C 1
ATOM 7183 O O . ALA B 1 282 ? 11.578 -0.094 -2.367 1 97.56 282 ALA B O 1
ATOM 7184 N N . ILE B 1 283 ? 9.438 -0.646 -2.084 1 95.69 283 ILE B N 1
ATOM 7185 C CA . ILE B 1 283 ? 9.734 -2.006 -1.647 1 95.69 283 ILE B CA 1
ATOM 7186 C C . ILE B 1 283 ? 10.359 -2.791 -2.797 1 95.69 283 ILE B C 1
ATOM 7188 O O . ILE B 1 283 ? 11.336 -3.521 -2.6 1 95.69 283 ILE B O 1
ATOM 7192 N N . SER B 1 284 ? 9.797 -2.592 -4.02 1 92.38 284 SER B N 1
ATOM 7193 C CA . SER B 1 284 ? 10.328 -3.289 -5.184 1 92.38 284 SER B CA 1
ATOM 7194 C C . SER B 1 284 ? 11.75 -2.832 -5.492 1 92.38 284 SER B C 1
ATOM 7196 O O . SER B 1 284 ? 12.508 -3.543 -6.16 1 92.38 284 SER B O 1
ATOM 7198 N N . LEU B 1 285 ? 12.102 -1.647 -4.977 1 91.5 285 LEU B N 1
ATOM 7199 C CA . LEU B 1 285 ? 13.445 -1.113 -5.176 1 91.5 285 LEU B CA 1
ATOM 7200 C C . LEU B 1 285 ? 14.359 -1.499 -4.016 1 91.5 285 LEU B C 1
ATOM 7202 O O . LEU B 1 285 ? 15.562 -1.202 -4.043 1 91.5 285 LEU B O 1
ATOM 7206 N N . GLY B 1 286 ? 13.812 -2.139 -3.027 1 91.06 286 GLY B N 1
ATOM 7207 C CA . GLY B 1 286 ? 14.602 -2.58 -1.892 1 91.06 286 GLY B CA 1
ATOM 7208 C C . GLY B 1 286 ? 14.938 -1.46 -0.925 1 91.06 286 GLY B C 1
ATOM 7209 O O . GLY B 1 286 ? 15.906 -1.556 -0.167 1 91.06 286 GLY B O 1
ATOM 7210 N N . LEU B 1 287 ? 14.164 -0.335 -0.876 1 95.31 287 LEU B N 1
ATOM 7211 C CA . LEU B 1 287 ? 14.461 0.8 -0.01 1 95.31 287 LEU B CA 1
ATOM 7212 C C . LEU B 1 287 ? 14.258 0.433 1.456 1 95.31 287 LEU B C 1
ATOM 7214 O O . LEU B 1 287 ? 14.742 1.133 2.348 1 95.31 287 LEU B O 1
ATOM 7218 N N . HIS B 1 288 ? 13.555 -0.626 1.783 1 93.81 288 HIS B N 1
ATOM 7219 C CA . HIS B 1 288 ? 13.273 -1.035 3.152 1 93.81 288 HIS B CA 1
ATOM 7220 C C . HIS B 1 288 ? 14.414 -1.859 3.734 1 93.81 288 HIS B C 1
ATOM 7222 O O . HIS B 1 288 ? 14.344 -2.305 4.883 1 93.81 288 HIS B O 1
ATOM 7228 N N . LYS B 1 289 ? 15.453 -2.016 2.943 1 87.94 289 LYS B N 1
ATOM 7229 C CA . LYS B 1 289 ? 16.5 -2.926 3.375 1 87.94 289 LYS B CA 1
ATOM 7230 C C . LYS B 1 289 ? 17.891 -2.311 3.156 1 87.94 289 LYS B C 1
ATOM 7232 O O . LYS B 1 289 ? 18.125 -1.671 2.133 1 87.94 289 LYS B O 1
ATOM 7237 N N . GLU B 1 290 ? 18.719 -2.328 4.188 1 84.31 290 GLU B N 1
ATOM 7238 C CA . GLU B 1 290 ? 20.156 -2.111 4.066 1 84.31 290 GLU B CA 1
ATOM 7239 C C . GLU B 1 290 ? 20.938 -3.418 4.223 1 84.31 290 GLU B C 1
ATOM 7241 O O . GLU B 1 290 ? 20.719 -4.16 5.184 1 84.31 290 GLU B O 1
ATOM 7246 N N . PHE B 1 291 ? 21.641 -3.68 3.262 1 71.94 291 PHE B N 1
ATOM 7247 C CA . PHE B 1 291 ? 22.328 -4.969 3.221 1 71.94 291 PHE B CA 1
ATOM 7248 C C . PHE B 1 291 ? 23.703 -4.879 3.893 1 71.94 291 PHE B C 1
ATOM 7250 O O . PHE B 1 291 ? 24.344 -3.826 3.871 1 71.94 291 PHE B O 1
ATOM 7257 N N . SER B 1 292 ? 23.984 -5.906 4.488 1 64.94 292 SER B N 1
ATOM 7258 C CA . SER B 1 292 ? 25.312 -5.973 5.082 1 64.94 292 SER B CA 1
ATOM 7259 C C . SER B 1 292 ? 26.406 -5.965 4.012 1 64.94 292 SER B C 1
ATOM 7261 O O . SER B 1 292 ? 26.266 -6.613 2.971 1 64.94 292 SER B O 1
ATOM 7263 N N . ASN B 1 293 ? 27.375 -5.211 4.113 1 60.94 293 ASN B N 1
ATOM 7264 C CA . ASN B 1 293 ? 28.516 -5.109 3.207 1 60.94 293 ASN B CA 1
ATOM 7265 C C . ASN B 1 293 ? 28.109 -4.559 1.845 1 60.94 293 ASN B C 1
ATOM 7267 O O . ASN B 1 293 ? 28.688 -4.938 0.82 1 60.94 293 ASN B O 1
ATOM 7271 N N . TRP B 1 294 ? 27.109 -3.885 1.885 1 74 294 TRP B N 1
ATOM 7272 C CA . TRP B 1 294 ? 26.609 -3.236 0.675 1 74 294 TRP B CA 1
ATOM 7273 C C . TRP B 1 294 ? 27.641 -2.258 0.12 1 74 294 TRP B C 1
ATOM 7275 O O . TRP B 1 294 ? 28.094 -1.354 0.827 1 74 294 TRP B O 1
ATOM 7285 N N . ARG B 1 295 ? 28.125 -2.48 -1.143 1 76.19 295 ARG B N 1
ATOM 7286 C CA . ARG B 1 295 ? 29.047 -1.545 -1.779 1 76.19 295 ARG B CA 1
ATOM 7287 C C . ARG B 1 295 ? 28.297 -0.355 -2.371 1 76.19 295 ARG B C 1
ATOM 7289 O O . ARG B 1 295 ? 28.203 -0.221 -3.594 1 76.19 295 ARG B O 1
ATOM 7296 N N . ILE B 1 296 ? 27.734 0.322 -1.539 1 85.25 296 ILE B N 1
ATOM 7297 C CA . ILE B 1 296 ? 27 1.515 -1.925 1 85.25 296 ILE B CA 1
ATOM 7298 C C . ILE B 1 296 ? 27.672 2.756 -1.353 1 85.25 296 ILE B C 1
ATOM 7300 O O . ILE B 1 296 ? 28.188 2.729 -0.232 1 85.25 296 ILE B O 1
ATOM 7304 N N . ALA B 1 297 ? 27.781 3.754 -2.174 1 90.56 297 ALA B N 1
ATOM 7305 C CA . ALA B 1 297 ? 28.328 5.016 -1.685 1 90.56 297 ALA B CA 1
ATOM 7306 C C . ALA B 1 297 ? 27.531 5.531 -0.486 1 90.56 297 ALA B C 1
ATOM 7308 O O . ALA B 1 297 ? 26.312 5.426 -0.455 1 90.56 297 ALA B O 1
ATOM 7309 N N . PRO B 1 298 ? 28.234 6.086 0.453 1 93.44 298 PRO B N 1
ATOM 7310 C CA . PRO B 1 298 ? 27.562 6.562 1.66 1 93.44 298 PRO B CA 1
ATOM 7311 C C . PRO B 1 298 ? 26.438 7.559 1.355 1 93.44 298 PRO B C 1
ATOM 7313 O O . PRO B 1 298 ? 25.375 7.492 1.96 1 93.44 298 PRO B O 1
ATOM 7316 N N . LEU B 1 299 ? 26.703 8.438 0.475 1 95.56 299 LEU B N 1
ATOM 7317 C CA . LEU B 1 299 ? 25.672 9.422 0.141 1 95.56 299 LEU B CA 1
ATOM 7318 C C . LEU B 1 299 ? 24.453 8.742 -0.462 1 95.56 299 LEU B C 1
ATOM 7320 O O . LEU B 1 299 ? 23.312 9.109 -0.149 1 95.56 299 LEU B O 1
ATOM 7324 N N . ALA B 1 300 ? 24.688 7.789 -1.348 1 93.75 300 ALA B N 1
ATOM 7325 C CA . ALA B 1 300 ? 23.578 7.055 -1.955 1 93.75 300 ALA B CA 1
ATOM 7326 C C . ALA B 1 300 ? 22.75 6.328 -0.895 1 93.75 300 ALA B C 1
ATOM 7328 O O . ALA B 1 300 ? 21.516 6.293 -0.972 1 93.75 300 ALA B O 1
ATOM 7329 N N . MET B 1 301 ? 23.375 5.781 0.046 1 94.38 301 MET B N 1
ATOM 7330 C CA . MET B 1 301 ? 22.703 5.105 1.148 1 94.38 301 MET B CA 1
ATOM 7331 C C . MET B 1 301 ? 21.844 6.086 1.941 1 94.38 301 MET B C 1
ATOM 7333 O O . MET B 1 301 ? 20.688 5.785 2.268 1 94.38 301 MET B O 1
ATOM 7337 N N . GLU B 1 302 ? 22.406 7.234 2.217 1 96.69 302 GLU B N 1
ATOM 7338 C CA . GLU B 1 302 ? 21.688 8.242 2.99 1 96.69 302 GLU B CA 1
ATOM 7339 C C . GLU B 1 302 ? 20.469 8.75 2.24 1 96.69 302 GLU B C 1
ATOM 7341 O O . GLU B 1 302 ? 19.422 9.008 2.846 1 96.69 302 GLU B O 1
ATOM 7346 N N . VAL B 1 303 ? 20.625 8.906 0.944 1 97.19 303 VAL B N 1
ATOM 7347 C CA . VAL B 1 303 ? 19.484 9.367 0.139 1 97.19 303 VAL B CA 1
ATOM 7348 C C . VAL B 1 303 ? 18.375 8.32 0.18 1 97.19 303 VAL B C 1
ATOM 7350 O O . VAL B 1 303 ? 17.188 8.672 0.251 1 97.19 303 VAL B O 1
ATOM 7353 N N . ARG B 1 304 ? 18.703 7.035 0.121 1 96.56 304 ARG B N 1
ATOM 7354 C CA . ARG B 1 304 ? 17.734 5.953 0.255 1 96.56 304 ARG B CA 1
ATOM 7355 C C . ARG B 1 304 ? 17.031 6.023 1.6 1 96.56 304 ARG B C 1
ATOM 7357 O O . ARG B 1 304 ? 15.805 5.883 1.666 1 96.56 304 ARG B O 1
ATOM 7364 N N . ARG B 1 305 ? 17.812 6.297 2.67 1 97.56 305 ARG B N 1
ATOM 7365 C CA . ARG B 1 305 ? 17.25 6.414 4.012 1 97.56 305 ARG B CA 1
ATOM 7366 C C . ARG B 1 305 ? 16.25 7.562 4.094 1 97.56 305 ARG B C 1
ATOM 7368 O O . ARG B 1 305 ? 15.141 7.391 4.59 1 97.56 305 ARG B O 1
ATOM 7375 N N . ARG B 1 306 ? 16.672 8.688 3.584 1 98.38 306 ARG B N 1
ATOM 7376 C CA . ARG B 1 306 ? 15.836 9.883 3.631 1 98.38 306 ARG B CA 1
ATOM 7377 C C . ARG B 1 306 ? 14.539 9.672 2.859 1 98.38 306 ARG B C 1
ATOM 7379 O O . ARG B 1 306 ? 13.469 10.109 3.303 1 98.38 306 ARG B O 1
ATOM 7386 N N . THR B 1 307 ? 14.641 9.008 1.716 1 98.44 307 THR B N 1
ATOM 7387 C CA . THR B 1 307 ? 13.469 8.742 0.898 1 98.44 307 THR B CA 1
ATOM 7388 C C . THR B 1 307 ? 12.508 7.801 1.621 1 98.44 307 THR B C 1
ATOM 7390 O O . THR B 1 307 ? 11.312 8.078 1.721 1 98.44 307 THR B O 1
ATOM 7393 N N . TRP B 1 308 ? 12.984 6.684 2.178 1 98.5 308 TRP B N 1
ATOM 7394 C CA . TRP B 1 308 ? 12.172 5.688 2.867 1 98.5 308 TRP B CA 1
ATOM 7395 C C . TRP B 1 308 ? 11.453 6.309 4.059 1 98.5 308 TRP B C 1
ATOM 7397 O O . TRP B 1 308 ? 10.242 6.137 4.219 1 98.5 308 TRP B O 1
ATOM 7407 N N . TRP B 1 309 ? 12.156 7.086 4.82 1 98.56 309 TRP B N 1
ATOM 7408 C CA . TRP B 1 309 ? 11.594 7.57 6.078 1 98.56 309 TRP B CA 1
ATOM 7409 C C . TRP B 1 309 ? 10.672 8.766 5.84 1 98.56 309 TRP B C 1
ATOM 7411 O O . TRP B 1 309 ? 9.695 8.953 6.566 1 98.56 309 TRP B O 1
ATOM 7421 N N . THR B 1 310 ? 10.984 9.633 4.809 1 98.81 310 THR B N 1
ATOM 7422 C CA . THR B 1 310 ? 10.023 10.672 4.465 1 98.81 310 THR B CA 1
ATOM 7423 C C . THR B 1 310 ? 8.711 10.062 3.99 1 98.81 310 THR B C 1
ATOM 7425 O O . THR B 1 310 ? 7.633 10.523 4.375 1 98.81 310 THR B O 1
ATOM 7428 N N . LEU B 1 311 ? 8.82 9.016 3.146 1 98.75 311 LEU B N 1
ATOM 7429 C CA . LEU B 1 311 ? 7.633 8.289 2.717 1 98.75 311 LEU B CA 1
ATOM 7430 C C . LEU B 1 311 ? 6.875 7.73 3.916 1 98.75 311 LEU B C 1
ATOM 7432 O O . LEU B 1 311 ? 5.645 7.805 3.967 1 98.75 311 LEU B O 1
ATOM 7436 N N . TYR B 1 312 ? 7.613 7.172 4.887 1 98.44 312 TYR B N 1
ATOM 7437 C CA . TYR B 1 312 ? 7.031 6.625 6.109 1 98.44 312 TYR B CA 1
ATOM 7438 C C . TYR B 1 312 ? 6.27 7.699 6.879 1 98.44 312 TYR B C 1
ATOM 7440 O O . TYR B 1 312 ? 5.168 7.457 7.371 1 98.44 312 TYR B O 1
ATOM 7448 N N . ILE B 1 313 ? 6.832 8.836 6.961 1 98.62 313 ILE B N 1
ATOM 7449 C CA . ILE B 1 313 ? 6.234 9.945 7.699 1 98.62 313 ILE B CA 1
ATOM 7450 C C . ILE B 1 313 ? 4.93 10.367 7.031 1 98.62 313 ILE B C 1
ATOM 7452 O O . ILE B 1 313 ? 3.904 10.523 7.699 1 98.62 313 ILE B O 1
ATOM 7456 N N . PHE B 1 314 ? 4.98 10.555 5.734 1 98.44 314 PHE B N 1
ATOM 7457 C CA . PHE B 1 314 ? 3.783 10.969 5.012 1 98.44 314 PHE B CA 1
ATOM 7458 C C . PHE B 1 314 ? 2.705 9.891 5.09 1 98.44 314 PHE B C 1
ATOM 7460 O O . PHE B 1 314 ? 1.524 10.203 5.262 1 98.44 314 PHE B O 1
ATOM 7467 N N . PHE B 1 315 ? 3.154 8.703 4.918 1 97.38 315 PHE B N 1
ATOM 7468 C CA . PHE B 1 315 ? 2.225 7.578 4.941 1 97.38 315 PHE B CA 1
ATOM 7469 C C . PHE B 1 315 ? 1.551 7.465 6.305 1 97.38 315 PHE B C 1
ATOM 7471 O O . PHE B 1 315 ? 0.33 7.32 6.391 1 97.38 315 PHE B O 1
ATOM 7478 N N . SER B 1 316 ? 2.295 7.539 7.383 1 97.19 316 SER B N 1
ATOM 7479 C CA . SER B 1 316 ? 1.778 7.488 8.75 1 97.19 316 SER B CA 1
ATOM 7480 C C . SER B 1 316 ? 0.833 8.656 9.023 1 97.19 316 SER B C 1
ATOM 7482 O O . SER B 1 316 ? -0.245 8.461 9.586 1 97.19 316 SER B O 1
ATOM 7484 N N . GLY B 1 317 ? 1.323 9.82 8.609 1 95.81 317 GLY B N 1
ATOM 7485 C CA . GLY B 1 317 ? 0.471 10.984 8.781 1 95.81 317 GLY B CA 1
ATOM 7486 C C . GLY B 1 317 ? -0.879 10.844 8.102 1 95.81 317 GLY B C 1
ATOM 7487 O O . GLY B 1 317 ? -1.909 11.195 8.68 1 95.81 317 GLY B O 1
ATOM 7488 N N . ALA B 1 318 ? -0.914 10.328 6.902 1 93.69 318 ALA B N 1
ATOM 7489 C CA . ALA B 1 318 ? -2.154 10.156 6.152 1 93.69 318 ALA B CA 1
ATOM 7490 C C . ALA B 1 318 ? -3.07 9.141 6.828 1 93.69 318 ALA B C 1
ATOM 7492 O O . ALA B 1 318 ? -4.273 9.375 6.965 1 93.69 318 ALA B O 1
ATOM 7493 N N . MET B 1 319 ? -2.525 7.961 7.242 1 93.69 319 MET B N 1
ATOM 7494 C CA . MET B 1 319 ? -3.322 6.934 7.906 1 93.69 319 MET B CA 1
ATOM 7495 C C . MET B 1 319 ? -3.992 7.488 9.156 1 93.69 319 MET B C 1
ATOM 7497 O O . MET B 1 319 ? -5.199 7.32 9.352 1 93.69 319 MET B O 1
ATOM 7501 N N . ILE B 1 320 ? -3.266 8.227 9.93 1 92.5 320 ILE B N 1
ATOM 7502 C CA . ILE B 1 320 ? -3.766 8.766 11.188 1 92.5 320 ILE B CA 1
ATOM 7503 C C . ILE B 1 320 ? -4.801 9.852 10.914 1 92.5 320 ILE B C 1
ATOM 7505 O O . ILE B 1 320 ? -5.863 9.883 11.539 1 92.5 320 ILE B O 1
ATOM 7509 N N . THR B 1 321 ? -4.465 10.703 9.969 1 90.19 321 THR B N 1
ATOM 7510 C CA . THR B 1 321 ? -5.355 11.812 9.641 1 90.19 321 THR B CA 1
ATOM 7511 C C . THR B 1 321 ? -6.691 11.297 9.117 1 90.19 321 THR B C 1
ATOM 7513 O O . THR B 1 321 ? -7.75 11.82 9.469 1 90.19 321 THR B O 1
ATOM 7516 N N . PHE B 1 322 ? -6.684 10.211 8.359 1 86.38 322 PHE B N 1
ATOM 7517 C CA . PHE B 1 322 ? -7.895 9.75 7.691 1 86.38 322 PHE B CA 1
ATOM 7518 C C . PHE B 1 322 ? -8.531 8.609 8.477 1 86.38 322 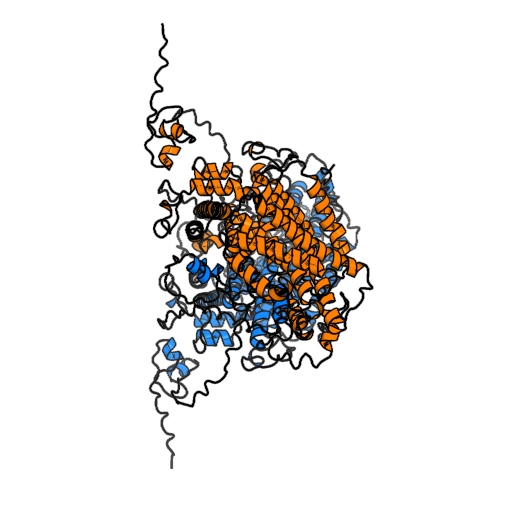PHE B C 1
ATOM 7520 O O . PHE B 1 322 ? -9.656 8.188 8.164 1 86.38 322 PHE B O 1
ATOM 7527 N N . GLY B 1 323 ? -7.867 8.156 9.516 1 88.62 323 GLY B N 1
ATOM 7528 C CA . GLY B 1 323 ? -8.383 7.023 10.273 1 88.62 323 GLY B CA 1
ATOM 7529 C C . GLY B 1 323 ? -8.367 5.727 9.492 1 88.62 323 GLY B C 1
ATOM 7530 O O . GLY B 1 323 ? -9.289 4.914 9.609 1 88.62 323 GLY B O 1
ATOM 7531 N N . ARG B 1 324 ? -7.406 5.551 8.625 1 91.06 324 ARG B N 1
ATOM 7532 C CA . ARG B 1 324 ? -7.289 4.363 7.789 1 91.06 324 ARG B CA 1
ATOM 7533 C C . ARG B 1 324 ? -6.344 3.342 8.414 1 91.06 324 ARG B C 1
ATOM 7535 O O . ARG B 1 324 ? -5.465 3.703 9.195 1 91.06 324 ARG B O 1
ATOM 7542 N N . PRO B 1 325 ? -6.48 2.064 8.156 1 93.81 325 PRO B N 1
ATOM 7543 C CA . PRO B 1 325 ? -5.68 1.031 8.812 1 93.81 325 PRO B CA 1
ATOM 7544 C C . PRO B 1 325 ? -4.199 1.118 8.461 1 93.81 325 PRO B C 1
ATOM 7546 O O . PRO B 1 325 ? -3.838 1.705 7.434 1 93.81 325 PRO B O 1
ATOM 7549 N N . VAL B 1 326 ? -3.412 0.546 9.328 1 95.31 326 VAL B N 1
ATOM 7550 C CA . VAL B 1 326 ? -1.965 0.587 9.148 1 95.31 326 VAL B CA 1
ATOM 7551 C C . VAL B 1 326 ? -1.553 -0.408 8.07 1 95.31 326 VAL B C 1
ATOM 7553 O O . VAL B 1 326 ? -1.784 -1.612 8.203 1 95.31 326 VAL B O 1
ATOM 7556 N N . THR B 1 327 ? -0.976 0.075 6.984 1 95.81 327 THR B N 1
ATOM 7557 C CA . THR B 1 327 ? -0.537 -0.785 5.891 1 95.81 327 THR B CA 1
ATOM 7558 C C . THR B 1 327 ? 0.965 -0.646 5.664 1 95.81 327 THR B C 1
ATOM 7560 O O . THR B 1 327 ? 1.473 -1.001 4.598 1 95.81 327 THR B O 1
ATOM 7563 N N . TRP B 1 328 ? 1.684 -0.037 6.57 1 95.94 328 TRP B N 1
ATOM 7564 C CA . TRP B 1 328 ? 3.143 -0.015 6.555 1 95.94 328 TRP B CA 1
ATOM 7565 C C . TRP B 1 328 ? 3.711 -1.278 7.191 1 95.94 328 TRP B C 1
ATOM 7567 O O . TRP B 1 328 ? 3.186 -1.766 8.195 1 95.94 328 TRP B O 1
ATOM 7577 N N . PRO B 1 329 ? 4.789 -1.864 6.641 1 92.88 329 PRO B N 1
ATOM 7578 C CA . PRO B 1 329 ? 5.297 -3.123 7.188 1 92.88 329 PRO B CA 1
ATOM 7579 C C . PRO B 1 329 ? 5.914 -2.955 8.578 1 92.88 329 PRO B C 1
ATOM 7581 O O . PRO B 1 329 ? 6.668 -2.01 8.812 1 92.88 329 PRO B O 1
ATOM 7584 N N . SER B 1 330 ? 5.637 -3.844 9.453 1 85.06 330 SER B N 1
ATOM 7585 C CA . SER B 1 330 ? 6.18 -3.83 10.805 1 85.06 330 SER B CA 1
ATOM 7586 C C . SER B 1 330 ? 7.387 -4.75 10.93 1 85.06 330 SER B C 1
ATOM 7588 O O . SER B 1 330 ? 8.203 -4.598 11.844 1 85.06 330 SER B O 1
ATOM 7590 N N . HIS B 1 331 ? 7.492 -5.695 10.031 1 84.25 331 HIS B N 1
ATOM 7591 C CA . HIS B 1 331 ? 8.602 -6.641 10.031 1 84.25 331 HIS B CA 1
ATOM 7592 C C . HIS B 1 331 ? 9.336 -6.633 8.695 1 84.25 331 HIS B C 1
ATOM 7594 O O . HIS B 1 331 ? 8.766 -6.238 7.672 1 84.25 331 HIS B O 1
ATOM 7600 N N . GLY B 1 332 ? 10.547 -6.973 8.766 1 83.5 332 GLY B N 1
ATOM 7601 C CA . GLY B 1 332 ? 11.32 -7.094 7.539 1 83.5 332 GLY B CA 1
ATOM 7602 C C . GLY B 1 332 ? 11.906 -5.773 7.066 1 83.5 332 GLY B C 1
ATOM 7603 O O . GLY B 1 332 ? 12.305 -5.648 5.906 1 83.5 332 GLY B O 1
ATOM 7604 N N . VAL B 1 333 ? 11.805 -4.707 7.859 1 90.12 333 VAL B N 1
ATOM 7605 C CA . VAL B 1 333 ? 12.359 -3.4 7.535 1 90.12 333 VAL B CA 1
ATOM 7606 C C . VAL B 1 333 ? 13.688 -3.207 8.266 1 90.12 333 VAL B C 1
ATOM 7608 O O . VAL B 1 333 ? 13.734 -3.25 9.5 1 90.12 333 VAL B O 1
ATOM 7611 N N . GLU B 1 334 ? 14.734 -3.105 7.598 1 88.31 334 GLU B N 1
ATOM 7612 C CA . GLU B 1 334 ? 16.078 -2.914 8.148 1 88.31 334 GLU B CA 1
ATOM 7613 C C . GLU B 1 334 ? 16.766 -1.698 7.523 1 88.31 334 GLU B C 1
ATOM 7615 O O . GLU B 1 334 ? 17.625 -1.841 6.656 1 88.31 334 GLU B O 1
ATOM 7620 N N . VAL B 1 335 ? 16.328 -0.566 7.957 1 93.06 335 VAL B N 1
ATOM 7621 C CA . VAL B 1 335 ? 16.859 0.695 7.441 1 93.06 335 VAL B CA 1
ATOM 7622 C C . VAL B 1 335 ? 17.188 1.628 8.602 1 93.06 335 VAL B C 1
ATOM 7624 O O . VAL B 1 335 ? 16.375 1.822 9.508 1 93.06 335 VAL B O 1
ATOM 7627 N N . ALA B 1 336 ? 18.375 2.148 8.586 1 94.38 336 ALA B N 1
ATOM 7628 C CA . ALA B 1 336 ? 18.766 3.109 9.617 1 94.38 336 ALA B CA 1
ATOM 7629 C C . ALA B 1 336 ? 18.062 4.445 9.414 1 94.38 336 ALA B C 1
ATOM 7631 O O . ALA B 1 336 ? 17.641 4.766 8.297 1 94.38 336 ALA B O 1
ATOM 7632 N N . LEU B 1 337 ? 17.859 5.234 10.469 1 96.56 337 LEU B N 1
ATOM 7633 C CA . LEU B 1 337 ? 17.297 6.582 10.367 1 96.56 337 LEU B CA 1
ATOM 7634 C C . LEU B 1 337 ? 18.281 7.516 9.656 1 96.56 337 LEU B C 1
ATOM 7636 O O . LEU B 1 337 ? 19.484 7.285 9.664 1 96.56 337 LEU B O 1
ATOM 7640 N N . PRO B 1 338 ? 17.734 8.555 9.023 1 96.88 338 PRO B N 1
ATOM 7641 C CA . PRO B 1 338 ? 18.641 9.539 8.406 1 96.88 338 PRO B CA 1
ATOM 7642 C C . PRO B 1 338 ? 19.562 10.203 9.422 1 96.88 338 PRO B C 1
ATOM 7644 O O . PRO B 1 338 ? 19.156 10.492 10.547 1 96.88 338 PRO B O 1
ATOM 7647 N N . LEU B 1 339 ? 20.766 10.477 8.961 1 96.81 339 LEU B N 1
ATOM 7648 C CA . LEU B 1 339 ? 21.766 11.102 9.82 1 96.81 339 LEU B CA 1
ATOM 7649 C C . LEU B 1 339 ? 21.5 12.602 9.953 1 96.81 339 LEU B C 1
ATOM 7651 O O . LEU B 1 339 ? 21.141 13.258 8.977 1 96.81 339 LEU B O 1
ATOM 7655 N N . ASN B 1 340 ? 21.688 13.086 11.172 1 95.56 340 ASN B N 1
ATOM 7656 C CA . ASN B 1 340 ? 21.625 14.531 11.406 1 95.56 340 ASN B CA 1
ATOM 7657 C C . ASN B 1 340 ? 22.938 15.219 11.023 1 95.56 340 ASN B C 1
ATOM 7659 O O . ASN B 1 340 ? 23.781 15.477 11.875 1 95.56 340 ASN B O 1
ATOM 7663 N N . ILE B 1 341 ? 23.078 15.555 9.734 1 97 341 ILE B N 1
ATOM 7664 C CA . ILE B 1 341 ? 24.328 16.094 9.203 1 97 341 ILE B CA 1
ATOM 7665 C C . ILE B 1 341 ? 24.016 17.234 8.227 1 97 341 ILE B C 1
ATOM 7667 O O . ILE B 1 341 ? 22.891 17.359 7.754 1 97 341 ILE B O 1
ATOM 7671 N N . ASP B 1 342 ? 25 18.031 8 1 95.31 342 ASP B N 1
ATOM 7672 C CA . ASP B 1 342 ? 24.906 19 6.914 1 95.31 342 ASP B CA 1
ATOM 7673 C C . ASP B 1 342 ? 25.344 18.375 5.586 1 95.31 342 ASP B C 1
ATOM 7675 O O . ASP B 1 342 ? 26.203 17.5 5.562 1 95.31 342 ASP B O 1
ATOM 7679 N N . ASP B 1 343 ? 24.797 18.906 4.523 1 95.12 343 ASP B N 1
ATOM 7680 C CA . ASP B 1 343 ? 25.109 18.359 3.201 1 95.12 343 ASP B CA 1
ATOM 7681 C C . ASP B 1 343 ? 26.594 18.484 2.889 1 95.12 343 ASP B C 1
ATOM 7683 O O . ASP B 1 343 ? 27.141 17.688 2.141 1 95.12 343 ASP B O 1
ATOM 7687 N N . ARG B 1 344 ? 27.266 19.406 3.48 1 94.19 344 ARG B N 1
ATOM 7688 C CA . ARG B 1 344 ? 28.688 19.625 3.229 1 94.19 344 ARG B CA 1
ATOM 7689 C C . ARG B 1 344 ? 29.516 18.516 3.848 1 94.19 344 ARG B C 1
ATOM 7691 O O . ARG B 1 344 ? 30.641 18.266 3.414 1 94.19 344 ARG B O 1
ATOM 7698 N N . ASP B 1 345 ? 28.953 17.844 4.82 1 95.19 345 ASP B N 1
ATOM 7699 C CA . ASP B 1 345 ? 29.688 16.812 5.539 1 95.19 345 ASP B CA 1
ATOM 7700 C C . ASP B 1 345 ? 29.625 15.477 4.805 1 95.19 345 ASP B C 1
ATOM 7702 O O . ASP B 1 345 ? 30.422 14.57 5.066 1 95.19 345 ASP B O 1
ATOM 7706 N N . LEU B 1 346 ? 28.688 15.32 3.971 1 95.81 346 LEU B N 1
ATOM 7707 C CA . LEU B 1 346 ? 28.5 14.094 3.197 1 95.81 346 LEU B CA 1
ATOM 7708 C C . LEU B 1 346 ? 28.312 14.406 1.719 1 95.81 346 LEU B C 1
ATOM 7710 O O . LEU B 1 346 ? 27.234 14.875 1.313 1 95.81 346 LEU B O 1
ATOM 7714 N N . THR B 1 347 ? 29.297 14.109 0.986 1 94 347 THR B N 1
ATOM 7715 C CA . THR B 1 347 ? 29.312 14.438 -0.437 1 94 347 THR B CA 1
ATOM 7716 C C . THR B 1 347 ? 29.531 13.18 -1.274 1 94 347 THR B C 1
ATOM 7718 O O . THR B 1 347 ? 29.672 12.078 -0.732 1 94 347 THR B O 1
ATOM 7721 N N . HIS B 1 348 ? 29.5 13.352 -2.588 1 90.12 348 HIS B N 1
ATOM 7722 C CA . HIS B 1 348 ? 29.703 12.234 -3.5 1 90.12 348 HIS B CA 1
ATOM 7723 C C . HIS B 1 348 ? 31.078 11.633 -3.33 1 90.12 348 HIS B C 1
ATOM 7725 O O . HIS B 1 348 ? 31.297 10.453 -3.641 1 90.12 348 HIS B O 1
ATOM 7731 N N . ALA B 1 349 ? 31.984 12.352 -2.814 1 91.31 349 ALA B N 1
ATOM 7732 C CA . ALA B 1 349 ? 33.375 11.922 -2.65 1 91.31 349 ALA B CA 1
ATOM 7733 C C . ALA B 1 349 ? 33.562 11.195 -1.322 1 91.31 349 ALA B C 1
ATOM 7735 O O . ALA B 1 349 ? 34.562 10.516 -1.117 1 91.31 349 ALA B O 1
ATOM 7736 N N . SER B 1 350 ? 32.562 11.273 -0.449 1 93 350 SER B N 1
ATOM 7737 C CA . SER B 1 350 ? 32.688 10.672 0.873 1 93 350 SER B CA 1
ATOM 7738 C C . SER B 1 350 ? 32.719 9.148 0.784 1 93 350 SER B C 1
ATOM 7740 O O . SER B 1 350 ? 31.984 8.539 0.007 1 93 350 SER B O 1
ATOM 7742 N N . THR B 1 351 ? 33.594 8.453 1.554 1 91.5 351 THR B N 1
ATOM 7743 C CA . THR B 1 351 ? 33.719 7 1.539 1 91.5 351 THR B CA 1
ATOM 7744 C C . THR B 1 351 ? 33.188 6.387 2.832 1 91.5 351 THR B C 1
ATOM 7746 O O . THR B 1 351 ? 33 5.172 2.912 1 91.5 351 THR B O 1
ATOM 7749 N N . THR B 1 352 ? 32.969 7.234 3.795 1 90.44 352 THR B N 1
ATOM 7750 C CA . THR B 1 352 ? 32.406 6.793 5.059 1 90.44 352 THR B CA 1
ATOM 7751 C C . THR B 1 352 ? 31.328 7.77 5.539 1 90.44 352 THR B C 1
ATOM 7753 O O . THR B 1 352 ? 31.281 8.914 5.082 1 90.44 352 THR B O 1
ATOM 7756 N N . LEU B 1 353 ? 30.547 7.344 6.414 1 92.56 353 LEU B N 1
ATOM 7757 C CA . LEU B 1 353 ? 29.531 8.211 6.977 1 92.56 353 LEU B CA 1
ATOM 7758 C C . LEU B 1 353 ? 30.109 9.125 8.047 1 92.56 353 LEU B C 1
ATOM 7760 O O . LEU B 1 353 ? 30.875 8.68 8.898 1 92.56 353 LEU B O 1
ATOM 7764 N N . PRO B 1 354 ? 29.797 10.375 7.988 1 95.12 354 PRO B N 1
ATOM 7765 C CA . PRO B 1 354 ? 30.25 11.289 9.039 1 95.12 354 PRO B CA 1
ATOM 7766 C C . PRO B 1 354 ? 29.469 11.109 10.344 1 95.12 354 PRO B C 1
ATOM 7768 O O . PRO B 1 354 ? 28.375 10.547 10.352 1 95.12 354 PRO B O 1
ATOM 7771 N N . PRO B 1 355 ? 30.062 11.531 11.406 1 93.88 355 PRO B N 1
ATOM 7772 C CA . PRO B 1 355 ? 29.297 11.492 12.664 1 93.88 355 PRO B CA 1
ATOM 7773 C C . PRO B 1 355 ? 28.125 12.477 12.672 1 93.88 355 PRO B C 1
ATOM 7775 O O . PRO B 1 355 ? 28.219 13.555 12.086 1 93.88 355 PRO B O 1
ATOM 7778 N N . PRO B 1 356 ? 27.094 12.156 13.359 1 94 356 PRO B N 1
ATOM 7779 C CA . PRO B 1 356 ? 25.953 13.07 13.445 1 94 356 PRO B CA 1
ATOM 7780 C C . PRO B 1 356 ? 26.266 14.344 14.227 1 94 356 PRO B C 1
ATOM 7782 O O . PRO B 1 356 ? 27.078 14.312 15.164 1 94 356 PRO B O 1
ATOM 7785 N N . LYS B 1 357 ? 25.625 15.336 13.891 1 92.12 357 LYS B N 1
ATOM 7786 C CA . LYS B 1 357 ? 25.766 16.609 14.594 1 92.12 357 LYS B CA 1
ATOM 7787 C C . LYS B 1 357 ? 24.781 16.703 15.766 1 92.12 357 LYS B C 1
ATOM 7789 O O . LYS B 1 357 ? 23.719 16.078 15.734 1 92.12 357 LYS B O 1
ATOM 7794 N N . ARG B 1 358 ? 25.156 17.562 16.703 1 86.5 358 ARG B N 1
ATOM 7795 C CA . ARG B 1 358 ? 24.297 17.766 17.859 1 86.5 358 ARG B CA 1
ATOM 7796 C C . ARG B 1 358 ? 23.312 18.906 17.609 1 86.5 358 ARG B C 1
ATOM 7798 O O . ARG B 1 358 ? 22.219 18.922 18.172 1 86.5 358 ARG B O 1
ATOM 7805 N N . SER B 1 359 ? 23.734 19.812 16.75 1 89.06 359 SER B N 1
ATOM 7806 C CA . SER B 1 359 ? 22.859 20.938 16.422 1 89.06 359 SER B CA 1
ATOM 7807 C C . SER B 1 359 ? 21.828 20.547 15.383 1 89.06 359 SER B C 1
ATOM 7809 O O . SER B 1 359 ? 21.906 19.469 14.781 1 89.06 359 SER B O 1
ATOM 7811 N N . LEU B 1 360 ? 20.859 21.438 15.211 1 92.94 360 LEU B N 1
ATOM 7812 C CA . LEU B 1 360 ? 19.812 21.172 14.219 1 92.94 360 LEU B CA 1
ATOM 7813 C C . LEU B 1 360 ? 20.375 21.297 12.805 1 92.94 360 LEU B C 1
ATOM 7815 O O . LEU B 1 360 ? 21.203 22.172 12.531 1 92.94 360 LEU B O 1
ATOM 7819 N N . THR B 1 361 ? 20.047 20.422 11.992 1 95.06 361 THR B N 1
ATOM 7820 C CA . THR B 1 361 ? 20.328 20.438 10.562 1 95.06 361 THR B CA 1
ATOM 7821 C C . THR B 1 361 ? 19.047 20.266 9.758 1 95.06 361 THR B C 1
ATOM 7823 O O . THR B 1 361 ? 17.969 20.016 10.328 1 95.06 361 THR B O 1
ATOM 7826 N N . PRO B 1 362 ? 19.047 20.406 8.477 1 95.69 362 PRO B N 1
ATOM 7827 C CA . PRO B 1 362 ? 17.844 20.203 7.664 1 95.69 362 PRO B CA 1
ATOM 7828 C C . PRO B 1 362 ? 17.281 18.797 7.801 1 95.69 362 PRO B C 1
ATOM 7830 O O . PRO B 1 362 ? 16.125 18.547 7.418 1 95.69 362 PRO B O 1
ATOM 7833 N N . TYR B 1 363 ? 18.031 17.906 8.383 1 96.75 363 TYR B N 1
ATOM 7834 C CA . TYR B 1 363 ? 17.594 16.516 8.43 1 96.75 363 TYR B CA 1
ATOM 7835 C C . TYR B 1 363 ? 17.172 16.125 9.836 1 96.75 363 TYR B C 1
ATOM 7837 O O . TYR B 1 363 ? 16.812 14.969 10.086 1 96.75 363 TYR B O 1
ATOM 7845 N N . SER B 1 364 ? 17.203 17.062 10.773 1 94.88 364 SER B N 1
ATOM 7846 C CA . SER B 1 364 ? 16.797 16.797 12.148 1 94.88 364 SER B CA 1
ATOM 7847 C C . SER B 1 364 ? 15.312 16.453 12.234 1 94.88 364 SER B C 1
ATOM 7849 O O . SER B 1 364 ? 14.914 15.555 12.969 1 94.88 364 SER B O 1
ATOM 7851 N N . ALA B 1 365 ? 14.555 17.172 11.438 1 96.06 365 ALA B N 1
ATOM 7852 C CA . ALA B 1 365 ? 13.102 17.031 11.523 1 96.06 365 ALA B CA 1
ATOM 7853 C C . ALA B 1 365 ? 12.664 15.656 11.023 1 96.06 365 ALA B C 1
ATOM 7855 O O . ALA B 1 365 ? 11.789 15.023 11.625 1 96.06 365 ALA B O 1
ATOM 7856 N N . VAL B 1 366 ? 13.234 15.195 9.953 1 97.19 366 VAL B N 1
ATOM 7857 C CA . VAL B 1 366 ? 12.82 13.914 9.375 1 97.19 366 VAL B CA 1
ATOM 7858 C C . VAL B 1 366 ? 13.172 12.781 10.336 1 97.19 366 VAL B C 1
ATOM 7860 O O . VAL B 1 366 ? 12.391 11.844 10.508 1 97.19 366 VAL B O 1
ATOM 7863 N N . ALA B 1 367 ? 14.297 12.812 10.938 1 95.44 367 ALA B N 1
ATOM 7864 C CA . ALA B 1 367 ? 14.703 11.781 11.891 1 95.44 367 ALA B CA 1
ATOM 7865 C C . ALA B 1 367 ? 13.766 11.758 13.102 1 95.44 367 ALA B C 1
ATOM 7867 O O . ALA B 1 367 ? 13.352 10.688 13.547 1 95.44 367 ALA B O 1
ATOM 7868 N N . SER B 1 368 ? 13.461 12.906 13.625 1 95.19 368 SER B N 1
ATOM 7869 C CA . SER B 1 368 ? 12.602 12.992 14.797 1 95.19 368 SER B CA 1
ATOM 7870 C C . SER B 1 368 ? 11.188 12.523 14.484 1 95.19 368 SER B C 1
ATOM 7872 O O . SER B 1 368 ? 10.562 11.828 15.289 1 95.19 368 SER B O 1
ATOM 7874 N N . GLN B 1 369 ? 10.688 12.953 13.352 1 97.56 369 GLN B N 1
ATOM 7875 C CA . GLN B 1 369 ? 9.344 12.547 12.953 1 97.56 369 GLN B CA 1
ATOM 7876 C C . GLN B 1 369 ? 9.273 11.047 12.711 1 97.56 369 GLN B C 1
ATOM 7878 O O . GLN B 1 369 ? 8.273 10.398 13.055 1 97.56 369 GLN B O 1
ATOM 7883 N N . ALA B 1 370 ? 10.273 10.508 12.062 1 97.44 370 ALA B N 1
ATOM 7884 C CA . ALA B 1 370 ? 10.32 9.062 11.852 1 97.44 370 ALA B CA 1
ATOM 7885 C C . ALA B 1 370 ? 10.289 8.312 13.18 1 97.44 370 ALA B C 1
ATOM 7887 O O . ALA B 1 370 ? 9.531 7.355 13.344 1 97.44 370 ALA B O 1
ATOM 7888 N N . ARG B 1 371 ? 11.086 8.734 14.125 1 96.31 371 ARG B N 1
ATOM 7889 C CA . ARG B 1 371 ? 11.109 8.117 15.453 1 96.31 371 ARG B CA 1
ATOM 7890 C C . ARG B 1 371 ? 9.742 8.219 16.125 1 96.31 371 ARG B C 1
ATOM 7892 O O . ARG B 1 371 ? 9.312 7.289 16.812 1 96.31 371 ARG B O 1
ATOM 7899 N N . PHE B 1 372 ? 9.18 9.328 15.977 1 98.06 372 PHE B N 1
ATOM 7900 C CA . PHE B 1 372 ? 7.863 9.539 16.578 1 98.06 372 PHE B CA 1
ATOM 7901 C C . PHE B 1 372 ? 6.863 8.516 16.047 1 98.06 372 PHE B C 1
ATOM 7903 O O . PHE B 1 372 ? 6.137 7.891 16.828 1 98.06 372 PHE B O 1
ATOM 7910 N N . HIS B 1 373 ? 6.812 8.359 14.727 1 97.62 373 HIS B N 1
ATOM 7911 C CA . HIS B 1 373 ? 5.832 7.465 14.133 1 97.62 373 HIS B CA 1
ATOM 7912 C C . HIS B 1 373 ? 6.152 6.008 14.445 1 97.62 373 HIS B C 1
ATOM 7914 O O . HIS B 1 373 ? 5.246 5.176 14.547 1 97.62 373 HIS B O 1
ATOM 7920 N N . LEU B 1 374 ? 7.43 5.684 14.609 1 95.75 374 LEU B N 1
ATOM 7921 C CA . LEU B 1 374 ? 7.797 4.348 15.062 1 95.75 374 LEU B CA 1
ATOM 7922 C C . LEU B 1 374 ? 7.215 4.066 16.438 1 95.75 374 LEU B C 1
ATOM 7924 O O . LEU B 1 374 ? 6.867 2.922 16.75 1 95.75 374 LEU B O 1
ATOM 7928 N N . ALA B 1 375 ? 7.07 5.086 17.219 1 95.69 375 ALA B N 1
ATOM 7929 C CA . ALA B 1 375 ? 6.484 4.957 18.547 1 95.69 375 ALA B CA 1
ATOM 7930 C C . ALA B 1 375 ? 4.961 4.98 18.484 1 95.69 375 ALA B C 1
ATOM 7932 O O . ALA B 1 375 ? 4.289 4.305 19.266 1 95.69 375 ALA B O 1
ATOM 7933 N N . ALA B 1 376 ? 4.422 5.684 17.531 1 97.19 376 ALA B N 1
ATOM 7934 C CA . ALA B 1 376 ? 3.004 6.031 17.547 1 97.19 376 ALA B CA 1
ATOM 7935 C C . ALA B 1 376 ? 2.178 5.008 16.781 1 97.19 376 ALA B C 1
ATOM 7937 O O . ALA B 1 376 ? 1.017 4.758 17.109 1 97.19 376 ALA B O 1
ATOM 7938 N N . ASN B 1 377 ? 2.717 4.414 15.734 1 95.62 377 ASN B N 1
ATOM 7939 C CA . ASN B 1 377 ? 1.913 3.631 14.797 1 95.62 377 ASN B CA 1
ATOM 7940 C C . ASN B 1 377 ? 1.342 2.381 15.461 1 95.62 377 ASN B C 1
ATOM 7942 O O . ASN B 1 377 ? 0.23 1.956 15.141 1 95.62 377 ASN B O 1
ATOM 7946 N N . ASP B 1 378 ? 2.07 1.763 16.344 1 92.5 378 ASP B N 1
ATOM 7947 C CA . ASP B 1 378 ? 1.534 0.604 17.047 1 92.5 378 ASP B CA 1
ATOM 7948 C C . ASP B 1 378 ? 0.367 1.003 17.953 1 92.5 378 ASP B C 1
ATOM 7950 O O . ASP B 1 378 ? -0.602 0.253 18.094 1 92.5 378 ASP B O 1
ATOM 7954 N N . ILE B 1 379 ? 0.522 2.104 18.594 1 96.19 379 ILE B N 1
ATOM 7955 C CA . ILE B 1 379 ? -0.56 2.617 19.422 1 96.19 379 ILE B CA 1
ATOM 7956 C C . ILE B 1 379 ? -1.776 2.928 18.547 1 96.19 379 ILE B C 1
ATOM 7958 O O . ILE B 1 379 ? -2.908 2.598 18.906 1 96.19 379 ILE B O 1
ATOM 7962 N N . TYR B 1 380 ? -1.479 3.539 17.406 1 95.12 380 TYR B N 1
ATOM 7963 C CA . TYR B 1 380 ? -2.557 3.875 16.484 1 95.12 380 TYR B CA 1
ATOM 7964 C C . TYR B 1 380 ? -3.312 2.625 16.062 1 95.12 380 TYR B C 1
ATOM 7966 O O . TYR B 1 380 ? -4.547 2.617 16.016 1 95.12 380 TYR B O 1
ATOM 7974 N N . ALA B 1 381 ? -2.594 1.594 15.727 1 92.25 381 ALA B N 1
ATOM 7975 C CA . ALA B 1 381 ? -3.221 0.331 15.344 1 92.25 381 ALA B CA 1
ATOM 7976 C C . ALA B 1 381 ? -4.141 -0.178 16.453 1 92.25 381 ALA B C 1
ATOM 7978 O O . ALA B 1 381 ? -5.223 -0.708 16.172 1 92.25 381 ALA B O 1
ATOM 7979 N N . ARG B 1 382 ? -3.752 0.005 17.672 1 91.56 382 ARG B N 1
ATOM 7980 C CA . ARG B 1 382 ? -4.547 -0.423 18.812 1 91.56 382 ARG B CA 1
ATOM 7981 C C . ARG B 1 382 ? -5.789 0.444 18.969 1 91.56 382 ARG B C 1
ATOM 7983 O O . ARG B 1 382 ? -6.863 -0.057 19.312 1 91.56 382 ARG B O 1
ATOM 7990 N N . VAL B 1 383 ? -5.617 1.679 18.719 1 89.94 383 VAL B N 1
ATOM 7991 C CA . VAL B 1 383 ? -6.684 2.656 18.906 1 89.94 383 VAL B CA 1
ATOM 7992 C C . VAL B 1 383 ? -7.801 2.402 17.891 1 89.94 383 VAL B C 1
ATOM 7994 O O . VAL B 1 383 ? -8.977 2.586 18.203 1 89.94 383 VAL B O 1
ATOM 7997 N N . ILE B 1 384 ? -7.469 1.907 16.672 1 86.31 384 ILE B N 1
ATOM 7998 C CA . ILE B 1 384 ? -8.484 1.764 15.633 1 86.31 384 ILE B CA 1
ATOM 7999 C C . ILE B 1 384 ? -9.008 0.33 15.617 1 86.31 384 ILE B C 1
ATOM 8001 O O . ILE B 1 384 ? -9.852 -0.021 14.789 1 86.31 384 ILE B O 1
ATOM 8005 N N . SER B 1 385 ? -8.492 -0.482 16.516 1 81.31 385 SER B N 1
ATOM 8006 C CA . SER B 1 385 ? -8.953 -1.863 16.594 1 81.31 385 SER B CA 1
ATOM 8007 C C . SER B 1 385 ? -10.375 -1.938 17.125 1 81.31 385 SER B C 1
ATOM 8009 O O . SER B 1 385 ? -10.875 -0.98 17.719 1 81.31 385 SER B O 1
ATOM 8011 N N . SER B 1 386 ? -11.008 -3.006 16.859 1 73.31 386 SER B N 1
ATOM 8012 C CA . SER B 1 386 ? -12.391 -3.191 17.281 1 73.31 386 SER B CA 1
ATOM 8013 C C . SER B 1 386 ? -12.5 -3.203 18.797 1 73.31 386 SER B C 1
ATOM 8015 O O . SER B 1 386 ? -13.531 -2.807 19.359 1 73.31 386 SER B O 1
ATOM 8017 N N . ASP B 1 387 ? -11.492 -3.67 19.375 1 79.88 387 ASP B N 1
ATOM 8018 C CA . ASP B 1 387 ? -11.438 -3.645 20.844 1 79.88 387 ASP B CA 1
ATOM 8019 C C . ASP B 1 387 ? -10.609 -2.459 21.328 1 79.88 387 ASP B C 1
ATOM 8021 O O . ASP B 1 387 ? -9.422 -2.604 21.625 1 79.88 387 ASP B O 1
ATOM 8025 N N . PHE B 1 388 ? -11.258 -1.289 21.516 1 81.75 388 PHE B N 1
ATOM 8026 C CA . PHE B 1 388 ? -10.578 -0.063 21.906 1 81.75 388 PHE B CA 1
ATOM 8027 C C . PHE B 1 388 ? -9.812 -0.264 23.203 1 81.75 388 PHE B C 1
ATOM 8029 O O . PHE B 1 388 ? -10.297 -0.928 24.125 1 81.75 388 PHE B O 1
ATOM 8036 N N . PRO B 1 389 ? -8.68 0.275 23.312 1 90.31 389 PRO B N 1
ATOM 8037 C CA . PRO B 1 389 ? -7.867 0.086 24.516 1 90.31 389 PRO B CA 1
ATOM 8038 C C . PRO B 1 389 ? -8.484 0.73 25.75 1 90.31 389 PRO B C 1
ATOM 8040 O O . PRO B 1 389 ? -9.133 1.776 25.641 1 90.31 389 PRO B O 1
ATOM 8043 N N . SER B 1 390 ? -8.289 0.131 26.891 1 93.5 390 SER B N 1
ATOM 8044 C CA . SER B 1 390 ? -8.727 0.713 28.156 1 93.5 390 SER B CA 1
ATOM 8045 C C . SER B 1 390 ? -7.918 1.962 28.484 1 93.5 390 SER B C 1
ATOM 8047 O O . SER B 1 390 ? -6.855 2.199 27.906 1 93.5 390 SER B O 1
ATOM 8049 N N . ALA B 1 391 ? -8.469 2.744 29.422 1 95.62 391 ALA B N 1
ATOM 8050 C CA . ALA B 1 391 ? -7.75 3.932 29.875 1 95.62 391 ALA B CA 1
ATOM 8051 C C . ALA B 1 391 ? -6.375 3.564 30.438 1 95.62 391 ALA B C 1
ATOM 8053 O O . ALA B 1 391 ? -5.387 4.246 30.156 1 95.62 391 ALA B O 1
ATOM 8054 N N . ARG B 1 392 ? -6.316 2.463 31.156 1 97.25 392 ARG B N 1
ATOM 8055 C CA . ARG B 1 392 ? -5.062 2.02 31.766 1 97.25 392 ARG B CA 1
ATOM 8056 C C . ARG B 1 392 ? -4.059 1.612 30.688 1 97.25 392 ARG B C 1
ATOM 8058 O O . ARG B 1 392 ? -2.871 1.93 30.797 1 97.25 392 ARG B O 1
ATOM 8065 N N . GLU B 1 393 ? -4.523 0.924 29.703 1 97 393 GLU B N 1
ATOM 8066 C CA . GLU B 1 393 ? -3.656 0.505 28.609 1 97 393 GLU B CA 1
ATOM 8067 C C . GLU B 1 393 ? -3.1 1.709 27.859 1 97 393 GLU B C 1
ATOM 8069 O O . GLU B 1 393 ? -1.92 1.734 27.5 1 97 393 GLU B O 1
ATOM 8074 N N . LEU B 1 394 ? -3.928 2.699 27.625 1 97.44 394 LEU B N 1
ATOM 8075 C CA . LEU B 1 394 ? -3.506 3.891 26.906 1 97.44 394 LEU B CA 1
ATOM 8076 C C . LEU B 1 394 ? -2.445 4.656 27.688 1 97.44 394 LEU B C 1
ATOM 8078 O O . LEU B 1 394 ? -1.482 5.16 27.109 1 97.44 394 LEU B O 1
ATOM 8082 N N . LEU B 1 395 ? -2.682 4.758 28.984 1 98.06 395 LEU B N 1
ATOM 8083 C CA . LEU B 1 395 ? -1.708 5.453 29.812 1 98.06 395 LEU B CA 1
ATOM 8084 C C . LEU B 1 395 ? -0.363 4.734 29.797 1 98.06 395 LEU B C 1
ATOM 8086 O O . LEU B 1 395 ? 0.689 5.375 29.766 1 98.06 395 LEU B O 1
ATOM 8090 N N . GLN B 1 396 ? -0.448 3.416 29.828 1 97.94 396 GLN B N 1
ATOM 8091 C CA . GLN B 1 396 ? 0.775 2.621 29.781 1 97.94 396 GLN B CA 1
ATOM 8092 C C . GLN B 1 396 ? 1.502 2.809 28.453 1 97.94 396 GLN B C 1
ATOM 8094 O O . GLN B 1 396 ? 2.719 3.002 28.422 1 97.94 396 GLN B O 1
ATOM 8099 N N . LEU B 1 397 ? 0.805 2.76 27.375 1 97.69 397 LEU B N 1
ATOM 8100 C CA . LEU B 1 397 ? 1.387 2.945 26.047 1 97.69 397 LEU B CA 1
ATOM 8101 C C . LEU B 1 397 ? 1.963 4.348 25.906 1 97.69 397 LEU B C 1
ATOM 8103 O O . LEU B 1 397 ? 3.031 4.527 25.312 1 97.69 397 LEU B O 1
ATOM 8107 N N . ASP B 1 398 ? 1.26 5.34 26.391 1 97.94 398 ASP B N 1
ATOM 8108 C CA . ASP B 1 398 ? 1.725 6.723 26.359 1 97.94 398 ASP B CA 1
ATOM 8109 C C . ASP B 1 398 ? 3.047 6.875 27.094 1 97.94 398 ASP B C 1
ATOM 8111 O O . ASP B 1 398 ? 3.98 7.508 26.594 1 97.94 398 ASP B O 1
ATOM 8115 N N . GLU B 1 399 ? 3.119 6.281 28.234 1 97.19 399 GLU B N 1
ATOM 8116 C CA . GLU B 1 399 ? 4.312 6.391 29.078 1 97.19 399 GLU B CA 1
ATOM 8117 C C . GLU B 1 399 ? 5.492 5.656 28.453 1 97.19 399 GLU B C 1
ATOM 8119 O O . GLU B 1 399 ? 6.605 6.184 28.406 1 97.19 399 GLU B O 1
ATOM 8124 N N . GLU B 1 400 ? 5.23 4.535 27.938 1 97 400 GLU B N 1
ATOM 8125 C CA . GLU B 1 400 ? 6.297 3.668 27.453 1 97 400 GLU B CA 1
ATOM 8126 C C . GLU B 1 400 ? 6.844 4.164 26.109 1 97 400 GLU B C 1
ATOM 8128 O O . GLU B 1 400 ? 8.039 4.039 25.844 1 97 400 GLU B O 1
ATOM 8133 N N . ARG B 1 401 ? 5.992 4.715 25.344 1 97.44 401 ARG B N 1
ATOM 8134 C CA . ARG B 1 401 ? 6.41 4.977 23.969 1 97.44 401 ARG B CA 1
ATOM 8135 C C . ARG B 1 401 ? 6.438 6.473 23.672 1 97.44 401 ARG B C 1
ATOM 8137 O O . ARG B 1 401 ? 7.473 7.016 23.281 1 97.44 401 ARG B O 1
ATOM 8144 N N . ILE B 1 402 ? 5.344 7.18 23.906 1 97.69 402 ILE B N 1
ATOM 8145 C CA . ILE B 1 402 ? 5.211 8.578 23.5 1 97.69 402 ILE B CA 1
ATOM 8146 C C . ILE B 1 402 ? 6.035 9.469 24.438 1 97.69 402 ILE B C 1
ATOM 8148 O O . ILE B 1 402 ? 6.797 10.32 23.969 1 97.69 402 ILE B O 1
ATOM 8152 N N . ALA B 1 403 ? 5.871 9.25 25.703 1 95.38 403 ALA B N 1
ATOM 8153 C CA . ALA B 1 403 ? 6.621 10.055 26.656 1 95.38 403 ALA B CA 1
ATOM 8154 C C . ALA B 1 403 ? 8.117 9.805 26.531 1 95.38 403 ALA B C 1
ATOM 8156 O O . ALA B 1 403 ? 8.922 10.727 26.703 1 95.38 403 ALA B O 1
ATOM 8157 N N . SER B 1 404 ? 8.453 8.57 26.297 1 94.5 404 SER B N 1
ATOM 8158 C CA . SER B 1 404 ? 9.852 8.234 26.078 1 94.5 404 SER B CA 1
ATOM 8159 C C . SER B 1 404 ? 10.414 8.961 24.859 1 94.5 404 SER B C 1
ATOM 8161 O O . SER B 1 404 ? 11.508 9.539 24.922 1 94.5 404 SER B O 1
ATOM 8163 N N . TRP B 1 405 ? 9.719 8.984 23.781 1 96 405 TRP B N 1
ATOM 8164 C CA . TRP B 1 405 ? 10.125 9.727 22.594 1 96 405 TRP B CA 1
ATOM 8165 C C . TRP B 1 405 ? 10.242 11.211 22.906 1 96 405 TRP B C 1
ATOM 8167 O O . TRP B 1 405 ? 11.219 11.859 22.5 1 96 405 TRP B O 1
ATOM 8177 N N . HIS B 1 406 ? 9.281 11.773 23.578 1 95.44 406 HIS B N 1
ATOM 8178 C CA . HIS B 1 406 ? 9.234 13.211 23.844 1 95.44 406 HIS B CA 1
ATOM 8179 C C . HIS B 1 406 ? 10.414 13.656 24.703 1 95.44 406 HIS B C 1
ATOM 8181 O O . HIS B 1 406 ? 10.945 14.75 24.516 1 95.44 406 HIS B O 1
ATOM 8187 N N . SER B 1 407 ? 10.781 12.781 25.641 1 92.31 407 SER B N 1
ATOM 8188 C CA . SER B 1 407 ? 11.906 13.109 26.516 1 92.31 407 SER B CA 1
ATOM 8189 C C . SER B 1 407 ? 13.203 13.25 25.719 1 92.31 407 SER B C 1
ATOM 8191 O O . SER B 1 407 ? 13.977 14.172 25.953 1 92.31 407 SER B O 1
ATOM 8193 N N . ILE B 1 408 ? 13.344 12.422 24.75 1 87.62 408 ILE B N 1
ATOM 8194 C CA . ILE B 1 408 ? 14.539 12.461 23.906 1 87.62 408 ILE B CA 1
ATOM 8195 C C . ILE B 1 408 ? 14.477 13.672 22.984 1 87.62 408 ILE B C 1
ATOM 8197 O O . ILE B 1 408 ? 15.469 14.391 22.828 1 87.62 408 ILE B O 1
ATOM 8201 N N . TRP B 1 409 ? 13.367 13.922 22.422 1 91.12 409 TRP B N 1
ATOM 8202 C CA . TRP B 1 409 ? 13.172 15 21.469 1 91.12 409 TRP B CA 1
ATOM 8203 C C . TRP B 1 409 ? 13.336 16.359 22.141 1 91.12 409 TRP B C 1
ATOM 8205 O O . TRP B 1 409 ? 13.938 17.266 21.562 1 91.12 409 TRP B O 1
ATOM 8215 N N . SER B 1 410 ? 12.859 16.516 23.312 1 85.06 410 SER B N 1
ATOM 8216 C CA . SER B 1 410 ? 12.914 17.781 24.031 1 85.06 410 SER B CA 1
ATOM 8217 C C . SER B 1 410 ? 14.336 18.109 24.484 1 85.06 410 SER B C 1
ATOM 8219 O O . SER B 1 410 ? 14.688 19.266 24.641 1 85.06 410 SER B O 1
ATOM 8221 N N . ASP B 1 411 ? 15.117 17.109 24.641 1 75.56 411 ASP B N 1
ATOM 8222 C CA . ASP B 1 411 ? 16.5 17.281 25.109 1 75.56 411 ASP B CA 1
ATOM 8223 C C . ASP B 1 411 ? 17.422 17.688 23.953 1 75.56 411 ASP B C 1
ATOM 8225 O O . ASP B 1 411 ? 18.516 18.203 24.188 1 75.56 411 ASP B O 1
ATOM 8229 N N . GLU B 1 412 ? 17.047 17.469 22.828 1 66.94 412 GLU B N 1
ATOM 8230 C CA . GLU B 1 412 ? 17.875 17.719 21.656 1 66.94 412 GLU B CA 1
ATOM 8231 C C . GLU B 1 412 ? 18.188 19.203 21.5 1 66.94 412 GLU B C 1
ATOM 8233 O O . GLU B 1 412 ? 19.219 19.578 20.938 1 66.94 412 GLU B O 1
ATOM 8238 N N . THR B 1 413 ? 17.328 20.078 21.766 1 63.38 413 THR B N 1
ATOM 8239 C CA . THR B 1 413 ? 17.578 21.406 21.203 1 63.38 413 THR B CA 1
ATOM 8240 C C . THR B 1 413 ? 17.609 22.453 22.312 1 63.38 413 THR B C 1
ATOM 8242 O O . THR B 1 413 ? 16.672 22.594 23.078 1 63.38 413 THR B O 1
ATOM 8245 N N . VAL B 1 414 ? 18.75 22.953 22.359 1 65.25 414 VAL B N 1
ATOM 8246 C CA . VAL B 1 414 ? 18.906 24.062 23.281 1 65.25 414 VAL B CA 1
ATOM 8247 C C . VAL B 1 414 ? 18.531 25.375 22.578 1 65.25 414 VAL B C 1
ATOM 8249 O O . VAL B 1 414 ? 17.75 26.156 23.125 1 65.25 414 VAL B O 1
ATOM 8252 N N . GLU B 1 415 ? 19 25.688 21.312 1 83.44 415 GLU B N 1
ATOM 8253 C CA . GLU B 1 415 ? 18.688 26.891 20.531 1 83.44 415 GLU B CA 1
ATOM 8254 C C . GLU B 1 415 ? 18.109 26.516 19.156 1 83.44 415 GLU B C 1
ATOM 8256 O O . GLU B 1 415 ? 18.703 25.719 18.438 1 83.44 415 GLU B O 1
ATOM 8261 N N . ILE B 1 416 ? 16.953 27.078 18.875 1 91.38 416 ILE B N 1
ATOM 8262 C CA . ILE B 1 416 ? 16.297 26.766 17.609 1 91.38 416 ILE B CA 1
ATOM 8263 C C . ILE B 1 416 ? 16.406 27.953 16.656 1 91.38 416 ILE B C 1
ATOM 8265 O O . ILE B 1 416 ? 15.703 28.953 16.812 1 91.38 416 ILE B O 1
ATOM 8269 N N . PRO B 1 417 ? 17.359 27.812 15.672 1 92.5 417 PRO B N 1
ATOM 8270 C CA . PRO B 1 417 ? 17.391 28.859 14.656 1 92.5 417 PRO B CA 1
ATOM 8271 C C . PRO B 1 417 ? 16.016 29.109 14.016 1 92.5 417 PRO B C 1
ATOM 8273 O O . PRO B 1 417 ? 15.234 28.172 13.859 1 92.5 417 PRO B O 1
ATOM 8276 N N . GLU B 1 418 ? 15.797 30.297 13.547 1 93.75 418 GLU B N 1
ATOM 8277 C CA . GLU B 1 418 ? 14.5 30.719 13.023 1 93.75 418 GLU B CA 1
ATOM 8278 C C . GLU B 1 418 ? 14.078 29.844 11.844 1 93.75 418 GLU B C 1
ATOM 8280 O O . GLU B 1 418 ? 12.891 29.547 11.688 1 93.75 418 GLU B O 1
ATOM 8285 N N . ARG B 1 419 ? 14.969 29.469 11.047 1 94.12 419 ARG B N 1
ATOM 8286 C CA . ARG B 1 419 ? 14.648 28.703 9.852 1 94.12 419 ARG B CA 1
ATOM 8287 C C . ARG B 1 419 ? 14.078 27.328 10.203 1 94.12 419 ARG B C 1
ATOM 8289 O O . ARG B 1 419 ? 13.398 26.703 9.391 1 94.12 419 ARG B O 1
ATOM 8296 N N . TYR B 1 420 ? 14.32 26.844 11.445 1 95.12 420 TYR B N 1
ATOM 8297 C CA . TYR B 1 420 ? 13.859 25.516 11.852 1 95.12 420 TYR B CA 1
ATOM 8298 C C . TYR B 1 420 ? 12.664 25.625 12.797 1 95.12 420 TYR B C 1
ATOM 8300 O O . TYR B 1 420 ? 12.203 24.609 13.328 1 95.12 420 TYR B O 1
ATOM 8308 N N . ARG B 1 421 ? 12.188 26.844 13.008 1 95.56 421 ARG B N 1
ATOM 8309 C CA . ARG B 1 421 ? 11.094 27.047 13.961 1 95.56 421 ARG B CA 1
ATOM 8310 C C . ARG B 1 421 ? 9.836 26.328 13.508 1 95.56 421 ARG B C 1
ATOM 8312 O O . ARG B 1 421 ? 9.203 25.625 14.297 1 95.56 421 ARG B O 1
ATOM 8319 N N . LEU B 1 422 ? 9.461 26.469 12.227 1 96.94 422 LEU B N 1
ATOM 8320 C CA . LEU B 1 422 ? 8.227 25.859 11.742 1 96.94 422 LEU B CA 1
ATOM 8321 C C . LEU B 1 422 ? 8.312 24.344 11.812 1 96.94 422 LEU B C 1
ATOM 8323 O O . LEU B 1 422 ? 7.406 23.688 12.336 1 96.94 422 LEU B O 1
ATOM 8327 N N . PRO B 1 423 ? 9.352 23.672 11.312 1 96.25 423 PRO B N 1
ATOM 8328 C CA . PRO B 1 423 ? 9.445 22.219 11.445 1 96.25 423 PRO B CA 1
ATOM 8329 C C . PRO B 1 423 ? 9.359 21.75 12.891 1 96.25 423 PRO B C 1
ATOM 8331 O O . PRO B 1 423 ? 8.758 20.703 13.18 1 96.25 423 PRO B O 1
ATOM 8334 N N . ARG B 1 424 ? 9.922 22.5 13.758 1 95.19 424 ARG B N 1
ATOM 8335 C CA . ARG B 1 424 ? 9.875 22.141 15.18 1 95.19 424 ARG B CA 1
ATOM 8336 C C . ARG B 1 424 ? 8.453 22.25 15.727 1 95.19 424 ARG B C 1
ATOM 8338 O O . ARG B 1 424 ? 8.023 21.375 16.484 1 95.19 424 ARG B O 1
ATOM 8345 N N . MET B 1 425 ? 7.785 23.312 15.359 1 96.38 425 MET B N 1
ATOM 8346 C CA . MET B 1 425 ? 6.422 23.5 15.836 1 96.38 425 MET B CA 1
ATOM 8347 C C . MET B 1 425 ? 5.484 22.453 15.258 1 96.38 425 MET B C 1
ATOM 8349 O O . MET B 1 425 ? 4.598 21.953 15.953 1 96.38 425 MET B O 1
ATOM 8353 N N . ILE B 1 426 ? 5.68 22.094 13.977 1 96.75 426 ILE B N 1
ATOM 8354 C CA . ILE B 1 426 ? 4.875 21.062 13.344 1 96.75 426 ILE B CA 1
ATOM 8355 C C . ILE B 1 426 ? 5 19.766 14.141 1 96.75 426 ILE B C 1
ATOM 8357 O O . ILE B 1 426 ? 4.004 19.078 14.391 1 96.75 426 ILE B O 1
ATOM 8361 N N . MET B 1 427 ? 6.191 19.406 14.547 1 96.56 427 MET B N 1
ATOM 8362 C CA . MET B 1 427 ? 6.414 18.188 15.312 1 96.56 427 MET B CA 1
ATOM 8363 C C . MET B 1 427 ? 5.719 18.25 16.672 1 96.56 427 MET B C 1
ATOM 8365 O O . MET B 1 427 ? 5.141 17.266 17.125 1 96.56 427 MET B O 1
ATOM 8369 N N . ASP B 1 428 ? 5.766 19.422 17.281 1 96.31 428 ASP B N 1
ATOM 8370 C CA . ASP B 1 428 ? 5.098 19.609 18.562 1 96.31 428 ASP B CA 1
ATOM 8371 C C . ASP B 1 428 ? 3.588 19.438 18.422 1 96.31 428 ASP B C 1
ATOM 8373 O O . ASP B 1 428 ? 2.955 18.781 19.234 1 96.31 428 ASP B O 1
ATOM 8377 N N . TRP B 1 429 ? 3.043 20.109 17.453 1 97.75 429 TRP B N 1
ATOM 8378 C CA . TRP B 1 429 ? 1.604 20.031 17.219 1 97.75 429 TRP B CA 1
ATOM 8379 C C . TRP B 1 429 ? 1.179 18.609 16.875 1 97.75 429 TRP B C 1
ATOM 8381 O O . TRP B 1 429 ? 0.118 18.156 17.312 1 97.75 429 TRP B O 1
ATOM 8391 N N . ARG B 1 430 ? 1.969 17.906 16.078 1 97.62 430 ARG B N 1
ATOM 8392 C CA . ARG B 1 430 ? 1.685 16.531 15.703 1 97.62 430 ARG B CA 1
ATOM 8393 C C . ARG B 1 430 ? 1.681 15.617 16.922 1 97.62 430 ARG B C 1
ATOM 8395 O O . ARG B 1 430 ? 0.81 14.758 17.062 1 97.62 430 ARG B O 1
ATOM 8402 N N . TYR B 1 431 ? 2.646 15.812 17.734 1 97.38 431 TYR B N 1
ATOM 8403 C CA . TYR B 1 431 ? 2.773 15.062 18.969 1 97.38 431 TYR B CA 1
ATOM 8404 C C . TYR B 1 431 ? 1.55 15.266 19.859 1 97.38 431 TYR B C 1
ATOM 8406 O O . TYR B 1 431 ? 0.974 14.297 20.359 1 97.38 431 TYR B O 1
ATOM 8414 N N . ARG B 1 432 ? 1.122 16.438 20.078 1 97.88 432 ARG B N 1
ATOM 8415 C CA . ARG B 1 432 ? -0.02 16.766 20.922 1 97.88 432 ARG B CA 1
ATOM 8416 C C . ARG B 1 432 ? -1.319 16.25 20.312 1 97.88 432 ARG B C 1
ATOM 8418 O O . ARG B 1 432 ? -2.188 15.734 21.031 1 97.88 432 ARG B O 1
ATOM 8425 N N . ASN B 1 433 ? -1.428 16.422 19.016 1 96.75 433 ASN B N 1
ATOM 8426 C CA . ASN B 1 433 ? -2.613 15.922 18.328 1 96.75 433 ASN B CA 1
ATOM 8427 C C . ASN B 1 433 ? -2.768 14.414 18.469 1 96.75 433 ASN B C 1
ATOM 8429 O O . ASN B 1 433 ? -3.881 13.914 18.641 1 96.75 433 ASN B O 1
ATOM 8433 N N . PHE B 1 434 ? -1.683 13.711 18.375 1 98 434 PHE B N 1
ATOM 8434 C CA . PHE B 1 434 ? -1.753 12.258 18.5 1 98 434 PHE B CA 1
ATOM 8435 C C . PHE B 1 434 ? -2.242 11.852 19.875 1 98 434 PHE B C 1
ATOM 8437 O O . PHE B 1 434 ? -3.031 10.914 20.016 1 98 434 PHE B O 1
ATOM 8444 N N . ARG B 1 435 ? -1.792 12.555 20.859 1 97.88 435 ARG B N 1
ATOM 8445 C CA . ARG B 1 435 ? -2.24 12.258 22.219 1 97.88 435 ARG B CA 1
ATOM 8446 C C . ARG B 1 435 ? -3.723 12.578 22.391 1 97.88 435 ARG B C 1
ATOM 8448 O O . ARG B 1 435 ? -4.438 11.859 23.094 1 97.88 435 ARG B O 1
ATOM 8455 N N . ILE B 1 436 ? -4.211 13.602 21.75 1 96.44 436 ILE B N 1
ATOM 8456 C CA . ILE B 1 436 ? -5.645 13.875 21.75 1 96.44 436 ILE B CA 1
ATOM 8457 C C . ILE B 1 436 ? -6.398 12.695 21.141 1 96.44 436 ILE B C 1
ATOM 8459 O O . ILE B 1 436 ? -7.395 12.227 21.703 1 96.44 436 ILE B O 1
ATOM 8463 N N . ILE B 1 437 ? -5.906 12.195 20.016 1 93.62 437 ILE B N 1
ATOM 8464 C CA . ILE B 1 437 ? -6.531 11.07 19.328 1 93.62 437 ILE B CA 1
ATOM 8465 C C . ILE B 1 437 ? -6.543 9.844 20.234 1 93.62 437 ILE B C 1
ATOM 8467 O O . ILE B 1 437 ? -7.523 9.102 20.281 1 93.62 437 ILE B O 1
ATOM 8471 N N . MET B 1 438 ? -5.508 9.648 21.016 1 96 438 MET B N 1
ATOM 8472 C CA . MET B 1 438 ? -5.398 8.516 21.922 1 96 438 MET B CA 1
ATOM 8473 C C . MET B 1 438 ? -6.48 8.57 23 1 96 438 MET B C 1
ATOM 8475 O O . MET B 1 438 ? -7.062 7.543 23.344 1 96 438 MET B O 1
ATOM 8479 N N . PHE B 1 439 ? -6.793 9.773 23.422 1 95.88 439 PHE B N 1
ATOM 8480 C CA . PHE B 1 439 ? -7.516 9.875 24.688 1 95.88 439 PHE B CA 1
ATOM 8481 C C . PHE B 1 439 ? -8.953 10.312 24.453 1 95.88 439 PHE B C 1
ATOM 8483 O O . PHE B 1 439 ? -9.812 10.141 25.328 1 95.88 439 PHE B O 1
ATOM 8490 N N . ARG B 1 440 ? -9.258 10.883 23.391 1 91.56 440 ARG B N 1
ATOM 8491 C CA . ARG B 1 440 ? -10.516 11.594 23.203 1 91.56 440 ARG B CA 1
ATOM 8492 C C . ARG B 1 440 ? -11.695 10.633 23.234 1 91.56 440 ARG B C 1
ATOM 8494 O O . ARG B 1 440 ? -12.812 11.016 23.609 1 91.56 440 ARG B O 1
ATOM 8501 N N . PHE B 1 441 ? -11.445 9.414 22.875 1 85 441 PHE B N 1
ATOM 8502 C CA . PHE B 1 441 ? -12.547 8.461 22.922 1 85 441 PHE B CA 1
ATOM 8503 C C . PHE B 1 441 ? -13.102 8.336 24.328 1 85 441 PHE B C 1
ATOM 8505 O O . PHE B 1 441 ? -14.32 8.344 24.516 1 85 441 PHE B O 1
ATOM 8512 N N . HIS B 1 442 ? -12.297 8.219 25.328 1 89.31 442 HIS B N 1
ATOM 8513 C CA . HIS B 1 442 ? -12.719 8.086 26.703 1 89.31 442 HIS B CA 1
ATOM 8514 C C . HIS B 1 442 ? -13.383 9.367 27.203 1 89.31 442 HIS B C 1
ATOM 8516 O O . HIS B 1 442 ? -14.32 9.32 28 1 89.31 442 HIS B O 1
ATOM 8522 N N . LEU B 1 443 ? -12.883 10.453 26.75 1 90.56 443 LEU B N 1
ATOM 8523 C CA . LEU B 1 443 ? -13.484 11.734 27.109 1 90.56 443 LEU B CA 1
ATOM 8524 C C . LEU B 1 443 ? -14.906 11.844 26.578 1 90.56 443 LEU B C 1
ATOM 8526 O O . LEU B 1 443 ? -15.828 12.188 27.312 1 90.56 443 LEU B O 1
ATOM 8530 N N . ILE B 1 444 ? -15.062 11.531 25.359 1 83.31 444 ILE B N 1
ATOM 8531 C CA . ILE B 1 444 ? -16.359 11.641 24.703 1 83.31 444 ILE B CA 1
ATOM 8532 C C . ILE B 1 444 ? -17.344 10.664 25.344 1 83.31 444 ILE B C 1
ATOM 8534 O O . ILE B 1 444 ? -18.5 11 25.578 1 83.31 444 ILE B O 1
ATOM 8538 N N . LYS B 1 445 ? -16.828 9.492 25.547 1 79.88 445 LYS B N 1
ATOM 8539 C CA . LYS B 1 445 ? -17.656 8.492 26.188 1 79.88 445 LYS B CA 1
ATOM 8540 C C . LYS B 1 445 ? -18.156 8.984 27.547 1 79.88 445 LYS B C 1
ATOM 8542 O O . LYS B 1 445 ? -19.328 8.797 27.891 1 79.88 445 LYS B O 1
ATOM 8547 N N . HIS B 1 446 ? -17.359 9.547 28.281 1 84.44 446 HIS B N 1
ATOM 8548 C CA . HIS B 1 446 ? -17.719 10.062 29.594 1 84.44 446 HIS B CA 1
ATOM 8549 C C . HIS B 1 446 ? -18.734 11.18 29.484 1 84.44 446 HIS B C 1
ATOM 8551 O O . HIS B 1 446 ? -19.703 11.219 30.25 1 84.44 446 HIS B O 1
ATOM 8557 N N . VAL B 1 447 ? -18.516 12.102 28.609 1 83 447 VAL B N 1
ATOM 8558 C CA . VAL B 1 447 ? -19.391 13.25 28.438 1 83 447 VAL B CA 1
ATOM 8559 C C . VAL B 1 447 ? -20.781 12.781 28.016 1 83 447 VAL B C 1
ATOM 8561 O O . VAL B 1 447 ? -21.797 13.266 28.531 1 83 447 VAL B O 1
ATOM 8564 N N . LEU B 1 448 ? -20.797 11.859 27.156 1 73.5 448 LEU B N 1
ATOM 8565 C CA . LEU B 1 448 ? -22.078 11.375 26.641 1 73.5 448 LEU B CA 1
ATOM 8566 C C . LEU B 1 448 ? -22.812 10.562 27.719 1 73.5 448 LEU B C 1
ATOM 8568 O O . LEU B 1 448 ? -24.031 10.633 27.812 1 73.5 448 LEU B O 1
ATOM 8572 N N . ARG B 1 449 ? -22.031 9.805 28.453 1 76.19 449 ARG B N 1
ATOM 8573 C CA . ARG B 1 449 ? -22.625 9.055 29.547 1 76.19 449 ARG B CA 1
ATOM 8574 C C . ARG B 1 449 ? -23.203 9.992 30.594 1 76.19 449 ARG B C 1
ATOM 8576 O O . ARG B 1 449 ? -24.281 9.727 31.156 1 76.19 449 ARG B O 1
ATOM 8583 N N . SER B 1 450 ? -22.484 10.961 30.938 1 78.56 450 SER B N 1
ATOM 8584 C CA . SER B 1 450 ? -22.922 11.93 31.922 1 78.56 450 SER B CA 1
ATOM 8585 C C . SER B 1 450 ? -24.188 12.656 31.469 1 78.56 450 SER B C 1
ATOM 8587 O O . SER B 1 450 ? -25.031 13.039 32.281 1 78.56 450 SER B O 1
ATOM 8589 N N . ARG B 1 451 ? -24.312 12.844 30.328 1 72.44 451 ARG B N 1
ATOM 8590 C CA . ARG B 1 451 ? -25.484 13.492 29.766 1 72.44 451 ARG B CA 1
ATOM 8591 C C . ARG B 1 451 ? -26.703 12.586 29.859 1 72.44 451 ARG B C 1
ATOM 8593 O O . ARG B 1 451 ? -27.828 13.055 30.094 1 72.44 451 ARG B O 1
ATOM 8600 N N . GLU B 1 452 ? -26.422 11.391 29.703 1 67.81 452 GLU B N 1
ATOM 8601 C CA . GLU B 1 452 ? -27.516 10.422 29.688 1 67.81 452 GLU B CA 1
ATOM 8602 C C . GLU B 1 452 ? -28 10.117 31.094 1 67.81 452 GLU B C 1
ATOM 8604 O O . GLU B 1 452 ? -29.203 10.031 31.344 1 67.81 452 GLU B O 1
ATOM 8609 N N . ILE B 1 453 ? -27.094 9.797 31.922 1 73.12 453 ILE B N 1
ATOM 8610 C CA . ILE B 1 453 ? -27.5 9.289 33.219 1 73.12 453 ILE B CA 1
ATOM 8611 C C . ILE B 1 453 ? -27.203 10.336 34.312 1 73.12 453 ILE B C 1
ATOM 8613 O O . ILE B 1 453 ? -27.484 10.109 35.5 1 73.12 453 ILE B O 1
ATOM 8617 N N . GLY B 1 454 ? -26.828 11.508 33.812 1 73 454 GLY B N 1
ATOM 8618 C CA . GLY B 1 454 ? -26.469 12.531 34.781 1 73 454 GLY B CA 1
ATOM 8619 C C . GLY B 1 454 ? -24.984 12.516 35.125 1 73 454 GLY B C 1
ATOM 8620 O O . GLY B 1 454 ? -24.266 11.578 34.781 1 73 454 GLY B O 1
ATOM 8621 N N . PRO B 1 455 ? -24.609 13.547 35.781 1 73.19 455 PRO B N 1
ATOM 8622 C CA . PRO B 1 455 ? -23.188 13.633 36.125 1 73.19 455 PRO B CA 1
ATOM 8623 C C . PRO B 1 455 ? -22.719 12.445 36.969 1 73.19 455 PRO B C 1
ATOM 8625 O O . PRO B 1 455 ? -23.344 12.094 37.938 1 73.19 455 PRO B O 1
ATOM 8628 N N . GLN B 1 456 ? -21.812 11.664 36.344 1 72.06 456 GLN B N 1
ATOM 8629 C CA . GLN B 1 456 ? -21.25 10.516 37.031 1 72.06 456 GLN B CA 1
ATOM 8630 C C . GLN B 1 456 ? -19.812 10.797 37.469 1 72.06 456 GLN B C 1
ATOM 8632 O O . GLN B 1 456 ? -18.984 11.234 36.688 1 72.06 456 GLN B O 1
ATOM 8637 N N . PRO B 1 457 ? -19.641 10.703 38.75 1 77.31 457 PRO B N 1
ATOM 8638 C CA . PRO B 1 457 ? -18.25 10.844 39.156 1 77.31 457 PRO B CA 1
ATOM 8639 C C . PRO B 1 457 ? -17.344 9.773 38.562 1 77.31 457 PRO B C 1
ATOM 8641 O O . PRO B 1 457 ? -17.766 8.625 38.406 1 77.31 457 PRO B O 1
ATOM 8644 N N . ILE B 1 458 ? -16.25 10.18 38.062 1 80.19 458 ILE B N 1
ATOM 8645 C CA . ILE B 1 458 ? -15.273 9.242 37.531 1 80.19 458 ILE B CA 1
ATOM 8646 C C . ILE B 1 458 ? -14.57 8.516 38.656 1 80.19 458 ILE B C 1
ATOM 8648 O O . ILE B 1 458 ? -13.852 9.133 39.438 1 80.19 458 ILE B O 1
ATOM 8652 N N . SER B 1 459 ? -14.891 7.281 38.844 1 81 459 SER B N 1
ATOM 8653 C CA . SER B 1 459 ? -14.336 6.504 39.969 1 81 459 SER B CA 1
ATOM 8654 C C . SER B 1 459 ? -12.992 5.891 39.594 1 81 459 SER B C 1
ATOM 8656 O O . SER B 1 459 ? -12.133 5.68 40.469 1 81 459 SER B O 1
ATOM 8658 N N . ASP B 1 460 ? -12.703 5.652 38.375 1 89.5 460 ASP B N 1
ATOM 8659 C CA . ASP B 1 460 ? -11.461 5.047 37.906 1 89.5 460 ASP B CA 1
ATOM 8660 C C . ASP B 1 460 ? -10.391 6.109 37.688 1 89.5 460 ASP B C 1
ATOM 8662 O O . ASP B 1 460 ? -10.516 6.938 36.781 1 89.5 460 ASP B O 1
ATOM 8666 N N . PRO B 1 461 ? -9.328 6.094 38.5 1 93.88 461 PRO B N 1
ATOM 8667 C CA . PRO B 1 461 ? -8.273 7.102 38.375 1 93.88 461 PRO B CA 1
ATOM 8668 C C . PRO B 1 461 ? -7.652 7.133 36.969 1 93.88 461 PRO B C 1
ATOM 8670 O O . PRO B 1 461 ? -7.246 8.195 36.5 1 93.88 461 PRO B O 1
ATOM 8673 N N . ALA B 1 462 ? -7.559 5.98 36.406 1 95.12 462 ALA B N 1
ATOM 8674 C CA . ALA B 1 462 ? -7.008 5.934 35.031 1 95.12 462 ALA B CA 1
ATOM 8675 C C . ALA B 1 462 ? -7.891 6.703 34.062 1 95.12 462 ALA B C 1
ATOM 8677 O O . ALA B 1 462 ? -7.383 7.398 33.188 1 95.12 462 ALA B O 1
ATOM 8678 N N . MET B 1 463 ? -9.125 6.594 34.281 1 93.81 463 MET B N 1
ATOM 8679 C CA . MET B 1 463 ? -10.078 7.301 33.406 1 93.81 463 MET B CA 1
ATOM 8680 C C . MET B 1 463 ? -9.969 8.812 33.625 1 93.81 463 MET B C 1
ATOM 8682 O O . MET B 1 463 ? -9.961 9.562 32.656 1 93.81 463 MET B O 1
ATOM 8686 N N . GLN B 1 464 ? -9.859 9.188 34.812 1 95.19 464 GLN B N 1
ATOM 8687 C CA . GLN B 1 464 ? -9.703 10.617 35.094 1 95.19 464 GLN B CA 1
ATOM 8688 C C . GLN B 1 464 ? -8.422 11.164 34.469 1 95.19 464 GLN B C 1
ATOM 8690 O O . GLN B 1 464 ? -8.43 12.25 33.875 1 95.19 464 GLN B O 1
ATOM 8695 N N . GLU B 1 465 ? -7.402 10.375 34.562 1 97.44 465 GLU B N 1
ATOM 8696 C CA . GLU B 1 465 ? -6.117 10.828 34.031 1 97.44 465 GLU B CA 1
ATOM 8697 C C . GLU B 1 465 ? -6.156 10.961 32.531 1 97.44 465 GLU B C 1
ATOM 8699 O O . GLU B 1 465 ? -5.613 11.914 31.969 1 97.44 465 GLU B O 1
ATOM 8704 N N . VAL B 1 466 ? -6.723 9.984 31.859 1 97.31 466 VAL B N 1
ATOM 8705 C CA . VAL B 1 466 ? -6.824 10.008 30.406 1 97.31 466 VAL B CA 1
ATOM 8706 C C . VAL B 1 466 ? -7.625 11.234 29.953 1 97.31 466 VAL B C 1
ATOM 8708 O O . VAL B 1 466 ? -7.262 11.898 28.984 1 97.31 466 VAL B O 1
ATOM 8711 N N . ILE B 1 467 ? -8.695 11.547 30.641 1 96 467 ILE B N 1
ATOM 8712 C CA . ILE B 1 467 ? -9.539 12.695 30.312 1 96 467 ILE B CA 1
ATOM 8713 C C . ILE B 1 467 ? -8.766 13.992 30.547 1 96 467 ILE B C 1
ATOM 8715 O O . ILE B 1 467 ? -8.766 14.883 29.703 1 96 467 ILE B O 1
ATOM 8719 N N . ASP B 1 468 ? -8.07 14.031 31.656 1 97.06 468 ASP B N 1
ATOM 8720 C CA . ASP B 1 468 ? -7.297 15.219 31.984 1 97.06 468 ASP B CA 1
ATOM 8721 C C . ASP B 1 468 ? -6.203 15.469 30.953 1 97.06 468 ASP B C 1
ATOM 8723 O O . ASP B 1 468 ? -5.945 16.609 30.562 1 97.06 468 ASP B O 1
ATOM 8727 N N . ARG B 1 469 ? -5.559 14.422 30.547 1 97.94 469 ARG B N 1
ATOM 8728 C CA . ARG B 1 469 ? -4.504 14.547 29.547 1 97.94 469 ARG B CA 1
ATOM 8729 C C . ARG B 1 469 ? -5.066 15.039 28.203 1 97.94 469 ARG B C 1
ATOM 8731 O O . ARG B 1 469 ? -4.43 15.836 27.516 1 97.94 469 ARG B O 1
ATOM 8738 N N . CYS B 1 470 ? -6.188 14.516 27.875 1 97.56 470 CYS B N 1
ATOM 8739 C CA . CYS B 1 470 ? -6.828 14.945 26.641 1 97.56 470 CYS B CA 1
ATOM 8740 C C . CYS B 1 470 ? -7.121 16.438 26.672 1 97.56 470 CYS B C 1
ATOM 8742 O O . CYS B 1 470 ? -6.809 17.156 25.719 1 97.56 470 CYS B O 1
ATOM 8744 N N . LEU B 1 471 ? -7.703 16.938 27.781 1 98.12 471 LEU B N 1
ATOM 8745 C CA . LEU B 1 471 ? -8.031 18.344 27.969 1 98.12 471 LEU B CA 1
ATOM 8746 C C . LEU B 1 471 ? -6.77 19.203 27.953 1 98.12 471 LEU B C 1
ATOM 8748 O O . LEU B 1 471 ? -6.734 20.25 27.297 1 98.12 471 LEU B O 1
ATOM 8752 N N . SER B 1 472 ? -5.805 18.688 28.578 1 98.31 472 SER B N 1
ATOM 8753 C CA . SER B 1 472 ? -4.559 19.438 28.688 1 98.31 472 SER B CA 1
ATOM 8754 C C . SER B 1 472 ? -3.865 19.547 27.328 1 98.31 472 SER B C 1
ATOM 8756 O O . SER B 1 472 ? -3.326 20.609 27 1 98.31 472 SER B O 1
ATOM 8758 N N . GLU B 1 473 ? -3.822 18.453 26.578 1 98.5 473 GLU B N 1
ATOM 8759 C CA . GLU B 1 473 ? -3.178 18.469 25.266 1 98.5 473 GLU B CA 1
ATOM 8760 C C . GLU B 1 473 ? -3.912 19.391 24.297 1 98.5 473 GLU B C 1
ATOM 8762 O O . GLU B 1 473 ? -3.287 20.062 23.484 1 98.5 473 GLU B O 1
ATOM 8767 N N . ALA B 1 474 ? -5.207 19.391 24.344 1 98.12 474 ALA B N 1
ATOM 8768 C CA . ALA B 1 474 ? -5.984 20.297 23.5 1 98.12 474 ALA B CA 1
ATOM 8769 C C . ALA B 1 474 ? -5.676 21.766 23.828 1 98.12 474 ALA B C 1
ATOM 8771 O O . ALA B 1 474 ? -5.438 22.562 22.922 1 98.12 474 ALA B O 1
ATOM 8772 N N . GLU B 1 475 ? -5.684 22.047 25.094 1 98.75 475 GLU B N 1
ATOM 8773 C CA . GLU B 1 475 ? -5.391 23.406 25.531 1 98.75 475 GLU B CA 1
ATOM 8774 C C . GLU B 1 475 ? -3.988 23.844 25.109 1 98.75 475 GLU B C 1
ATOM 8776 O O . GLU B 1 475 ? -3.795 24.953 24.625 1 98.75 475 GLU B O 1
ATOM 8781 N N . ALA B 1 476 ? -3.051 22.953 25.328 1 98.56 476 ALA B N 1
ATOM 8782 C CA . ALA B 1 476 ? -1.66 23.25 25 1 98.56 476 ALA B CA 1
ATOM 8783 C C . ALA B 1 476 ? -1.48 23.438 23.5 1 98.56 476 ALA B C 1
ATOM 8785 O O . ALA B 1 476 ? -0.708 24.297 23.062 1 98.56 476 ALA B O 1
ATOM 8786 N N . SER B 1 477 ? -2.098 22.625 22.688 1 98.5 477 SER B N 1
ATOM 8787 C CA . SER B 1 477 ? -2.025 22.734 21.234 1 98.5 477 SER B CA 1
ATOM 8788 C C . SER B 1 477 ? -2.561 24.078 20.75 1 98.5 477 SER B C 1
ATOM 8790 O O . SER B 1 477 ? -1.938 24.734 19.922 1 98.5 477 SER B O 1
ATOM 8792 N N . ILE B 1 478 ? -3.705 24.5 21.297 1 98.62 478 ILE B N 1
ATOM 8793 C CA . ILE B 1 478 ? -4.336 25.75 20.922 1 98.62 478 ILE B CA 1
ATOM 8794 C C . ILE B 1 478 ? -3.426 26.922 21.297 1 98.62 478 ILE B C 1
ATOM 8796 O O . ILE B 1 478 ? -3.176 27.812 20.484 1 98.62 478 ILE B O 1
ATOM 8800 N N . ALA B 1 479 ? -2.926 26.844 22.484 1 98.69 479 ALA B N 1
ATOM 8801 C CA . ALA B 1 479 ? -2.051 27.906 22.969 1 98.69 479 ALA B CA 1
ATOM 8802 C C . ALA B 1 479 ? -0.776 27.984 22.125 1 98.69 479 ALA B C 1
ATOM 8804 O O . ALA B 1 479 ? -0.308 29.078 21.797 1 98.69 479 ALA B O 1
ATOM 8805 N N . SER B 1 480 ? -0.203 26.859 21.844 1 98.12 480 SER B N 1
ATOM 8806 C CA . SER B 1 480 ? 1.039 26.781 21.078 1 98.12 480 SER B CA 1
ATOM 8807 C C . SER B 1 480 ? 0.857 27.359 19.672 1 98.12 480 SER B C 1
ATOM 8809 O O . SER B 1 480 ? 1.69 28.141 19.203 1 98.12 480 SER B O 1
ATOM 8811 N N . ILE B 1 481 ? -0.142 27 19 1 98.38 481 ILE B N 1
ATOM 8812 C CA . ILE B 1 481 ? -0.387 27.453 17.625 1 98.38 481 ILE B CA 1
ATOM 8813 C C . ILE B 1 481 ? -0.703 28.938 17.641 1 98.38 481 ILE B C 1
ATOM 8815 O O . ILE B 1 481 ? -0.237 29.688 16.766 1 98.38 481 ILE B O 1
ATOM 8819 N N . HIS B 1 482 ? -1.515 29.375 18.625 1 98.31 482 HIS B N 1
ATOM 8820 C CA . HIS B 1 482 ? -1.816 30.797 18.75 1 98.31 482 HIS B CA 1
ATOM 8821 C C . HIS B 1 482 ? -0.545 31.625 18.953 1 98.31 482 HIS B C 1
ATOM 8823 O O . HIS B 1 482 ? -0.357 32.656 18.297 1 98.31 482 HIS B O 1
ATOM 8829 N N . ALA B 1 483 ? 0.311 31.172 19.828 1 97.88 483 ALA B N 1
ATOM 8830 C CA . ALA B 1 483 ? 1.562 31.875 20.094 1 97.88 483 ALA B CA 1
ATOM 8831 C C . ALA B 1 483 ? 2.443 31.922 18.859 1 97.88 483 ALA B C 1
ATOM 8833 O O . ALA B 1 483 ? 3.045 32.969 18.562 1 97.88 483 ALA B O 1
ATOM 8834 N N . TYR B 1 484 ? 2.561 30.859 18.156 1 97.31 484 TYR B N 1
ATOM 8835 C CA . TYR B 1 484 ? 3.348 30.828 16.922 1 97.31 484 TYR B CA 1
ATOM 8836 C C . TYR B 1 484 ? 2.795 31.797 15.898 1 97.31 484 TYR B C 1
ATOM 8838 O O . TYR B 1 484 ? 3.553 32.531 15.266 1 97.31 484 TYR B O 1
ATOM 8846 N N . TRP B 1 485 ? 1.489 31.75 15.688 1 96.81 485 TRP B N 1
ATOM 8847 C CA . TRP B 1 485 ? 0.856 32.562 14.648 1 96.81 485 TRP B CA 1
ATOM 8848 C C . TRP B 1 485 ? 1.011 34.031 14.945 1 96.81 485 TRP B C 1
ATOM 8850 O O . TRP B 1 485 ? 1.078 34.875 14.023 1 96.81 485 TRP B O 1
ATOM 8860 N N . GLN B 1 486 ? 1.158 34.438 16.172 1 95.62 486 GLN B N 1
ATOM 8861 C CA . GLN B 1 486 ? 1.293 35.844 16.562 1 95.62 486 GLN B CA 1
ATOM 8862 C C . GLN B 1 486 ? 2.697 36.344 16.281 1 95.62 486 GLN B C 1
ATOM 8864 O O . GLN B 1 486 ? 2.885 37.562 16.062 1 95.62 486 GLN B O 1
ATOM 8869 N N . THR B 1 487 ? 3.629 35.438 16.172 1 94.62 487 THR B N 1
ATOM 8870 C CA . THR B 1 487 ? 5.004 35.938 16.156 1 94.62 487 THR B CA 1
ATOM 8871 C C . THR B 1 487 ? 5.727 35.5 14.883 1 94.62 487 THR B C 1
ATOM 8873 O O . THR B 1 487 ? 6.766 36.062 14.531 1 94.62 487 THR B O 1
ATOM 8876 N N . ALA B 1 488 ? 5.207 34.562 14.25 1 93.38 488 ALA B N 1
ATOM 8877 C CA . ALA B 1 488 ? 5.922 34 13.109 1 93.38 488 ALA B CA 1
ATOM 8878 C C . ALA B 1 488 ? 5.367 34.562 11.797 1 93.38 488 ALA B C 1
ATOM 8880 O O . ALA B 1 488 ? 4.336 35.219 11.781 1 93.38 488 ALA B O 1
ATOM 8881 N N . GLU B 1 489 ? 6.152 34.281 10.734 1 91.88 489 GLU B N 1
ATOM 8882 C CA . GLU B 1 489 ? 5.668 34.594 9.398 1 91.88 489 GLU B CA 1
ATOM 8883 C C . GLU B 1 489 ? 4.465 33.75 9.016 1 91.88 489 GLU B C 1
ATOM 8885 O O . GLU B 1 489 ? 4.434 32.531 9.312 1 91.88 489 GLU B O 1
ATOM 8890 N N . HIS B 1 490 ? 3.486 34.344 8.359 1 95.25 490 HIS B N 1
ATOM 8891 C CA . HIS B 1 490 ? 2.252 33.688 7.977 1 95.25 490 HIS B CA 1
ATOM 8892 C C . HIS B 1 490 ? 2.352 33.094 6.57 1 95.25 490 HIS B C 1
ATOM 8894 O O . HIS B 1 490 ? 1.872 33.719 5.609 1 95.25 490 HIS B O 1
ATOM 8900 N N . THR B 1 491 ? 2.92 31.922 6.43 1 95.62 491 THR B N 1
ATOM 8901 C CA . THR B 1 491 ? 3.014 31.234 5.145 1 95.62 491 THR B CA 1
ATOM 8902 C C . THR B 1 491 ? 1.856 30.25 4.973 1 95.62 491 THR B C 1
ATOM 8904 O O . THR B 1 491 ? 1.196 29.875 5.945 1 95.62 491 THR B O 1
ATOM 8907 N N . VAL B 1 492 ? 1.609 29.828 3.752 1 94.62 492 VAL B N 1
ATOM 8908 C CA . VAL B 1 492 ? 0.548 28.859 3.469 1 94.62 492 VAL B CA 1
ATOM 8909 C C . VAL B 1 492 ? 0.853 27.531 4.164 1 94.62 492 VAL B C 1
ATOM 8911 O O . VAL B 1 492 ? -0.048 26.891 4.707 1 94.62 492 VAL B O 1
ATOM 8914 N N . MET B 1 493 ? 2.09 27.109 4.137 1 95.75 493 MET B N 1
ATOM 8915 C CA . MET B 1 493 ? 2.449 25.859 4.797 1 95.75 493 MET B CA 1
ATOM 8916 C C . MET B 1 493 ? 2.162 25.922 6.293 1 95.75 493 MET B C 1
ATOM 8918 O O . MET B 1 493 ? 1.588 25 6.867 1 95.75 493 MET B O 1
ATOM 8922 N N . ALA B 1 494 ? 2.568 27.047 6.918 1 96.56 494 ALA B N 1
ATOM 8923 C CA . ALA B 1 494 ? 2.291 27.219 8.336 1 96.56 494 ALA B CA 1
ATOM 8924 C C . ALA B 1 494 ? 0.79 27.234 8.609 1 96.56 494 ALA B C 1
ATOM 8926 O O . ALA B 1 494 ? 0.323 26.672 9.594 1 96.56 494 ALA B O 1
ATOM 8927 N N . SER B 1 495 ? 0.077 27.906 7.746 1 94.62 495 SER B N 1
ATOM 8928 C CA . SER B 1 495 ? -1.369 28 7.918 1 94.62 495 SER B CA 1
ATOM 8929 C C . SER B 1 495 ? -2.031 26.625 7.766 1 94.62 495 SER B C 1
ATOM 8931 O O . SER B 1 495 ? -3.006 26.328 8.453 1 94.62 495 SER B O 1
ATOM 8933 N N . TRP B 1 496 ? -1.552 25.844 6.797 1 93.94 496 TRP B N 1
ATOM 8934 C CA . TRP B 1 496 ? -2.129 24.516 6.574 1 93.94 496 TRP B CA 1
ATOM 8935 C C . TRP B 1 496 ? -1.991 23.641 7.82 1 93.94 496 TRP B C 1
ATOM 8937 O O . TRP B 1 496 ? -2.973 23.062 8.289 1 93.94 496 TRP B O 1
ATOM 8947 N N . TYR B 1 497 ? -0.841 23.516 8.398 1 95.38 497 TYR B N 1
ATOM 8948 C CA . TYR B 1 497 ? -0.6 22.703 9.586 1 95.38 497 TYR B CA 1
ATOM 8949 C C . TYR B 1 497 ? -1.265 23.312 10.812 1 95.38 497 TYR B C 1
ATOM 8951 O O . TYR B 1 497 ? -1.893 22.609 11.602 1 95.38 497 TYR B O 1
ATOM 8959 N N . GLY B 1 498 ? -1.09 24.641 10.945 1 95.56 498 GLY B N 1
ATOM 8960 C CA . GLY B 1 498 ? -1.733 25.312 12.062 1 95.56 498 GLY B CA 1
ATOM 8961 C C . GLY B 1 498 ? -3.236 25.109 12.102 1 95.56 498 GLY B C 1
ATOM 8962 O O . GLY B 1 498 ? -3.803 24.812 13.148 1 95.56 498 GLY B O 1
ATOM 8963 N N . LEU B 1 499 ? -3.82 25.266 10.961 1 94.12 499 LEU B N 1
ATOM 8964 C CA . LEU B 1 499 ? -5.27 25.125 10.859 1 94.12 499 LEU B CA 1
ATOM 8965 C C . LEU B 1 499 ? -5.699 23.703 11.195 1 94.12 499 LEU B C 1
ATOM 8967 O O . LEU B 1 499 ? -6.656 23.5 11.953 1 94.12 499 LEU B O 1
ATOM 8971 N N . TYR B 1 500 ? -5.055 22.719 10.641 1 92.44 500 TYR B N 1
ATOM 8972 C CA . TYR B 1 500 ? -5.422 21.328 10.883 1 92.44 500 TYR B CA 1
ATOM 8973 C C . TYR B 1 500 ? -5.355 21 12.375 1 92.44 500 TYR B C 1
ATOM 8975 O O . TYR B 1 500 ? -6.32 20.484 12.945 1 92.44 500 TYR B O 1
ATOM 8983 N N . PHE B 1 501 ? -4.293 21.328 13 1 95.19 501 PHE B N 1
ATOM 8984 C CA . PHE B 1 501 ? -4.078 20.891 14.375 1 95.19 501 PHE B CA 1
ATOM 8985 C C . PHE B 1 501 ? -4.918 21.703 15.344 1 95.19 501 PHE B C 1
ATOM 8987 O O . PHE B 1 501 ? -5.418 21.188 16.344 1 95.19 501 PHE B O 1
ATOM 8994 N N . ILE B 1 502 ? -5.066 23 15.055 1 96.44 502 ILE B N 1
ATOM 8995 C CA . ILE B 1 502 ? -5.84 23.828 15.984 1 96.44 502 ILE B CA 1
ATOM 8996 C C . ILE B 1 502 ? -7.316 23.438 15.898 1 96.44 502 ILE B C 1
ATOM 8998 O O . ILE B 1 502 ? -8.031 23.484 16.906 1 96.44 502 ILE B O 1
ATOM 9002 N N . PHE B 1 503 ? -7.73 23.078 14.742 1 92.38 503 PHE B N 1
ATOM 9003 C CA . PHE B 1 503 ? -9.117 22.656 14.586 1 92.38 503 PHE B CA 1
ATOM 9004 C C . PHE B 1 503 ? -9.359 21.344 15.32 1 92.38 503 PHE B C 1
ATOM 9006 O O . PHE B 1 503 ? -10.367 21.188 16.016 1 92.38 503 PHE B O 1
ATOM 9013 N N . GLN B 1 504 ? -8.477 20.375 15.141 1 91.31 504 GLN B N 1
ATOM 9014 C CA . GLN B 1 504 ? -8.594 19.125 15.875 1 91.31 504 GLN B CA 1
ATOM 9015 C C . GLN B 1 504 ? -8.641 19.359 17.375 1 91.31 504 GLN B C 1
ATOM 9017 O O . GLN B 1 504 ? -9.461 18.766 18.078 1 91.31 504 GLN B O 1
ATOM 9022 N N . ALA B 1 505 ? -7.801 20.219 17.797 1 95.81 505 ALA B N 1
ATOM 9023 C CA . ALA B 1 505 ? -7.738 20.516 19.219 1 95.81 505 ALA B CA 1
ATOM 9024 C C . ALA B 1 505 ? -9.008 21.219 19.688 1 95.81 505 ALA B C 1
ATOM 9026 O O . ALA B 1 505 ? -9.492 20.953 20.797 1 95.81 505 ALA B O 1
ATOM 9027 N N . SER B 1 506 ? -9.57 22.047 18.922 1 94.75 506 SER B N 1
ATOM 9028 C CA . SER B 1 506 ? -10.711 22.875 19.297 1 94.75 506 SER B CA 1
ATOM 9029 C C . SER B 1 506 ? -11.961 22.016 19.5 1 94.75 506 SER B C 1
ATOM 9031 O O . SER B 1 506 ? -12.906 22.453 20.172 1 94.75 506 SER B O 1
ATOM 9033 N N . MET B 1 507 ? -11.977 20.844 18.938 1 89.81 507 MET B N 1
ATOM 9034 C CA . MET B 1 507 ? -13.141 19.969 19.062 1 89.81 507 MET B CA 1
ATOM 9035 C C . MET B 1 507 ? -13.352 19.578 20.531 1 89.81 507 MET B C 1
ATOM 9037 O O . MET B 1 507 ? -14.484 19.359 20.953 1 89.81 507 MET B O 1
ATOM 9041 N N . ILE B 1 508 ? -12.289 19.531 21.25 1 94.5 508 ILE B N 1
ATOM 9042 C CA . ILE B 1 508 ? -12.359 19.078 22.641 1 94.5 508 ILE B CA 1
ATOM 9043 C C . ILE B 1 508 ? -13.078 20.125 23.484 1 94.5 508 ILE B C 1
ATOM 9045 O O . ILE B 1 508 ? -14.109 19.844 24.094 1 94.5 508 ILE B O 1
ATOM 9049 N N . PRO B 1 509 ? -12.617 21.422 23.516 1 95.56 509 PRO B N 1
ATOM 9050 C CA . PRO B 1 509 ? -13.383 22.422 24.281 1 95.56 509 PRO B CA 1
ATOM 9051 C C . PRO B 1 509 ? -14.773 22.656 23.703 1 95.56 509 PRO B C 1
ATOM 9053 O O . PRO B 1 509 ? -15.703 23.016 24.438 1 95.56 509 PRO B O 1
ATOM 9056 N N . THR B 1 510 ? -14.961 22.406 22.422 1 90.5 510 THR B N 1
ATOM 9057 C CA . THR B 1 510 ? -16.281 22.531 21.812 1 90.5 510 THR B CA 1
ATOM 9058 C C . THR B 1 510 ? -17.25 21.516 22.406 1 90.5 510 THR B C 1
ATOM 9060 O O . THR B 1 510 ? -18.359 21.875 22.828 1 90.5 510 THR B O 1
ATOM 9063 N N . ILE B 1 511 ? -16.844 20.281 22.484 1 87.38 511 ILE B N 1
ATOM 9064 C CA . ILE B 1 511 ? -17.688 19.234 23.031 1 87.38 511 ILE B CA 1
ATOM 9065 C C . ILE B 1 511 ? -17.953 19.5 24.516 1 87.38 511 ILE B C 1
ATOM 9067 O O . ILE B 1 511 ? -19.078 19.312 25 1 87.38 511 ILE B O 1
ATOM 9071 N N . MET B 1 512 ? -16.953 19.969 25.188 1 91.38 512 MET B N 1
ATOM 9072 C CA . MET B 1 512 ? -17.078 20.219 26.609 1 91.38 512 MET B CA 1
ATOM 9073 C C . MET B 1 512 ? -18.047 21.375 26.875 1 91.38 512 MET B C 1
ATOM 9075 O O . MET B 1 512 ? -18.906 21.281 27.75 1 91.38 512 MET B O 1
ATOM 9079 N N . LEU B 1 513 ? -17.891 22.406 26.141 1 90.88 513 LEU B N 1
ATOM 9080 C CA . LEU B 1 513 ? -18.703 23.594 26.344 1 90.88 513 LEU B CA 1
ATOM 9081 C C . LEU B 1 513 ? -20.156 23.344 25.953 1 90.88 513 LEU B C 1
ATOM 9083 O O . LEU B 1 513 ? -21.078 23.812 26.625 1 90.88 513 LEU B O 1
ATOM 9087 N N . ARG B 1 514 ? -20.375 22.594 24.953 1 85.44 514 ARG B N 1
ATOM 9088 C CA . ARG B 1 514 ? -21.719 22.281 24.469 1 85.44 514 ARG B CA 1
ATOM 9089 C C . ARG B 1 514 ? -22.469 21.391 25.453 1 85.44 514 ARG B C 1
ATOM 9091 O O . ARG B 1 514 ? -23.688 21.516 25.625 1 85.44 514 ARG B O 1
ATOM 9098 N N . ASN B 1 515 ? -21.719 20.578 26.125 1 83.94 515 ASN B N 1
ATOM 9099 C CA . ASN B 1 515 ? -22.359 19.594 26.984 1 83.94 515 ASN B CA 1
ATOM 9100 C C . ASN B 1 515 ? -22.359 20.047 28.453 1 83.94 515 ASN B C 1
ATOM 9102 O O . ASN B 1 515 ? -23.188 19.594 29.25 1 83.94 515 ASN B O 1
ATOM 9106 N N . ASN B 1 516 ? -21.375 20.969 28.781 1 86.25 516 ASN B N 1
ATOM 9107 C CA . ASN B 1 516 ? -21.266 21.453 30.156 1 86.25 516 ASN B CA 1
ATOM 9108 C C . ASN B 1 516 ? -21 22.953 30.188 1 86.25 516 ASN B C 1
ATOM 9110 O O . ASN B 1 516 ? -20 23.406 30.75 1 86.25 516 ASN B O 1
ATOM 9114 N N . PRO B 1 517 ? -21.953 23.719 29.734 1 88.12 517 PRO B N 1
ATOM 9115 C CA . PRO B 1 517 ? -21.719 25.172 29.625 1 88.12 517 PRO B CA 1
ATOM 9116 C C . PRO B 1 517 ? -21.609 25.859 30.969 1 88.12 517 PRO B C 1
ATOM 9118 O O . PRO B 1 517 ? -21.078 26.969 31.062 1 88.12 517 PRO B O 1
ATOM 9121 N N . ASN B 1 518 ? -22.109 25.125 32 1 86.94 518 ASN B N 1
ATOM 9122 C CA . ASN B 1 518 ? -22.125 25.75 33.312 1 86.94 518 ASN B CA 1
ATOM 9123 C C . ASN B 1 518 ? -21.078 25.141 34.25 1 86.94 518 ASN B C 1
ATOM 9125 O O . ASN B 1 518 ? -21.047 25.438 35.438 1 86.94 518 ASN B O 1
ATOM 9129 N N . ALA B 1 519 ? -20.312 24.375 33.688 1 88.31 519 ALA B N 1
ATOM 9130 C CA . ALA B 1 519 ? -19.25 23.766 34.5 1 88.31 519 ALA B CA 1
ATOM 9131 C C . ALA B 1 519 ? -18.25 24.828 34.969 1 88.31 519 ALA B C 1
ATOM 9133 O O . ALA B 1 519 ? -18.188 25.922 34.406 1 88.31 519 ALA B O 1
ATOM 9134 N N . SER B 1 520 ? -17.531 24.578 36.031 1 91.25 520 SER B N 1
ATOM 9135 C CA . SER B 1 520 ? -16.547 25.516 36.562 1 91.25 520 SER B CA 1
ATOM 9136 C C . SER B 1 520 ? -15.445 25.812 35.562 1 91.25 520 SER B C 1
ATOM 9138 O O . SER B 1 520 ? -14.852 26.891 35.562 1 91.25 520 SER B O 1
ATOM 9140 N N . GLN B 1 521 ? -15.195 24.828 34.656 1 92.94 521 GLN B N 1
ATOM 9141 C CA . GLN B 1 521 ? -14.125 24.969 33.688 1 92.94 521 GLN B CA 1
ATOM 9142 C C . GLN B 1 521 ? -14.633 25.625 32.406 1 92.94 521 GLN B C 1
ATOM 9144 O O . GLN B 1 521 ? -13.852 25.875 31.469 1 92.94 521 GLN B O 1
ATOM 9149 N N . ALA B 1 522 ? -15.812 26 32.312 1 93.94 522 ALA B N 1
ATOM 9150 C CA . ALA B 1 522 ? -16.438 26.516 31.094 1 93.94 522 ALA B CA 1
ATOM 9151 C C . ALA B 1 522 ? -15.727 27.766 30.594 1 93.94 522 ALA B C 1
ATOM 9153 O O . ALA B 1 522 ? -15.562 27.969 29.391 1 93.94 522 ALA B O 1
ATOM 9154 N N . ASP B 1 523 ? -15.359 28.594 31.562 1 94.44 523 ASP B N 1
ATOM 9155 C CA . ASP B 1 523 ? -14.688 29.828 31.188 1 94.44 523 ASP B CA 1
ATOM 9156 C C . ASP B 1 523 ? -13.359 29.531 30.484 1 94.44 523 ASP B C 1
ATOM 9158 O O . ASP B 1 523 ? -12.977 30.266 29.562 1 94.44 523 ASP B O 1
ATOM 9162 N N . THR B 1 524 ? -12.695 28.547 30.938 1 96.06 524 THR B N 1
ATOM 9163 C CA . THR B 1 524 ? -11.445 28.141 30.312 1 96.06 524 THR B CA 1
ATOM 9164 C C . THR B 1 524 ? -11.68 27.656 28.891 1 96.06 524 THR B C 1
ATOM 9166 O O . THR B 1 524 ? -10.906 27.953 27.984 1 96.06 524 THR B O 1
ATOM 9169 N N . TRP B 1 525 ? -12.711 26.891 28.703 1 96.69 525 TRP B N 1
ATOM 9170 C CA . TRP B 1 525 ? -13.055 26.406 27.375 1 96.69 525 TRP B CA 1
ATOM 9171 C C . TRP B 1 525 ? -13.43 27.547 26.453 1 96.69 525 TRP B C 1
ATOM 9173 O O . TRP B 1 525 ? -13.047 27.562 25.281 1 96.69 525 TRP B O 1
ATOM 9183 N N . ARG B 1 526 ? -14.156 28.531 26.984 1 96.31 526 ARG B N 1
ATOM 9184 C CA . ARG B 1 526 ? -14.516 29.719 26.203 1 96.31 526 ARG B CA 1
ATOM 9185 C C . ARG B 1 526 ? -13.266 30.469 25.766 1 96.31 526 ARG B C 1
ATOM 9187 O O . ARG B 1 526 ? -13.18 30.906 24.609 1 96.31 526 ARG B O 1
ATOM 9194 N N . ALA B 1 527 ? -12.383 30.609 26.672 1 97.06 527 ALA B N 1
ATOM 9195 C CA . ALA B 1 527 ? -11.141 31.312 26.375 1 97.06 527 ALA B CA 1
ATOM 9196 C C . ALA B 1 527 ? -10.359 30.594 25.281 1 97.06 527 ALA B C 1
ATOM 9198 O O . ALA B 1 527 ? -9.766 31.219 24.406 1 97.06 527 ALA B O 1
ATOM 9199 N N . GLN B 1 528 ? -10.289 29.281 25.359 1 97.88 528 GLN B N 1
ATOM 9200 C CA . GLN B 1 528 ? -9.625 28.484 24.328 1 97.88 528 GLN B CA 1
ATOM 9201 C C . GLN B 1 528 ? -10.258 28.719 22.969 1 97.88 528 GLN B C 1
ATOM 9203 O O . GLN B 1 528 ? -9.547 28.922 21.984 1 97.88 528 GLN B O 1
ATOM 9208 N N . LEU B 1 529 ? -11.523 28.656 22.875 1 96.81 529 LEU B N 1
ATOM 9209 C CA . LEU B 1 529 ? -12.234 28.812 21.609 1 96.81 529 LEU B CA 1
ATOM 9210 C C . LEU B 1 529 ? -12.062 30.219 21.062 1 96.81 529 LEU B C 1
ATOM 9212 O O . LEU B 1 529 ? -12.016 30.422 19.844 1 96.81 529 LEU B O 1
ATOM 9216 N N . GLN B 1 530 ? -11.953 31.203 21.969 1 96.88 530 GLN B N 1
ATOM 9217 C CA . GLN B 1 530 ? -11.68 32.562 21.516 1 96.88 530 GLN B CA 1
ATOM 9218 C C . GLN B 1 530 ? -10.312 32.656 20.844 1 96.88 530 GLN B C 1
ATOM 9220 O O . GLN B 1 530 ? -10.148 33.344 19.844 1 96.88 530 GLN B O 1
ATOM 9225 N N . LEU B 1 531 ? -9.312 32 21.453 1 98 531 LEU B N 1
ATOM 9226 C CA . LEU B 1 531 ? -7.996 31.953 20.844 1 98 531 LEU B CA 1
ATOM 9227 C C . LEU B 1 531 ? -8.07 31.312 19.453 1 98 531 LEU B C 1
ATOM 9229 O O . LEU B 1 531 ? -7.434 31.781 18.516 1 98 531 LEU B O 1
ATOM 9233 N N . VAL B 1 532 ? -8.805 30.234 19.344 1 97.44 532 VAL B N 1
ATOM 9234 C CA . VAL B 1 532 ? -8.977 29.531 18.078 1 97.44 532 VAL B CA 1
ATOM 9235 C C . VAL B 1 532 ? -9.586 30.469 17.047 1 97.44 532 VAL B C 1
ATOM 9237 O O . VAL B 1 532 ? -9.086 30.578 15.93 1 97.44 532 VAL B O 1
ATOM 9240 N N . LEU B 1 533 ? -10.688 31.125 17.438 1 96.5 533 LEU B N 1
ATOM 9241 C CA . LEU B 1 533 ? -11.391 32.031 16.516 1 96.5 533 LEU B CA 1
ATOM 9242 C C . LEU B 1 533 ? -10.484 33.156 16.062 1 96.5 533 LEU B C 1
ATOM 9244 O O . LEU B 1 533 ? -10.539 33.562 14.891 1 96.5 533 LEU B O 1
ATOM 9248 N N . ASN B 1 534 ? -9.672 33.594 16.922 1 97 534 ASN B N 1
ATOM 9249 C CA . ASN B 1 534 ? -8.711 34.656 16.578 1 97 534 ASN B CA 1
ATOM 9250 C C . ASN B 1 534 ? -7.73 34.188 15.508 1 97 534 ASN B C 1
ATOM 9252 O O . ASN B 1 534 ? -7.445 34.906 14.555 1 97 534 ASN B O 1
ATOM 9256 N N . VAL B 1 535 ? -7.176 33.031 15.695 1 97.75 535 VAL B N 1
ATOM 9257 C CA . VAL B 1 535 ? -6.215 32.5 14.75 1 97.75 535 VAL B CA 1
ATOM 9258 C C . VAL B 1 535 ? -6.895 32.25 13.406 1 97.75 535 VAL B C 1
ATOM 9260 O O . VAL B 1 535 ? -6.348 32.594 12.352 1 97.75 535 VAL B O 1
ATOM 9263 N N . LEU B 1 536 ? -8.078 31.656 13.43 1 95.56 536 LEU B N 1
ATOM 9264 C CA . LEU B 1 536 ? -8.805 31.359 12.195 1 95.56 536 LEU B CA 1
ATOM 9265 C C . LEU B 1 536 ? -9.117 32.625 11.422 1 95.56 536 LEU B C 1
ATOM 9267 O O . LEU B 1 536 ? -8.977 32.656 10.195 1 95.56 536 LEU B O 1
ATOM 9271 N N . GLU B 1 537 ? -9.531 33.625 12.141 1 95.81 537 GLU B N 1
ATOM 9272 C CA . GLU B 1 537 ? -9.828 34.906 11.5 1 95.81 537 GLU B CA 1
ATOM 9273 C C . GLU B 1 537 ? -8.586 35.5 10.836 1 95.81 537 GLU B C 1
ATOM 9275 O O . GLU B 1 537 ? -8.664 36.031 9.727 1 95.81 537 GLU B O 1
ATOM 9280 N N . SER B 1 538 ? -7.531 35.375 11.531 1 95.75 538 SER B N 1
ATOM 9281 C CA . SER B 1 538 ? -6.273 35.875 11 1 95.75 538 SER B CA 1
ATOM 9282 C C . SER B 1 538 ? -5.84 35.125 9.766 1 95.75 538 SER B C 1
ATOM 9284 O O . SER B 1 538 ? -5.145 35.656 8.898 1 95.75 538 SER B O 1
ATOM 9286 N N . MET B 1 539 ? -6.207 33.844 9.609 1 93.88 539 MET B N 1
ATOM 9287 C CA . MET B 1 539 ? -5.801 33 8.508 1 93.88 539 MET B CA 1
ATOM 9288 C C . MET B 1 539 ? -6.691 33.188 7.293 1 93.88 539 MET B C 1
ATOM 9290 O O . MET B 1 539 ? -6.395 32.688 6.207 1 93.88 539 MET B O 1
ATOM 9294 N N . HIS B 1 540 ? -7.758 34 7.359 1 90.12 540 HIS B N 1
ATOM 9295 C CA . HIS B 1 540 ? -8.773 34.094 6.32 1 90.12 540 HIS B CA 1
ATOM 9296 C C . HIS B 1 540 ? -8.164 34.531 4.992 1 90.12 540 HIS B C 1
ATOM 9298 O O . HIS B 1 540 ? -8.586 34.062 3.932 1 90.12 540 HIS B O 1
ATOM 9304 N N . SER B 1 541 ? -7.168 35.281 5.062 1 88.81 541 SER B N 1
ATOM 9305 C CA . SER B 1 541 ? -6.621 35.844 3.838 1 88.81 541 SER B CA 1
ATOM 9306 C C . SER B 1 541 ? -5.68 34.875 3.143 1 88.81 541 SER B C 1
ATOM 9308 O O . SER B 1 541 ? -5.387 35.031 1.955 1 88.81 541 SER B O 1
ATOM 9310 N N . ILE B 1 542 ? -5.301 33.875 3.842 1 89.12 542 ILE B N 1
ATOM 9311 C CA . ILE B 1 542 ? -4.258 33.031 3.299 1 89.12 542 ILE B CA 1
ATOM 9312 C C . ILE B 1 542 ? -4.824 31.625 3.051 1 89.12 542 ILE B C 1
ATOM 9314 O O . ILE B 1 542 ? -4.332 30.891 2.189 1 89.12 542 ILE B O 1
ATOM 9318 N N . ASN B 1 543 ? -5.801 31.25 3.807 1 86.75 543 ASN B N 1
ATOM 9319 C CA . ASN B 1 543 ? -6.367 29.906 3.779 1 86.75 543 ASN B CA 1
ATOM 9320 C C . ASN B 1 543 ? -7.895 29.938 3.838 1 86.75 543 ASN B C 1
ATOM 9322 O O . ASN B 1 543 ? -8.469 30.172 4.898 1 86.75 543 ASN B O 1
ATOM 9326 N N . ALA B 1 544 ? -8.492 29.625 2.771 1 79.44 544 ALA B N 1
ATOM 9327 C CA . ALA B 1 544 ? -9.945 29.719 2.658 1 79.44 544 ALA B CA 1
ATOM 9328 C C . ALA B 1 544 ? -10.641 28.75 3.609 1 79.44 544 ALA B C 1
ATOM 9330 O O . ALA B 1 544 ? -11.719 29.031 4.125 1 79.44 544 ALA B O 1
ATOM 9331 N N . ALA B 1 545 ? -10.039 27.656 3.918 1 81.81 545 ALA B N 1
ATOM 9332 C CA . ALA B 1 545 ? -10.617 26.656 4.801 1 81.81 545 ALA B CA 1
ATOM 9333 C C . ALA B 1 545 ? -10.773 27.203 6.219 1 81.81 545 ALA B C 1
ATOM 9335 O O . ALA B 1 545 ? -11.617 26.719 6.984 1 81.81 545 ALA B O 1
ATOM 9336 N N . SER B 1 546 ? -9.984 28.203 6.539 1 88.5 546 SER B N 1
ATOM 9337 C CA . SER B 1 546 ? -10.062 28.766 7.883 1 88.5 546 SER B CA 1
ATOM 9338 C C . SER B 1 546 ? -11.398 29.484 8.109 1 88.5 546 SER B C 1
ATOM 9340 O O . SER B 1 546 ? -11.914 29.484 9.227 1 88.5 546 SER B O 1
ATOM 9342 N N . LYS B 1 547 ? -11.945 29.984 7.082 1 85.62 547 LYS B N 1
ATOM 9343 C CA . LYS B 1 547 ? -13.25 30.641 7.188 1 85.62 547 LYS B CA 1
ATOM 9344 C C . LYS B 1 547 ? -14.352 29.641 7.508 1 85.62 547 LYS B C 1
ATOM 9346 O O . LYS B 1 547 ? -15.219 29.906 8.344 1 85.62 547 LYS B O 1
ATOM 9351 N N . GLU B 1 548 ? -14.258 28.547 6.855 1 79.88 548 GLU B N 1
ATOM 9352 C CA . GLU B 1 548 ? -15.242 27.5 7.09 1 79.88 548 GLU B CA 1
ATOM 9353 C C . GLU B 1 548 ? -15.148 26.953 8.516 1 79.88 548 GLU B C 1
ATOM 9355 O O . GLU B 1 548 ? -16.172 26.719 9.164 1 79.88 548 GLU B O 1
ATOM 9360 N N . CYS B 1 549 ? -13.961 26.766 8.961 1 85.19 549 CYS B N 1
ATOM 9361 C CA . CYS B 1 549 ? -13.742 26.281 10.32 1 85.19 549 CYS B CA 1
ATOM 9362 C C . CYS B 1 549 ? -14.234 27.312 11.336 1 85.19 549 CYS B C 1
ATOM 9364 O O . CYS B 1 549 ? -14.82 26.953 12.359 1 85.19 549 CYS B O 1
ATOM 9366 N N . HIS B 1 550 ? -13.969 28.516 10.977 1 90.19 550 HIS B N 1
ATOM 9367 C CA . HIS B 1 550 ? -14.406 29.609 11.828 1 90.19 550 HIS B CA 1
ATOM 9368 C C . HIS B 1 550 ? -15.93 29.625 11.969 1 90.19 550 HIS B C 1
ATOM 9370 O O . HIS B 1 550 ? -16.453 29.703 13.086 1 90.19 550 HIS B O 1
ATOM 9376 N N . GLU B 1 551 ? -16.609 29.484 10.906 1 82.88 551 GLU B N 1
ATOM 9377 C CA . GLU B 1 551 ? -18.078 29.484 10.898 1 82.88 551 GLU B CA 1
ATOM 9378 C C . GLU B 1 551 ? -18.641 28.266 11.625 1 82.88 551 GLU B C 1
ATOM 9380 O O . GLU B 1 551 ? -19.656 28.359 12.312 1 82.88 551 GLU B O 1
ATOM 9385 N N . LEU B 1 552 ? -17.984 27.25 11.453 1 82.19 552 LEU B N 1
ATOM 9386 C CA . LEU B 1 552 ? -18.438 26.016 12.094 1 82.19 552 LEU B CA 1
ATOM 9387 C C . LEU B 1 552 ? -18.344 26.125 13.609 1 82.19 552 LEU B C 1
ATOM 9389 O O . LEU B 1 552 ? -19.25 25.703 14.328 1 82.19 552 LEU B O 1
ATOM 9393 N N . ILE B 1 553 ? -17.266 26.641 14.102 1 86.62 553 ILE B N 1
ATOM 9394 C CA . ILE B 1 553 ? -17.078 26.781 15.539 1 86.62 553 ILE B CA 1
ATOM 9395 C C . ILE B 1 553 ? -18.125 27.734 16.109 1 86.62 553 ILE B C 1
ATOM 9397 O O . ILE B 1 553 ? -18.672 27.484 17.188 1 86.62 553 ILE B O 1
ATOM 9401 N N . ILE B 1 554 ? -18.406 28.734 15.344 1 87.25 554 ILE B N 1
ATOM 9402 C CA . ILE B 1 554 ? -19.422 29.703 15.773 1 87.25 554 ILE B CA 1
ATOM 9403 C C . ILE B 1 554 ? -20.797 29.047 15.766 1 87.25 554 ILE B C 1
ATOM 9405 O O . ILE B 1 554 ? -21.609 29.266 16.672 1 87.25 554 ILE B O 1
ATOM 9409 N N . ARG B 1 555 ? -21.016 28.266 14.797 1 81.19 555 ARG B N 1
ATOM 9410 C CA . ARG B 1 555 ? -22.297 27.562 14.711 1 81.19 555 ARG B CA 1
ATOM 9411 C C . ARG B 1 555 ? -22.484 26.609 15.883 1 81.19 555 ARG B C 1
ATOM 9413 O O . ARG B 1 555 ? -23.578 26.516 16.438 1 81.19 555 ARG B O 1
ATOM 9420 N N . LEU B 1 556 ? -21.422 25.969 16.266 1 80.44 556 LEU B N 1
ATOM 9421 C CA . LEU B 1 556 ? -21.5 24.938 17.297 1 80.44 556 LEU B CA 1
ATOM 9422 C C . LEU B 1 556 ? -21.5 25.562 18.688 1 80.44 556 LEU B C 1
ATOM 9424 O O . LEU B 1 556 ? -22.172 25.047 19.609 1 80.44 556 LEU B O 1
ATOM 9428 N N . CYS B 1 557 ? -20.781 26.734 18.875 1 86.69 557 CYS B N 1
ATOM 9429 C CA . CYS B 1 557 ? -20.562 27.188 20.25 1 86.69 557 CYS B CA 1
ATOM 9430 C C . CYS B 1 557 ? -20.828 28.688 20.359 1 86.69 557 CYS B C 1
ATOM 9432 O O . CYS B 1 557 ? -20.625 29.281 21.422 1 86.69 557 CYS B O 1
ATOM 9434 N N . GLY B 1 558 ? -21.219 29.328 19.328 1 84.81 558 GLY B N 1
ATOM 9435 C CA . GLY B 1 558 ? -21.375 30.766 19.344 1 84.81 558 GLY B CA 1
ATOM 9436 C C . GLY B 1 558 ? -22.203 31.281 20.516 1 84.81 558 GLY B C 1
ATOM 9437 O O . GLY B 1 558 ? -21.859 32.281 21.141 1 84.81 558 GLY B O 1
ATOM 9438 N N . ARG B 1 559 ? -23.234 30.484 20.828 1 82.94 559 ARG B N 1
ATOM 9439 C CA . ARG B 1 559 ? -24.141 30.891 21.891 1 82.94 559 ARG B CA 1
ATOM 9440 C C . ARG B 1 559 ? -23.469 30.781 23.266 1 82.94 559 ARG B C 1
ATOM 9442 O O . ARG B 1 559 ? -23.859 31.484 24.203 1 82.94 559 ARG B O 1
ATOM 9449 N N . PHE B 1 560 ? -22.5 29.984 23.312 1 86 560 PHE B N 1
ATOM 9450 C CA . PHE B 1 560 ? -21.859 29.734 24.594 1 86 560 PHE B CA 1
ATOM 9451 C C . PHE B 1 560 ? -20.641 30.656 24.766 1 86 560 PHE B C 1
ATOM 9453 O O . PHE B 1 560 ? -20.156 30.844 25.875 1 86 560 PHE B O 1
ATOM 9460 N N . ILE B 1 561 ? -20.062 31.078 23.703 1 83.06 561 ILE B N 1
ATOM 9461 C CA . ILE B 1 561 ? -18.844 31.875 23.734 1 83.06 561 ILE B CA 1
ATOM 9462 C C . ILE B 1 561 ? -19.172 33.312 24.047 1 83.06 561 ILE B C 1
ATOM 9464 O O . ILE B 1 561 ? -18.469 33.969 24.828 1 83.06 561 ILE B O 1
ATOM 9468 N N . MET B 1 562 ? -20.188 34.062 23.266 1 69.81 562 MET B N 1
ATOM 9469 C CA . MET B 1 562 ? -20.609 35.438 23.5 1 69.81 562 MET B CA 1
ATOM 9470 C C . MET B 1 562 ? -21.906 35.5 24.297 1 69.81 562 MET B C 1
ATOM 9472 O O . MET B 1 562 ? -22.984 35.656 23.734 1 69.81 562 MET B O 1
ATOM 9476 N N . PRO B 1 563 ? -21.875 35 25.531 1 55.72 563 PRO B N 1
ATOM 9477 C CA . PRO B 1 563 ? -23.172 35.094 26.203 1 55.72 563 PRO B CA 1
ATOM 9478 C C . PRO B 1 563 ? -23.75 36.531 26.156 1 55.72 563 PRO B C 1
ATOM 9480 O O . PRO B 1 563 ? -23.016 37.5 26.328 1 55.72 563 PRO B O 1
ATOM 9483 N N . ASN B 1 564 ? -24.547 36.812 25.266 1 46.38 564 ASN B N 1
ATOM 9484 C CA . ASN B 1 564 ? -25.25 38.094 25.312 1 46.38 564 ASN B CA 1
ATOM 9485 C C . ASN B 1 564 ? -25.438 38.562 26.75 1 46.38 564 ASN B C 1
ATOM 9487 O O . ASN B 1 564 ? -25.719 37.75 27.641 1 46.38 564 ASN B O 1
ATOM 9491 N N . THR B 1 565 ? -24.828 39.688 27.156 1 45.34 565 THR B N 1
ATOM 9492 C CA . THR B 1 565 ? -24.953 40.375 28.438 1 45.34 565 THR B CA 1
ATOM 9493 C C . THR B 1 565 ? -26.266 40.031 29.109 1 45.34 565 THR B C 1
ATOM 9495 O O . THR B 1 565 ? -26.375 40.062 30.344 1 45.34 565 THR B O 1
ATOM 9498 N N . GLY B 1 566 ? -27.422 40.25 28.578 1 40.22 566 GLY B N 1
ATOM 9499 C CA . GLY B 1 566 ? -28.672 40.281 29.312 1 40.22 566 GLY B CA 1
ATOM 9500 C C . GLY B 1 566 ? -29.172 38.906 29.703 1 40.22 566 GLY B C 1
ATOM 9501 O O . GLY B 1 566 ? -30.25 38.75 30.281 1 40.22 566 GLY B O 1
ATOM 9502 N N . ILE B 1 567 ? -28.922 37.781 28.984 1 40.62 567 ILE B N 1
ATOM 9503 C CA . ILE B 1 567 ? -29.562 36.531 29.375 1 40.62 567 ILE B CA 1
ATOM 9504 C C . ILE B 1 567 ? -28.781 35.875 30.516 1 40.62 567 ILE B C 1
ATOM 9506 O O . ILE B 1 567 ? -27.562 35.719 30.438 1 40.62 567 ILE B O 1
ATOM 9510 N N . GLU B 1 568 ? -29.203 35.75 31.75 1 41.16 568 GLU B N 1
ATOM 9511 C CA . GLU B 1 568 ? -28.734 35.125 33 1 41.16 568 GLU B CA 1
ATOM 9512 C C . GLU B 1 568 ? -27.984 33.844 32.719 1 41.16 568 GLU B C 1
ATOM 9514 O O . GLU B 1 568 ? -28.438 33 31.938 1 41.16 568 GLU B O 1
ATOM 9519 N N . GLU B 1 569 ? -26.625 33.719 32.875 1 44.69 569 GLU B N 1
ATOM 9520 C CA . GLU B 1 569 ? -25.672 32.625 32.875 1 44.69 569 GLU B CA 1
ATOM 9521 C C . GLU B 1 569 ? -26.359 31.281 33.156 1 44.69 569 GLU B C 1
ATOM 9523 O O . GLU B 1 569 ? -25.922 30.234 32.656 1 44.69 569 GLU B O 1
ATOM 9528 N N . ALA B 1 570 ? -27.266 31.203 34.125 1 45.75 570 ALA B N 1
ATOM 9529 C CA . ALA B 1 570 ? -27.969 30.047 34.625 1 45.75 570 ALA B CA 1
ATOM 9530 C C . ALA B 1 570 ? -28.766 29.344 33.531 1 45.75 570 ALA B C 1
ATOM 9532 O O . ALA B 1 570 ? -29.25 28.219 33.719 1 45.75 570 ALA B O 1
ATOM 9533 N N . SER B 1 571 ? -29.047 29.969 32.344 1 45.22 571 SER B N 1
ATOM 9534 C CA . SER B 1 571 ? -30.078 29.453 31.469 1 45.22 571 SER B CA 1
ATOM 9535 C C . SER B 1 571 ? -29.469 28.75 30.266 1 45.22 571 SER B C 1
ATOM 9537 O O . SER B 1 571 ? -30.156 28.5 29.266 1 45.22 571 SER B O 1
ATOM 9539 N N . LEU B 1 572 ? -28.141 28.609 30.234 1 49.47 572 LEU B N 1
ATOM 9540 C CA . LEU B 1 572 ? -27.672 27.906 29.047 1 49.47 572 LEU B CA 1
ATOM 9541 C C . LEU B 1 572 ? -27.859 26.406 29.188 1 49.47 572 LEU B C 1
ATOM 9543 O O . LEU B 1 572 ? -27.375 25.797 30.125 1 49.47 572 LEU B O 1
ATOM 9547 N N . HIS B 1 573 ? -28.844 25.75 28.594 1 57.25 573 HIS B N 1
ATOM 9548 C CA . HIS B 1 573 ? -29.141 24.328 28.625 1 57.25 573 HIS B CA 1
ATOM 9549 C C . HIS B 1 573 ? -28.25 23.562 27.641 1 57.25 573 HIS B C 1
ATOM 9551 O O . HIS B 1 573 ? -27.984 24.047 26.547 1 57.25 573 HIS B O 1
ATOM 9557 N N . PRO B 1 574 ? -27.578 22.609 28.328 1 53.44 574 PRO B N 1
ATOM 9558 C CA . PRO B 1 574 ? -26.859 21.719 27.406 1 53.44 574 PRO B CA 1
ATOM 9559 C C . PRO B 1 574 ? -27.672 21.406 26.156 1 53.44 574 PRO B C 1
ATOM 9561 O O . PRO B 1 574 ? -28.906 21.484 26.172 1 53.44 574 PRO B O 1
ATOM 9564 N N . VAL B 1 575 ? -27.109 21.391 25.062 1 56.53 575 VAL B N 1
ATOM 9565 C CA . VAL B 1 575 ? -27.781 21.078 23.797 1 56.53 575 VAL B CA 1
ATOM 9566 C C . VAL B 1 575 ? -28.688 19.875 23.984 1 56.53 575 VAL B C 1
ATOM 9568 O O . VAL B 1 575 ? -28.312 18.891 24.625 1 56.53 575 VAL B O 1
ATOM 9571 N N . GLU B 1 576 ? -29.984 19.969 24.031 1 49.28 576 GLU B N 1
ATOM 9572 C CA . GLU B 1 576 ? -31.062 19.016 24.266 1 49.28 576 GLU B CA 1
ATOM 9573 C C . GLU B 1 576 ? -30.953 17.828 23.328 1 49.28 576 GLU B C 1
ATOM 9575 O O . GLU B 1 576 ? -31.906 17.047 23.172 1 49.28 576 GLU B O 1
ATOM 9580 N N . GLU B 1 577 ? -29.844 17.625 22.641 1 49.12 577 GLU B N 1
ATOM 9581 C CA . GLU B 1 577 ? -29.859 16.5 21.719 1 49.12 577 GLU B CA 1
ATOM 9582 C C . GLU B 1 577 ? -29.734 15.172 22.453 1 49.12 577 GLU B C 1
ATOM 9584 O O . GLU B 1 577 ? -28.984 15.062 23.438 1 49.12 577 GLU B O 1
ATOM 9589 N N . SER B 1 578 ? -30.766 14.266 22.25 1 46.62 578 SER B N 1
ATOM 9590 C CA . SER B 1 578 ? -30.766 12.984 22.969 1 46.62 578 SER B CA 1
ATOM 9591 C C . SER B 1 578 ? -29.406 12.305 22.875 1 46.62 578 SER B C 1
ATOM 9593 O O . SER B 1 578 ? -28.75 12.344 21.828 1 46.62 578 SER B O 1
ATOM 9595 N N . PRO B 1 579 ? -28.797 12.031 23.969 1 44.06 579 PRO B N 1
ATOM 9596 C CA . PRO B 1 579 ? -27.578 11.219 24.016 1 44.06 579 PRO B CA 1
ATOM 9597 C C . PRO B 1 579 ? -27.578 10.094 22.984 1 44.06 579 PRO B C 1
ATOM 9599 O O . PRO B 1 579 ? -26.516 9.719 22.469 1 44.06 579 PRO B O 1
ATOM 9602 N N . GLU B 1 580 ? -28.703 9.734 22.609 1 43.94 580 GLU B N 1
ATOM 9603 C CA . GLU B 1 580 ? -28.859 8.625 21.672 1 43.94 580 GLU B CA 1
ATOM 9604 C C . GLU B 1 580 ? -28.359 9.008 20.281 1 43.94 580 GLU B C 1
ATOM 9606 O O . GLU B 1 580 ? -27.688 8.219 19.609 1 43.94 580 GLU B O 1
ATOM 9611 N N . THR B 1 581 ? -28.703 10.125 19.969 1 45.81 581 THR B N 1
ATOM 9612 C CA . THR B 1 581 ? -28.328 10.562 18.625 1 45.81 581 THR B CA 1
ATOM 9613 C C . THR B 1 581 ? -26.828 10.758 18.516 1 45.81 581 THR B C 1
ATOM 9615 O O . THR B 1 581 ? -26.219 10.375 17.516 1 45.81 581 THR B O 1
ATOM 9618 N N . GLN B 1 582 ? -26.297 11.227 19.516 1 47.69 582 GLN B N 1
ATOM 9619 C CA . GLN B 1 582 ? -24.859 11.461 19.531 1 47.69 582 GLN B CA 1
ATOM 9620 C C . GLN B 1 582 ? -24.094 10.148 19.578 1 47.69 582 GLN B C 1
ATOM 9622 O O . GLN B 1 582 ? -23.062 9.992 18.906 1 47.69 582 GLN B O 1
ATOM 9627 N N . LEU B 1 583 ? -24.641 9.328 20.375 1 45.12 583 LEU B N 1
ATOM 9628 C CA . LEU B 1 583 ? -24 8.023 20.516 1 45.12 583 LEU B CA 1
ATOM 9629 C C . LEU B 1 583 ? -24.109 7.223 19.219 1 45.12 583 LEU B C 1
ATOM 9631 O O . LEU B 1 583 ? -23.188 6.473 18.875 1 45.12 583 LEU B O 1
ATOM 9635 N N . SER B 1 584 ? -25.281 7.426 18.625 1 46.28 584 SER B N 1
ATOM 9636 C CA . SER B 1 584 ? -25.406 6.812 17.297 1 46.28 584 SER B CA 1
ATOM 9637 C C . SER B 1 584 ? -24.328 7.324 16.344 1 46.28 584 SER B C 1
ATOM 9639 O O . SER B 1 584 ? -23.797 6.562 15.539 1 46.28 584 SER B O 1
ATOM 9641 N N . GLY B 1 585 ? -24.047 8.5 16.594 1 46.38 585 GLY B N 1
ATOM 9642 C CA . GLY B 1 585 ? -22.969 9.078 15.82 1 46.38 585 GLY B CA 1
ATOM 9643 C C . GLY B 1 585 ? -21.609 8.492 16.156 1 46.38 585 GLY B C 1
ATOM 9644 O O . GLY B 1 585 ? -20.797 8.242 15.266 1 46.38 585 GLY B O 1
ATOM 9645 N N . LEU B 1 586 ? -21.484 8.328 17.469 1 47.78 586 LEU B N 1
ATOM 9646 C CA . LEU B 1 586 ? -20.25 7.691 17.922 1 47.78 586 LEU B CA 1
ATOM 9647 C C . LEU B 1 586 ? -20.141 6.277 17.359 1 47.78 586 LEU B C 1
ATOM 9649 O O . LEU B 1 586 ? -19.062 5.848 16.953 1 47.78 586 LEU B O 1
ATOM 9653 N N . GLN B 1 587 ? -21.312 5.605 17.469 1 43.16 587 GLN B N 1
ATOM 9654 C CA . GLN B 1 587 ? -21.344 4.277 16.859 1 43.16 587 GLN B CA 1
ATOM 9655 C C . GLN B 1 587 ? -20.984 4.344 15.383 1 43.16 587 GLN B C 1
ATOM 9657 O O . GLN B 1 587 ? -20.234 3.51 14.875 1 43.16 587 GLN B O 1
ATOM 9662 N N . GLU B 1 588 ? -21.578 5.32 14.875 1 44.88 588 GLU B N 1
ATOM 9663 C CA . GLU B 1 588 ? -21.312 5.52 13.453 1 44.88 588 GLU B CA 1
ATOM 9664 C C . GLU B 1 588 ? -19.844 5.871 13.219 1 44.88 588 GLU B C 1
ATOM 9666 O O . GLU B 1 588 ? -19.266 5.5 12.195 1 44.88 588 GLU B O 1
ATOM 9671 N N . MET B 1 589 ? -19.469 6.645 14.148 1 46.47 589 MET B N 1
ATOM 9672 C CA . MET B 1 589 ? -18.047 7.004 14.094 1 46.47 589 MET B CA 1
ATOM 9673 C C . MET B 1 589 ? -17.172 5.766 14.25 1 46.47 589 MET B C 1
ATOM 9675 O O . MET B 1 589 ? -16.188 5.609 13.531 1 46.47 589 MET B O 1
ATOM 9679 N N . MET B 1 590 ? -17.641 5.129 15.391 1 42.03 590 MET B N 1
ATOM 9680 C CA . MET B 1 590 ? -16.828 3.947 15.664 1 42.03 590 MET B CA 1
ATOM 9681 C C . MET B 1 590 ? -17.047 2.873 14.609 1 42.03 590 MET B C 1
ATOM 9683 O O . MET B 1 590 ? -16.141 2.084 14.312 1 42.03 590 MET B O 1
ATOM 9687 N N . TRP B 1 591 ? -18.531 3.053 14.164 1 38.12 591 TRP B N 1
ATOM 9688 C CA . TRP B 1 591 ? -18.984 2.135 13.125 1 38.12 591 TRP B CA 1
ATOM 9689 C C . TRP B 1 591 ? -19.719 2.887 12.016 1 38.12 591 TRP B C 1
ATOM 9691 O O . TRP B 1 591 ? -20.953 2.938 11.992 1 38.12 591 TRP B O 1
ATOM 9701 N N . PRO B 1 592 ? -19.219 3.748 11.266 1 34.81 592 PRO B N 1
ATOM 9702 C CA . PRO B 1 592 ? -19.766 4.797 10.406 1 34.81 592 PRO B CA 1
ATOM 9703 C C . PRO B 1 592 ? -20.938 4.305 9.547 1 34.81 592 PRO B C 1
ATOM 9705 O O . PRO B 1 592 ? -21.609 5.105 8.906 1 34.81 592 PRO B O 1
ATOM 9708 N N . GLY B 1 593 ? -21.172 3.209 9.172 1 33.66 593 GLY B N 1
ATOM 9709 C CA . GLY B 1 593 ? -22.172 2.818 8.188 1 33.66 593 GLY B CA 1
ATOM 9710 C C . GLY B 1 593 ? -23.594 3.057 8.656 1 33.66 593 GLY B C 1
ATOM 9711 O O . GLY B 1 593 ? -24.547 2.574 8.039 1 33.66 593 GLY B O 1
ATOM 9712 N N . VAL B 1 594 ? -23.953 3.469 9.844 1 32.62 594 VAL B N 1
ATOM 9713 C CA . VAL B 1 594 ? -25.344 3.469 10.266 1 32.62 594 VAL B CA 1
ATOM 9714 C C . VAL B 1 594 ? -26.031 4.746 9.789 1 32.62 594 VAL B C 1
ATOM 9716 O O . VAL B 1 594 ? -25.656 5.848 10.188 1 32.62 594 VAL B O 1
ATOM 9719 N N . HIS B 1 595 ? -26.5 4.797 8.633 1 34.34 595 HIS B N 1
ATOM 9720 C CA . HIS B 1 595 ? -27.328 5.91 8.18 1 34.34 595 HIS B CA 1
ATOM 9721 C C . HIS B 1 595 ? -28.562 6.082 9.062 1 34.34 595 HIS B C 1
ATOM 9723 O O . HIS B 1 595 ? -29.031 5.117 9.672 1 34.34 595 HIS B O 1
ATOM 9729 N N . GLY B 1 596 ? -28.984 7.266 9.344 1 32 596 GLY B N 1
ATOM 9730 C CA . GLY B 1 596 ? -29.969 7.867 10.242 1 32 596 GLY B CA 1
ATOM 9731 C C . GLY B 1 596 ? -31.375 7.387 9.984 1 32 596 GLY B C 1
ATOM 9732 O O . GLY B 1 596 ? -32.312 7.785 10.688 1 32 596 GLY B O 1
ATOM 9733 N N . THR B 1 597 ? -31.844 6.875 8.914 1 32.81 597 THR B N 1
ATOM 9734 C CA . THR B 1 597 ? -33.312 6.895 8.93 1 32.81 597 THR B CA 1
ATOM 9735 C C . THR B 1 597 ? -33.844 6.055 10.086 1 32.81 597 THR B C 1
ATOM 9737 O O . THR B 1 597 ? -34.875 6.375 10.656 1 32.81 597 THR B O 1
ATOM 9740 N N . GLU B 1 598 ? -33.594 4.73 10.172 1 32.19 598 GLU B N 1
ATOM 9741 C CA . GLU B 1 598 ? -34.312 3.883 11.117 1 32.19 598 GLU B CA 1
ATOM 9742 C C . GLU B 1 598 ? -33.688 3.967 12.516 1 32.19 598 GLU B C 1
ATOM 9744 O O . GLU B 1 598 ? -33.125 2.986 13.008 1 32.19 598 GLU B O 1
ATOM 9749 N N . ASN B 1 599 ? -33.281 4.992 12.953 1 32.56 599 ASN B N 1
ATOM 9750 C CA . ASN B 1 599 ? -32.906 5.273 14.328 1 32.56 599 ASN B CA 1
ATOM 9751 C C . ASN B 1 599 ? -34.031 4.934 15.297 1 32.56 599 ASN B C 1
ATOM 9753 O O . ASN B 1 599 ? -33.844 4.965 16.516 1 32.56 599 ASN B O 1
ATOM 9757 N N . ASP B 1 600 ? -35.25 4.863 14.812 1 31.67 600 ASP B N 1
ATOM 9758 C CA . ASP B 1 600 ? -36.344 4.598 15.75 1 31.67 600 ASP B CA 1
ATOM 9759 C C . ASP B 1 600 ? -36.25 3.189 16.328 1 31.67 600 ASP B C 1
ATOM 9761 O O . ASP B 1 600 ? -36.594 2.963 17.484 1 31.67 600 ASP B O 1
ATOM 9765 N N . THR B 1 601 ? -36 2.176 15.484 1 30.56 601 THR B N 1
ATOM 9766 C CA . THR B 1 601 ? -36.125 0.811 15.992 1 30.56 601 THR B CA 1
ATOM 9767 C C . THR B 1 601 ? -34.875 0.424 16.797 1 30.56 601 THR B C 1
ATOM 9769 O O . THR B 1 601 ? -34.938 -0.495 17.609 1 30.56 601 THR B O 1
ATOM 9772 N N . PHE B 1 602 ? -33.719 0.865 16.438 1 30.52 602 PHE B N 1
ATOM 9773 C CA . PHE B 1 602 ? -32.531 0.404 17.156 1 30.52 602 PHE B CA 1
ATOM 9774 C C . PHE B 1 602 ? -32.5 1.009 18.562 1 30.52 602 PHE B C 1
ATOM 9776 O O . PHE B 1 602 ? -31.703 0.583 19.391 1 30.52 602 PHE B O 1
ATOM 9783 N N . MET B 1 603 ? -33.062 2.086 18.828 1 32.41 603 MET B N 1
ATOM 9784 C CA . MET B 1 603 ? -33.312 2.625 20.172 1 32.41 603 MET B CA 1
ATOM 9785 C C . MET B 1 603 ? -34.25 1.708 20.969 1 32.41 603 MET B C 1
ATOM 9787 O O . MET B 1 603 ? -34.469 1.938 22.156 1 32.41 603 MET B O 1
ATOM 9791 N N . GLN B 1 604 ? -35.031 0.992 20.328 1 31.2 604 GLN B N 1
ATOM 9792 C CA . GLN B 1 604 ? -35.875 0.146 21.172 1 31.2 604 GLN B CA 1
ATOM 9793 C C . GLN B 1 604 ? -35.031 -0.946 21.844 1 31.2 604 GLN B C 1
ATOM 9795 O O . GLN B 1 604 ? -35.406 -1.43 22.922 1 31.2 604 GLN B O 1
ATOM 9800 N N . ASP B 1 605 ? -34.125 -1.772 21 1 31.66 605 ASP B N 1
ATOM 9801 C CA . ASP B 1 605 ? -33.5 -2.875 21.734 1 31.66 605 ASP B CA 1
ATOM 9802 C C . ASP B 1 605 ? -32.25 -2.406 22.469 1 31.66 605 ASP B C 1
ATOM 9804 O O . ASP B 1 605 ? -31.609 -1.438 22.078 1 31.66 605 ASP B O 1
ATOM 9808 N N . ASN B 1 606 ? -31.953 -2.723 23.828 1 32.19 606 ASN B N 1
ATOM 9809 C CA . ASN B 1 606 ? -31 -2.584 24.922 1 32.19 606 ASN B CA 1
ATOM 9810 C C . ASN B 1 606 ? -29.562 -2.639 24.422 1 32.19 606 ASN B C 1
ATOM 9812 O O . ASN B 1 606 ? -28.625 -2.836 25.203 1 32.19 606 ASN B O 1
ATOM 9816 N N . ASN B 1 607 ? -29.344 -2.695 23.203 1 35.56 607 ASN B N 1
ATOM 9817 C CA . ASN B 1 607 ? -27.984 -2.959 22.75 1 35.56 607 ASN B CA 1
ATOM 9818 C C . ASN B 1 607 ? -27.094 -1.734 22.906 1 35.56 607 ASN B C 1
ATOM 9820 O O . ASN B 1 607 ? -25.875 -1.865 23.062 1 35.56 607 ASN B O 1
ATOM 9824 N N . TRP B 1 608 ? -27.531 -0.542 22.812 1 35 608 TRP B N 1
ATOM 9825 C CA . TRP B 1 608 ? -26.797 0.688 23.062 1 35 608 TRP B CA 1
ATOM 9826 C C . TRP B 1 608 ? -26.281 0.73 24.5 1 35 608 TRP B C 1
ATOM 9828 O O . TRP B 1 608 ? -25.172 1.219 24.766 1 35 608 TRP B O 1
ATOM 9838 N N . LEU B 1 609 ? -27.125 0.384 25.422 1 37.22 609 LEU B N 1
ATOM 9839 C CA . LEU B 1 609 ? -26.719 0.187 26.812 1 37.22 609 LEU B CA 1
ATOM 9840 C C . LEU B 1 609 ? -25.562 -0.812 26.891 1 37.22 609 LEU B C 1
ATOM 9842 O O . LEU B 1 609 ? -24.672 -0.682 27.75 1 37.22 609 LEU B O 1
ATOM 9846 N N . ALA B 1 610 ? -25.625 -1.68 25.984 1 39.78 610 ALA B N 1
ATOM 9847 C CA . ALA B 1 610 ? -24.531 -2.66 25.953 1 39.78 610 ALA B CA 1
ATOM 9848 C C . ALA B 1 610 ? -23.219 -2.014 25.531 1 39.78 610 ALA B C 1
ATOM 9850 O O . ALA B 1 610 ? -22.172 -2.305 26.109 1 39.78 610 ALA B O 1
ATOM 9851 N N . PHE B 1 611 ? -23.281 -1.139 24.562 1 40.59 611 PHE B N 1
ATOM 9852 C CA . PHE B 1 611 ? -22.078 -0.446 24.141 1 40.59 611 PHE B CA 1
ATOM 9853 C C . PHE B 1 611 ? -21.531 0.431 25.25 1 40.59 611 PHE B C 1
ATOM 9855 O O . PHE B 1 611 ? -20.328 0.429 25.516 1 40.59 611 PHE B O 1
ATOM 9862 N N . LEU B 1 612 ? -22.391 1.289 25.828 1 43.06 612 LEU B N 1
ATOM 9863 C CA . LEU B 1 612 ? -21.984 2.16 26.938 1 43.06 612 LEU B CA 1
ATOM 9864 C C . LEU B 1 612 ? -21.438 1.343 28.094 1 43.06 612 LEU B C 1
ATOM 9866 O O . LEU B 1 612 ? -20.609 1.833 28.875 1 43.06 612 LEU B O 1
ATOM 9870 N N . ASN B 1 613 ? -22.062 0.168 28.234 1 41.06 613 ASN B N 1
ATOM 9871 C CA . ASN B 1 613 ? -21.672 -0.726 29.312 1 41.06 613 ASN B CA 1
ATOM 9872 C C . ASN B 1 613 ? -20.562 -1.682 28.875 1 41.06 613 ASN B C 1
ATOM 9874 O O . ASN B 1 613 ? -20.156 -2.555 29.641 1 41.06 613 ASN B O 1
ATOM 9878 N N . MET B 1 614 ? -20.281 -1.559 27.625 1 40.06 614 MET B N 1
ATOM 9879 C CA . MET B 1 614 ? -19.219 -2.463 27.188 1 40.06 614 MET B CA 1
ATOM 9880 C C . MET B 1 614 ? -17.875 -2.039 27.734 1 40.06 614 MET B C 1
ATOM 9882 O O . MET B 1 614 ? -17.5 -0.87 27.641 1 40.06 614 MET B O 1
ATOM 9886 N N . GLU B 1 615 ? -17.516 -2.699 28.734 1 36.91 615 GLU B N 1
ATOM 9887 C CA . GLU B 1 615 ? -16.156 -2.572 29.219 1 36.91 615 GLU B CA 1
ATOM 9888 C C . GLU B 1 615 ? -15.148 -2.775 28.078 1 36.91 615 GLU B C 1
ATOM 9890 O O . GLU B 1 615 ? -15.352 -3.621 27.219 1 36.91 615 GLU B O 1
ATOM 9895 N N . PRO B 1 616 ? -14.312 -1.808 27.938 1 37.22 616 PRO B N 1
ATOM 9896 C CA . PRO B 1 616 ? -13.18 -2.027 27.031 1 37.22 616 PRO B CA 1
ATOM 9897 C C . PRO B 1 616 ? -12.609 -3.441 27.141 1 37.22 616 PRO B C 1
ATOM 9899 O O . PRO B 1 616 ? -12.438 -3.965 28.25 1 37.22 616 PRO B O 1
ATOM 9902 N N . GLY B 1 617 ? -12.383 -4.406 26.047 1 37.38 617 GLY B N 1
ATOM 9903 C CA . GLY B 1 617 ? -12.016 -5.812 25.969 1 37.38 617 GLY B CA 1
ATOM 9904 C C . GLY B 1 617 ? -13.195 -6.723 25.703 1 37.38 617 GLY B C 1
ATOM 9905 O O . GLY B 1 617 ? -13.023 -7.93 25.516 1 37.38 617 GLY B O 1
ATOM 9906 N N . SER B 1 618 ? -14.328 -6.238 26.094 1 33.16 618 SER B N 1
ATOM 9907 C CA . SER B 1 618 ? -15.445 -7.18 26.109 1 33.16 618 SER B CA 1
ATOM 9908 C C . SER B 1 618 ? -16.062 -7.324 24.719 1 33.16 618 SER B C 1
ATOM 9910 O O . SER B 1 618 ? -17.109 -7.949 24.562 1 33.16 618 SER B O 1
ATOM 9912 N N . LEU B 1 619 ? -15.766 -6.527 23.969 1 33.72 619 LEU B N 1
ATOM 9913 C CA . LEU B 1 619 ? -16.484 -6.801 22.719 1 33.72 619 LEU B CA 1
ATOM 9914 C C . LEU B 1 619 ? -16.078 -8.156 22.156 1 33.72 619 LEU B C 1
ATOM 9916 O O . LEU B 1 619 ? -14.984 -8.297 21.594 1 33.72 619 LEU B O 1
ATOM 9920 N N . ASP B 1 620 ? -16.406 -9.203 22.859 1 29.91 620 ASP B N 1
ATOM 9921 C CA . ASP B 1 620 ? -16.453 -10.492 22.188 1 29.91 620 ASP B CA 1
ATOM 9922 C C . ASP B 1 620 ? -17.328 -10.43 20.938 1 29.91 620 ASP B C 1
ATOM 9924 O O . ASP B 1 620 ? -18.562 -10.5 21.047 1 29.91 620 ASP B O 1
ATOM 9928 N N . LEU B 1 621 ? -17.125 -9.516 20.125 1 29.86 621 LEU B N 1
ATOM 9929 C CA . LEU B 1 621 ? -17.906 -9.852 18.938 1 29.86 621 LEU B CA 1
ATOM 9930 C C . LEU B 1 621 ? -17.859 -11.344 18.656 1 29.86 621 LEU B C 1
ATOM 9932 O O . LEU B 1 621 ? -16.766 -11.922 18.5 1 29.86 621 LEU B O 1
ATOM 9936 N N . GLN B 1 622 ? -18.75 -12.086 19.156 1 26.86 622 GLN B N 1
ATOM 9937 C CA . GLN B 1 622 ? -19.047 -13.445 18.719 1 26.86 622 GLN B CA 1
ATOM 9938 C C . GLN B 1 622 ? -19.094 -13.531 17.203 1 26.86 622 GLN B C 1
ATOM 9940 O O . GLN B 1 622 ? -20.109 -13.18 16.594 1 26.86 622 GLN B O 1
ATOM 9945 N N . PHE B 1 623 ? -18.172 -13.062 16.469 1 27.8 623 PHE B N 1
ATOM 9946 C CA . PHE B 1 623 ? -18.188 -13.781 15.203 1 27.8 623 PHE B CA 1
ATOM 9947 C C . PHE B 1 623 ? -18.391 -15.281 15.438 1 27.8 623 PHE B C 1
ATOM 9949 O O . PHE B 1 623 ? -17.594 -15.906 16.141 1 27.8 623 PHE B O 1
ATOM 9956 N N . HIS B 1 624 ? -19.641 -15.75 15.664 1 25.77 624 HIS B N 1
ATOM 9957 C CA . HIS B 1 624 ? -19.984 -17.156 15.625 1 25.77 624 HIS B CA 1
ATOM 9958 C C . HIS B 1 624 ? -19.203 -17.891 14.547 1 25.77 624 HIS B C 1
ATOM 9960 O O . HIS B 1 624 ? -19.438 -17.703 13.352 1 25.77 624 HIS B O 1
ATOM 9966 N N . HIS B 1 625 ? -18.047 -18.031 14.695 1 25.81 625 HIS B N 1
ATOM 9967 C CA . HIS B 1 625 ? -17.344 -19.141 14.062 1 25.81 625 HIS B CA 1
ATOM 9968 C C . HIS B 1 625 ? -18.062 -20.469 14.297 1 25.81 625 HIS B C 1
ATOM 9970 O O . HIS B 1 625 ? -17.531 -21.531 13.992 1 25.81 625 HIS B O 1
ATOM 9976 N N . ASP B 1 626 ? -19.188 -20.516 15.062 1 26.77 626 ASP B N 1
ATOM 9977 C CA . ASP B 1 626 ? -19.781 -21.828 15.266 1 26.77 626 ASP B CA 1
ATOM 9978 C C . ASP B 1 626 ? -20.219 -22.453 13.945 1 26.77 626 ASP B C 1
ATOM 9980 O O . ASP B 1 626 ? -20.797 -23.531 13.922 1 26.77 626 ASP B O 1
ATOM 9984 N N . GLN B 1 627 ? -20.516 -21.75 12.945 1 24.09 627 GLN B N 1
ATOM 9985 C CA . GLN B 1 627 ? -21.125 -22.688 12.008 1 24.09 627 GLN B CA 1
ATOM 9986 C C . GLN B 1 627 ? -20.094 -23.688 11.492 1 24.09 627 GLN B C 1
ATOM 9988 O O . GLN B 1 627 ? -20.203 -24.188 10.375 1 24.09 627 GLN B O 1
ATOM 9993 N N . LEU B 1 628 ? -18.938 -23.719 12.023 1 21.34 628 LEU B N 1
ATOM 9994 C CA . LEU B 1 628 ? -18.266 -24.984 11.758 1 21.34 628 LEU B CA 1
ATOM 9995 C C . LEU B 1 628 ? -18.812 -26.094 12.656 1 21.34 628 LEU B C 1
ATOM 9997 O O . LEU B 1 628 ? -18.281 -27.203 12.68 1 21.34 628 LEU B O 1
ATOM 10001 N N . ASP B 1 629 ? -19.875 -25.922 13.578 1 21.25 629 ASP B N 1
ATOM 10002 C CA . ASP B 1 629 ? -20.406 -27.25 13.844 1 21.25 629 ASP B CA 1
ATOM 10003 C C . ASP B 1 629 ? -21.25 -27.75 12.688 1 21.25 629 ASP B C 1
ATOM 10005 O O . ASP B 1 629 ? -22.062 -27 12.141 1 21.25 629 ASP B O 1
#

Radius of gyration: 32.87 Å; Cα contacts (8 Å, |Δi|>4): 1885; chains: 2; bounding box: 117×98×80 Å

pLDDT: mean 77.32, std 23.55, range [20.95, 98.81]

Solvent-accessible surface area (backbone atoms only — not comparable to full-atom values): 67492 Å² total; per-residue (Å²): 132,83,77,72,74,78,73,66,67,58,51,96,54,58,24,56,50,32,55,50,63,71,48,81,50,73,21,34,61,80,51,20,65,53,27,59,75,66,73,43,80,42,42,65,81,74,73,73,78,54,82,64,78,72,62,74,72,55,64,59,76,64,75,59,23,34,25,55,49,59,60,55,55,50,57,70,66,46,75,81,75,81,72,88,71,82,72,67,76,68,76,53,49,40,24,64,53,36,63,40,71,40,58,40,32,64,30,47,65,20,51,64,9,50,19,29,50,44,39,23,58,49,55,31,44,77,83,59,67,71,74,68,65,46,73,55,48,74,62,59,60,65,61,73,64,75,78,53,71,58,85,71,43,85,43,39,73,85,56,48,47,84,78,50,63,55,68,62,17,40,53,36,16,62,68,47,54,28,37,40,54,44,48,66,60,62,71,62,50,52,32,27,73,71,58,76,37,81,67,59,63,35,46,36,38,35,18,31,55,25,41,42,20,14,48,5,42,45,37,64,26,66,48,81,74,62,65,31,58,44,27,35,52,32,15,51,59,37,49,48,59,69,54,54,29,40,37,48,70,55,44,35,54,30,32,42,50,49,15,55,53,28,19,73,69,34,31,42,65,34,12,46,21,32,39,26,30,26,52,39,38,35,46,31,40,35,47,42,50,63,39,60,74,44,87,58,50,38,46,60,51,46,47,42,27,25,38,46,41,47,45,48,40,54,48,51,50,49,27,52,50,33,27,47,58,57,46,70,56,87,40,54,65,45,61,69,75,45,66,28,46,54,69,88,69,52,40,93,81,38,83,61,78,64,78,65,49,77,63,86,36,52,32,40,39,43,35,52,48,36,53,46,47,71,43,42,51,62,54,49,42,42,59,58,24,90,54,39,64,40,48,58,54,47,53,51,50,39,56,67,31,49,49,47,49,48,55,55,59,61,66,56,59,87,76,78,57,74,81,50,44,62,43,51,48,52,53,52,42,50,55,34,49,52,49,28,59,72,21,41,61,63,36,51,52,49,56,44,47,22,67,63,77,36,88,63,82,78,80,51,66,46,51,49,49,35,35,50,50,22,53,49,31,24,52,49,39,42,51,50,47,45,55,45,65,74,71,47,83,73,23,35,45,55,48,54,54,44,49,52,48,37,52,58,26,46,50,54,43,48,54,46,36,42,65,35,56,76,42,91,59,25,62,60,32,38,52,51,50,49,50,50,46,52,49,25,60,69,36,42,71,50,34,70,64,29,47,56,53,41,50,48,50,42,71,69,37,38,73,72,61,60,59,58,86,82,63,67,80,88,68,68,67,46,66,83,41,57,49,60,49,24,47,49,24,42,44,13,25,73,30,60,39,44,71,70,80,71,55,68,63,63,69,66,54,71,56,62,60,43,58,79,62,45,51,67,70,56,69,65,70,71,70,71,67,54,78,77,107,132,82,78,73,74,77,75,65,65,59,50,97,53,60,24,58,50,31,56,50,63,70,47,83,51,74,19,34,56,80,51,19,66,55,28,59,75,67,75,43,79,45,44,64,81,76,80,71,79,56,81,70,68,78,67,70,71,57,63,61,77,63,73,60,21,34,25,54,48,59,60,57,55,50,58,69,66,46,76,82,74,81,73,87,71,80,71,66,74,68,73,55,50,40,24,66,54,37,64,40,71,41,56,40,31,63,30,49,66,22,52,64,9,48,21,29,49,45,40,23,56,50,54,32,44,77,84,58,68,74,75,67,65,44,74,56,50,74,63,60,58,62,61,73,64,77,79,53,69,58,82,72,40,85,42,38,74,84,56,48,47,84,77,50,63,55,68,60,18,40,52,36,16,62,67,47,54,28,37,42,53,43,49,65,59,62,70,62,50,52,33,26,72,70,58,77,36,80,68,60,64,36,47,36,38,35,17,29,55,26,40,43,21,14,48,4,43,46,37,64,25,66,49,80,75,60,66,29,58,44,29,37,50,33,14,52,60,38,51,48,58,69,54,54,29,38,35,47,69,55,46,35,53,31,32,42,51,49,16,56,53,29,19,74,69,33,31,43,64,34,13,47,21,32,40,26,30,24,50,38,37,34,48,32,40,34,49,42,51,62,39,59,74,44,88,58,50,39,47,59,52,47,46,42,28,26,39,46,40,46,46,47,40,53,49,51,50,48,27,52,50,32,26,47,59,57,46,71,56,87,40,55,65,45,62,69,75,42,67,30,45,54,70,86,69,51,38,91,82,37,84,61,78,66,78,66,50,77,61,87,35,52,31,38,40,42,33,52,49,36,53,46,47,70,44,42,51,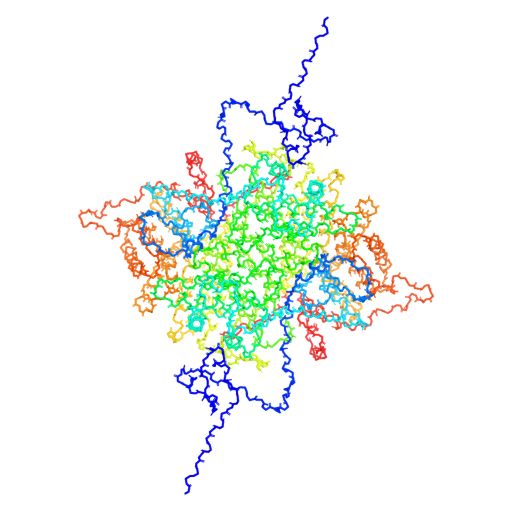64,54,49,42,42,58,58,24,89,52,38,65,40,48,59,54,49,53,49,49,38,54,67,31,51,48,49,49,47,55,54,60,61,67,55,59,89,76,77,56,75,81,50,43,61,42,52,47,52,52,51,43,52,54,34,48,50,49,28,60,72,22,41,60,62,37,51,51,49,54,44,46,23,67,63,77,37,87,62,82,77,82,48,66,45,50,47,48,36,35,50,49,22,54,49,31,24,52,49,39,42,50,51,48,45,56,44,64,74,71,46,82,73,22,36,45,54,48,54,55,43,49,53,48,37,52,58,27,47,49,54,40,48,54,45,37,42,64,35,57,75,44,92,60,24,64,58,32,36,51,51,51,50,50,50,46,51,50,25,60,69,34,42,73,50,35,69,64,28,48,55,53,41,52,48,50,41,71,71,39,37,74,71,59,61,60,58,86,82,64,67,81,88,68,68,67,45,66,82,40,57,49,61,48,24,45,49,24,40,43,13,26,75,34,59,38,45,70,72,81,70,56,69,63,61,68,66,53,74,57,61,59,42,57,77,62,45,52,66,71,55,69,65,72,70,71,71,67,56,78,77,107